Protein AF-0000000066236883 (afdb_homodimer)

InterPro domains:
  IPR012062 D-tagatose-1,6-bisphosphate aldolase subunit GatZ/KbaZ-like [PF08013] (5-420)
  IPR012062 D-tagatose-1,6-bisphosphate aldolase subunit GatZ/KbaZ-like [PIRSF009264] (2-423)
  IPR012062 D-tagatose-1,6-bisphosphate aldolase subunit GatZ/KbaZ-like [TIGR02810] (7-420)
  IPR013785 Aldolase-type TIM barrel [G3DSA:3.20.20.70] (18-286)
  IPR050303 GatZ/KbaZ carbohydrate metabolism [PTHR32502] (1-376)

Nearest PDB structures (foldseek):
  3txv-assembly1_A  TM=9.504E-01  e=1.576E-42  Sinorhizobium meliloti
  2fiq-assembly3_A  TM=9.290E-01  e=1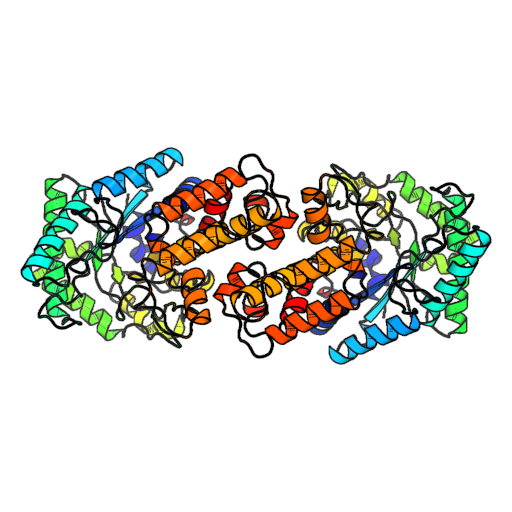.970E-40  Escherichia coli O157:H7
  2fiq-assembly3_C  TM=9.351E-01  e=7.884E-40  Escherichia coli O157:H7
  2fiq-assembly2_D  TM=9.256E-01  e=3.497E-39  Escherichia coli O157:H7
  4del-assembly1_A  TM=5.428E-01  e=3.221E-08  Mycobacterium tuberculosis

Solvent-accessible surface area (backbone atoms only — not comparable to full-atom values): 43016 Å² total; per-residue (Å²): 103,52,62,70,67,74,39,35,24,57,27,46,74,70,72,55,50,40,22,42,58,33,38,42,60,86,48,66,57,58,49,45,24,52,41,40,50,20,34,75,64,71,31,72,38,37,44,23,43,34,42,55,45,32,20,71,85,10,43,80,74,62,27,28,39,52,51,46,49,52,53,53,49,52,51,26,58,76,52,60,33,60,69,62,34,54,34,36,29,38,36,55,41,30,27,61,84,38,26,83,33,48,52,71,60,16,44,52,52,26,37,51,30,42,28,40,35,32,59,49,60,35,38,38,41,26,40,31,43,52,59,32,23,41,95,47,55,72,72,58,57,69,67,63,27,36,51,48,35,40,54,43,46,52,38,32,51,49,30,12,59,75,63,72,44,78,74,58,37,32,32,36,59,57,52,76,70,77,85,75,45,48,70,43,89,62,83,76,56,76,38,50,52,39,68,58,54,53,46,52,54,51,50,36,55,51,46,22,43,75,70,71,31,51,73,60,54,72,34,39,41,28,36,32,42,27,61,18,49,37,31,12,44,70,48,70,33,64,60,42,70,78,78,24,43,64,40,41,53,51,41,76,80,33,66,66,35,36,30,31,34,58,55,49,40,86,54,50,49,68,41,47,26,48,35,18,67,52,41,28,23,39,38,28,36,36,45,49,43,53,42,32,34,51,46,42,50,53,26,49,32,47,50,40,35,67,72,30,90,84,64,42,84,35,54,46,62,53,49,50,52,54,51,46,68,75,55,40,84,72,41,60,90,49,55,70,76,54,73,58,52,37,53,47,43,56,75,45,20,57,47,32,54,50,65,80,44,56,82,37,70,71,41,44,50,36,53,50,52,53,46,59,68,47,57,94,54,77,69,53,56,46,57,42,48,56,43,45,42,60,51,62,60,88,66,38,62,84,49,53,66,68,52,35,35,25,44,41,26,32,56,56,49,49,40,46,48,66,29,18,39,50,79,74,109,104,53,61,68,67,74,39,35,25,56,27,46,74,70,72,55,51,38,22,44,57,34,40,43,63,86,48,67,57,57,50,45,25,53,41,37,50,20,35,74,63,71,31,71,37,36,44,23,42,35,42,54,46,32,22,72,86,11,42,78,73,62,28,26,39,52,51,46,48,52,53,52,48,53,50,25,60,75,54,61,34,60,70,62,34,55,34,38,28,37,34,55,42,31,27,61,83,36,26,82,33,47,52,70,60,17,46,52,51,24,36,51,29,44,27,40,35,33,59,50,58,36,38,38,42,25,41,31,42,51,59,32,22,40,95,47,55,70,72,58,56,69,67,62,25,34,50,49,35,41,55,44,46,52,38,32,53,49,29,12,58,74,64,71,44,79,73,57,36,32,31,36,59,58,52,76,71,80,83,76,47,48,71,42,88,61,84,76,57,74,38,50,53,40,67,58,53,51,48,52,53,52,49,37,54,51,45,22,42,75,71,71,32,50,72,62,54,72,34,38,43,29,36,31,44,28,61,19,48,36,33,11,44,71,48,71,33,64,60,43,68,76,76,24,43,64,40,39,52,48,41,74,80,34,65,66,36,36,30,31,33,58,54,48,40,86,55,51,48,68,40,48,27,46,35,18,66,51,41,29,23,39,37,28,38,36,46,47,43,54,43,32,34,50,44,41,50,54,26,50,32,47,50,39,35,68,70,30,89,83,64,43,83,33,53,47,63,52,49,50,51,52,50,45,68,76,54,38,82,73,40,61,90,50,57,72,76,55,73,59,51,37,53,48,43,58,76,44,20,57,46,32,53,50,65,80,45,56,82,36,68,71,41,45,49,34,52,47,50,53,46,59,69,48,56,95,55,76,70,51,56,46,58,43,48,58,42,45,41,60,49,61,60,88,66,39,63,82,49,53,66,69,51,36,35,25,43,41,26,32,58,56,48,49,39,48,48,66,28,17,40,48,79,74,111

Secondary structure (DSSP, 8-state):
--HHHHTHHHHHHTT----EEEEE---HHHHHHHHHHHHHHT--EEEEEETTTS-TT-TTTT--HHHHHHHHHHHHHHHT--GGGEEEEEEEESSGGGTTSBHHHHHHHHHHHHHHHHHHT--EEEE---B--BTS-SB--HHHHHHHHHHHHHHHHHHHHHHTPPPPEEEE---SSPSS--SS--S--PPPPHHHHHHHHHHHHHHHHHTT-HHHHTTEEEEEE--S-EE-SS-EE---TTTTHHHHGGGGG-TT-EEEEP--TT--HHHHHHHHHTT--EEEESHHHHHHHHHHHHHHHHHHHHH-TTT-S-HHHHHHHHHHHH-GGGTTTT--SSHHHHHHHHHH-TT-GGGGGTTSHHHHHHHHHHHHHHTTPPPPHHHHHHHHTTS-HHHHTT--HHHHHHHHHHHHHHHHHHHHTGGG-/--HHHHTHHHHHHTT----EEEEE---HHHHHHHHHHHHHHT--EEEEEETTTS-TT-TTTT--HHHHHHHHHHHHHHHT--GGGEEEEEEEESSGGGTTSBHHHHHHHHHHHHHHHHHHT--EEEE---B--BTS-SB--HHHHHHHHHHHHHHHHHHHHHHTPPPPEEEE---SSPSS--SS--S--PPPPHHHHHHHHHHHHHHHHHTT-HHHHTTEEEEEE--S-EE-SS-EE---TTTTHHHHGGGGG-TT-EEEEP--TT--HHHHHHHHHTT--EEEESHHHHHHHHHHHHHHHHHHHHH-TTT-S-HHHHHHHHHHHH-GGGTTTT--SSHHHHHHHHHH-TT-GGGGGTTSHHHHHHHHHHHHHHTTPPPPHHHHHHHHTTS-HHHHTT--HHHHHHHHHHHHHHHHHHHHTGGG-

Organism: Agrobacterium fabrum (strain C58 / ATCC 33970) (NCBI:txid176299)

Structure (mmCIF, N/CA/C/O backbone):
data_AF-0000000066236883-model_v1
#
loop_
_entity.id
_entity.type
_entity.pdbx_description
1 polymer 'D-tagatose 6-phosphate 4-epimerase'
#
loop_
_atom_site.group_PDB
_atom_site.id
_atom_site.type_symbol
_atom_site.label_atom_id
_atom_site.label_alt_id
_atom_site.label_comp_id
_atom_site.label_asym_id
_atom_site.label_entity_id
_atom_site.label_seq_id
_atom_site.pdbx_PDB_ins_code
_atom_site.Cartn_x
_atom_site.Cartn_y
_atom_site.Cartn_z
_atom_site.occupancy
_atom_site.B_iso_or_equiv
_atom_site.auth_seq_id
_atom_site.auth_comp_id
_atom_site.auth_asym_id
_atom_site.auth_atom_id
_atom_site.pdbx_PDB_model_num
ATOM 1 N N . MET A 1 1 ? -21.859 28.266 10.82 1 65.25 1 MET A N 1
ATOM 2 C CA . MET A 1 1 ? -20.844 27.609 10.016 1 65.25 1 MET A CA 1
ATOM 3 C C . MET A 1 1 ? -19.797 26.938 10.898 1 65.25 1 MET A C 1
ATOM 5 O O . MET A 1 1 ? -19.016 26.109 10.43 1 65.25 1 MET A O 1
ATOM 9 N N . THR A 1 2 ? -19.938 27.156 12.133 1 76.94 2 THR A N 1
ATOM 10 C CA . THR A 1 2 ? -18.969 26.594 13.062 1 76.94 2 THR A CA 1
ATOM 11 C C . THR A 1 2 ? -19.656 25.672 14.07 1 76.94 2 THR A C 1
ATOM 13 O O . THR A 1 2 ? -19.125 25.422 15.156 1 76.94 2 THR A O 1
ATOM 16 N N . ALA A 1 3 ? -20.766 25.188 13.719 1 85.38 3 ALA A N 1
ATOM 17 C CA . ALA A 1 3 ? -21.562 24.391 14.648 1 85.38 3 ALA A CA 1
ATOM 18 C C . ALA A 1 3 ? -20.766 23.172 15.125 1 85.38 3 ALA A C 1
ATOM 20 O O . ALA A 1 3 ? -20.828 22.812 16.312 1 85.38 3 ALA A O 1
ATOM 21 N N . ILE A 1 4 ? -20.016 22.688 14.281 1 89.19 4 ILE A N 1
ATOM 22 C CA . ILE A 1 4 ? -19.281 21.484 14.633 1 89.19 4 ILE A CA 1
ATOM 23 C C . ILE A 1 4 ? -18.25 21.812 15.703 1 89.19 4 ILE A C 1
ATOM 25 O O . ILE A 1 4 ? -18.047 21.031 16.641 1 89.19 4 ILE A O 1
ATOM 29 N N . LEU A 1 5 ? -17.625 22.953 15.625 1 94.25 5 LEU A N 1
ATOM 30 C CA . LEU A 1 5 ? -16.609 23.344 16.594 1 94.25 5 LEU A CA 1
ATOM 31 C C . LEU A 1 5 ? -17.25 23.656 17.953 1 94.25 5 LEU A C 1
ATOM 33 O O . LEU A 1 5 ? -16.703 23.281 18.984 1 94.25 5 LEU A O 1
ATOM 37 N N . GLU A 1 6 ? -18.375 24.234 17.906 1 93.62 6 GLU A N 1
ATOM 38 C CA . GLU A 1 6 ? -19.062 24.656 19.125 1 93.62 6 GLU A CA 1
ATOM 39 C C . GLU A 1 6 ? -19.641 23.453 19.875 1 93.62 6 GLU A C 1
ATOM 41 O O 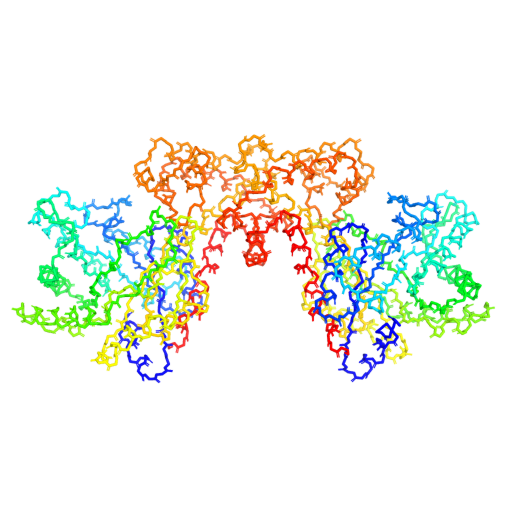. GLU A 1 6 ? -19.906 23.531 21.078 1 93.62 6 GLU A O 1
ATOM 46 N N . ASN A 1 7 ? -19.781 22.359 19.219 1 93.5 7 ASN A N 1
ATOM 47 C CA . ASN A 1 7 ? -20.469 21.219 19.797 1 93.5 7 ASN A CA 1
ATOM 48 C C . ASN A 1 7 ? -19.484 20.141 20.25 1 93.5 7 ASN A C 1
ATOM 50 O O . ASN A 1 7 ? -19.891 19.094 20.75 1 93.5 7 ASN A O 1
ATOM 54 N N . LEU A 1 8 ? -18.219 20.359 20.125 1 95.94 8 LEU A N 1
ATOM 55 C CA . LEU A 1 8 ? -17.219 19.328 20.406 1 95.94 8 LEU A CA 1
ATOM 56 C C . LEU A 1 8 ? -17.281 18.906 21.875 1 95.94 8 LEU A C 1
ATOM 58 O O . LEU A 1 8 ? -17.297 17.719 22.188 1 95.94 8 LEU A O 1
ATOM 62 N N . ALA A 1 9 ? -17.375 19.891 22.766 1 96.5 9 ALA A N 1
ATOM 63 C CA . ALA A 1 9 ? -17.391 19.594 24.203 1 96.5 9 ALA A CA 1
ATOM 64 C C . ALA A 1 9 ? -18.688 18.875 24.594 1 96.5 9 ALA A C 1
ATOM 66 O O . ALA A 1 9 ? -18.672 17.938 25.391 1 96.5 9 ALA A O 1
ATOM 67 N N . ALA A 1 10 ? -19.75 19.344 24.047 1 94.81 10 ALA A N 1
ATOM 68 C CA . ALA A 1 10 ? -21.047 18.734 24.328 1 94.81 10 ALA A CA 1
ATOM 69 C C . ALA A 1 10 ? -21.094 17.281 23.859 1 94.81 10 ALA A C 1
ATOM 71 O O . ALA A 1 10 ? -21.641 16.422 24.531 1 94.81 10 ALA A O 1
ATOM 72 N N . ALA A 1 11 ? -20.531 17.047 22.703 1 94.12 11 ALA A N 1
ATOM 73 C CA . ALA A 1 11 ? -20.484 15.688 22.141 1 94.12 11 ALA A CA 1
ATOM 74 C C . ALA A 1 11 ? -19.688 14.758 23.047 1 94.12 11 ALA A C 1
ATOM 76 O O . ALA A 1 11 ? -20.078 13.609 23.266 1 94.12 11 ALA A O 1
ATOM 77 N N . ARG A 1 12 ? -18.578 15.242 23.516 1 94.12 12 ARG A N 1
ATOM 78 C CA . ARG A 1 12 ? -17.766 14.453 24.422 1 94.12 12 ARG A CA 1
ATOM 79 C C . ARG A 1 12 ? -18.531 14.094 25.688 1 94.12 12 ARG A C 1
ATOM 81 O O . ARG A 1 12 ? -18.531 12.945 26.125 1 94.12 12 ARG A O 1
ATOM 88 N N . ARG A 1 13 ? -19.234 15.016 26.219 1 93.88 13 ARG A N 1
ATOM 89 C CA . ARG A 1 13 ? -19.984 14.82 27.453 1 93.88 13 ARG A CA 1
ATOM 90 C C . ARG A 1 13 ? -21.141 13.852 27.25 1 93.88 13 ARG A C 1
ATOM 92 O O . ARG A 1 13 ? -21.5 13.109 28.172 1 93.88 13 ARG A O 1
ATOM 99 N N . ALA A 1 14 ? -21.656 13.852 26.109 1 93.12 14 ALA A N 1
ATOM 100 C CA . ALA A 1 14 ? -22.797 12.992 25.797 1 93.12 14 ALA A CA 1
ATOM 101 C C . ALA A 1 14 ? -22.344 11.562 25.5 1 93.12 14 ALA A C 1
ATOM 103 O O . ALA A 1 14 ? -23.172 10.68 25.266 1 93.12 14 ALA A O 1
ATOM 104 N N . GLY A 1 15 ? -21.094 11.312 25.422 1 92 15 GLY A N 1
ATOM 105 C CA . GLY A 1 15 ? -20.562 9.977 25.172 1 92 15 GLY A CA 1
ATOM 106 C C . GLY A 1 15 ? -20.516 9.617 23.703 1 92 15 GLY A C 1
ATOM 107 O O . GLY A 1 15 ? -20.422 8.438 23.344 1 92 15 GLY A O 1
ATOM 108 N N . LYS A 1 16 ? -20.672 10.57 22.891 1 92.25 16 LYS A N 1
ATOM 109 C CA . LYS A 1 16 ? -20.562 10.398 21.438 1 92.25 16 LYS A CA 1
ATOM 110 C C . LYS A 1 16 ? -19.516 11.336 20.844 1 92.25 16 LYS A C 1
ATOM 112 O O . LYS A 1 16 ? -19.828 12.164 19.984 1 92.25 16 LYS A O 1
ATOM 117 N N . PRO A 1 17 ? -18.312 11.078 21.281 1 92 17 PRO A N 1
ATOM 118 C CA . PRO A 1 17 ? -17.266 12 20.844 1 92 17 PRO A CA 1
ATOM 119 C C . PRO A 1 17 ? -17.125 12.055 19.328 1 92 17 PRO A C 1
ATOM 121 O O . PRO A 1 17 ? -17.234 11.031 18.641 1 92 17 PRO A O 1
ATOM 124 N N . ALA A 1 18 ? -17 13.266 18.812 1 92.06 18 ALA A N 1
ATOM 125 C CA . ALA A 1 18 ? -16.734 13.562 17.406 1 92.06 18 ALA A CA 1
ATOM 126 C C . ALA A 1 18 ? -15.633 14.617 17.266 1 92.06 18 ALA A C 1
ATOM 128 O O . ALA A 1 18 ? -15.445 15.445 18.156 1 92.06 18 ALA A O 1
ATOM 129 N N . GLY A 1 19 ? -14.922 14.438 16.188 1 96.12 19 GLY A N 1
ATOM 130 C CA . GLY A 1 19 ? -13.812 15.359 16.016 1 96.12 19 GLY A CA 1
ATOM 131 C C . GLY A 1 19 ? -13.82 16.047 14.656 1 96.12 19 GLY A C 1
ATOM 132 O O . GLY A 1 19 ? -14.805 15.961 13.914 1 96.12 19 GLY A O 1
ATOM 133 N N . ILE A 1 20 ? -12.82 16.812 14.438 1 96.75 20 ILE A N 1
ATOM 134 C CA . ILE A 1 20 ? -12.625 17.5 13.164 1 96.75 20 ILE A CA 1
ATOM 135 C C . ILE A 1 20 ? -11.141 17.516 12.805 1 96.75 20 ILE A C 1
ATOM 137 O O . ILE A 1 20 ? -10.289 17.688 13.68 1 96.75 20 ILE A O 1
ATOM 141 N N . THR A 1 21 ? -10.93 17.25 11.523 1 97.25 21 THR A N 1
ATOM 142 C CA . THR A 1 21 ? -9.57 17.375 10.992 1 97.25 21 THR A CA 1
ATOM 143 C C . THR A 1 21 ? -9.234 18.828 10.695 1 97.25 21 THR A C 1
ATOM 145 O O . THR A 1 21 ? -9.969 19.5 9.969 1 97.25 21 THR A O 1
ATOM 148 N N . SER A 1 22 ? -8.203 19.297 11.281 1 97.38 22 SER A N 1
ATOM 149 C CA . SER A 1 22 ? -7.703 20.641 11 1 97.38 22 SER A CA 1
ATOM 150 C C . SER A 1 22 ? -6.535 20.609 10.023 1 97.38 22 SER A C 1
ATOM 152 O O . SER A 1 22 ? -5.395 20.359 10.422 1 97.38 22 SER A O 1
ATOM 154 N N . VAL A 1 23 ? -6.809 20.922 8.781 1 98.44 23 VAL A N 1
ATOM 155 C CA . VAL A 1 23 ? -5.824 20.844 7.707 1 98.44 23 VAL A CA 1
ATOM 156 C C . VAL A 1 23 ? -5.004 22.141 7.672 1 98.44 23 VAL A C 1
ATOM 158 O O . VAL A 1 23 ? -5.512 23.188 7.281 1 98.44 23 VAL A O 1
ATOM 161 N N . CYS A 1 24 ? -3.818 22.016 8.047 1 97.06 24 CYS A N 1
ATOM 162 C CA . CYS A 1 24 ? -2.924 23.172 8.055 1 97.06 24 CYS A CA 1
ATOM 163 C C . CYS A 1 24 ? -1.982 23.125 6.855 1 97.06 24 CYS A C 1
ATOM 165 O O . CYS A 1 24 ? -0.853 22.656 6.961 1 97.06 24 CYS A O 1
ATOM 167 N N . SER A 1 25 ? -2.396 23.672 5.762 1 96.06 25 SER A N 1
ATOM 168 C CA . SER A 1 25 ? -1.609 23.688 4.535 1 96.06 25 SER A CA 1
ATOM 169 C C . SER A 1 25 ? -2.088 24.781 3.584 1 96.06 25 SER A C 1
ATOM 171 O O . SER A 1 25 ? -3.258 25.156 3.611 1 96.06 25 SER A O 1
ATOM 173 N N . ALA A 1 26 ? -1.179 25.312 2.83 1 95.25 26 ALA A N 1
ATOM 174 C CA . ALA A 1 26 ? -1.524 26.25 1.762 1 95.25 26 ALA A CA 1
ATOM 175 C C . ALA A 1 26 ? -1.262 25.641 0.389 1 95.25 26 ALA A C 1
ATOM 177 O O . ALA A 1 26 ? -1.345 26.328 -0.631 1 95.25 26 ALA A O 1
ATOM 178 N N . HIS A 1 27 ? -0.873 24.391 0.379 1 95.81 27 HIS A N 1
ATOM 179 C CA . HIS A 1 27 ? -0.559 23.734 -0.887 1 95.81 27 HIS A CA 1
ATOM 180 C C . HIS A 1 27 ? -1.828 23.406 -1.664 1 95.81 27 HIS A C 1
ATOM 182 O O . HIS A 1 27 ? -2.738 22.766 -1.128 1 95.81 27 HIS A O 1
ATOM 188 N N . PRO A 1 28 ? -1.917 23.719 -2.945 1 96.81 28 PRO A N 1
ATOM 189 C CA . PRO A 1 28 ? -3.162 23.594 -3.703 1 96.81 28 PRO A CA 1
ATOM 190 C C . PRO A 1 28 ? -3.66 22.141 -3.762 1 96.81 28 PRO A C 1
ATOM 192 O O . PRO A 1 28 ? -4.863 21.891 -3.654 1 96.81 28 PRO A O 1
ATOM 195 N N . VAL A 1 29 ? -2.781 21.156 -3.91 1 98 29 VAL A N 1
ATOM 196 C CA . VAL A 1 29 ? -3.18 19.75 -4.031 1 98 29 VAL A CA 1
ATOM 197 C C . VAL A 1 29 ? -3.758 19.266 -2.703 1 98 29 VAL A C 1
ATOM 199 O O . VAL A 1 29 ? -4.75 18.531 -2.684 1 98 29 VAL A O 1
ATOM 202 N N . VAL A 1 30 ? -3.113 19.672 -1.613 1 98.56 30 VAL A N 1
ATOM 203 C CA . VAL A 1 30 ? -3.6 19.297 -0.289 1 98.56 30 VAL A CA 1
ATOM 204 C C . VAL A 1 30 ? -4.977 19.922 -0.052 1 98.56 30 VAL A C 1
ATOM 206 O O . VAL A 1 30 ? -5.902 19.234 0.394 1 98.56 30 VAL A O 1
ATOM 209 N N . LEU A 1 31 ? -5.109 21.203 -0.393 1 98.56 31 LEU A N 1
ATOM 210 C CA . LEU A 1 31 ? -6.379 21.906 -0.215 1 98.56 31 LEU A CA 1
ATOM 211 C C . LEU A 1 31 ? -7.473 21.266 -1.061 1 98.56 31 LEU A C 1
ATOM 213 O O . LEU A 1 31 ? -8.586 21.047 -0.578 1 98.56 31 LEU A O 1
ATOM 217 N N . ARG A 1 32 ? -7.145 20.938 -2.279 1 98.69 32 ARG A N 1
ATOM 218 C CA . ARG A 1 32 ? -8.117 20.312 -3.166 1 98.69 32 ARG A CA 1
ATOM 219 C C . ARG A 1 32 ? -8.57 18.969 -2.623 1 98.69 32 ARG A C 1
ATOM 221 O O . ARG A 1 32 ? -9.758 18.641 -2.646 1 98.69 32 ARG A O 1
ATOM 228 N N . ALA A 1 33 ? -7.621 18.141 -2.158 1 98.81 33 ALA A N 1
ATOM 229 C CA . ALA A 1 33 ? -7.961 16.844 -1.595 1 98.81 33 ALA A CA 1
ATOM 230 C C . ALA A 1 33 ? -8.898 16.984 -0.4 1 98.81 33 ALA A C 1
ATOM 232 O O . ALA A 1 33 ? -9.898 16.266 -0.294 1 98.81 33 ALA A O 1
ATOM 233 N N . ALA A 1 34 ? -8.57 17.922 0.48 1 98.75 34 ALA A N 1
ATOM 234 C CA . ALA A 1 34 ? -9.367 18.141 1.684 1 98.75 34 ALA A CA 1
ATOM 235 C C . ALA A 1 34 ? -10.773 18.609 1.331 1 98.75 34 ALA A C 1
ATOM 237 O O . ALA A 1 34 ? -11.766 18.109 1.872 1 98.75 34 ALA A O 1
ATOM 238 N N . ILE A 1 35 ? -10.867 19.562 0.422 1 98.69 35 ILE A N 1
ATOM 239 C CA . ILE A 1 35 ? -12.133 20.172 0.033 1 98.69 35 ILE A CA 1
ATOM 240 C C . ILE A 1 35 ? -12.977 19.156 -0.737 1 98.69 35 ILE A C 1
ATOM 242 O O . ILE A 1 35 ? -14.18 19.047 -0.509 1 98.69 35 ILE A O 1
ATOM 246 N N . ARG A 1 36 ? -12.344 18.422 -1.624 1 98.25 36 ARG A N 1
ATOM 247 C CA . ARG A 1 36 ? -13.047 17.391 -2.391 1 98.25 36 ARG A CA 1
ATOM 248 C C . ARG A 1 36 ? -13.656 16.344 -1.469 1 98.25 36 ARG A C 1
ATOM 250 O O . ARG A 1 36 ? -14.797 15.922 -1.675 1 98.25 36 ARG A O 1
ATOM 257 N N . ARG A 1 37 ? -12.922 15.891 -0.492 1 97.88 37 ARG A N 1
ATOM 258 C CA . ARG A 1 37 ? -13.445 14.914 0.455 1 97.88 37 ARG A CA 1
ATOM 259 C C . ARG A 1 37 ? -14.641 15.469 1.22 1 97.88 37 ARG A C 1
ATOM 261 O O . ARG A 1 37 ? -15.641 14.781 1.403 1 97.88 37 ARG A O 1
ATOM 268 N N . ALA A 1 38 ? -14.5 16.688 1.64 1 97.25 38 ALA A N 1
ATOM 269 C CA . ALA A 1 38 ? -15.594 17.328 2.361 1 97.25 38 ALA A CA 1
ATOM 270 C C . ALA A 1 38 ? -16.844 17.438 1.489 1 97.25 38 ALA A C 1
ATOM 272 O O . ALA A 1 38 ? -17.953 17.188 1.959 1 97.25 38 ALA A O 1
ATOM 273 N N . ALA A 1 39 ? -16.625 17.797 0.301 1 97.62 39 ALA A N 1
ATOM 274 C CA . ALA A 1 39 ? -17.75 17.906 -0.631 1 97.62 39 ALA A CA 1
ATOM 275 C C . ALA A 1 39 ? -18.422 16.547 -0.829 1 97.62 39 ALA A C 1
ATOM 277 O O . ALA A 1 39 ? -19.656 16.469 -0.808 1 97.62 39 ALA A O 1
ATOM 278 N N . ALA A 1 40 ? -17.625 15.531 -1.015 1 96.38 40 ALA A N 1
ATOM 279 C CA . ALA A 1 40 ? -18.156 14.188 -1.267 1 96.38 40 ALA A CA 1
ATOM 280 C C . ALA A 1 40 ? -18.906 13.656 -0.052 1 96.38 40 ALA A C 1
ATOM 282 O O . ALA A 1 40 ? -19.922 12.977 -0.194 1 96.38 40 ALA A O 1
ATOM 283 N N . SER A 1 41 ? -18.422 13.945 1.119 1 95 41 SER A N 1
ATOM 284 C CA . SER A 1 41 ? -19 13.398 2.342 1 95 41 SER A CA 1
ATOM 285 C C . SER A 1 41 ? -20.016 14.367 2.945 1 95 41 SER A C 1
ATOM 287 O O . SER A 1 41 ? -20.703 14.023 3.91 1 95 41 SER A O 1
ATOM 289 N N . GLN A 1 42 ? -20.078 15.57 2.457 1 94.12 42 GLN A N 1
ATOM 290 C CA . GLN A 1 42 ? -20.953 16.609 2.98 1 94.12 42 GLN A CA 1
ATOM 291 C C . GLN A 1 42 ? -20.672 16.875 4.457 1 94.12 42 GLN A C 1
ATOM 293 O O . GLN A 1 42 ? -21.594 16.891 5.277 1 94.12 42 GLN A O 1
ATOM 298 N N . THR A 1 43 ? -19.406 16.969 4.711 1 94.25 43 THR A N 1
ATOM 299 C CA . THR A 1 43 ? -18.969 17.281 6.062 1 94.25 43 THR A CA 1
ATOM 300 C C . THR A 1 43 ? -18.156 18.578 6.078 1 94.25 43 THR A C 1
ATOM 302 O O . THR A 1 43 ? -17.672 19.031 5.035 1 94.25 43 THR A O 1
ATOM 305 N N . ALA A 1 44 ? -18.078 19.203 7.242 1 95 44 ALA A N 1
ATOM 306 C CA . ALA A 1 44 ? -17.297 20.422 7.391 1 95 44 ALA A CA 1
ATOM 307 C C . ALA A 1 44 ? -15.797 20.156 7.219 1 95 44 ALA A C 1
ATOM 309 O O . ALA A 1 44 ? -15.32 19.062 7.551 1 95 44 ALA A O 1
ATOM 310 N N . VAL A 1 45 ? -15.125 21.094 6.66 1 96.62 45 VAL A N 1
ATOM 311 C CA . VAL A 1 45 ? -13.672 21.031 6.555 1 96.62 45 VAL A CA 1
ATOM 312 C C . VAL A 1 45 ? -13.055 22.297 7.156 1 96.62 45 VAL A C 1
ATOM 314 O O . VAL A 1 45 ? -13.539 23.406 6.914 1 96.62 45 VAL A O 1
ATOM 317 N N . LEU A 1 46 ? -12.133 22.094 8.055 1 98.12 46 LEU A N 1
ATOM 318 C CA . LEU A 1 46 ? -11.391 23.172 8.688 1 98.12 46 LEU A CA 1
ATOM 319 C C . LEU A 1 46 ? -10.031 23.359 8.023 1 98.12 46 LEU A C 1
ATOM 321 O O . LEU A 1 46 ? -9.172 22.469 8.102 1 98.12 46 LEU A O 1
ATOM 325 N N . ILE A 1 47 ? -9.828 24.5 7.336 1 98.56 47 ILE A N 1
ATOM 326 C CA . ILE A 1 47 ? -8.57 24.844 6.684 1 98.56 47 ILE A CA 1
ATOM 327 C C . ILE A 1 47 ? -7.871 25.953 7.484 1 98.56 47 ILE A C 1
ATOM 329 O O . ILE A 1 47 ? -8.445 27 7.734 1 98.56 47 ILE A O 1
ATOM 333 N N . GLU A 1 48 ? -6.633 25.641 7.844 1 97.75 48 GLU A N 1
ATOM 334 C CA . GLU A 1 48 ? -5.926 26.594 8.695 1 97.75 48 GLU A CA 1
ATOM 335 C C . GLU A 1 48 ? -4.645 27.078 8.031 1 97.75 48 GLU A C 1
ATOM 337 O O . GLU A 1 48 ? -4.047 26.359 7.219 1 97.75 48 GLU A O 1
ATOM 342 N N . ALA A 1 49 ? -4.293 28.266 8.367 1 96.94 49 ALA A N 1
ATOM 343 C CA . ALA A 1 49 ? -2.998 28.844 8.008 1 96.94 49 ALA A CA 1
ATOM 344 C C . ALA A 1 49 ? -2.254 29.328 9.25 1 96.94 49 ALA A C 1
ATOM 346 O O . ALA A 1 49 ? -2.863 29.875 10.18 1 96.94 49 ALA A O 1
ATOM 347 N N . THR A 1 50 ? -0.997 29.109 9.297 1 95.44 50 THR A N 1
ATOM 348 C CA . THR A 1 50 ? -0.193 29.609 10.406 1 95.44 50 THR A CA 1
ATOM 349 C C . THR A 1 50 ? 0.265 31.047 10.141 1 95.44 50 THR A C 1
ATOM 351 O O . THR A 1 50 ? 0.207 31.516 9 1 95.44 50 THR A O 1
ATOM 354 N N . CYS A 1 51 ? 0.753 31.656 11.195 1 95.38 51 CYS A N 1
ATOM 355 C CA . CYS A 1 51 ? 1.215 33.031 11.102 1 95.38 51 CYS A CA 1
ATOM 356 C C . CYS A 1 51 ? 2.424 33.156 10.18 1 95.38 51 CYS A C 1
ATOM 358 O O . CYS A 1 51 ? 2.654 34.188 9.578 1 95.38 51 CYS A O 1
ATOM 360 N N . ASN A 1 52 ? 3.166 32.031 10.031 1 91.38 52 ASN A N 1
ATOM 361 C CA . ASN A 1 52 ? 4.32 32.031 9.141 1 91.38 52 ASN A CA 1
ATOM 362 C C . ASN A 1 52 ? 3.906 31.859 7.684 1 91.38 52 ASN A C 1
ATOM 364 O O . ASN A 1 52 ? 4.512 32.469 6.789 1 91.38 52 ASN A O 1
ATOM 368 N N . GLN A 1 53 ? 2.928 31.094 7.426 1 92 53 GLN A N 1
ATOM 369 C CA . GLN A 1 53 ? 2.436 30.812 6.082 1 92 53 GLN A CA 1
ATOM 370 C C . GLN A 1 53 ? 1.745 32.031 5.48 1 92 53 GLN A C 1
ATOM 372 O O . GLN A 1 53 ? 2.006 32.406 4.328 1 92 53 GLN A O 1
ATOM 377 N N . VAL A 1 54 ? 0.859 32.594 6.258 1 96.12 54 VAL A N 1
ATOM 378 C CA . VAL A 1 54 ? -0.034 33.656 5.84 1 96.12 54 VAL A CA 1
ATOM 379 C C . VAL A 1 54 ? -0.064 34.75 6.91 1 96.12 54 VAL A C 1
ATOM 381 O O . VAL A 1 54 ? -0.231 34.469 8.102 1 96.12 54 VAL A O 1
ATOM 384 N N . ASN A 1 55 ? 0.165 35.969 6.52 1 97.5 55 ASN A N 1
ATOM 385 C CA . ASN A 1 55 ? -0.013 37.094 7.406 1 97.5 55 ASN A CA 1
ATOM 386 C C . ASN A 1 55 ? -0.245 38.375 6.621 1 97.5 55 ASN A C 1
ATOM 388 O O . ASN A 1 55 ? -0.298 38.375 5.391 1 97.5 55 ASN A O 1
ATOM 392 N N . HIS A 1 56 ? -0.465 39.5 7.355 1 97.81 56 HIS A N 1
ATOM 393 C CA . HIS A 1 56 ? -0.884 40.75 6.73 1 97.81 56 HIS A CA 1
ATOM 394 C C . HIS A 1 56 ? 0.22 41.312 5.852 1 97.81 56 HIS A C 1
ATOM 396 O O . HIS A 1 56 ? -0.028 42.219 5.043 1 97.81 56 HIS A O 1
ATOM 402 N N . LEU A 1 57 ? 1.383 40.75 5.965 1 97.06 57 LEU A N 1
ATOM 403 C CA . LEU A 1 57 ? 2.51 41.188 5.156 1 97.06 57 LEU A CA 1
ATOM 404 C C . LEU A 1 57 ? 2.84 40.188 4.074 1 97.06 57 LEU A C 1
ATOM 406 O O . LEU A 1 57 ? 3.82 40.344 3.344 1 97.06 57 LEU A O 1
ATOM 410 N N . GLY A 1 58 ? 2.082 39.062 3.994 1 94.94 58 GLY A N 1
ATOM 411 C CA . GLY A 1 58 ? 2.223 38.125 2.906 1 94.94 58 GLY A CA 1
ATOM 412 C C . GLY A 1 58 ? 2.738 36.75 3.361 1 94.94 58 GLY A C 1
ATOM 413 O O . GLY A 1 58 ? 2.562 35.75 2.666 1 94.94 58 GLY A O 1
ATOM 414 N N . GLY A 1 59 ? 3.432 36.688 4.566 1 91.75 59 GLY A N 1
ATOM 415 C CA . GLY A 1 59 ? 4.035 35.438 5.004 1 91.75 59 GLY A CA 1
ATOM 416 C C . GLY A 1 59 ? 4.977 34.844 3.975 1 91.75 59 GLY A C 1
ATOM 417 O O . GLY A 1 59 ? 5.445 35.531 3.074 1 91.75 59 GLY A O 1
ATOM 418 N N . TYR A 1 60 ? 5.305 33.469 4.125 1 86.44 60 TYR A N 1
ATOM 419 C CA . TYR A 1 60 ? 6.242 32.875 3.174 1 86.44 60 TYR A CA 1
ATOM 420 C C . TYR A 1 60 ? 5.523 32.406 1.915 1 86.44 60 TYR A C 1
ATOM 422 O O . TYR A 1 60 ? 6.16 32.094 0.909 1 86.44 60 TYR A O 1
ATOM 430 N N . THR A 1 61 ? 4.18 32.344 1.895 1 91.31 61 THR A N 1
ATOM 431 C CA . THR A 1 61 ? 3.408 31.969 0.714 1 91.31 61 THR A CA 1
ATOM 432 C C . THR A 1 61 ? 3.197 33.188 -0.196 1 91.31 61 THR A C 1
ATOM 434 O O . THR A 1 61 ? 2.807 33.031 -1.355 1 91.31 61 THR A O 1
ATOM 437 N N . GLY A 1 62 ? 3.344 34.406 0.416 1 93 62 GLY A N 1
ATOM 438 C CA . GLY A 1 62 ? 3.049 35.625 -0.313 1 93 62 GLY A CA 1
ATOM 439 C C . GLY A 1 62 ? 1.597 36.062 -0.207 1 93 62 GLY A C 1
ATOM 440 O O . GLY A 1 62 ? 1.202 37.094 -0.757 1 93 62 GLY A O 1
ATOM 441 N N . MET A 1 63 ? 0.804 35.375 0.553 1 96.5 63 MET A N 1
ATOM 442 C CA . MET A 1 63 ? -0.627 35.656 0.639 1 96.5 63 MET A CA 1
ATOM 443 C C . MET A 1 63 ? -0.966 36.344 1.95 1 96.5 63 MET A C 1
ATOM 445 O O . MET A 1 63 ? -0.424 36 3.002 1 96.5 63 MET A O 1
ATOM 449 N N . THR A 1 64 ? -1.784 37.344 1.864 1 98.25 64 THR A N 1
ATOM 450 C CA . THR A 1 64 ? -2.48 37.844 3.039 1 98.25 64 THR A CA 1
ATOM 451 C C . THR A 1 64 ? -3.65 36.938 3.41 1 98.25 64 THR A C 1
ATOM 453 O O . THR A 1 64 ? -4.02 36.031 2.641 1 98.25 64 THR A O 1
ATOM 456 N N . PRO A 1 65 ? -4.238 37.156 4.598 1 98.62 65 PRO A N 1
ATOM 457 C CA . PRO A 1 65 ? -5.406 36.344 4.949 1 98.62 65 PRO A CA 1
ATOM 458 C C . PRO A 1 65 ? -6.531 36.469 3.922 1 98.62 65 PRO A C 1
ATOM 460 O O . PRO A 1 65 ? -7.156 35.469 3.57 1 98.62 65 PRO A O 1
ATOM 463 N N . ARG A 1 66 ? -6.785 37.625 3.422 1 98.44 66 ARG A N 1
ATOM 464 C CA . ARG A 1 66 ? -7.805 37.812 2.396 1 98.44 66 ARG A CA 1
ATOM 465 C C . ARG A 1 66 ? -7.469 37.031 1.134 1 98.44 66 ARG A C 1
ATOM 467 O O . ARG A 1 66 ? -8.344 36.406 0.529 1 98.44 66 ARG A O 1
ATOM 474 N N . ASP A 1 67 ? -6.203 37.062 0.688 1 98.38 67 ASP A N 1
ATOM 475 C CA . ASP A 1 67 ? -5.75 36.312 -0.479 1 98.38 67 ASP A CA 1
ATOM 476 C C . ASP A 1 67 ? -5.941 34.812 -0.274 1 98.38 67 ASP A C 1
ATOM 478 O O . ASP A 1 67 ? -6.363 34.125 -1.19 1 98.38 67 ASP A O 1
ATOM 482 N N . PHE A 1 68 ? -5.594 34.375 0.88 1 98.31 68 PHE A N 1
ATOM 483 C CA . PHE A 1 68 ? -5.695 32.969 1.21 1 98.31 68 PHE A CA 1
ATOM 484 C C . PHE A 1 68 ? -7.145 32.5 1.152 1 98.31 68 PHE A C 1
ATOM 486 O O . PHE A 1 68 ? -7.445 31.438 0.581 1 98.31 68 PHE A O 1
ATOM 493 N N . VAL A 1 69 ? -8.07 33.25 1.73 1 98.44 69 VAL A N 1
ATOM 494 C CA . VAL A 1 69 ? -9.492 32.938 1.725 1 98.44 69 VAL A CA 1
ATOM 495 C C . VAL A 1 69 ? -10.008 32.875 0.287 1 98.44 69 VAL A C 1
ATOM 497 O O . VAL A 1 69 ? -10.742 31.953 -0.082 1 98.44 69 VAL A O 1
ATOM 500 N N . ALA A 1 70 ? -9.57 33.844 -0.517 1 98.44 70 ALA A N 1
ATOM 501 C CA . ALA A 1 70 ? -9.977 33.844 -1.92 1 98.44 70 ALA A CA 1
ATOM 502 C C . ALA A 1 70 ? -9.461 32.625 -2.652 1 98.44 70 ALA A C 1
ATOM 504 O O . ALA A 1 70 ? -10.188 32 -3.451 1 98.44 70 ALA A O 1
ATOM 505 N N . PHE A 1 71 ? -8.25 32.281 -2.357 1 97.88 71 PHE A N 1
ATOM 506 C CA . PHE A 1 71 ? -7.594 31.141 -2.971 1 97.88 71 PHE A CA 1
ATOM 507 C C . PHE A 1 71 ? -8.328 29.859 -2.621 1 97.88 71 PHE A C 1
ATOM 509 O O . PHE A 1 71 ? -8.695 29.078 -3.51 1 97.88 71 PHE A O 1
ATOM 516 N N . VAL A 1 72 ? -8.625 29.609 -1.364 1 98.56 72 VAL A N 1
ATOM 517 C CA . VAL A 1 72 ? -9.297 28.406 -0.893 1 98.56 72 VAL A CA 1
ATOM 518 C C . VAL A 1 72 ? -10.719 28.359 -1.438 1 98.56 72 VAL A C 1
ATOM 520 O O . VAL A 1 72 ? -11.195 27.312 -1.874 1 98.56 72 VAL A O 1
ATOM 523 N N . ASN A 1 73 ? -11.398 29.531 -1.43 1 98.5 73 ASN A N 1
ATOM 524 C CA . ASN A 1 73 ? -12.766 29.594 -1.937 1 98.5 73 ASN A CA 1
ATOM 525 C C . ASN A 1 73 ? -12.828 29.25 -3.422 1 98.5 73 ASN A C 1
ATOM 527 O O . ASN A 1 73 ? -13.812 28.672 -3.887 1 98.5 73 ASN A O 1
ATOM 531 N N . SER A 1 74 ? -11.805 29.625 -4.16 1 98.56 74 SER A N 1
ATOM 532 C CA . SER A 1 74 ? -11.781 29.25 -5.57 1 98.56 74 SER A CA 1
ATOM 533 C C . SER A 1 74 ? -11.727 27.734 -5.754 1 98.56 74 SER A C 1
ATOM 535 O O . SER A 1 74 ? -12.414 27.188 -6.617 1 98.56 74 SER A O 1
ATOM 537 N N . ILE A 1 75 ? -10.938 27.062 -4.984 1 98.44 75 ILE A N 1
ATOM 538 C CA . ILE A 1 75 ? -10.844 25.609 -5.035 1 98.44 75 ILE A CA 1
ATOM 539 C C . ILE A 1 75 ? -12.172 25 -4.59 1 98.44 75 ILE A C 1
ATOM 541 O O . ILE A 1 75 ? -12.648 24.031 -5.195 1 98.44 75 ILE A O 1
ATOM 545 N N . ALA A 1 76 ? -12.766 25.578 -3.545 1 98.56 76 ALA A N 1
ATOM 546 C CA . ALA A 1 76 ? -14.047 25.078 -3.039 1 98.56 76 ALA A CA 1
ATOM 547 C C . ALA A 1 76 ? -15.133 25.172 -4.109 1 98.56 76 ALA A C 1
ATOM 549 O O . ALA A 1 76 ? -15.938 24.25 -4.258 1 98.56 76 ALA A O 1
ATOM 550 N N . ALA A 1 77 ? -15.125 26.266 -4.797 1 98.25 77 ALA A N 1
ATOM 551 C CA . ALA A 1 77 ? -16.094 26.453 -5.871 1 98.25 77 ALA A CA 1
ATOM 552 C C . ALA A 1 77 ? -15.906 25.406 -6.973 1 98.25 77 ALA A C 1
ATOM 554 O O . ALA A 1 77 ? -16.875 24.859 -7.477 1 98.25 77 ALA A O 1
ATOM 555 N N . GLU A 1 78 ? -14.703 25.141 -7.316 1 98.12 78 GLU A N 1
ATOM 556 C CA . GLU A 1 78 ? -14.391 24.172 -8.352 1 98.12 78 GLU A CA 1
ATOM 557 C C . GLU A 1 78 ? -14.805 22.766 -7.934 1 98.12 78 GLU A C 1
ATOM 559 O O . GLU A 1 78 ? -15.258 21.969 -8.766 1 98.12 78 GLU A O 1
ATOM 564 N N . GLU A 1 79 ? -14.672 22.469 -6.652 1 98.19 79 GLU A N 1
ATOM 565 C CA . GLU A 1 79 ? -14.938 21.125 -6.152 1 98.19 79 GLU A CA 1
ATOM 566 C C . GLU A 1 79 ? -16.391 20.969 -5.699 1 98.19 79 GLU A C 1
ATOM 568 O O . GLU A 1 79 ? -16.828 19.875 -5.328 1 98.19 79 GLU A O 1
ATOM 573 N N . GLY A 1 80 ? -17.125 22.031 -5.621 1 98 80 GLY A N 1
ATOM 574 C CA . GLY A 1 80 ? -18.547 22 -5.305 1 98 80 GLY A CA 1
ATOM 575 C C . GLY A 1 80 ? -18.812 21.922 -3.816 1 98 80 GLY A C 1
ATOM 576 O O . GLY A 1 80 ? -19.781 21.281 -3.395 1 98 80 GLY A O 1
ATOM 577 N N . LEU A 1 81 ? -17.953 22.5 -3.016 1 97.69 81 LEU A N 1
ATOM 578 C CA . LEU A 1 81 ? -18.188 22.516 -1.576 1 97.69 81 LEU A CA 1
ATOM 579 C C . LEU A 1 81 ? -19.031 23.719 -1.173 1 97.69 81 LEU A C 1
ATOM 581 O O . LEU A 1 81 ? -18.641 24.875 -1.417 1 97.69 81 LEU A O 1
ATOM 585 N N . PRO A 1 82 ? -20.188 23.484 -0.563 1 95.81 82 PRO A N 1
ATOM 586 C CA . PRO A 1 82 ? -20.953 24.625 -0.039 1 95.81 82 PRO A CA 1
ATOM 587 C C . PRO A 1 82 ? -20.141 25.469 0.937 1 95.81 82 PRO A C 1
ATOM 589 O O . PRO A 1 82 ? -19.406 24.938 1.77 1 95.81 82 PRO A O 1
ATOM 592 N N . ALA A 1 83 ? -20.312 26.75 0.891 1 94.31 83 ALA A N 1
ATOM 593 C CA . ALA A 1 83 ? -19.531 27.688 1.679 1 94.31 83 ALA A CA 1
ATOM 594 C C . ALA A 1 83 ? -19.75 27.469 3.174 1 94.31 83 ALA A C 1
ATOM 596 O O . ALA A 1 83 ? -18.828 27.672 3.971 1 94.31 83 ALA A O 1
ATOM 597 N N . GLU A 1 84 ? -20.891 26.984 3.521 1 93.62 84 GLU A N 1
ATOM 598 C CA . GLU A 1 84 ? -21.234 26.828 4.934 1 93.62 84 GLU A CA 1
ATOM 599 C C . GLU A 1 84 ? -20.453 25.688 5.562 1 93.62 84 GLU A C 1
ATOM 601 O O . GLU A 1 84 ? -20.391 25.562 6.789 1 93.62 84 GLU A O 1
ATOM 606 N N . LEU A 1 85 ? -19.812 24.828 4.695 1 95.31 85 LEU A N 1
ATOM 607 C CA . LEU A 1 85 ? -19.078 23.688 5.203 1 95.31 85 LEU A CA 1
ATOM 608 C C . LEU A 1 85 ? -17.594 24 5.309 1 95.31 85 LEU A C 1
ATOM 610 O O . LEU A 1 85 ? -16.812 23.188 5.828 1 95.31 85 LEU A O 1
ATOM 614 N N . LEU A 1 86 ? -17.219 25.156 4.859 1 97.38 86 LEU A N 1
ATOM 615 C CA . LEU A 1 86 ? -15.812 25.562 4.891 1 97.38 86 LEU A CA 1
ATOM 616 C C . LEU A 1 86 ? -15.539 26.484 6.07 1 97.38 86 LEU A C 1
ATOM 618 O O . LEU A 1 86 ? -16.141 27.547 6.18 1 97.38 86 LEU A O 1
ATOM 622 N N . ILE A 1 87 ? -14.703 26.031 6.969 1 97.81 87 ILE A N 1
ATOM 623 C CA . ILE A 1 87 ? -14.305 26.812 8.133 1 97.81 87 ILE A CA 1
ATOM 624 C C . ILE A 1 87 ? -12.844 27.234 8.008 1 97.81 87 ILE A C 1
ATOM 626 O O . ILE A 1 87 ? -11.984 26.422 7.684 1 97.81 87 ILE A O 1
ATOM 630 N N . PHE A 1 88 ? -12.578 28.5 8.195 1 98.25 88 PHE A N 1
ATOM 631 C CA . PHE A 1 88 ? -11.211 29 8.164 1 98.25 88 PHE A CA 1
ATOM 632 C C . PHE A 1 88 ? -10.672 29.188 9.578 1 98.25 88 PHE A C 1
ATOM 634 O O . PHE A 1 88 ? -11.375 29.688 10.453 1 98.25 88 PHE A O 1
ATOM 641 N N . GLY A 1 89 ? -9.477 28.719 9.773 1 98.31 89 GLY A N 1
ATOM 642 C CA . GLY A 1 89 ? -8.805 28.875 11.055 1 98.31 89 GLY A CA 1
ATOM 643 C C . GLY A 1 89 ? -7.43 29.5 10.93 1 98.31 89 GLY A C 1
ATOM 644 O O . GLY A 1 89 ? -6.734 29.297 9.938 1 98.31 89 GLY A O 1
ATOM 645 N N . GLY A 1 90 ? -7.086 30.328 11.891 1 97.88 90 GLY A N 1
ATOM 646 C CA . GLY A 1 90 ? -5.727 30.812 12.062 1 97.88 90 GLY A CA 1
ATOM 647 C C . GLY A 1 90 ? -4.973 30.094 13.164 1 97.88 90 GLY A C 1
ATOM 648 O O . GLY A 1 90 ? -5.488 29.922 14.273 1 97.88 90 GLY A O 1
ATOM 649 N N . ASP A 1 91 ? -3.787 29.656 12.828 1 96.19 91 ASP A N 1
ATOM 650 C CA . ASP A 1 91 ? -2.998 28.828 13.742 1 96.19 91 ASP A CA 1
ATOM 651 C C . ASP A 1 91 ? -1.749 29.578 14.211 1 96.19 91 ASP A C 1
ATOM 653 O O . ASP A 1 91 ? -1.041 30.172 13.398 1 96.19 91 ASP A O 1
ATOM 657 N N . HIS A 1 92 ? -1.491 29.547 15.531 1 95.25 92 HIS A N 1
ATOM 658 C CA . HIS A 1 92 ? -0.315 30.141 16.156 1 95.25 92 HIS A CA 1
ATOM 659 C C . HIS A 1 92 ? -0.215 31.625 15.836 1 95.25 92 HIS A C 1
ATOM 661 O O . HIS A 1 92 ? 0.842 32.094 15.422 1 95.25 92 HIS A O 1
ATOM 667 N N . LEU A 1 93 ? -1.3 32.281 15.922 1 97.56 93 LEU A N 1
ATOM 668 C CA . LEU A 1 93 ? -1.248 33.719 15.68 1 97.56 93 LEU A CA 1
ATOM 669 C C . LEU A 1 93 ? -0.609 34.469 16.859 1 97.56 93 LEU A C 1
ATOM 671 O O . LEU A 1 93 ? -1.165 34.469 17.953 1 97.56 93 LEU A O 1
ATOM 675 N N . GLY A 1 94 ? 0.514 34.969 16.672 1 96.12 94 GLY A N 1
ATOM 676 C CA . GLY A 1 94 ? 1.321 35.656 17.672 1 96.12 94 GLY A CA 1
ATOM 677 C C . GLY A 1 94 ? 2.564 36.312 17.078 1 96.12 94 GLY A C 1
ATOM 678 O O . GLY A 1 94 ? 2.621 36.594 15.883 1 96.12 94 GLY A O 1
ATOM 679 N N . PRO A 1 95 ? 3.492 36.625 17.891 1 95.31 95 PRO A N 1
ATOM 680 C CA . PRO A 1 95 ? 4.629 37.406 17.438 1 95.31 95 PRO A CA 1
ATOM 681 C C . PRO A 1 95 ? 5.719 36.594 16.766 1 95.31 95 PRO A C 1
ATOM 683 O O . PRO A 1 95 ? 6.75 37.125 16.359 1 95.31 95 PRO A O 1
ATOM 686 N N . ASN A 1 96 ? 5.492 35.281 16.547 1 92.88 96 ASN A N 1
ATOM 687 C CA . ASN A 1 96 ? 6.523 34.344 16.125 1 92.88 96 ASN A CA 1
ATOM 688 C C . ASN A 1 96 ? 7.219 34.812 14.844 1 92.88 96 ASN A C 1
ATOM 690 O O . ASN A 1 96 ? 8.445 34.781 14.758 1 92.88 96 ASN A O 1
ATOM 694 N N . PRO A 1 97 ? 6.535 35.25 13.766 1 94.06 97 PRO A N 1
ATOM 695 C CA . PRO A 1 97 ? 7.23 35.688 12.555 1 94.06 97 PRO A CA 1
ATOM 696 C C . PRO A 1 97 ? 8.188 36.875 12.805 1 94.06 97 PRO A C 1
ATOM 698 O O . PRO A 1 97 ? 9.125 37.062 12.031 1 94.06 97 PRO A O 1
ATOM 701 N N . TRP A 1 98 ? 8.016 37.562 13.883 1 96.06 98 TRP A N 1
ATOM 702 C CA . TRP A 1 98 ? 8.781 38.781 14.141 1 96.06 98 TRP A CA 1
ATOM 703 C C . TRP A 1 98 ? 9.508 38.688 15.484 1 96.06 98 TRP A C 1
ATOM 705 O O . TRP A 1 98 ? 9.789 39.719 16.109 1 96.06 98 TRP A O 1
ATOM 715 N N . ARG A 1 99 ? 9.781 37.438 15.883 1 92.56 99 ARG A N 1
ATOM 716 C CA . ARG A 1 99 ? 10.344 37.219 17.203 1 92.56 99 ARG A CA 1
ATOM 717 C C . ARG A 1 99 ? 11.727 37.844 17.328 1 92.56 99 ARG A C 1
ATOM 719 O O . ARG A 1 99 ? 12.234 38.031 18.438 1 92.56 99 ARG A O 1
ATOM 726 N N . ARG A 1 100 ? 12.359 38.25 16.266 1 92 100 ARG A N 1
ATOM 727 C CA . ARG A 1 100 ? 13.68 38.875 16.281 1 92 100 ARG A CA 1
ATOM 728 C C . ARG A 1 100 ? 13.578 40.344 16.594 1 92 100 ARG A C 1
ATOM 730 O O . ARG A 1 100 ? 14.594 41 16.875 1 92 100 ARG A O 1
ATOM 737 N N . GLU A 1 101 ? 12.312 40.844 16.625 1 97.31 101 GLU A N 1
ATOM 738 C CA . GLU A 1 101 ? 12.055 42.25 16.969 1 97.31 101 GLU A CA 1
ATOM 739 C C . GLU A 1 101 ? 11.719 42.375 18.453 1 97.31 101 GLU A C 1
ATOM 741 O O . GLU A 1 101 ? 11.555 41.375 19.156 1 97.31 101 GLU A O 1
ATOM 746 N N . LYS A 1 102 ? 11.734 43.75 18.875 1 97.19 102 LYS A N 1
ATOM 747 C CA . LYS A 1 102 ? 11.305 44 20.25 1 97.19 102 LYS A CA 1
ATOM 748 C C . LYS A 1 102 ? 9.852 43.594 20.453 1 97.19 102 LYS A C 1
ATOM 750 O O . LYS A 1 102 ? 9.039 43.688 19.531 1 97.19 102 LYS A O 1
ATOM 755 N N . ALA A 1 103 ? 9.547 43.188 21.688 1 96.5 103 ALA A N 1
ATOM 756 C CA . ALA A 1 103 ? 8.227 42.656 22.016 1 96.5 103 ALA A CA 1
ATOM 757 C C . ALA A 1 103 ? 7.125 43.625 21.578 1 96.5 103 ALA A C 1
ATOM 759 O O . ALA A 1 103 ? 6.117 43.219 21 1 96.5 103 ALA A O 1
ATOM 760 N N . GLU A 1 104 ? 7.301 44.875 21.875 1 96.69 104 GLU A N 1
ATOM 761 C CA . GLU A 1 104 ? 6.285 45.875 21.547 1 96.69 104 GLU A CA 1
ATOM 762 C C . GLU A 1 104 ? 6.008 45.906 20.047 1 96.69 104 GLU A C 1
ATOM 764 O O . GLU A 1 104 ? 4.848 45.938 19.625 1 96.69 104 GLU A O 1
ATOM 769 N N . ASP A 1 105 ? 7.027 45.875 19.234 1 97.88 105 ASP A N 1
ATOM 770 C CA . ASP A 1 105 ? 6.895 45.906 17.781 1 97.88 105 ASP A CA 1
ATOM 771 C C . ASP A 1 105 ? 6.285 44.594 17.266 1 97.88 105 ASP A C 1
ATOM 773 O O . ASP A 1 105 ? 5.406 44.625 16.406 1 97.88 105 ASP A O 1
ATOM 777 N N . ALA A 1 106 ? 6.801 43.531 17.75 1 97.69 106 ALA A N 1
ATOM 778 C CA . ALA A 1 106 ? 6.32 42.219 17.328 1 97.69 106 ALA A CA 1
ATOM 779 C C . ALA A 1 106 ? 4.836 42.031 17.641 1 97.69 106 ALA A C 1
ATOM 781 O O . ALA A 1 106 ? 4.082 41.5 16.812 1 97.69 106 ALA A O 1
ATOM 782 N N . LEU A 1 107 ? 4.41 42.5 18.797 1 97.81 107 LEU A N 1
ATOM 783 C CA . LEU A 1 107 ? 3.018 42.375 19.203 1 97.81 107 LEU A CA 1
ATOM 784 C C . LEU A 1 107 ? 2.119 43.312 18.422 1 97.81 107 LEU A C 1
ATOM 786 O O . LEU A 1 107 ? 0.948 43 18.188 1 97.81 107 LEU A O 1
ATOM 790 N N . THR A 1 108 ? 2.664 44.469 18.062 1 98.38 108 THR A N 1
ATOM 791 C CA . THR A 1 108 ? 1.918 45.344 17.188 1 98.38 108 THR A CA 1
ATOM 792 C C . THR A 1 108 ? 1.63 44.688 15.852 1 98.38 108 THR A C 1
ATOM 794 O O . THR A 1 108 ? 0.509 44.781 15.336 1 98.38 108 THR A O 1
ATOM 797 N N . LYS A 1 109 ? 2.617 44.031 15.297 1 98.44 109 LYS A N 1
ATOM 798 C CA . LYS A 1 109 ? 2.438 43.312 14.039 1 98.44 109 LYS A CA 1
ATOM 799 C C . LYS A 1 109 ? 1.504 42.125 14.219 1 98.44 109 LYS A C 1
ATOM 801 O O . LYS A 1 109 ? 0.689 41.812 13.344 1 98.44 109 LYS A O 1
ATOM 806 N N . ALA A 1 110 ? 1.653 41.5 15.336 1 98.38 110 ALA A N 1
ATOM 807 C CA . ALA A 1 110 ? 0.751 40.375 15.633 1 98.38 110 ALA A CA 1
ATOM 808 C C . ALA A 1 110 ? -0.699 40.844 15.695 1 98.38 110 ALA A C 1
ATOM 810 O O . ALA A 1 110 ? -1.6 40.156 15.195 1 98.38 110 ALA A O 1
ATOM 811 N N . ALA A 1 111 ? -0.913 41.969 16.328 1 98.69 111 ALA A N 1
ATOM 812 C CA . ALA A 1 111 ? -2.254 42.531 16.406 1 98.69 111 ALA A CA 1
ATOM 813 C C . ALA A 1 111 ? -2.805 42.844 15.008 1 98.69 111 ALA A C 1
ATOM 815 O O . ALA A 1 111 ? -3.971 42.562 14.727 1 98.69 111 ALA A O 1
ATOM 816 N N . ALA A 1 112 ? -1.976 43.406 14.18 1 98.75 112 ALA A N 1
ATOM 817 C CA . ALA A 1 112 ? -2.385 43.688 12.812 1 98.75 112 ALA A CA 1
ATOM 818 C C . ALA A 1 112 ? -2.732 42.406 12.062 1 98.75 112 ALA A C 1
ATOM 820 O O . ALA A 1 112 ? -3.682 42.375 11.273 1 98.75 112 ALA A O 1
ATOM 821 N N . MET A 1 113 ? -1.933 41.406 12.234 1 98.75 113 MET A N 1
ATOM 822 C CA . MET A 1 113 ? -2.186 40.094 11.609 1 98.75 113 MET A CA 1
ATOM 823 C C . MET A 1 113 ? -3.518 39.531 12.078 1 98.75 113 MET A C 1
ATOM 825 O O . MET A 1 113 ? -4.32 39.062 11.258 1 98.75 113 MET A O 1
ATOM 829 N N . VAL A 1 114 ? -3.771 39.562 13.391 1 98.81 114 VAL A N 1
ATOM 830 C CA . VAL A 1 114 ? -5.008 39 13.953 1 98.81 114 VAL A CA 1
ATOM 831 C C . VAL A 1 114 ? -6.203 39.781 13.375 1 98.81 114 VAL A C 1
ATOM 833 O O . VAL A 1 114 ? -7.203 39.156 12.984 1 98.81 114 VAL A O 1
ATOM 836 N N . ASP A 1 115 ? -6.102 41.062 13.336 1 98.81 115 ASP A N 1
ATOM 837 C CA . ASP A 1 115 ? -7.141 41.875 12.719 1 98.81 115 ASP A CA 1
ATOM 838 C C . ASP A 1 115 ? -7.414 41.438 11.289 1 98.81 115 ASP A C 1
ATOM 840 O O . ASP A 1 115 ? -8.57 41.25 10.891 1 98.81 115 ASP A O 1
ATOM 844 N N . ALA A 1 116 ? -6.371 41.219 10.508 1 98.81 116 ALA A N 1
ATOM 845 C CA . ALA A 1 116 ? -6.488 40.844 9.109 1 98.81 116 ALA A CA 1
ATOM 846 C C . ALA A 1 116 ? -7.152 39.469 8.977 1 98.81 116 ALA A C 1
ATOM 848 O O . ALA A 1 116 ? -7.965 39.25 8.078 1 98.81 116 ALA A O 1
ATOM 849 N N . TYR A 1 117 ? -6.754 38.5 9.852 1 98.81 117 TYR A N 1
ATOM 850 C CA . TYR A 1 117 ? -7.355 37.156 9.836 1 98.81 117 TYR A CA 1
ATOM 851 C C . TYR A 1 117 ? -8.859 37.25 10.086 1 98.81 117 TYR A C 1
ATOM 853 O O . TYR A 1 117 ? -9.648 36.719 9.312 1 98.81 117 TYR A O 1
ATOM 861 N N . VAL A 1 118 ? -9.289 38 11.109 1 98.69 118 VAL A N 1
ATOM 862 C CA . VAL A 1 118 ? -10.688 38.062 11.523 1 98.69 118 VAL A CA 1
ATOM 863 C C . VAL A 1 118 ? -11.5 38.781 10.461 1 98.69 118 VAL A C 1
ATOM 865 O O . VAL A 1 118 ? -12.586 38.344 10.078 1 98.69 118 VAL A O 1
ATOM 868 N N . THR A 1 119 ? -10.945 39.812 9.945 1 98.5 119 THR A N 1
ATOM 869 C CA . THR A 1 119 ? -11.641 40.625 8.938 1 98.5 119 THR A CA 1
ATOM 870 C C . THR A 1 119 ? -11.82 39.812 7.648 1 98.5 119 THR A C 1
ATOM 872 O O . THR A 1 119 ? -12.805 40 6.934 1 98.5 119 THR A O 1
ATOM 875 N N . ALA A 1 120 ? -10.891 38.906 7.371 1 98.38 120 ALA A N 1
ATOM 876 C CA . ALA A 1 120 ? -10.945 38.062 6.164 1 98.38 120 ALA A CA 1
ATOM 877 C C . ALA A 1 120 ? -11.961 36.938 6.316 1 98.38 120 ALA A C 1
ATOM 879 O O . ALA A 1 120 ? -12.297 36.281 5.34 1 98.38 120 ALA A O 1
ATOM 880 N N . GLY A 1 121 ? -12.438 36.719 7.539 1 97.19 121 GLY A N 1
ATOM 881 C CA . GLY A 1 121 ? -13.492 35.719 7.715 1 97.19 121 GLY A CA 1
ATOM 882 C C . GLY A 1 121 ? -13.039 34.5 8.477 1 97.19 121 GLY A C 1
ATOM 883 O O . GLY A 1 121 ? -13.789 33.531 8.602 1 97.19 121 GLY A O 1
ATOM 884 N N . PHE A 1 122 ? -11.852 34.469 9.016 1 98.25 122 PHE A N 1
ATOM 885 C CA . PHE A 1 122 ? -11.406 33.375 9.859 1 98.25 122 PHE A CA 1
ATOM 886 C C . PHE A 1 122 ? -12.211 33.312 11.156 1 98.25 122 PHE A C 1
ATOM 888 O O . PHE A 1 122 ? -12.406 34.344 11.812 1 98.25 122 PHE A O 1
ATOM 895 N N . ARG A 1 123 ? -12.633 32.062 11.516 1 96.81 123 ARG A N 1
ATOM 896 C CA . ARG A 1 123 ? -13.547 31.953 12.641 1 96.81 123 ARG A CA 1
ATOM 897 C C . ARG A 1 123 ? -12.906 31.203 13.797 1 96.81 123 ARG A C 1
ATOM 899 O O . ARG A 1 123 ? -13.328 31.328 14.945 1 96.81 123 ARG A O 1
ATOM 906 N N . LYS A 1 124 ? -12.016 30.312 13.555 1 98.25 124 LYS A N 1
ATOM 907 C CA . LYS A 1 124 ? -11.227 29.656 14.578 1 98.25 124 LYS A CA 1
ATOM 908 C C . LYS A 1 124 ? -9.859 30.312 14.734 1 98.25 124 LYS A C 1
ATOM 910 O O . LYS A 1 124 ? -9.039 30.281 13.812 1 98.25 124 LYS A O 1
ATOM 915 N N . ILE A 1 125 ? -9.617 30.938 15.883 1 98.5 125 ILE A N 1
ATOM 916 C CA . ILE A 1 125 ? -8.406 31.734 16.062 1 98.5 125 ILE A CA 1
ATOM 917 C C . ILE A 1 125 ? -7.582 31.172 17.203 1 98.5 125 ILE A C 1
ATOM 919 O O . ILE A 1 125 ? -7.973 31.281 18.375 1 98.5 125 ILE A O 1
ATOM 923 N N . HIS A 1 126 ? -6.469 30.578 16.906 1 98.19 126 HIS A N 1
ATOM 924 C CA . HIS A 1 126 ? -5.504 30.141 17.906 1 98.19 126 HIS A CA 1
ATOM 925 C C . HIS A 1 126 ? -4.496 31.234 18.219 1 98.19 126 HIS A C 1
ATOM 927 O O . HIS A 1 126 ? -3.697 31.625 17.359 1 98.19 126 HIS A O 1
ATOM 933 N N . LEU A 1 127 ? -4.57 31.766 19.391 1 97.5 127 LEU A N 1
ATOM 934 C CA . LEU A 1 127 ? -3.648 32.812 19.812 1 97.5 127 LEU A CA 1
ATOM 935 C C . LEU A 1 127 ? -2.48 32.219 20.594 1 97.5 127 LEU A C 1
ATOM 937 O O . LEU A 1 127 ? -2.67 31.656 21.672 1 97.5 127 LEU A O 1
ATOM 941 N N . ASP A 1 128 ? -1.28 32.344 20 1 94 128 ASP A N 1
ATOM 942 C CA . ASP A 1 128 ? -0.043 31.828 20.578 1 94 128 ASP A CA 1
ATOM 943 C C . ASP A 1 128 ? 0.974 32.938 20.781 1 94 128 ASP A C 1
ATOM 945 O O . ASP A 1 128 ? 1.747 33.25 19.875 1 94 128 ASP A O 1
ATOM 949 N N . ALA A 1 129 ? 0.983 33.469 21.969 1 91.75 129 ALA A N 1
ATOM 950 C CA . ALA A 1 129 ? 1.903 34.562 22.297 1 91.75 129 ALA A CA 1
ATOM 951 C C . ALA A 1 129 ? 3.01 34.062 23.219 1 91.75 129 ALA A C 1
ATOM 953 O O . ALA A 1 129 ? 3.467 34.812 24.094 1 91.75 129 ALA A O 1
ATOM 954 N N . SER A 1 130 ? 3.377 32.812 23.016 1 90.81 130 SER A N 1
ATOM 955 C CA . SER A 1 130 ? 4.328 32.188 23.938 1 90.81 130 SER A CA 1
ATOM 956 C C . SER A 1 130 ? 5.766 32.438 23.5 1 90.81 130 SER A C 1
ATOM 958 O O . SER A 1 130 ? 6.699 32.25 24.281 1 90.81 130 SER A O 1
ATOM 960 N N . MET A 1 131 ? 5.938 32.906 22.281 1 88.5 131 MET A N 1
ATOM 961 C CA . MET A 1 131 ? 7.289 33.062 21.766 1 88.5 131 MET A CA 1
ATOM 962 C C . MET A 1 131 ? 7.949 34.312 22.328 1 88.5 131 MET A C 1
ATOM 964 O O . MET A 1 131 ? 7.383 35.406 22.266 1 88.5 131 MET A O 1
ATOM 968 N N . GLY A 1 132 ? 9.141 34.062 22.812 1 91.62 132 GLY A N 1
ATOM 969 C CA . GLY A 1 132 ? 9.898 35.219 23.266 1 91.62 132 GLY A CA 1
ATOM 970 C C . GLY A 1 132 ? 10.445 36.062 22.109 1 91.62 132 GLY A C 1
ATOM 971 O O . GLY A 1 132 ? 10.852 35.5 21.094 1 91.62 132 GLY A O 1
ATOM 972 N N . CYS A 1 133 ? 10.344 37.375 22.328 1 95.12 133 CYS A N 1
ATOM 973 C CA . CYS A 1 133 ? 10.875 38.344 21.359 1 95.12 133 CYS A CA 1
ATOM 974 C C . CYS A 1 133 ? 12.281 38.781 21.75 1 95.12 133 CYS A C 1
ATOM 976 O O . CYS A 1 133 ? 12.867 38.25 22.688 1 95.12 133 CYS A O 1
ATOM 978 N N . ALA A 1 134 ? 12.82 39.625 20.891 1 95.44 134 ALA A N 1
ATOM 979 C CA . ALA A 1 134 ? 14.156 40.156 21.172 1 95.44 134 ALA A CA 1
ATOM 980 C C . ALA A 1 134 ? 14.227 40.719 22.578 1 95.44 134 ALA A C 1
ATOM 982 O O . ALA A 1 134 ? 13.406 41.562 22.953 1 95.44 134 ALA A O 1
ATOM 983 N N . GLY A 1 135 ? 15.203 40.25 23.328 1 94.38 135 GLY A N 1
ATOM 984 C CA . GLY A 1 135 ? 15.398 40.75 24.672 1 94.38 135 GLY A CA 1
ATOM 985 C C . GLY A 1 135 ? 14.633 39.969 25.719 1 94.38 135 GLY A C 1
ATOM 986 O O . GLY A 1 135 ? 14.797 40.188 26.922 1 94.38 135 GLY A O 1
ATOM 987 N N . GLU A 1 136 ? 13.805 39.094 25.266 1 94.38 136 GLU A N 1
ATOM 988 C CA . GLU A 1 136 ? 13.023 38.25 26.172 1 94.38 136 GLU A CA 1
ATOM 989 C C . GLU A 1 136 ? 13.555 36.812 26.203 1 94.38 136 GLU A C 1
ATOM 991 O O . GLU A 1 136 ? 14.266 36.406 25.297 1 94.38 136 GLU A O 1
ATOM 996 N N . PRO A 1 137 ? 13.297 36.156 27.344 1 89.75 137 PRO A N 1
ATOM 997 C CA . PRO A 1 137 ? 13.656 34.75 27.344 1 89.75 137 PRO A CA 1
ATOM 998 C C . PRO A 1 137 ? 12.914 33.969 26.266 1 89.75 137 PRO A C 1
ATOM 1000 O O . PRO A 1 137 ? 11.828 34.344 25.828 1 89.75 137 PRO A O 1
ATOM 1003 N N . ALA A 1 138 ? 13.516 32.812 25.891 1 81.06 138 ALA A N 1
ATOM 1004 C CA . ALA A 1 138 ? 12.922 31.969 24.859 1 81.06 138 ALA A CA 1
ATOM 1005 C C . ALA A 1 138 ? 11.555 31.438 25.297 1 81.06 138 ALA A C 1
ATOM 1007 O O . ALA A 1 138 ? 10.633 31.328 24.484 1 81.06 138 ALA A O 1
ATOM 1008 N N . ALA A 1 139 ? 11.539 31.078 26.562 1 79.06 139 ALA A N 1
ATOM 1009 C CA . ALA A 1 139 ? 10.273 30.641 27.141 1 79.06 139 ALA A CA 1
ATOM 1010 C C . ALA A 1 139 ? 9.727 31.688 28.109 1 79.06 139 ALA A C 1
ATOM 1012 O O . ALA A 1 139 ? 10.359 31.984 29.125 1 79.06 139 ALA A O 1
ATOM 1013 N N . LEU A 1 140 ? 8.586 32.25 27.781 1 89.81 140 LEU A N 1
ATOM 1014 C CA . LEU A 1 140 ? 7.965 33.281 28.594 1 89.81 140 LEU A CA 1
ATOM 1015 C C . LEU A 1 140 ? 7.16 32.656 29.734 1 89.81 140 LEU A C 1
ATOM 1017 O O . LEU A 1 140 ? 6.785 31.484 29.672 1 89.81 140 LEU A O 1
ATOM 1021 N N . ASP A 1 141 ? 6.988 33.438 30.781 1 89.44 141 ASP A N 1
ATOM 1022 C CA . ASP A 1 141 ? 6.145 32.969 31.891 1 89.44 141 ASP A CA 1
ATOM 1023 C C . ASP A 1 141 ? 4.672 33 31.484 1 89.44 141 ASP A C 1
ATOM 1025 O O . ASP A 1 141 ? 4.246 33.812 30.672 1 89.44 141 ASP A O 1
ATOM 1029 N N . ASP A 1 142 ? 3.865 32.219 32.188 1 91.38 142 ASP A N 1
ATOM 1030 C CA . ASP A 1 142 ? 2.465 31.984 31.844 1 91.38 142 ASP A CA 1
ATOM 1031 C C . ASP A 1 142 ? 1.646 33.281 31.953 1 91.38 142 ASP A C 1
ATOM 1033 O O . ASP A 1 142 ? 0.699 33.469 31.203 1 91.38 142 ASP A O 1
ATOM 1037 N N . VAL A 1 143 ? 1.958 34.062 32.875 1 95 143 VAL A N 1
ATOM 1038 C CA . VAL A 1 143 ? 1.215 35.281 33.125 1 95 143 VAL A CA 1
ATOM 1039 C C . VAL A 1 143 ? 1.38 36.25 31.922 1 95 143 VAL A C 1
ATOM 1041 O O . VAL A 1 143 ? 0.4 36.812 31.438 1 95 143 VAL A O 1
ATOM 1044 N N . THR A 1 144 ? 2.621 36.375 31.516 1 95.12 144 THR A N 1
ATOM 1045 C CA . THR A 1 144 ? 2.908 37.25 30.359 1 95.12 144 THR A CA 1
ATOM 1046 C C . THR A 1 144 ? 2.188 36.719 29.125 1 95.12 144 THR A C 1
ATOM 1048 O O . THR A 1 144 ? 1.591 37.5 28.375 1 95.12 144 THR A O 1
ATOM 1051 N N . ILE A 1 145 ? 2.225 35.438 28.906 1 95.12 145 ILE A N 1
ATOM 1052 C CA . ILE A 1 145 ? 1.588 34.812 27.766 1 95.12 145 ILE A CA 1
ATOM 1053 C C . ILE A 1 145 ? 0.086 35.094 27.781 1 95.12 145 ILE A C 1
ATOM 1055 O O . ILE A 1 145 ? -0.503 35.438 26.766 1 95.12 145 ILE A O 1
ATOM 1059 N N . ALA A 1 146 ? -0.548 34.938 28.938 1 96.44 146 ALA A N 1
ATOM 1060 C CA . ALA A 1 146 ? -1.989 35.125 29.078 1 96.44 146 ALA A CA 1
ATOM 1061 C C . ALA A 1 146 ? -2.385 36.594 28.828 1 96.44 146 ALA A C 1
ATOM 1063 O O . ALA A 1 146 ? -3.418 36.844 28.219 1 96.44 146 ALA A O 1
ATOM 1064 N N . HIS A 1 147 ? -1.594 37.531 29.297 1 97.38 147 HIS A N 1
ATOM 1065 C CA . HIS A 1 147 ? -1.862 38.938 29.047 1 97.38 147 HIS A CA 1
ATOM 1066 C C . HIS A 1 147 ? -1.777 39.25 27.562 1 97.38 147 HIS A C 1
ATOM 1068 O O . HIS A 1 147 ? -2.623 40 27.031 1 97.38 147 HIS A O 1
ATOM 1074 N N . ARG A 1 148 ? -0.742 38.781 26.938 1 97.25 148 ARG A N 1
ATOM 1075 C CA . ARG A 1 148 ? -0.581 39 25.516 1 97.25 148 ARG A CA 1
ATOM 1076 C C . ARG A 1 148 ? -1.748 38.406 24.719 1 97.25 148 ARG A C 1
ATOM 1078 O O . ARG A 1 148 ? -2.25 39.031 23.781 1 97.25 148 ARG A O 1
ATOM 1085 N N . ALA A 1 149 ? -2.137 37.219 25.125 1 97.5 149 ALA A N 1
ATOM 1086 C CA . ALA A 1 149 ? -3.275 36.562 24.484 1 97.5 149 ALA A CA 1
ATOM 1087 C C . ALA A 1 149 ? -4.543 37.406 24.656 1 97.5 149 ALA A C 1
ATOM 1089 O O . ALA A 1 149 ? -5.34 37.531 23.719 1 97.5 149 ALA A O 1
ATOM 1090 N N . ALA A 1 150 ? -4.766 37.906 25.828 1 98.19 150 ALA A N 1
ATOM 1091 C CA . ALA A 1 150 ? -5.93 38.75 26.094 1 98.19 150 ALA A CA 1
ATOM 1092 C C . ALA A 1 150 ? -5.922 40 25.203 1 98.19 150 ALA A C 1
ATOM 1094 O O . ALA A 1 150 ? -6.953 40.375 24.656 1 98.19 150 ALA A O 1
ATOM 1095 N N . LYS A 1 151 ? -4.77 40.594 25.078 1 98.31 151 LYS A N 1
ATOM 1096 C CA . LYS A 1 151 ? -4.648 41.781 24.25 1 98.31 151 LYS A CA 1
ATOM 1097 C C . LYS A 1 151 ? -4.969 41.469 22.797 1 98.31 151 LYS A C 1
ATOM 1099 O O . LYS A 1 151 ? -5.656 42.25 22.125 1 98.31 151 LYS A O 1
ATOM 1104 N N . LEU A 1 152 ? -4.434 40.375 22.297 1 98.56 152 LEU A N 1
ATOM 1105 C CA . LEU A 1 152 ? -4.703 40 20.922 1 98.56 152 LEU A CA 1
ATOM 1106 C C . LEU A 1 152 ? -6.172 39.625 20.734 1 98.56 152 LEU A C 1
ATOM 1108 O O . LEU A 1 152 ? -6.746 39.844 19.672 1 98.56 152 LEU A O 1
ATOM 1112 N N . THR A 1 153 ? -6.789 39.031 21.781 1 98.69 153 THR A N 1
ATOM 1113 C CA . THR A 1 153 ? -8.211 38.719 21.75 1 98.69 153 THR A CA 1
ATOM 1114 C C . THR A 1 153 ? -9.039 40 21.609 1 98.69 153 THR A C 1
ATOM 1116 O O . THR A 1 153 ? -10.008 40.031 20.844 1 98.69 153 THR A O 1
ATOM 1119 N N . ALA A 1 154 ? -8.656 40.969 22.328 1 98.75 154 ALA A N 1
ATOM 1120 C CA . ALA A 1 154 ? -9.359 42.25 22.234 1 98.75 154 ALA A CA 1
ATOM 1121 C C . ALA A 1 154 ? -9.336 42.781 20.797 1 98.75 154 ALA A C 1
ATOM 1123 O O . ALA A 1 154 ? -10.328 43.344 20.328 1 98.75 154 ALA A O 1
ATOM 1124 N N . VAL A 1 155 ? -8.219 42.656 20.156 1 98.75 155 VAL A N 1
ATOM 1125 C CA . VAL A 1 155 ? -8.078 43.062 18.766 1 98.75 155 VAL A CA 1
ATOM 1126 C C . VAL A 1 155 ? -9.031 42.25 17.891 1 98.75 155 VAL A C 1
ATOM 1128 O O . VAL A 1 155 ? -9.695 42.812 17.016 1 98.75 155 VAL A O 1
ATOM 1131 N N . ALA A 1 156 ? -9.078 40.969 18.094 1 98.81 156 ALA A N 1
ATOM 1132 C CA . ALA A 1 156 ? -9.945 40.094 17.312 1 98.8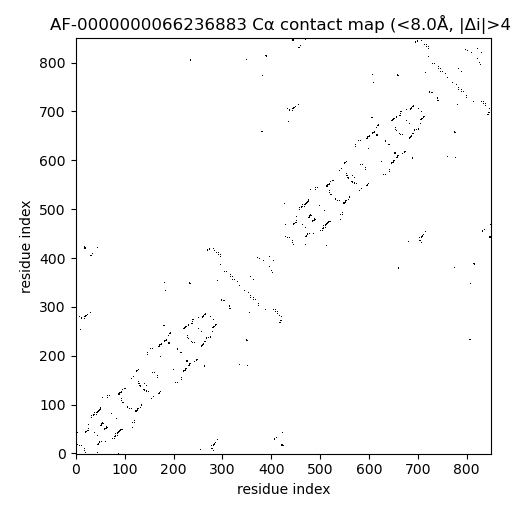1 156 ALA A CA 1
ATOM 1133 C C . ALA A 1 156 ? -11.414 40.469 17.484 1 98.81 156 ALA A C 1
ATOM 1135 O O . ALA A 1 156 ? -12.172 40.531 16.516 1 98.81 156 ALA A O 1
ATOM 1136 N N . GLU A 1 157 ? -11.844 40.719 18.766 1 98.69 157 GLU A N 1
ATOM 1137 C CA . GLU A 1 157 ? -13.211 41.094 19.062 1 98.69 157 GLU A CA 1
ATOM 1138 C C . GLU A 1 157 ? -13.586 42.406 18.344 1 98.69 157 GLU A C 1
ATOM 1140 O O . GLU A 1 157 ? -14.664 42.5 17.766 1 98.69 157 GLU A O 1
ATOM 1145 N N . LYS A 1 158 ? -12.695 43.312 18.438 1 98.56 158 LYS A N 1
ATOM 1146 C CA . LYS A 1 158 ? -12.93 44.594 17.797 1 98.56 158 LYS A CA 1
ATOM 1147 C C . LYS A 1 158 ? -13.047 44.469 16.281 1 98.56 158 LYS A C 1
ATOM 1149 O O . LYS A 1 158 ? -13.938 45.031 15.672 1 98.56 158 LYS A O 1
ATOM 1154 N N . ALA A 1 159 ? -12.141 43.75 15.695 1 98.69 159 ALA A N 1
ATOM 1155 C CA . ALA A 1 159 ? -12.141 43.531 14.25 1 98.69 159 ALA A CA 1
ATOM 1156 C C . ALA A 1 159 ? -13.453 42.906 13.797 1 98.69 159 ALA A C 1
ATOM 1158 O O . ALA A 1 159 ? -14.023 43.312 12.773 1 98.69 159 ALA A O 1
ATOM 1159 N N . ALA A 1 160 ? -13.906 41.906 14.516 1 98.44 160 ALA A N 1
ATOM 1160 C CA . ALA A 1 160 ? -15.156 41.25 14.172 1 98.44 160 ALA A CA 1
ATOM 1161 C C . ALA A 1 160 ? -16.328 42.219 14.242 1 98.44 160 ALA A C 1
ATOM 1163 O O . ALA A 1 160 ? -17.172 42.25 13.344 1 98.44 160 ALA A O 1
ATOM 1164 N N . THR A 1 161 ? -16.391 42.969 15.273 1 98.19 161 THR A N 1
ATOM 1165 C CA . THR A 1 161 ? -17.453 43.938 15.469 1 98.19 161 THR A CA 1
ATOM 1166 C C . THR A 1 161 ? -17.453 44.969 14.344 1 98.19 161 THR A C 1
ATOM 1168 O O . THR A 1 161 ? -18.5 45.25 13.758 1 98.19 161 THR A O 1
ATOM 1171 N N . GLU A 1 162 ? -16.359 45.438 14.055 1 98.25 162 GLU A N 1
ATOM 1172 C CA . GLU A 1 162 ? -16.25 46.5 13.047 1 98.25 162 GLU A CA 1
ATOM 1173 C C . GLU A 1 162 ? -16.578 45.969 11.656 1 98.25 162 GLU A C 1
ATOM 1175 O O . GLU A 1 162 ? -17.109 46.688 10.82 1 98.25 162 GLU A O 1
ATOM 1180 N N . ALA A 1 163 ? -16.25 44.75 11.438 1 97.31 163 ALA A N 1
ATOM 1181 C CA . ALA A 1 163 ? -16.484 44.156 10.133 1 97.31 163 ALA A CA 1
ATOM 1182 C C . ALA A 1 163 ? -17.906 43.594 10.039 1 97.31 163 ALA A C 1
ATOM 1184 O O . ALA A 1 163 ? -18.344 43.156 8.969 1 97.31 163 ALA A O 1
ATOM 1185 N N . GLY A 1 164 ? -18.656 43.594 11.086 1 97.38 164 GLY A N 1
ATOM 1186 C CA . GLY A 1 164 ? -20 43.031 11.117 1 97.38 164 GLY A CA 1
ATOM 1187 C C . GLY A 1 164 ? -20.016 41.531 10.969 1 97.38 164 GLY A C 1
ATOM 1188 O O . GLY A 1 164 ? -20.906 40.969 10.312 1 97.38 164 GLY A O 1
ATOM 1189 N N . LEU A 1 165 ? -19.016 40.906 11.406 1 96.62 165 LEU A N 1
ATOM 1190 C CA . LEU A 1 165 ? -18.875 39.469 11.328 1 96.62 165 LEU A CA 1
ATOM 1191 C C . LEU A 1 165 ? -19.156 38.812 12.68 1 96.62 165 LEU A C 1
ATOM 1193 O O . LEU A 1 165 ? -19.094 39.469 13.719 1 96.62 165 LEU A O 1
ATOM 1197 N N . PRO A 1 166 ? -19.547 37.531 12.609 1 95.31 166 PRO A N 1
ATOM 1198 C CA . PRO A 1 166 ? -19.688 36.812 13.891 1 95.31 166 PRO A CA 1
ATOM 1199 C C . PRO A 1 166 ? -18.375 36.781 14.688 1 95.31 166 PRO A C 1
ATOM 1201 O O . PRO A 1 166 ? -17.297 36.688 14.102 1 95.31 166 PRO A O 1
ATOM 1204 N N . LYS A 1 167 ? -18.484 36.781 16.031 1 96.69 167 LYS A N 1
ATOM 1205 C CA . LYS A 1 167 ? -17.312 36.75 16.891 1 96.69 167 LYS A CA 1
ATOM 1206 C C . LYS A 1 167 ? -16.562 35.406 16.719 1 96.69 167 LYS A C 1
ATOM 1208 O O . LYS A 1 167 ? -17.188 34.375 16.547 1 96.69 167 LYS A O 1
ATOM 1213 N N . PRO A 1 168 ? -15.273 35.438 16.797 1 97.56 168 PRO A N 1
ATOM 1214 C CA . PRO A 1 168 ? -14.477 34.219 16.594 1 97.56 168 PRO A CA 1
ATOM 1215 C C . PRO A 1 168 ? -14.547 33.281 17.781 1 97.56 168 PRO A C 1
ATOM 1217 O O . PRO A 1 168 ? -14.938 33.656 18.875 1 97.56 168 PRO A O 1
ATOM 1220 N N . LEU A 1 169 ? -14.312 32 17.469 1 98.38 169 LEU A N 1
ATOM 1221 C CA . LEU A 1 169 ? -13.969 31.016 18.484 1 98.38 169 LEU A CA 1
ATOM 1222 C C . LEU A 1 169 ? -12.469 31 18.734 1 98.38 169 LEU A C 1
ATOM 1224 O O . LEU A 1 169 ? -11.672 31.219 17.812 1 98.38 169 LEU A O 1
ATOM 1228 N N . TYR A 1 170 ? -12.086 30.781 20.016 1 98.44 170 TYR A N 1
ATOM 1229 C CA . TYR A 1 170 ? -10.672 30.922 20.344 1 98.44 170 TYR A CA 1
ATOM 1230 C C . TYR A 1 170 ? -10.086 29.594 20.812 1 98.44 170 TYR A C 1
ATOM 1232 O O . TYR A 1 170 ? -10.766 28.781 21.453 1 98.44 170 TYR A O 1
ATOM 1240 N N . ILE A 1 171 ? -8.859 29.344 20.422 1 98.25 171 ILE A N 1
ATOM 1241 C CA . ILE A 1 171 ? -7.977 28.312 20.953 1 98.25 171 ILE A CA 1
ATOM 1242 C C . ILE A 1 171 ? -6.809 28.953 21.688 1 98.25 171 ILE A C 1
ATOM 1244 O O . ILE A 1 171 ? -6.168 29.875 21.156 1 98.25 171 ILE A O 1
ATOM 1248 N N . LEU A 1 172 ? -6.586 28.531 22.875 1 97 172 LEU A N 1
ATOM 1249 C CA . LEU A 1 172 ? -5.473 29.047 23.672 1 97 172 LEU A CA 1
ATOM 1250 C C . LEU A 1 172 ? -4.531 27.922 24.094 1 97 172 LEU A C 1
ATOM 1252 O O . LEU A 1 172 ? -4.84 26.75 23.891 1 97 172 LEU A O 1
ATOM 1256 N N . GLY A 1 173 ? -3.416 28.328 24.562 1 88.44 173 GLY A N 1
ATOM 1257 C CA . GLY A 1 173 ? -2.438 27.344 25.016 1 88.44 173 GLY A CA 1
ATOM 1258 C C . GLY A 1 173 ? -1.414 27 23.953 1 88.44 173 GLY A C 1
ATOM 1259 O O . GLY A 1 173 ? -1.573 27.359 22.781 1 88.44 173 GLY A O 1
ATOM 1260 N N . THR A 1 174 ? -0.321 26.547 24.359 1 72.94 174 THR A N 1
ATOM 1261 C CA . THR A 1 174 ? 0.748 26.141 23.453 1 72.94 174 THR A CA 1
ATOM 1262 C C . THR A 1 174 ? 1.22 24.719 23.781 1 72.94 174 THR A C 1
ATOM 1264 O O . THR A 1 174 ? 0.903 24.188 24.844 1 72.94 174 THR A O 1
ATOM 1267 N N . GLU A 1 175 ? 1.654 24.172 22.609 1 62.06 175 GLU A N 1
ATOM 1268 C CA . GLU A 1 175 ? 2.287 22.875 22.828 1 62.06 175 GLU A CA 1
ATOM 1269 C C . GLU A 1 175 ? 3.693 23.031 23.391 1 62.06 175 GLU A C 1
ATOM 1271 O O . GLU A 1 175 ? 4.406 23.984 23.047 1 62.06 175 GLU A O 1
ATOM 1276 N N . VAL A 1 176 ? 4.023 22.797 24.625 1 54 176 VAL A N 1
ATOM 1277 C CA . VAL A 1 176 ? 5.422 22.719 25.031 1 54 176 VAL A CA 1
ATOM 1278 C C . VAL A 1 176 ? 5.934 21.297 24.828 1 54 176 VAL A C 1
ATOM 1280 O O . VAL A 1 176 ? 5.34 20.344 25.344 1 54 176 VAL A O 1
ATOM 1283 N N . PRO A 1 177 ? 7.074 20.953 23.844 1 51.94 177 PRO A N 1
ATOM 1284 C CA . PRO A 1 177 ? 8.086 21.703 23.094 1 51.94 177 PRO A CA 1
ATOM 1285 C C . PRO A 1 177 ? 7.535 22.328 21.812 1 51.94 177 PRO A C 1
ATOM 1287 O O . PRO A 1 177 ? 6.406 22.031 21.406 1 51.94 177 PRO A O 1
ATOM 1290 N N . VAL A 1 178 ? 8.414 23.234 21.234 1 48.72 178 VAL A N 1
ATOM 1291 C CA . VAL A 1 178 ? 8.195 24.047 20.047 1 48.72 178 VAL A CA 1
ATOM 1292 C C . VAL A 1 178 ? 7.633 23.188 18.922 1 48.72 178 VAL A C 1
ATOM 1294 O O . VAL A 1 178 ? 8.133 22.094 18.656 1 48.72 178 VAL A O 1
ATOM 1297 N N . PRO A 1 179 ? 6.512 23.641 18.375 1 47.81 179 PRO A N 1
ATOM 1298 C CA . PRO A 1 179 ? 5.773 22.969 17.297 1 47.81 179 PRO A CA 1
ATOM 1299 C C . PRO A 1 179 ? 6.641 22.703 16.062 1 47.81 179 PRO A C 1
ATOM 1301 O O . PRO A 1 179 ? 7.574 23.469 15.789 1 47.81 179 PRO A O 1
ATOM 1304 N N . GLY A 1 180 ? 6.594 21.672 15.172 1 46.41 180 GLY A N 1
ATOM 1305 C CA . GLY A 1 180 ? 7.184 21.453 13.859 1 46.41 180 GLY A CA 1
ATOM 1306 C C . GLY A 1 180 ? 8.047 20.203 13.805 1 46.41 180 GLY A C 1
ATOM 1307 O O . GLY A 1 180 ? 8.906 20.078 12.93 1 46.41 180 GLY A O 1
ATOM 1308 N N . GLY A 1 181 ? 7.824 19.234 14.68 1 52.09 181 GLY A N 1
ATOM 1309 C CA . GLY A 1 181 ? 8.594 18 14.688 1 52.09 181 GLY A CA 1
ATOM 1310 C C . GLY A 1 181 ? 9.945 18.141 15.359 1 52.09 181 GLY A C 1
ATOM 1311 O O . GLY A 1 181 ? 10.609 19.172 15.227 1 52.09 181 GLY A O 1
ATOM 1312 N N . ALA A 1 182 ? 10.273 17.297 16.281 1 51.81 182 ALA A N 1
ATOM 1313 C CA . ALA A 1 182 ? 11.547 17.25 17 1 51.81 182 ALA A CA 1
ATOM 1314 C C . ALA A 1 182 ? 12.703 16.938 16.047 1 51.81 182 ALA A C 1
ATOM 1316 O O . ALA A 1 182 ? 12.555 16.141 15.117 1 51.81 182 ALA A O 1
ATOM 1317 N N . ASP A 1 183 ? 13.688 17.719 16.078 1 53.34 183 ASP A N 1
ATOM 1318 C CA . ASP A 1 183 ? 14.891 17.594 15.258 1 53.34 183 ASP A CA 1
ATOM 1319 C C . ASP A 1 183 ? 15.633 16.297 15.578 1 53.34 183 ASP A C 1
ATOM 1321 O O . ASP A 1 183 ? 16.609 15.961 14.906 1 53.34 183 ASP A O 1
ATOM 1325 N N . HIS A 1 184 ? 15.078 15.539 16.547 1 58.88 184 HIS A N 1
ATOM 1326 C CA . HIS A 1 184 ? 15.805 14.328 16.922 1 58.88 184 HIS A CA 1
ATOM 1327 C C . HIS A 1 184 ? 14.844 13.164 17.141 1 58.88 184 HIS A C 1
ATOM 1329 O O . HIS A 1 184 ? 13.633 13.359 17.219 1 58.88 184 HIS A O 1
ATOM 1335 N N . VAL A 1 185 ? 15.602 11.977 17.156 1 56.69 185 VAL A N 1
ATOM 1336 C CA . VAL A 1 185 ? 14.852 10.766 17.469 1 56.69 185 VAL A CA 1
ATOM 1337 C C . VAL A 1 185 ? 14.211 10.906 18.859 1 56.69 185 VAL A C 1
ATOM 1339 O O . VAL A 1 185 ? 14.898 11.188 19.844 1 56.69 185 VAL A O 1
ATOM 1342 N N . LEU A 1 186 ? 12.891 10.82 18.812 1 66.69 186 LEU A N 1
ATOM 1343 C CA . LEU A 1 186 ? 12.141 11.008 20.047 1 66.69 186 LEU A CA 1
ATOM 1344 C C . LEU A 1 186 ? 11.68 9.672 20.609 1 66.69 186 LEU A C 1
ATOM 1346 O O . LEU A 1 186 ? 11.039 8.883 19.906 1 66.69 186 LEU A O 1
ATOM 1350 N N . GLU A 1 187 ? 12.219 9.305 21.656 1 67.75 187 GLU A N 1
ATOM 1351 C CA . GLU A 1 187 ? 11.742 8.047 22.234 1 67.75 187 GLU A CA 1
ATOM 1352 C C . GLU A 1 187 ? 10.359 8.219 22.859 1 67.75 187 GLU A C 1
ATOM 1354 O O . GLU A 1 187 ? 9.469 7.395 22.625 1 67.75 187 GLU A O 1
ATOM 1359 N N . THR A 1 188 ? 10.219 9.266 23.688 1 75.44 188 THR A N 1
ATOM 1360 C CA . THR A 1 188 ? 8.922 9.523 24.312 1 75.44 188 THR A CA 1
ATOM 1361 C C . THR A 1 188 ? 8.703 11.023 24.484 1 75.44 188 THR A C 1
ATOM 1363 O O . THR A 1 188 ? 9.656 11.805 24.484 1 75.44 188 THR A O 1
ATOM 1366 N N . VAL A 1 189 ? 7.438 11.367 24.328 1 85.62 189 VAL A N 1
ATOM 1367 C CA . VAL A 1 189 ? 7.004 12.719 24.656 1 85.62 189 VAL A CA 1
ATOM 1368 C C . VAL A 1 189 ? 5.984 12.672 25.781 1 85.62 189 VAL A C 1
ATOM 1370 O O . VAL A 1 189 ? 4.957 12 25.688 1 85.62 189 VAL A O 1
ATOM 1373 N N . ALA A 1 190 ? 6.328 13.297 26.859 1 88.56 190 ALA A N 1
ATOM 1374 C CA . ALA A 1 190 ? 5.445 13.273 28.016 1 88.56 190 ALA A CA 1
ATOM 1375 C C . ALA A 1 190 ? 4.238 14.188 27.812 1 88.56 190 ALA A C 1
ATOM 1377 O O . ALA A 1 190 ? 4.383 15.32 27.344 1 88.56 190 ALA A O 1
ATOM 1378 N N . PRO A 1 191 ? 3.082 13.648 28.172 1 93.88 191 PRO A N 1
ATOM 1379 C CA . PRO A 1 191 ? 1.915 14.531 28.125 1 93.88 191 PRO A CA 1
ATOM 1380 C C . PRO A 1 191 ? 2.025 15.703 29.094 1 93.88 191 PRO A C 1
ATOM 1382 O O . PRO A 1 191 ? 2.705 15.602 30.125 1 93.88 191 PRO A O 1
ATOM 1385 N N . THR A 1 192 ? 1.399 16.859 28.75 1 94.25 192 THR A N 1
ATOM 1386 C CA . THR A 1 192 ? 1.289 17.984 29.656 1 94.25 192 THR A CA 1
ATOM 1387 C C . THR A 1 192 ? 0.767 17.547 31.016 1 94.25 192 THR A C 1
ATOM 1389 O O . THR A 1 192 ? -0.165 16.734 31.094 1 94.25 192 THR A O 1
ATOM 1392 N N . GLU A 1 193 ? 1.38 18 32.094 1 94.81 193 GLU A N 1
ATOM 1393 C CA . GLU A 1 193 ? 0.902 17.703 33.438 1 94.81 193 GLU A CA 1
ATOM 1394 C C . GLU A 1 193 ? -0.494 18.266 33.656 1 94.81 193 GLU A C 1
ATOM 1396 O O . GLU A 1 193 ? -0.765 19.422 33.312 1 94.81 193 GLU A O 1
ATOM 1401 N N . PRO A 1 194 ? -1.31 17.422 34.281 1 96.31 194 PRO A N 1
ATOM 1402 C CA . PRO A 1 194 ? -2.686 17.875 34.531 1 96.31 194 PRO A CA 1
ATOM 1403 C C . PRO A 1 194 ? -2.754 19.203 35.281 1 96.31 194 PRO A C 1
ATOM 1405 O O . PRO A 1 194 ? -3.545 20.078 34.906 1 96.31 194 PRO A O 1
ATOM 1408 N N . GLN A 1 195 ? -1.94 19.312 36.25 1 96.19 195 GLN A N 1
ATOM 1409 C CA . GLN A 1 195 ? -1.966 20.547 37.062 1 96.19 195 GLN A CA 1
ATOM 1410 C C . GLN A 1 195 ? -1.538 21.75 36.219 1 96.19 195 GLN A C 1
ATOM 1412 O O . GLN A 1 195 ? -2.062 22.844 36.406 1 96.19 195 GLN A O 1
ATOM 1417 N N . ALA A 1 196 ? -0.581 21.594 35.375 1 94.31 196 ALA A N 1
ATOM 1418 C CA . ALA A 1 196 ? -0.146 22.656 34.469 1 94.31 196 ALA A CA 1
ATOM 1419 C C . ALA A 1 196 ? -1.276 23.094 33.562 1 94.31 196 ALA A C 1
ATOM 1421 O O . ALA A 1 196 ? -1.459 24.297 33.312 1 94.31 196 ALA A O 1
ATOM 1422 N N . ALA A 1 197 ? -2.004 22.172 33.062 1 95.69 197 ALA A N 1
ATOM 1423 C CA . ALA A 1 197 ? -3.143 22.469 32.188 1 95.69 197 ALA A CA 1
ATOM 1424 C C . ALA A 1 197 ? -4.215 23.25 32.938 1 95.69 197 ALA A C 1
ATOM 1426 O O . ALA A 1 197 ? -4.734 24.25 32.438 1 95.69 197 ALA A O 1
ATOM 1427 N N . ARG A 1 198 ? -4.535 22.781 34.156 1 96.62 198 ARG A N 1
ATOM 1428 C CA . ARG A 1 198 ? -5.527 23.469 34.969 1 96.62 198 ARG A CA 1
ATOM 1429 C C . ARG A 1 198 ? -5.094 24.906 35.281 1 96.62 198 ARG A C 1
ATOM 1431 O O . ARG A 1 198 ? -5.902 25.828 35.188 1 96.62 198 ARG A O 1
ATOM 1438 N N . ASN A 1 199 ? -3.84 24.984 35.594 1 95.38 199 ASN A N 1
ATOM 1439 C CA . ASN A 1 199 ? -3.309 26.297 35.906 1 95.38 199 ASN A CA 1
ATOM 1440 C C . ASN A 1 199 ? -3.396 27.234 34.688 1 95.38 199 ASN A C 1
ATOM 1442 O O . ASN A 1 199 ? -3.725 28.422 34.844 1 95.38 199 ASN A O 1
ATOM 1446 N N . THR A 1 200 ? -3.035 26.75 33.562 1 95.12 200 THR A N 1
ATOM 1447 C CA . THR A 1 200 ? -3.084 27.562 32.375 1 95.12 200 THR A CA 1
ATOM 1448 C C . THR A 1 200 ? -4.512 28.016 32.062 1 95.12 200 THR A C 1
ATOM 1450 O O . THR A 1 200 ? -4.738 29.188 31.75 1 95.12 200 THR A O 1
ATOM 1453 N N . ILE A 1 201 ? -5.496 27.141 32.188 1 97.19 201 ILE A N 1
ATOM 1454 C CA . ILE A 1 201 ? -6.898 27.469 31.953 1 97.19 201 ILE A CA 1
ATOM 1455 C C . ILE A 1 201 ? -7.359 28.531 32.938 1 97.19 201 ILE A C 1
ATOM 1457 O O . ILE A 1 201 ? -7.922 29.547 32.531 1 97.19 201 ILE A O 1
ATOM 1461 N N . ASP A 1 202 ? -7.035 28.328 34.219 1 96.94 202 ASP A N 1
ATOM 1462 C CA . ASP A 1 202 ? -7.473 29.234 35.281 1 96.94 202 ASP A CA 1
ATOM 1463 C C . ASP A 1 202 ? -6.832 30.609 35.125 1 96.94 202 ASP A C 1
ATOM 1465 O O . ASP A 1 202 ? -7.5 31.641 35.281 1 96.94 202 ASP A O 1
ATOM 1469 N N . LEU A 1 203 ? -5.641 30.547 34.844 1 96.69 203 LEU A N 1
ATOM 1470 C CA . LEU A 1 203 ? -4.906 31.797 34.688 1 96.69 203 LEU A CA 1
ATOM 1471 C C . LEU A 1 203 ? -5.465 32.625 33.531 1 96.69 203 LEU A C 1
ATOM 1473 O O . LEU A 1 203 ? -5.648 33.844 33.625 1 96.69 203 LEU A O 1
ATOM 1477 N N . HIS A 1 204 ? -5.68 32.031 32.375 1 97.44 204 HIS A N 1
ATOM 1478 C CA . HIS A 1 204 ? -6.254 32.719 31.234 1 97.44 204 HIS A CA 1
ATOM 1479 C C . HIS A 1 204 ? -7.648 33.25 31.562 1 97.44 204 HIS A C 1
ATOM 1481 O O . HIS A 1 204 ? -7.984 34.375 31.203 1 97.44 204 HIS A O 1
ATOM 1487 N N . ARG A 1 205 ? -8.445 32.438 32.219 1 97.56 205 ARG A N 1
ATOM 1488 C CA . ARG A 1 205 ? -9.781 32.844 32.625 1 97.56 205 ARG A CA 1
ATOM 1489 C C . ARG A 1 205 ? -9.734 34.125 33.469 1 97.56 205 ARG A C 1
ATOM 1491 O O . ARG A 1 205 ? -10.477 35.062 33.219 1 97.56 205 ARG A O 1
ATOM 1498 N N . GLU A 1 206 ? -8.836 34.125 34.406 1 98.19 206 GLU A N 1
ATOM 1499 C CA . GLU A 1 206 ? -8.688 35.25 35.312 1 98.19 206 GLU A CA 1
ATOM 1500 C C . GLU A 1 206 ? -8.203 36.5 34.562 1 98.19 206 GLU A C 1
ATOM 1502 O O . GLU A 1 206 ? -8.758 37.594 34.75 1 98.19 206 GLU A O 1
ATOM 1507 N N . ILE A 1 207 ? -7.258 36.344 33.781 1 98.19 207 ILE A N 1
ATOM 1508 C CA . ILE A 1 207 ? -6.637 37.469 33.094 1 98.19 207 ILE A CA 1
ATOM 1509 C C . ILE A 1 207 ? -7.586 38.031 32.031 1 98.19 207 ILE A C 1
ATOM 1511 O O . ILE A 1 207 ? -7.664 39.219 31.828 1 98.19 207 ILE A O 1
ATOM 1515 N N . PHE A 1 208 ? -8.281 37.156 31.359 1 98.44 208 PHE A N 1
ATOM 1516 C CA . PHE A 1 208 ? -9.289 37.625 30.422 1 98.44 208 PHE A CA 1
ATOM 1517 C C . PHE A 1 208 ? -10.336 38.469 31.125 1 98.44 208 PHE A C 1
ATOM 1519 O O . PHE A 1 208 ? -10.75 39.531 30.609 1 98.44 208 PHE A O 1
ATOM 1526 N N . ALA A 1 209 ? -10.703 38.062 32.281 1 98.31 209 ALA A N 1
ATOM 1527 C CA . ALA A 1 209 ? -11.656 38.844 33.062 1 98.31 209 ALA A CA 1
ATOM 1528 C C . ALA A 1 209 ? -11.086 40.188 33.438 1 98.31 209 ALA A C 1
ATOM 1530 O O . ALA A 1 209 ? -11.789 41.219 33.406 1 98.31 209 ALA A O 1
ATOM 1531 N N . GLN A 1 210 ? -9.867 40.25 33.812 1 98.31 210 GLN A N 1
ATOM 1532 C CA . GLN A 1 210 ? -9.188 41.5 34.156 1 98.31 210 GLN A CA 1
ATOM 1533 C C . GLN A 1 210 ? -9.188 42.469 32.969 1 98.31 210 GLN A C 1
ATOM 1535 O O . GLN A 1 210 ? -9.203 43.688 33.156 1 98.31 210 GLN A O 1
ATOM 1540 N N . HIS A 1 211 ? -9.203 41.938 31.781 1 98.12 211 HIS A N 1
ATOM 1541 C CA . HIS A 1 211 ? -9.164 42.75 30.578 1 98.12 211 HIS A CA 1
ATOM 1542 C C . HIS A 1 211 ? -10.57 43.031 30.078 1 98.12 211 HIS A C 1
ATOM 1544 O O . HIS A 1 211 ? -10.742 43.594 28.984 1 98.12 211 HIS A O 1
ATOM 1550 N N . GLY A 1 212 ? -11.578 42.594 30.828 1 98 212 GLY A N 1
ATOM 1551 C CA . GLY A 1 212 ? -12.961 42.812 30.422 1 98 212 GLY A CA 1
ATOM 1552 C C . GLY A 1 212 ? -13.383 41.906 29.281 1 98 212 GLY A C 1
ATOM 1553 O O . GLY A 1 212 ? -14.258 42.281 28.484 1 98 212 GLY A O 1
ATOM 1554 N N . LEU A 1 213 ? -12.742 40.781 29.156 1 98.5 213 LEU A N 1
ATOM 1555 C CA . LEU A 1 213 ? -12.977 39.906 28.031 1 98.5 213 LEU A CA 1
ATOM 1556 C C . LEU A 1 213 ? -13.609 38.594 28.5 1 98.5 213 LEU A C 1
ATOM 1558 O O . LEU A 1 213 ? -13.359 37.531 27.906 1 98.5 213 LEU A O 1
ATOM 1562 N N . SER A 1 214 ? -14.422 38.594 29.562 1 97.94 214 SER A N 1
ATOM 1563 C CA . SER A 1 214 ? -15.078 37.406 30.078 1 97.94 214 SER A CA 1
ATOM 1564 C C . SER A 1 214 ? -15.992 36.781 29.031 1 97.94 214 SER A C 1
ATOM 1566 O O . SER A 1 214 ? -16.062 35.562 28.906 1 97.94 214 SER A O 1
ATOM 1568 N N . ASP A 1 215 ? -16.656 37.625 28.328 1 97.62 215 ASP A N 1
ATOM 1569 C CA . ASP A 1 215 ? -17.547 37.125 27.266 1 97.62 215 ASP A CA 1
ATOM 1570 C C . ASP A 1 215 ? -16.766 36.406 26.172 1 97.62 215 ASP A C 1
ATOM 1572 O O . ASP A 1 215 ? -17.203 35.375 25.656 1 97.62 215 ASP A O 1
ATOM 1576 N N . ALA A 1 216 ? -15.625 37 25.766 1 98.12 216 ALA A N 1
ATOM 1577 C CA . ALA A 1 216 ? -14.773 36.375 24.766 1 98.12 216 ALA A CA 1
ATOM 1578 C C . ALA A 1 216 ? -14.266 35.031 25.266 1 98.12 216 ALA A C 1
ATOM 1580 O O . ALA A 1 216 ? -14.141 34.062 24.484 1 98.12 216 ALA A O 1
ATOM 1581 N N . PHE A 1 217 ? -13.938 34.906 26.547 1 98 217 PHE A N 1
ATOM 1582 C CA . PHE A 1 217 ? -13.414 33.688 27.094 1 98 217 PHE A CA 1
ATOM 1583 C C . PHE A 1 217 ? -14.461 32.562 27.031 1 98 217 PHE A C 1
ATOM 1585 O O . PHE A 1 217 ? -14.117 31.391 26.938 1 98 217 PHE A O 1
ATOM 1592 N N . GLU A 1 218 ? -15.758 32.938 27.062 1 97.12 218 GLU A N 1
ATOM 1593 C CA . GLU A 1 218 ? -16.828 31.953 26.922 1 97.12 218 GLU A CA 1
ATOM 1594 C C . GLU A 1 218 ? -16.781 31.281 25.547 1 97.12 218 GLU A C 1
ATOM 1596 O O . GLU A 1 218 ? -17.375 30.234 25.328 1 97.12 218 GLU A O 1
ATOM 1601 N N . ARG A 1 219 ? -16.031 31.891 24.609 1 98 219 ARG A N 1
ATOM 1602 C CA . ARG A 1 219 ? -15.922 31.344 23.25 1 98 219 ARG A CA 1
ATOM 1603 C C . ARG A 1 219 ? -14.562 30.688 23.047 1 98 219 ARG A C 1
ATOM 1605 O O . ARG A 1 219 ? -14.188 30.375 21.906 1 98 219 ARG A O 1
ATOM 1612 N N . VAL A 1 220 ? -13.805 30.562 24.125 1 98.19 220 VAL A N 1
ATOM 1613 C CA . VAL A 1 220 ? -12.664 29.656 24.078 1 98.19 220 VAL A CA 1
ATOM 1614 C C . VAL A 1 220 ? -13.156 28.219 24.109 1 98.19 220 VAL A C 1
ATOM 1616 O O . VAL A 1 220 ? -13.734 27.766 25.094 1 98.19 220 VAL A O 1
ATOM 1619 N N . ILE A 1 221 ? -12.852 27.484 23.062 1 97.94 221 ILE A N 1
ATOM 1620 C CA . ILE A 1 221 ? -13.469 26.172 22.953 1 97.94 221 ILE A CA 1
ATOM 1621 C C . ILE A 1 221 ? -12.422 25.094 23.219 1 97.94 221 ILE A C 1
ATOM 1623 O O . ILE A 1 221 ? -12.766 23.922 23.469 1 97.94 221 ILE A O 1
ATOM 1627 N N . ALA A 1 222 ? -11.148 25.453 23.125 1 98.25 222 ALA A N 1
ATOM 1628 C CA . ALA A 1 222 ? -10.133 24.422 23.312 1 98.25 222 ALA A CA 1
ATOM 1629 C C . ALA A 1 222 ? -8.812 25.031 23.781 1 98.25 222 ALA A C 1
ATOM 1631 O O . ALA A 1 222 ? -8.57 26.234 23.578 1 98.25 222 ALA A O 1
ATOM 1632 N N . PHE A 1 223 ? -8.055 24.25 24.453 1 97.62 223 PHE A N 1
ATOM 1633 C CA . PHE A 1 223 ? -6.668 24.547 24.781 1 97.62 223 PHE A CA 1
ATOM 1634 C C . PHE A 1 223 ? -5.73 23.562 24.078 1 97.62 223 PHE A C 1
ATOM 1636 O O . PHE A 1 223 ? -6.027 22.375 24 1 97.62 223 PHE A O 1
ATOM 1643 N N . VAL A 1 224 ? -4.617 24.078 23.594 1 96.75 224 VAL A N 1
ATOM 1644 C CA . VAL A 1 224 ? -3.572 23.219 23.047 1 96.75 224 VAL A CA 1
ATOM 1645 C C . VAL A 1 224 ? -2.727 22.641 24.172 1 96.75 224 VAL A C 1
ATOM 1647 O O . VAL A 1 224 ? -2.268 23.391 25.047 1 96.75 224 VAL A O 1
ATOM 1650 N N . VAL A 1 225 ? -2.602 21.391 24.203 1 95.06 225 VAL A N 1
ATOM 1651 C CA . VAL A 1 225 ? -1.758 20.672 25.156 1 95.06 225 VAL A CA 1
ATOM 1652 C C . VAL A 1 225 ? -0.895 19.656 24.422 1 95.06 225 VAL A C 1
ATOM 1654 O O . VAL A 1 225 ? -1.071 19.438 23.219 1 95.06 225 VAL A O 1
ATOM 1657 N N . GLN A 1 226 ? 0.114 19.109 25.141 1 93.88 226 GLN A N 1
ATOM 1658 C CA . GLN A 1 226 ? 0.888 17.984 24.641 1 93.88 226 GLN A CA 1
ATOM 1659 C C . GLN A 1 226 ? 0.289 16.656 25.109 1 93.88 226 GLN A C 1
ATOM 1661 O O . GLN A 1 226 ? 0.462 16.266 26.266 1 93.88 226 GLN A O 1
ATOM 1666 N N . PRO A 1 227 ? -0.37 15.938 24.219 1 95 227 PRO A N 1
ATOM 1667 C CA . PRO A 1 227 ? -1.024 14.703 24.656 1 95 227 PRO A CA 1
ATOM 1668 C C . PRO A 1 227 ? -0.087 13.5 24.625 1 95 227 PRO A C 1
ATOM 1670 O O . PRO A 1 227 ? -0.492 12.383 24.969 1 95 227 PRO A O 1
ATOM 1673 N N . GLY A 1 228 ? 1.122 13.703 24.203 1 93.56 228 GLY A N 1
ATOM 1674 C CA . GLY A 1 228 ? 2.084 12.625 24.078 1 93.56 228 GLY A CA 1
ATOM 1675 C C . GLY A 1 228 ? 2.229 12.117 22.656 1 93.56 228 GLY A C 1
ATOM 1676 O O . GLY A 1 228 ? 2.42 10.922 22.438 1 93.56 228 GLY A O 1
ATOM 1677 N N . VAL A 1 229 ? 2.014 13 21.703 1 93.69 229 VAL A N 1
ATOM 1678 C CA . VAL A 1 229 ? 2.158 12.672 20.297 1 93.69 229 VAL A CA 1
ATOM 1679 C C . VAL A 1 229 ? 3.156 13.625 19.641 1 93.69 229 VAL A C 1
ATOM 1681 O O . VAL A 1 229 ? 3.16 14.82 19.922 1 93.69 229 VAL A O 1
ATOM 1684 N N . GLU A 1 230 ? 4.016 13.062 18.859 1 92.12 230 GLU A N 1
ATOM 1685 C CA . GLU A 1 230 ? 5.008 13.844 18.125 1 92.12 230 GLU A CA 1
ATOM 1686 C C . GLU A 1 230 ? 5.633 13.016 17 1 92.12 230 GLU A C 1
ATOM 1688 O O . GLU A 1 230 ? 5.355 11.82 16.875 1 92.12 230 GLU A O 1
ATOM 1693 N N . PHE A 1 231 ? 6.324 13.648 16.125 1 92.62 231 PHE A N 1
ATOM 1694 C CA . PHE A 1 231 ? 7.129 12.938 15.141 1 92.62 231 PHE A CA 1
ATOM 1695 C C . PHE A 1 231 ? 8.461 13.641 14.922 1 92.62 231 PHE A C 1
ATOM 1697 O O . PHE A 1 231 ? 8.562 14.859 15.07 1 92.62 231 PHE A O 1
ATOM 1704 N N . GLY A 1 232 ? 9.461 12.898 14.734 1 88.56 232 GLY A N 1
ATOM 1705 C CA . GLY A 1 232 ? 10.773 13.383 14.352 1 88.56 232 GLY A CA 1
ATOM 1706 C C . GLY A 1 232 ? 11.078 13.195 12.883 1 88.56 232 GLY A C 1
ATOM 1707 O O . GLY A 1 232 ? 10.172 13.148 12.055 1 88.56 232 GLY A O 1
ATOM 1708 N N . SER A 1 233 ? 12.344 13.141 12.57 1 88.5 233 SER A N 1
ATOM 1709 C CA . SER A 1 233 ? 12.758 12.953 11.18 1 88.5 233 SER A CA 1
ATOM 1710 C C . SER A 1 233 ? 12.508 11.523 10.719 1 88.5 233 SER A C 1
ATOM 1712 O O . SER A 1 233 ? 12.219 11.289 9.547 1 88.5 233 SER A O 1
ATOM 1714 N N . ASP A 1 234 ? 12.648 10.578 11.703 1 87.62 234 ASP A N 1
ATOM 1715 C CA . ASP A 1 234 ? 12.609 9.203 11.227 1 87.62 234 ASP A CA 1
ATOM 1716 C C . ASP A 1 234 ? 11.703 8.344 12.109 1 87.62 234 ASP A C 1
ATOM 1718 O O . ASP A 1 234 ? 11.734 7.113 12.023 1 87.62 234 ASP A O 1
ATOM 1722 N N . ASN A 1 235 ? 10.945 9.047 12.969 1 89.25 235 ASN A N 1
ATOM 1723 C CA . ASN A 1 235 ? 10.078 8.234 13.82 1 89.25 235 ASN A CA 1
ATOM 1724 C C . ASN A 1 235 ? 8.844 9.016 14.266 1 89.25 235 ASN A C 1
ATOM 1726 O O . ASN A 1 235 ? 8.82 10.242 14.18 1 89.25 235 ASN A O 1
ATOM 1730 N N . VAL A 1 236 ? 7.883 8.258 14.742 1 92.94 236 VAL A N 1
ATOM 1731 C CA . VAL A 1 236 ? 6.609 8.789 15.219 1 92.94 236 VAL A CA 1
ATOM 1732 C C . VAL A 1 236 ? 6.348 8.305 16.641 1 92.94 236 VAL A C 1
ATOM 1734 O O . VAL A 1 236 ? 6.562 7.129 16.953 1 92.94 236 VAL A O 1
ATOM 1737 N N . VAL A 1 237 ? 6.086 9.18 17.5 1 94.19 237 VAL A N 1
ATOM 1738 C CA . VAL A 1 237 ? 5.629 8.812 18.844 1 94.19 237 VAL A CA 1
ATOM 1739 C C . VAL A 1 237 ? 4.113 8.648 18.844 1 94.19 237 VAL A C 1
ATOM 1741 O O . VAL A 1 237 ? 3.373 9.633 18.766 1 94.19 237 VAL A O 1
ATOM 1744 N N . ALA A 1 238 ? 3.725 7.434 18.984 1 94.62 238 ALA A N 1
ATOM 1745 C CA . ALA A 1 238 ? 2.305 7.094 18.906 1 94.62 238 ALA A CA 1
ATOM 1746 C C . ALA A 1 238 ? 1.57 7.523 20.172 1 94.62 238 ALA A C 1
ATOM 1748 O O . ALA A 1 238 ? 2.117 7.441 21.281 1 94.62 238 ALA A O 1
ATOM 1749 N N . TYR A 1 239 ? 0.326 7.891 20.016 1 96.94 239 TYR A N 1
ATOM 1750 C CA . TYR A 1 239 ? -0.524 8.258 21.141 1 96.94 239 TYR A CA 1
ATOM 1751 C C . TYR A 1 239 ? -0.742 7.07 22.078 1 96.94 239 TYR A C 1
ATOM 1753 O O . TYR A 1 239 ? -1.031 5.961 21.609 1 96.94 239 TYR A O 1
ATOM 1761 N N . ASP A 1 240 ? -0.542 7.309 23.312 1 96.81 240 ASP A N 1
ATOM 1762 C CA . ASP A 1 240 ? -0.791 6.332 24.375 1 96.81 240 ASP A CA 1
ATOM 1763 C C . ASP A 1 240 ? -1.892 6.816 25.312 1 96.81 240 ASP A C 1
ATOM 1765 O O . ASP A 1 240 ? -1.638 7.617 26.219 1 96.81 240 ASP A O 1
ATOM 1769 N N . PRO A 1 241 ? -3.094 6.246 25.188 1 97.56 241 PRO A N 1
ATOM 1770 C CA . PRO A 1 241 ? -4.223 6.695 26 1 97.56 241 PRO A CA 1
ATOM 1771 C C . PRO A 1 241 ? -3.943 6.59 27.5 1 97.56 241 PRO A C 1
ATOM 1773 O O . PRO A 1 241 ? -4.375 7.445 28.281 1 97.56 241 PRO A O 1
ATOM 1776 N N . GLN A 1 242 ? -3.248 5.574 27.906 1 97.31 242 GLN A N 1
ATOM 1777 C CA . GLN A 1 242 ? -2.975 5.375 29.328 1 97.31 242 GLN A CA 1
ATOM 1778 C C . GLN A 1 242 ? -2.072 6.473 29.875 1 97.31 242 GLN A C 1
ATOM 1780 O O . GLN A 1 242 ? -2.314 7 30.969 1 97.31 242 GLN A O 1
ATOM 1785 N N . ALA A 1 243 ? -1.106 6.84 29.141 1 96.38 243 ALA A N 1
ATOM 1786 C CA . ALA A 1 243 ? -0.17 7.879 29.562 1 96.38 243 ALA A CA 1
ATOM 1787 C C . ALA A 1 243 ? -0.861 9.234 29.656 1 96.38 243 ALA A C 1
ATOM 1789 O O . ALA A 1 243 ? -0.478 10.078 30.469 1 96.38 243 ALA A O 1
ATOM 1790 N N . ALA A 1 244 ? -1.929 9.477 28.859 1 97.12 244 ALA A N 1
ATOM 1791 C CA . ALA A 1 244 ? -2.58 10.781 28.781 1 97.12 244 ALA A CA 1
ATOM 1792 C C . ALA A 1 244 ? -3.836 10.828 29.656 1 97.12 244 ALA A C 1
ATOM 1794 O O . ALA A 1 244 ? -4.555 11.828 29.672 1 97.12 244 ALA A O 1
ATOM 1795 N N . GLN A 1 245 ? -4.094 9.789 30.391 1 97.75 245 GLN A N 1
ATOM 1796 C CA . GLN A 1 245 ? -5.355 9.625 31.109 1 97.75 245 GLN A CA 1
ATOM 1797 C C . GLN A 1 245 ? -5.582 10.773 32.094 1 97.75 245 GLN A C 1
ATOM 1799 O O . GLN A 1 245 ? -6.676 11.336 32.156 1 97.75 245 GLN A O 1
ATOM 1804 N N . SER A 1 246 ? -4.59 11.078 32.844 1 97.88 246 SER A N 1
ATOM 1805 C CA . SER A 1 246 ? -4.727 12.117 33.875 1 97.88 246 SER A CA 1
ATOM 1806 C C . SER A 1 246 ? -4.93 13.484 33.219 1 97.88 246 SER A C 1
ATOM 1808 O O . SER A 1 246 ? -5.664 14.328 33.75 1 97.88 246 SER A O 1
ATOM 1810 N N . LEU A 1 247 ? -4.219 13.727 32.125 1 97.5 247 LEU A N 1
ATOM 1811 C CA . LEU A 1 247 ? -4.414 14.977 31.391 1 97.5 247 LEU A CA 1
ATOM 1812 C C . LEU A 1 247 ? -5.84 15.07 30.844 1 97.5 247 LEU A C 1
ATOM 1814 O O . LEU A 1 247 ? -6.484 16.109 30.984 1 97.5 247 LEU A O 1
ATOM 1818 N N . SER A 1 248 ? -6.352 14 30.297 1 97.81 248 SER A N 1
ATOM 1819 C CA . SER A 1 248 ? -7.707 13.953 29.75 1 97.81 248 SER A CA 1
ATOM 1820 C C . SER A 1 248 ? -8.742 14.227 30.828 1 97.81 248 SER A C 1
ATOM 1822 O O . SER A 1 248 ? -9.773 14.859 30.562 1 97.81 248 SER A O 1
ATOM 1824 N N . ALA A 1 249 ? -8.461 13.82 31.969 1 97.69 249 ALA A N 1
ATOM 1825 C CA . ALA A 1 249 ? -9.391 13.938 33.094 1 97.69 249 ALA A CA 1
ATOM 1826 C C . ALA A 1 249 ? -9.578 15.398 33.5 1 97.69 249 ALA A C 1
ATOM 1828 O O . ALA A 1 249 ? -10.539 15.742 34.188 1 97.69 249 ALA A O 1
ATOM 1829 N N . VAL A 1 250 ? -8.641 16.266 33.125 1 97.81 250 VAL A N 1
ATOM 1830 C CA . VAL A 1 250 ? -8.758 17.688 33.406 1 97.81 250 VAL A CA 1
ATOM 1831 C C . VAL A 1 250 ? -10.078 18.219 32.844 1 97.81 250 VAL A C 1
ATOM 1833 O O . VAL A 1 250 ? -10.695 19.109 33.406 1 97.81 250 VAL A O 1
ATOM 1836 N N . LEU A 1 251 ? -10.547 17.656 31.75 1 98 251 LEU A N 1
ATOM 1837 C CA . LEU A 1 251 ? -11.727 18.141 31.031 1 98 251 LEU A CA 1
ATOM 1838 C C . LEU A 1 251 ? -12.992 17.859 31.828 1 98 251 LEU A C 1
ATOM 1840 O O . LEU A 1 251 ? -14.039 18.453 31.562 1 98 251 LEU A O 1
ATOM 1844 N N . ASP A 1 252 ? -12.938 16.953 32.781 1 96.75 252 ASP A N 1
ATOM 1845 C CA . ASP A 1 252 ? -14.094 16.688 33.625 1 96.75 252 ASP A CA 1
ATOM 1846 C C . ASP A 1 252 ? -14.484 17.922 34.406 1 96.75 252 ASP A C 1
ATOM 1848 O O . ASP A 1 252 ? -15.656 18.125 34.719 1 96.75 252 ASP A O 1
ATOM 1852 N N . GLY A 1 253 ? -13.492 18.688 34.688 1 96.88 253 GLY A N 1
ATOM 1853 C CA . GLY A 1 253 ? -13.742 19.922 35.406 1 96.88 253 GLY A CA 1
ATOM 1854 C C . GLY A 1 253 ? -14 21.109 34.5 1 96.88 253 GLY A C 1
ATOM 1855 O O . GLY A 1 253 ? -14.289 22.203 35 1 96.88 253 GLY A O 1
ATOM 1856 N N . GLU A 1 254 ? -13.852 20.953 33.25 1 97.19 254 GLU A N 1
ATOM 1857 C CA . GLU A 1 254 ? -14.016 22 32.25 1 97.19 254 GLU A CA 1
ATOM 1858 C C . GLU A 1 254 ? -14.992 21.562 31.156 1 97.19 254 GLU A C 1
ATOM 1860 O O . GLU A 1 254 ? -14.578 21.297 30.031 1 97.19 254 GLU A O 1
ATOM 1865 N N . PRO A 1 255 ? -16.266 21.578 31.406 1 95.06 255 PRO A N 1
ATOM 1866 C CA . PRO A 1 255 ? -17.25 20.953 30.531 1 95.06 255 PRO A CA 1
ATOM 1867 C C . PRO A 1 255 ? -17.422 21.688 29.203 1 95.06 255 PRO A C 1
ATOM 1869 O O . PRO A 1 255 ? -18 21.141 28.25 1 95.06 255 PRO A O 1
ATOM 1872 N N . ARG A 1 256 ? -16.953 22.859 29.078 1 95.88 256 ARG A N 1
ATOM 1873 C CA . ARG A 1 256 ? -17.141 23.609 27.844 1 95.88 256 ARG A CA 1
ATOM 1874 C C . ARG A 1 256 ? -15.891 23.547 26.969 1 95.88 256 ARG A C 1
ATOM 1876 O O . ARG A 1 256 ? -15.875 24.078 25.859 1 95.88 256 ARG A O 1
ATOM 1883 N N . LEU A 1 257 ? -14.875 22.875 27.453 1 97.75 257 LEU A N 1
ATOM 1884 C CA . LEU A 1 257 ? -13.586 22.875 26.766 1 97.75 257 LEU A CA 1
ATOM 1885 C C . LEU A 1 257 ? -13.266 21.484 26.234 1 97.75 257 LEU A C 1
ATOM 1887 O O . LEU A 1 257 ? -13.75 20.484 26.766 1 97.75 257 LEU A O 1
ATOM 1891 N N . VAL A 1 258 ? -12.578 21.422 25.156 1 98.19 258 VAL A N 1
ATOM 1892 C CA . VAL A 1 258 ? -11.828 20.266 24.688 1 98.19 258 VAL A CA 1
ATOM 1893 C C . VAL A 1 258 ? -10.352 20.625 24.516 1 98.19 258 VAL A C 1
ATOM 1895 O O . VAL A 1 258 ? -9.945 21.75 24.828 1 98.19 258 VAL A O 1
ATOM 1898 N N . PHE A 1 259 ? -9.547 19.625 24.141 1 98.06 259 PHE A N 1
ATOM 1899 C CA . PHE A 1 259 ? -8.156 19.906 23.797 1 98.06 259 PHE A CA 1
ATOM 1900 C C . PHE A 1 259 ? -7.941 19.844 22.297 1 98.06 259 PHE A C 1
ATOM 1902 O O . PHE A 1 259 ? -8.719 19.203 21.578 1 98.06 259 PHE A O 1
ATOM 1909 N N . GLU A 1 260 ? -7.027 20.609 21.828 1 97.38 260 GLU A N 1
ATOM 1910 C CA . GLU A 1 260 ? -6.523 20.531 20.453 1 97.38 260 GLU A CA 1
ATOM 1911 C C . GLU A 1 260 ? -5.156 19.844 20.406 1 97.38 260 GLU A C 1
ATOM 1913 O O . GLU A 1 260 ? -4.262 20.188 21.188 1 97.38 260 GLU A O 1
ATOM 1918 N N . ALA A 1 261 ? -5.082 18.844 19.547 1 96.19 261 ALA A N 1
ATOM 1919 C CA . ALA A 1 261 ? -3.826 18.109 19.422 1 96.19 261 ALA A CA 1
ATOM 1920 C C . ALA A 1 261 ? -3.066 18.547 18.172 1 96.19 261 ALA A C 1
ATOM 1922 O O . ALA A 1 261 ? -3.582 18.453 17.047 1 96.19 261 ALA A O 1
ATOM 1923 N N . HIS A 1 262 ? -1.867 19.031 18.406 1 93.88 262 HIS A N 1
ATOM 1924 C CA . HIS A 1 262 ? -0.965 19.391 17.312 1 93.88 262 HIS A CA 1
ATOM 1925 C C . HIS A 1 262 ? -0.072 18.203 16.938 1 93.88 262 HIS A C 1
ATOM 1927 O O . HIS A 1 262 ? 0.041 17.25 17.688 1 93.88 262 HIS A O 1
ATOM 1933 N N . SER A 1 263 ? 0.504 18.203 15.812 1 92.25 263 SER A N 1
ATOM 1934 C CA . SER A 1 263 ? 1.495 17.25 15.336 1 92.25 263 SER A CA 1
ATOM 1935 C C . SER A 1 263 ? 0.925 15.828 15.312 1 92.25 263 SER A C 1
ATOM 1937 O O . SER A 1 263 ? 1.576 14.883 15.758 1 92.25 263 SER A O 1
ATOM 1939 N N . THR A 1 264 ? -0.331 15.719 14.938 1 96.69 264 THR A N 1
ATOM 1940 C CA . THR A 1 264 ? -0.941 14.398 14.906 1 96.69 264 THR A CA 1
ATOM 1941 C C . THR A 1 264 ? -0.576 13.672 13.609 1 96.69 264 THR A C 1
ATOM 1943 O O . THR A 1 264 ? -1.058 12.562 13.359 1 96.69 264 THR A O 1
ATOM 1946 N N . ASP A 1 265 ? 0.33 14.242 12.82 1 97.19 265 ASP A N 1
ATOM 1947 C CA . ASP A 1 265 ? 0.75 13.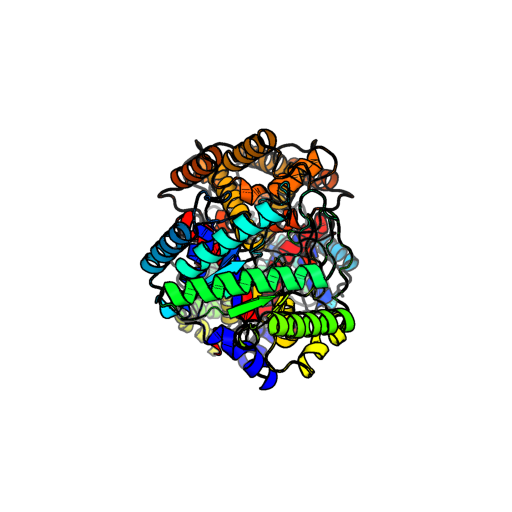641 11.562 1 97.19 265 ASP A CA 1
ATOM 1948 C C . ASP A 1 265 ? 1.269 12.219 11.781 1 97.19 265 ASP A C 1
ATOM 1950 O O . ASP A 1 265 ? 1.926 11.938 12.781 1 97.19 265 ASP A O 1
ATOM 1954 N N . TYR A 1 266 ? 1 11.273 10.82 1 96.62 266 TYR A N 1
ATOM 1955 C CA . TYR A 1 266 ? 1.551 9.93 10.688 1 96.62 266 TYR A CA 1
ATOM 1956 C C . TYR A 1 266 ? 0.975 9 11.75 1 96.62 266 TYR A C 1
ATOM 1958 O O . TYR A 1 266 ? 1.344 7.824 11.82 1 96.62 266 TYR A O 1
ATOM 1966 N N . GLN A 1 267 ? 0.091 9.531 12.68 1 97.31 267 GLN A N 1
ATOM 1967 C CA . GLN A 1 267 ? -0.594 8.656 13.625 1 97.31 267 GLN A CA 1
ATOM 1968 C C . GLN A 1 267 ? -1.483 7.652 12.898 1 97.31 267 GLN A C 1
ATOM 1970 O O . GLN A 1 267 ? -2.027 7.949 11.836 1 97.31 267 GLN A O 1
ATOM 1975 N N . THR A 1 268 ? -1.658 6.477 13.531 1 96.25 268 THR A N 1
ATOM 1976 C CA . THR A 1 268 ? -2.566 5.473 12.984 1 96.25 268 THR A CA 1
ATOM 1977 C C . THR A 1 268 ? -4.02 5.875 13.227 1 96.25 268 THR A C 1
ATOM 1979 O O . THR A 1 268 ? -4.305 6.711 14.086 1 96.25 268 THR A O 1
ATOM 1982 N N . GLU A 1 269 ? -4.902 5.289 12.438 1 97.12 269 GLU A N 1
ATOM 1983 C CA . GLU A 1 269 ? -6.328 5.57 12.586 1 97.12 269 GLU A CA 1
ATOM 1984 C C . GLU A 1 269 ? -6.809 5.262 14 1 97.12 269 GLU A C 1
ATOM 1986 O O . GLU A 1 269 ? -7.512 6.07 14.609 1 97.12 269 GLU A O 1
ATOM 1991 N N . PRO A 1 270 ? -6.387 4.148 14.641 1 97.5 270 PRO A N 1
ATOM 1992 C CA . PRO A 1 270 ? -6.82 3.885 16.016 1 97.5 270 PRO A CA 1
ATOM 1993 C C . PRO A 1 270 ? -6.293 4.918 17.016 1 97.5 270 PRO A C 1
ATOM 1995 O O . PRO A 1 270 ? -7.004 5.301 17.938 1 97.5 270 PRO A O 1
ATOM 1998 N N . ALA A 1 271 ? -5.09 5.32 16.75 1 98 271 ALA A N 1
ATOM 1999 C CA . ALA A 1 271 ? -4.516 6.332 17.641 1 98 271 ALA A CA 1
ATOM 2000 C C . ALA A 1 271 ? -5.273 7.652 17.531 1 98 271 ALA A C 1
ATOM 2002 O O . ALA A 1 271 ? -5.562 8.297 18.531 1 98 271 ALA A O 1
ATOM 2003 N N . LEU A 1 272 ? -5.578 8.047 16.312 1 98.56 272 LEU A N 1
ATOM 2004 C CA . LEU A 1 272 ? -6.34 9.266 16.094 1 98.56 272 LEU A CA 1
ATOM 2005 C C . LEU A 1 272 ? -7.727 9.164 16.719 1 98.56 272 LEU A C 1
ATOM 2007 O O . LEU A 1 272 ? -8.203 10.117 17.344 1 98.56 272 LEU A O 1
ATOM 2011 N N . ALA A 1 273 ? -8.367 8.031 16.547 1 97.88 273 ALA A N 1
ATOM 2012 C CA . ALA A 1 273 ? -9.695 7.809 17.109 1 97.88 273 ALA A CA 1
ATOM 2013 C C . ALA A 1 273 ? -9.648 7.867 18.641 1 97.88 273 ALA A C 1
ATOM 2015 O O . ALA A 1 273 ? -10.57 8.383 19.281 1 97.88 273 ALA A O 1
ATOM 2016 N N . ALA A 1 274 ? -8.602 7.32 19.172 1 98.12 274 ALA A N 1
ATOM 2017 C CA . ALA A 1 274 ? -8.422 7.367 20.625 1 98.12 274 ALA A CA 1
ATOM 2018 C C . ALA A 1 274 ? -8.258 8.805 21.109 1 98.12 274 ALA A C 1
ATOM 2020 O O . ALA A 1 274 ? -8.773 9.172 22.172 1 98.12 274 ALA A O 1
ATOM 2021 N N . LEU A 1 275 ? -7.512 9.602 20.359 1 98.5 275 LEU A N 1
ATOM 2022 C CA . LEU A 1 275 ? -7.379 11.016 20.703 1 98.5 275 LEU A CA 1
ATOM 2023 C C . LEU A 1 275 ? -8.742 11.688 20.766 1 98.5 275 LEU A C 1
ATOM 2025 O O . LEU A 1 275 ? -9.055 12.375 21.75 1 98.5 275 LEU A O 1
ATOM 2029 N N . VAL A 1 276 ? -9.562 11.43 19.781 1 98.06 276 VAL A N 1
ATOM 2030 C CA . VAL A 1 276 ? -10.891 12.023 19.719 1 98.06 276 VAL A CA 1
ATOM 2031 C C . VAL A 1 276 ? -11.711 11.586 20.938 1 98.06 276 VAL A C 1
ATOM 2033 O O . VAL A 1 276 ? -12.312 12.414 21.625 1 98.06 276 VAL A O 1
ATOM 2036 N N . ARG A 1 277 ? -11.656 10.352 21.234 1 97.19 277 ARG A N 1
ATOM 2037 C CA . ARG A 1 277 ? -12.398 9.781 22.359 1 97.19 277 ARG A CA 1
ATOM 2038 C C . ARG A 1 277 ? -11.938 10.383 23.672 1 97.19 277 ARG A C 1
ATOM 2040 O O . ARG A 1 277 ? -12.758 10.609 24.578 1 97.19 277 ARG A O 1
ATOM 2047 N N . ASP A 1 278 ? -10.648 10.648 23.766 1 97.88 278 ASP A N 1
ATOM 2048 C CA . ASP A 1 278 ? -10.047 11.016 25.047 1 97.88 278 ASP A CA 1
ATOM 2049 C C . ASP A 1 278 ? -10.094 12.523 25.266 1 97.88 278 ASP A C 1
ATOM 2051 O O . ASP A 1 278 ? -9.562 13.031 26.25 1 97.88 278 ASP A O 1
ATOM 2055 N N . GLY A 1 279 ? -10.68 13.289 24.359 1 97.94 279 GLY A N 1
ATOM 2056 C CA . GLY A 1 279 ? -10.914 14.703 24.594 1 97.94 279 GLY A CA 1
ATOM 2057 C C . GLY A 1 279 ? -10.07 15.609 23.734 1 97.94 279 GLY A C 1
ATOM 2058 O O . GLY A 1 279 ? -9.992 16.812 23.969 1 97.94 279 GLY A O 1
ATOM 2059 N N . TYR A 1 280 ? -9.375 15.039 22.703 1 98 280 TYR A N 1
ATOM 2060 C CA . TYR A 1 280 ? -8.602 15.805 21.734 1 98 280 TYR A CA 1
ATOM 2061 C C . TYR A 1 280 ? -9.242 15.742 20.359 1 98 280 TYR A C 1
ATOM 2063 O O . TYR A 1 280 ? -8.625 15.266 19.391 1 98 280 TYR A O 1
ATOM 2071 N N . PRO A 1 281 ? -10.414 16.328 20.203 1 97.88 281 PRO A N 1
ATOM 2072 C CA . PRO A 1 281 ? -11.195 16.125 18.984 1 97.88 281 PRO A CA 1
ATOM 2073 C C . PRO A 1 281 ? -10.727 17 17.828 1 97.88 281 PRO A C 1
ATOM 2075 O O . PRO A 1 281 ? -11.148 16.797 16.688 1 97.88 281 PRO A O 1
ATOM 2078 N N . ILE A 1 282 ? -9.953 18.031 18.047 1 97.69 282 ILE A N 1
ATOM 2079 C CA . ILE A 1 282 ? -9.367 18.844 16.969 1 97.69 282 ILE A CA 1
ATOM 2080 C C . ILE A 1 282 ? -7.977 18.297 16.625 1 97.69 282 ILE A C 1
ATOM 2082 O O . ILE A 1 282 ? -7.023 18.5 17.375 1 97.69 282 ILE A O 1
ATOM 2086 N N . LEU A 1 283 ? -7.918 17.609 15.508 1 98 283 LEU A N 1
ATOM 2087 C CA . LEU A 1 283 ? -6.688 16.938 15.086 1 98 283 LEU A CA 1
ATOM 2088 C C . LEU A 1 283 ? -5.98 17.75 14 1 98 283 LEU A C 1
ATOM 2090 O O . LEU A 1 283 ? -6.449 17.812 12.867 1 98 283 LEU A O 1
ATOM 2094 N N . LYS A 1 284 ? -4.883 18.359 14.359 1 97.12 284 LYS A N 1
ATOM 2095 C CA . LYS A 1 284 ? -4.141 19.156 13.391 1 97.12 284 LYS A CA 1
ATOM 2096 C C . LYS A 1 284 ? -3.195 18.297 12.562 1 97.12 284 LYS A C 1
ATOM 2098 O O . LYS A 1 284 ? -2.471 17.469 13.109 1 97.12 284 LYS A O 1
ATOM 2103 N N . VAL A 1 285 ? -3.242 18.453 11.281 1 97.62 285 VAL A N 1
ATOM 2104 C CA . VAL A 1 285 ? -2.375 17.719 10.359 1 97.62 285 VAL A CA 1
ATOM 2105 C C . VAL A 1 285 ? -1.855 18.672 9.281 1 97.62 285 VAL A C 1
ATOM 2107 O O . VAL A 1 285 ? -2.58 19.547 8.82 1 97.62 285 VAL A O 1
ATOM 2110 N N . GLY A 1 286 ? -0.593 18.578 8.945 1 96.5 286 GLY A N 1
ATOM 2111 C CA . GLY A 1 286 ? 0.042 19.391 7.91 1 96.5 286 GLY A CA 1
ATOM 2112 C C . GLY A 1 286 ? 1.141 18.641 7.172 1 96.5 286 GLY A C 1
ATOM 2113 O O . GLY A 1 286 ? 0.907 18.094 6.098 1 96.5 286 GLY A O 1
ATOM 2114 N N . PRO A 1 287 ? 2.311 18.422 7.766 1 96.38 287 PRO A N 1
ATOM 2115 C CA . PRO A 1 287 ? 3.439 17.766 7.113 1 96.38 287 PRO A CA 1
ATOM 2116 C C . PRO A 1 287 ? 3.074 16.391 6.562 1 96.38 287 PRO A C 1
ATOM 2118 O O . PRO A 1 287 ? 3.574 15.984 5.508 1 96.38 287 PRO A O 1
ATOM 2121 N N . GLY A 1 288 ? 2.211 15.688 7.246 1 97.81 288 GLY A N 1
ATOM 2122 C CA . GLY A 1 288 ? 1.811 14.367 6.781 1 97.81 288 GLY A CA 1
ATOM 2123 C C . GLY A 1 288 ? 1.127 14.398 5.426 1 97.81 288 GLY A C 1
ATOM 2124 O O . GLY A 1 288 ? 1.226 13.438 4.656 1 97.81 288 GLY A O 1
ATOM 2125 N N . LEU A 1 289 ? 0.484 15.484 5.109 1 98.62 289 LEU A N 1
ATOM 2126 C CA . LEU A 1 289 ? -0.242 15.617 3.854 1 98.62 289 LEU A CA 1
ATOM 2127 C C . LEU A 1 289 ? 0.711 15.93 2.705 1 98.62 289 LEU A C 1
ATOM 2129 O O . LEU A 1 289 ? 0.634 15.305 1.642 1 98.62 289 LEU A O 1
ATOM 2133 N N . THR A 1 290 ? 1.659 16.844 2.92 1 98.06 290 THR A N 1
ATOM 2134 C CA . THR A 1 290 ? 2.625 17.141 1.868 1 98.06 290 THR A CA 1
ATOM 2135 C C . THR A 1 290 ? 3.635 16.016 1.724 1 98.06 290 THR A C 1
ATOM 2137 O O . THR A 1 290 ? 4.184 15.797 0.641 1 98.06 290 THR A O 1
ATOM 2140 N N . PHE A 1 291 ? 3.832 15.273 2.838 1 98.25 291 PHE A N 1
ATOM 2141 C CA . PHE A 1 291 ? 4.648 14.07 2.754 1 98.25 291 PHE A CA 1
ATOM 2142 C C . PHE A 1 291 ? 4.066 13.094 1.743 1 98.25 291 PHE A C 1
ATOM 2144 O O . PHE A 1 291 ? 4.785 12.57 0.888 1 98.25 291 PHE A O 1
ATOM 2151 N N . ALA A 1 292 ? 2.775 12.875 1.825 1 98.62 292 ALA A N 1
ATOM 2152 C CA . ALA A 1 292 ? 2.088 12 0.877 1 98.62 292 ALA A CA 1
ATOM 2153 C C . ALA A 1 292 ? 2.182 12.547 -0.543 1 98.62 292 ALA A C 1
ATOM 2155 O O . ALA A 1 292 ? 2.33 11.789 -1.502 1 98.62 292 ALA A O 1
ATOM 2156 N N . TYR A 1 293 ? 2.086 13.867 -0.684 1 98.62 293 TYR A N 1
ATOM 2157 C CA . TYR A 1 293 ? 2.262 14.531 -1.97 1 98.62 293 TYR A CA 1
ATOM 2158 C C . TYR A 1 293 ? 3.635 14.227 -2.557 1 98.62 293 TYR A C 1
ATOM 2160 O O . TYR A 1 293 ? 3.744 13.805 -3.711 1 98.62 293 TYR A O 1
ATOM 2168 N N . ARG A 1 294 ? 4.676 14.398 -1.777 1 98.81 294 ARG A N 1
ATOM 2169 C CA . ARG A 1 294 ? 6.043 14.141 -2.217 1 98.81 294 ARG A CA 1
ATOM 2170 C C . ARG A 1 294 ? 6.234 12.672 -2.584 1 98.81 294 ARG A C 1
ATOM 2172 O O . ARG A 1 294 ? 6.852 12.352 -3.604 1 98.81 294 ARG A O 1
ATOM 2179 N N . GLU A 1 295 ? 5.688 11.781 -1.773 1 98.62 295 GLU A N 1
ATOM 2180 C CA . GLU A 1 295 ? 5.785 10.352 -2.062 1 98.62 295 GLU A CA 1
ATOM 2181 C C . GLU A 1 295 ? 5.203 10.023 -3.434 1 98.62 295 GLU A C 1
ATOM 2183 O O . GLU A 1 295 ? 5.805 9.281 -4.211 1 98.62 295 GLU A O 1
ATOM 2188 N N . ALA A 1 296 ? 4.047 10.57 -3.709 1 98.75 296 ALA A N 1
ATOM 2189 C CA . ALA A 1 296 ? 3.381 10.32 -4.984 1 98.75 296 ALA A CA 1
ATOM 2190 C C . ALA A 1 296 ? 4.156 10.945 -6.141 1 98.75 296 ALA A C 1
ATOM 2192 O O . ALA A 1 296 ? 4.262 10.352 -7.215 1 98.75 296 ALA A O 1
ATOM 2193 N N . LEU A 1 297 ? 4.695 12.148 -5.926 1 98.81 297 LEU A N 1
ATOM 2194 C CA . LEU A 1 297 ? 5.5 12.797 -6.949 1 98.81 297 LEU A CA 1
ATOM 2195 C C . LEU A 1 297 ? 6.719 11.961 -7.305 1 98.81 297 LEU A C 1
ATOM 2197 O O . LEU A 1 297 ? 7.043 11.789 -8.484 1 98.81 297 LEU A O 1
ATOM 2201 N N . TYR A 1 298 ? 7.355 11.445 -6.293 1 98.81 298 TYR A N 1
ATOM 2202 C CA . TYR A 1 298 ? 8.547 10.641 -6.527 1 98.81 298 TYR A CA 1
ATOM 2203 C C . TYR A 1 298 ? 8.195 9.328 -7.219 1 98.81 298 TYR A C 1
ATOM 2205 O O . TYR A 1 298 ? 8.961 8.828 -8.039 1 98.81 298 TYR A O 1
ATOM 2213 N N . ALA A 1 299 ? 7.039 8.797 -6.887 1 98.69 299 ALA A N 1
ATOM 2214 C CA . ALA A 1 299 ? 6.559 7.605 -7.59 1 98.69 299 ALA A CA 1
ATOM 2215 C C . ALA A 1 299 ? 6.309 7.898 -9.062 1 98.69 299 ALA A C 1
ATOM 2217 O O . ALA A 1 299 ? 6.742 7.145 -9.938 1 98.69 299 ALA A O 1
ATOM 2218 N N . LEU A 1 300 ? 5.637 9 -9.32 1 98.75 300 LEU A N 1
ATOM 2219 C CA . LEU A 1 300 ? 5.363 9.391 -10.703 1 98.75 300 LEU A CA 1
ATOM 2220 C C . LEU A 1 300 ? 6.656 9.711 -11.445 1 98.75 300 LEU A C 1
ATOM 2222 O O . LEU A 1 300 ? 6.77 9.461 -12.648 1 98.75 300 LEU A O 1
ATOM 2226 N N . ASP A 1 301 ? 7.582 10.312 -10.711 1 98.81 301 ASP A N 1
ATOM 2227 C CA . ASP A 1 301 ? 8.906 10.578 -11.273 1 98.81 301 ASP A CA 1
ATOM 2228 C C . ASP A 1 301 ? 9.578 9.289 -11.742 1 98.81 301 ASP A C 1
ATOM 2230 O O . ASP A 1 301 ? 10.141 9.242 -12.836 1 98.81 301 ASP A O 1
ATOM 2234 N N . MET A 1 302 ? 9.492 8.25 -10.977 1 98.31 302 MET A N 1
ATOM 2235 C CA . MET A 1 302 ? 10.031 6.941 -11.344 1 98.31 302 MET A CA 1
ATOM 2236 C C . MET A 1 302 ? 9.273 6.352 -12.531 1 98.31 302 MET A C 1
ATOM 2238 O O . MET A 1 302 ? 9.883 5.812 -13.453 1 98.31 302 MET A O 1
ATOM 2242 N N . ILE A 1 303 ? 7.98 6.441 -12.477 1 98.5 303 ILE A N 1
ATOM 2243 C CA . ILE A 1 303 ? 7.133 5.91 -13.539 1 98.5 303 ILE A CA 1
ATOM 2244 C C . ILE A 1 303 ? 7.488 6.582 -14.867 1 98.5 303 ILE A C 1
ATOM 2246 O O . ILE A 1 303 ? 7.707 5.906 -15.875 1 98.5 303 ILE A O 1
ATOM 2250 N N . ALA A 1 304 ? 7.59 7.914 -14.812 1 98.69 304 ALA A N 1
ATOM 2251 C CA . ALA A 1 304 ? 7.965 8.641 -16.031 1 98.69 304 ALA A CA 1
ATOM 2252 C C . ALA A 1 304 ? 9.352 8.234 -16.5 1 98.69 304 ALA A C 1
ATOM 2254 O O . ALA A 1 304 ? 9.586 8.086 -17.703 1 98.69 304 ALA A O 1
ATOM 2255 N N . SER A 1 305 ? 10.273 8.047 -15.562 1 98.12 305 SER A N 1
ATOM 2256 C CA . SER A 1 305 ? 11.625 7.625 -15.898 1 98.12 305 SER A CA 1
ATOM 2257 C C . SER A 1 305 ? 11.617 6.27 -16.609 1 98.12 305 SER A C 1
ATOM 2259 O O . SER A 1 305 ? 12.445 6.02 -17.484 1 98.12 305 SER A O 1
ATOM 2261 N N . GLU A 1 306 ? 10.695 5.422 -16.234 1 97.38 306 GLU A N 1
ATOM 2262 C CA . GLU A 1 306 ? 10.602 4.082 -16.812 1 97.38 306 GLU A CA 1
ATOM 2263 C C . GLU A 1 306 ? 9.906 4.113 -18.172 1 97.38 306 GLU A C 1
ATOM 2265 O O . GLU A 1 306 ? 10.297 3.389 -19.094 1 97.38 306 GLU A O 1
ATOM 2270 N N . MET A 1 307 ? 8.898 4.957 -18.359 1 96.88 307 MET A N 1
ATOM 2271 C CA . MET A 1 307 ? 8.016 4.688 -19.484 1 96.88 307 MET A CA 1
ATOM 2272 C C . MET A 1 307 ? 8.141 5.773 -20.547 1 96.88 307 MET A C 1
ATOM 2274 O O . MET A 1 307 ? 7.645 5.617 -21.656 1 96.88 307 MET A O 1
ATOM 2278 N N . VAL A 1 308 ? 8.828 6.875 -20.156 1 97.31 308 VAL A N 1
ATOM 2279 C CA . VAL A 1 308 ? 9.016 7.957 -21.109 1 97.31 308 VAL A CA 1
ATOM 2280 C C . VAL A 1 308 ? 10.5 8.109 -21.438 1 97.31 308 VAL A C 1
ATOM 2282 O O . VAL A 1 308 ? 11.258 8.672 -20.641 1 97.31 308 VAL A O 1
ATOM 2285 N N . GLY A 1 309 ? 10.922 7.711 -22.625 1 95.12 309 GLY A N 1
ATOM 2286 C CA . GLY A 1 309 ? 12.32 7.629 -23.016 1 95.12 309 GLY A CA 1
ATOM 2287 C C . GLY A 1 309 ? 13.031 8.969 -22.969 1 95.12 309 GLY A C 1
ATOM 2288 O O . GLY A 1 309 ? 14.234 9.023 -22.672 1 95.12 309 GLY A O 1
ATOM 2289 N N . THR A 1 310 ? 12.367 10.016 -23.094 1 95.56 310 THR A N 1
ATOM 2290 C CA . THR A 1 310 ? 13 11.328 -23.203 1 95.56 310 THR A CA 1
ATOM 2291 C C . THR A 1 310 ? 12.969 12.047 -21.859 1 95.56 310 THR A C 1
ATOM 2293 O O . THR A 1 310 ? 13.516 13.148 -21.719 1 95.56 310 THR A O 1
ATOM 2296 N N . TYR A 1 311 ? 12.336 11.5 -20.859 1 97.5 311 TYR A N 1
ATOM 2297 C CA . TYR A 1 311 ? 12.133 12.172 -19.594 1 97.5 311 TYR A CA 1
ATOM 2298 C C . TYR A 1 311 ? 13.43 12.211 -18.781 1 97.5 311 TYR A C 1
ATOM 2300 O O . TYR A 1 311 ? 13.773 13.25 -18.203 1 97.5 311 TYR A O 1
ATOM 2308 N N . GLY A 1 312 ? 14.195 11.172 -18.797 1 96.5 312 GLY A N 1
ATOM 2309 C CA . GLY A 1 312 ? 15.422 11.094 -18.016 1 96.5 312 GLY A CA 1
ATOM 2310 C C . GLY A 1 312 ? 15.258 10.305 -16.734 1 96.5 312 GLY A C 1
ATOM 2311 O O . GLY A 1 312 ? 14.227 9.664 -16.516 1 96.5 312 GLY A O 1
ATOM 2312 N N . ASP A 1 313 ? 16.359 10.32 -15.938 1 96.88 313 ASP A N 1
ATOM 2313 C CA . ASP A 1 313 ? 16.406 9.531 -14.711 1 96.88 313 ASP A CA 1
ATOM 2314 C C . ASP A 1 313 ? 16.047 10.391 -13.492 1 96.88 313 ASP A C 1
ATOM 2316 O O . ASP A 1 313 ? 16.922 10.984 -12.867 1 96.88 313 ASP A O 1
ATOM 2320 N N . ARG A 1 314 ? 14.781 10.422 -13.156 1 98.06 314 ARG A N 1
ATOM 2321 C CA . ARG A 1 314 ? 14.195 11.055 -11.984 1 98.06 314 ARG A CA 1
ATOM 2322 C C . ARG A 1 314 ? 14.609 12.516 -11.891 1 98.06 314 ARG A C 1
ATOM 2324 O O . ARG A 1 314 ? 15.125 12.961 -10.859 1 98.06 314 ARG A O 1
ATOM 2331 N N . PRO A 1 315 ? 14.336 13.281 -12.961 1 98.5 315 PRO A N 1
ATOM 2332 C CA . PRO A 1 315 ? 14.781 14.68 -12.961 1 98.5 315 PRO A CA 1
ATOM 2333 C C . PRO A 1 315 ? 14.117 15.508 -11.859 1 98.5 315 PRO A C 1
ATOM 2335 O O . PRO A 1 315 ? 14.719 16.469 -11.352 1 98.5 315 PRO A O 1
ATOM 2338 N N . LEU A 1 316 ? 12.898 15.18 -11.492 1 98.81 316 LEU A N 1
ATOM 2339 C CA . LEU A 1 316 ? 12.242 15.938 -10.43 1 98.81 316 LEU A CA 1
ATOM 2340 C C . LEU A 1 316 ? 13.008 15.805 -9.117 1 98.81 316 LEU A C 1
ATOM 2342 O O . LEU A 1 316 ? 13.328 16.812 -8.477 1 98.81 316 LEU A O 1
ATOM 2346 N N . ALA A 1 317 ? 13.328 14.586 -8.734 1 98.62 317 ALA A N 1
ATOM 2347 C CA . ALA A 1 317 ? 14.07 14.359 -7.496 1 98.62 317 ALA A CA 1
ATOM 2348 C C . ALA A 1 317 ? 15.422 15.062 -7.535 1 98.62 317 ALA A C 1
ATOM 2350 O O . ALA A 1 317 ? 15.859 15.633 -6.531 1 98.62 317 ALA A O 1
ATOM 2351 N N . ARG A 1 318 ? 16.094 15.016 -8.664 1 98.31 318 ARG A N 1
ATOM 2352 C CA . ARG A 1 318 ? 17.406 15.648 -8.805 1 98.31 318 ARG A CA 1
ATOM 2353 C C . ARG A 1 318 ? 17.297 17.172 -8.688 1 98.31 318 ARG A C 1
ATOM 2355 O O . ARG A 1 318 ? 18.141 17.812 -8.078 1 98.31 318 ARG A O 1
ATOM 2362 N N . THR A 1 319 ? 16.266 17.703 -9.297 1 98.81 319 THR A N 1
ATOM 2363 C CA . THR A 1 319 ? 16.031 19.141 -9.219 1 98.81 319 THR A CA 1
ATOM 2364 C C . THR A 1 319 ? 15.781 19.578 -7.773 1 98.81 319 THR A C 1
ATOM 2366 O O . THR A 1 319 ? 16.312 20.594 -7.32 1 98.81 319 THR A O 1
ATOM 2369 N N . MET A 1 320 ? 15 18.812 -7.062 1 98.75 320 MET A N 1
ATOM 2370 C CA . MET A 1 320 ? 14.688 19.156 -5.676 1 98.75 320 MET A CA 1
ATOM 2371 C C . MET A 1 320 ? 15.945 19.094 -4.809 1 98.75 320 MET A C 1
ATOM 2373 O O . MET A 1 320 ? 16.125 19.922 -3.914 1 98.75 320 MET A O 1
ATOM 2377 N N . GLU A 1 321 ? 16.812 18.078 -5.066 1 98.69 321 GLU A N 1
ATOM 2378 C CA . GLU A 1 321 ? 18.078 18.016 -4.34 1 98.69 321 GLU A CA 1
ATOM 2379 C C . GLU A 1 321 ? 18.938 19.25 -4.586 1 98.69 321 GLU A C 1
ATOM 2381 O O . GLU A 1 321 ? 19.453 19.859 -3.641 1 98.69 321 GLU A O 1
ATOM 2386 N N . LYS A 1 322 ? 19.047 19.594 -5.828 1 98.62 322 LYS A N 1
ATOM 2387 C CA . LYS A 1 322 ? 19.828 20.781 -6.184 1 98.62 322 LYS A CA 1
ATOM 2388 C C . LYS A 1 322 ? 19.25 22.031 -5.527 1 98.62 322 LYS A C 1
ATOM 2390 O O . LYS A 1 322 ? 19.984 22.859 -5 1 98.62 322 LYS A O 1
ATOM 2395 N N . LEU A 1 323 ? 17.938 22.125 -5.586 1 98.44 323 LEU A N 1
ATOM 2396 C CA . LEU A 1 323 ? 17.25 23.281 -5.035 1 98.44 323 LEU A CA 1
ATOM 2397 C C . LEU A 1 323 ? 17.453 23.375 -3.525 1 98.44 323 LEU A C 1
ATOM 2399 O O . LEU A 1 323 ? 17.766 24.453 -3.004 1 98.44 323 LEU A O 1
ATOM 2403 N N . MET A 1 324 ? 17.344 22.297 -2.775 1 98.31 324 MET A N 1
ATOM 2404 C CA . MET A 1 324 ? 17.469 22.297 -1.32 1 98.31 324 MET A CA 1
ATOM 2405 C C . MET A 1 324 ? 18.906 22.562 -0.9 1 98.31 324 MET A C 1
ATOM 2407 O O . MET A 1 324 ? 19.156 23.188 0.133 1 98.31 324 MET A O 1
ATOM 2411 N N . LEU A 1 325 ? 19.875 22.094 -1.729 1 98.25 325 LEU A N 1
ATOM 2412 C CA . LEU A 1 325 ? 21.281 22.359 -1.439 1 98.25 325 LEU A CA 1
ATOM 2413 C C . LEU A 1 325 ? 21.625 23.828 -1.686 1 98.25 325 LEU A C 1
ATOM 2415 O O . LEU A 1 325 ? 22.438 24.406 -0.967 1 98.25 325 LEU A O 1
ATOM 2419 N N . SER A 1 326 ? 21.016 24.422 -2.676 1 98.12 326 SER A N 1
ATOM 2420 C CA . SER A 1 326 ? 21.297 25.812 -3.027 1 98.12 326 SER A CA 1
ATOM 2421 C C . SER A 1 326 ? 20.641 26.781 -2.051 1 98.12 326 SER A C 1
ATOM 2423 O O . SER A 1 326 ? 21.094 27.922 -1.907 1 98.12 326 SER A O 1
ATOM 2425 N N . ALA A 1 327 ? 19.578 26.391 -1.403 1 96.88 327 ALA A N 1
ATOM 2426 C CA . ALA A 1 327 ? 18.859 27.203 -0.42 1 96.88 327 ALA A CA 1
ATOM 2427 C C . ALA A 1 327 ? 18.641 26.422 0.875 1 96.88 327 ALA A C 1
ATOM 2429 O O . ALA A 1 327 ? 17.5 26.109 1.235 1 96.88 327 ALA A O 1
ATOM 2430 N N . PRO A 1 328 ? 19.688 26.234 1.644 1 97.19 328 PRO A N 1
ATOM 2431 C CA . PRO A 1 328 ? 19.656 25.297 2.764 1 97.19 328 PRO A CA 1
ATOM 2432 C C . PRO A 1 328 ? 18.922 25.844 3.98 1 97.19 328 PRO A C 1
ATOM 2434 O O . PRO A 1 328 ? 18.734 25.141 4.973 1 97.19 328 PRO A O 1
ATOM 2437 N N . GLY A 1 329 ? 18.406 27.062 4.035 1 93.56 329 GLY A N 1
ATOM 2438 C CA . GLY A 1 329 ? 17.875 27.781 5.188 1 93.56 329 GLY A CA 1
ATOM 2439 C C . GLY A 1 329 ? 16.75 27.031 5.875 1 93.56 329 GLY A C 1
ATOM 2440 O O . GLY A 1 329 ? 16.609 27.109 7.098 1 93.56 329 GLY A O 1
ATOM 2441 N N . ASP A 1 330 ? 16 26.281 5.152 1 92.12 330 ASP A N 1
ATOM 2442 C CA . ASP A 1 330 ? 14.797 25.672 5.703 1 92.12 330 ASP A CA 1
ATOM 2443 C C . ASP A 1 330 ? 15.078 24.281 6.266 1 92.12 330 ASP A C 1
ATOM 2445 O O . ASP A 1 330 ? 14.219 23.688 6.918 1 92.12 330 ASP A O 1
ATOM 2449 N N . TRP A 1 331 ? 16.359 23.734 6.031 1 94.31 331 TRP A N 1
ATOM 2450 C CA . TRP A 1 331 ? 16.547 22.391 6.539 1 94.31 331 TRP A CA 1
ATOM 2451 C C . TRP A 1 331 ? 17.875 22.281 7.305 1 94.31 331 TRP A C 1
ATOM 2453 O O . TRP A 1 331 ? 18.031 21.391 8.148 1 94.31 331 TRP A O 1
ATOM 2463 N N . GLN A 1 332 ? 18.859 23.125 7.102 1 94.5 332 GLN A N 1
ATOM 2464 C CA . GLN A 1 332 ? 20.203 22.969 7.617 1 94.5 332 GLN A CA 1
ATOM 2465 C C . GLN A 1 332 ? 20.219 22.984 9.141 1 94.5 332 GLN A C 1
ATOM 2467 O O . GLN A 1 332 ? 21.031 22.297 9.766 1 94.5 332 GLN A O 1
ATOM 2472 N N . GLY A 1 333 ? 19.375 23.75 9.797 1 90.69 333 GLY A N 1
ATOM 2473 C CA . GLY A 1 333 ? 19.328 23.812 11.25 1 90.69 333 GLY A CA 1
ATOM 2474 C C . GLY A 1 333 ? 18.547 22.672 11.867 1 90.69 333 GLY A C 1
ATOM 2475 O O . GLY A 1 333 ? 18.578 22.484 13.086 1 90.69 333 GLY A O 1
ATOM 2476 N N . HIS A 1 334 ? 17.969 21.781 11.055 1 91.56 334 HIS A N 1
ATOM 2477 C CA . HIS A 1 334 ? 17.047 20.766 11.539 1 91.56 334 HIS A CA 1
ATOM 2478 C C . HIS A 1 334 ? 17.578 19.359 11.289 1 91.56 334 HIS A C 1
ATOM 2480 O O . HIS A 1 334 ? 17.25 18.422 12.023 1 91.56 334 HIS A O 1
ATOM 2486 N N . TYR A 1 335 ? 18.297 19.219 10.203 1 93.88 335 TYR A N 1
ATOM 2487 C CA . TYR A 1 335 ? 18.812 17.906 9.82 1 93.88 335 TYR A CA 1
ATOM 2488 C C . TYR A 1 335 ? 20.281 17.781 10.172 1 93.88 335 TYR A C 1
ATOM 2490 O O . TYR A 1 335 ? 21.031 18.75 10.102 1 93.88 335 TYR A O 1
ATOM 2498 N N . HIS A 1 336 ? 20.656 16.562 10.602 1 93.88 336 HIS A N 1
ATOM 2499 C CA . HIS A 1 336 ? 22.016 16.297 11.031 1 93.88 336 HIS A CA 1
ATOM 2500 C C . HIS A 1 336 ? 22.5 14.938 10.547 1 93.88 336 HIS A C 1
ATOM 2502 O O . HIS A 1 336 ? 21.688 14.07 10.203 1 93.88 336 HIS A O 1
ATOM 2508 N N . GLY A 1 337 ? 23.891 14.727 10.547 1 94.19 337 GLY A N 1
ATOM 2509 C CA . GLY A 1 337 ? 24.484 13.461 10.141 1 94.19 337 GLY A CA 1
ATOM 2510 C C . GLY A 1 337 ? 25.469 13.609 8.992 1 94.19 337 GLY A C 1
ATOM 2511 O O . GLY A 1 337 ? 25.891 14.719 8.672 1 94.19 337 GLY A O 1
ATOM 2512 N N . ASP A 1 338 ? 25.859 12.461 8.445 1 95.31 338 ASP A N 1
ATOM 2513 C CA . ASP A 1 338 ? 26.766 12.469 7.305 1 95.31 338 ASP A CA 1
ATOM 2514 C C . ASP A 1 338 ? 26.047 12.828 6.016 1 95.31 338 ASP A C 1
ATOM 2516 O O . ASP A 1 338 ? 24.828 13.078 6.023 1 95.31 338 ASP A O 1
ATOM 2520 N N . ASP A 1 339 ? 26.75 12.875 4.898 1 95.81 339 ASP A N 1
ATOM 2521 C CA . ASP A 1 339 ? 26.219 13.367 3.625 1 95.81 339 ASP A CA 1
ATOM 2522 C C . ASP A 1 339 ? 25.016 12.547 3.172 1 95.81 339 ASP A C 1
ATOM 2524 O O . ASP A 1 339 ? 24 13.102 2.746 1 95.81 339 ASP A O 1
ATOM 2528 N N . ILE A 1 340 ? 25.125 11.258 3.273 1 95.56 340 ILE A N 1
ATOM 2529 C CA . ILE A 1 340 ? 24.031 10.383 2.838 1 95.56 340 ILE A CA 1
ATOM 2530 C C . ILE A 1 340 ? 22.828 10.57 3.75 1 95.56 340 ILE A C 1
ATOM 2532 O O . ILE A 1 340 ? 21.703 10.68 3.275 1 95.56 340 ILE A O 1
ATOM 2536 N N . THR A 1 341 ? 23.047 10.625 5.047 1 95.12 341 THR A N 1
ATOM 2537 C CA . THR A 1 341 ? 21.984 10.82 6.012 1 95.12 341 THR A CA 1
ATOM 2538 C C . THR A 1 341 ? 21.266 12.141 5.77 1 95.12 341 THR A C 1
ATOM 2540 O O . THR A 1 341 ? 20.031 12.211 5.816 1 95.12 341 THR A O 1
ATOM 2543 N N . LEU A 1 342 ? 22.016 13.148 5.531 1 96.94 342 LEU A N 1
ATOM 2544 C CA . LEU A 1 342 ? 21.438 14.461 5.262 1 96.94 342 LEU A CA 1
ATOM 2545 C C . LEU A 1 342 ? 20.594 14.438 3.992 1 96.94 342 LEU A C 1
ATOM 2547 O O . LEU A 1 342 ? 19.5 15.008 3.959 1 96.94 342 LEU A O 1
ATOM 2551 N N . ARG A 1 343 ? 21.141 13.789 2.959 1 97.69 343 ARG A N 1
ATOM 2552 C CA . ARG A 1 343 ? 20.391 13.68 1.717 1 97.69 343 ARG A CA 1
ATOM 2553 C C . ARG A 1 343 ? 19.062 12.945 1.941 1 97.69 343 ARG A C 1
ATOM 2555 O O . ARG A 1 343 ? 18.031 13.375 1.446 1 97.69 343 ARG A O 1
ATOM 2562 N N . LEU A 1 344 ? 19.141 11.852 2.697 1 97.31 344 LEU A N 1
ATOM 2563 C CA . LEU A 1 344 ? 17.922 11.102 2.994 1 97.31 344 LEU A CA 1
ATOM 2564 C C . LEU A 1 344 ? 16.922 11.969 3.75 1 97.31 344 LEU A C 1
ATOM 2566 O O . LEU A 1 344 ? 15.727 11.93 3.473 1 97.31 344 LEU A O 1
ATOM 2570 N N . GLN A 1 345 ? 17.391 12.75 4.676 1 97.19 345 GLN A N 1
ATOM 2571 C CA . GLN A 1 345 ? 16.5 13.609 5.449 1 97.19 345 GLN A CA 1
ATOM 2572 C C . GLN A 1 345 ? 15.891 14.695 4.574 1 97.19 345 GLN A C 1
ATOM 2574 O O . GLN A 1 345 ? 14.703 15.008 4.699 1 97.19 345 GLN A O 1
ATOM 2579 N N . ARG A 1 346 ? 16.625 15.258 3.658 1 98.19 346 ARG A N 1
ATOM 2580 C CA . ARG A 1 346 ? 16.094 16.297 2.773 1 98.19 346 ARG A CA 1
ATOM 2581 C C . ARG A 1 346 ? 14.922 15.773 1.951 1 98.19 346 ARG A C 1
ATOM 2583 O O . ARG A 1 346 ? 13.938 16.484 1.741 1 98.19 346 ARG A O 1
ATOM 2590 N N . HIS A 1 347 ? 14.992 14.477 1.619 1 98.31 347 HIS A N 1
ATOM 2591 C CA . HIS A 1 347 ? 14.008 13.953 0.686 1 98.31 347 HIS A CA 1
ATOM 2592 C C . HIS A 1 347 ? 12.914 13.18 1.417 1 98.31 347 HIS A C 1
ATOM 2594 O O . HIS A 1 347 ? 11.766 13.148 0.971 1 98.31 347 HIS A O 1
ATOM 2600 N N . TYR A 1 348 ? 13.281 12.531 2.58 1 97.75 348 TYR A N 1
ATOM 2601 C CA . TYR A 1 348 ? 12.352 11.508 3.043 1 97.75 348 TYR A CA 1
ATOM 2602 C C . TYR A 1 348 ? 11.977 11.727 4.504 1 97.75 348 TYR A C 1
ATOM 2604 O O . TYR A 1 348 ? 11.164 10.984 5.062 1 97.75 348 TYR A O 1
ATOM 2612 N N . SER A 1 349 ? 12.461 12.766 5.156 1 96.81 349 SER A N 1
ATOM 2613 C CA . SER A 1 349 ? 12.219 12.977 6.578 1 96.81 349 SER A CA 1
ATOM 2614 C C . SER A 1 349 ? 10.734 13.211 6.852 1 96.81 349 SER A C 1
ATOM 2616 O O . SER A 1 349 ? 10.062 13.906 6.094 1 96.81 349 SER A O 1
ATOM 2618 N N . TYR A 1 350 ? 10.258 12.766 8.039 1 96.19 350 TYR A N 1
ATOM 2619 C CA . TYR A 1 350 ? 8.891 13 8.477 1 96.19 350 TYR A CA 1
ATOM 2620 C C . TYR A 1 350 ? 8.648 14.477 8.758 1 96.19 350 TYR A C 1
ATOM 2622 O O . TYR A 1 350 ? 7.512 14.945 8.711 1 96.19 350 TYR A O 1
ATOM 2630 N N . SER A 1 351 ? 9.688 15.234 8.992 1 94.94 351 SER A N 1
ATOM 2631 C CA . SER A 1 351 ? 9.539 16.672 9.18 1 94.94 351 SER A CA 1
ATOM 2632 C C . SER A 1 351 ? 9.125 17.359 7.891 1 94.94 351 SER A C 1
ATOM 2634 O O . SER A 1 351 ? 8.602 18.484 7.914 1 94.94 351 SER A O 1
ATOM 2636 N N . ASP A 1 352 ? 9.445 16.703 6.766 1 96.25 352 ASP A N 1
ATOM 2637 C CA . ASP A 1 352 ? 9.039 17.125 5.43 1 96.25 352 ASP A CA 1
ATOM 2638 C C . ASP A 1 352 ? 9.422 18.578 5.168 1 96.25 352 ASP A C 1
ATOM 2640 O O . ASP A 1 352 ? 8.609 19.359 4.684 1 96.25 352 ASP A O 1
ATOM 2644 N N . ARG A 1 353 ? 10.633 18.906 5.508 1 95.94 353 ARG A N 1
ATOM 2645 C CA . ARG A 1 353 ? 11.094 20.281 5.285 1 95.94 353 ARG A CA 1
ATOM 2646 C C . ARG A 1 353 ? 11.117 20.609 3.799 1 95.94 353 ARG A C 1
ATOM 2648 O O . ARG A 1 353 ? 11.133 21.781 3.42 1 95.94 353 ARG A O 1
ATOM 2655 N N . ILE A 1 354 ? 11.078 19.562 2.969 1 97.5 354 ILE A N 1
ATOM 2656 C CA . ILE A 1 354 ? 11.047 19.766 1.522 1 97.5 354 ILE A CA 1
ATOM 2657 C C . ILE A 1 354 ? 9.766 20.484 1.125 1 97.5 354 ILE A C 1
ATOM 2659 O O . ILE A 1 354 ? 9.695 21.109 0.056 1 97.5 354 ILE A O 1
ATOM 2663 N N . ARG A 1 355 ? 8.797 20.562 2.002 1 95.44 355 ARG A N 1
ATOM 2664 C CA . ARG A 1 355 ? 7.504 21.172 1.714 1 95.44 355 ARG A CA 1
ATOM 2665 C C . ARG A 1 355 ? 7.66 22.688 1.497 1 95.44 355 ARG A C 1
ATOM 2667 O O . ARG A 1 355 ? 6.836 23.297 0.826 1 95.44 355 ARG A O 1
ATOM 2674 N N . TYR A 1 356 ? 8.727 23.281 1.979 1 93.19 356 TYR A N 1
ATOM 2675 C CA . TYR A 1 356 ? 8.953 24.719 1.871 1 93.19 356 TYR A CA 1
ATOM 2676 C C . TYR A 1 356 ? 9.445 25.094 0.477 1 93.19 356 TYR A C 1
ATOM 2678 O O . TYR A 1 356 ? 9.547 26.281 0.142 1 93.19 356 TYR A O 1
ATOM 2686 N N . TYR A 1 357 ? 9.68 24.078 -0.36 1 96.06 357 TYR A N 1
ATOM 2687 C CA . TYR A 1 357 ? 10.352 24.359 -1.625 1 96.06 357 TYR A CA 1
ATOM 2688 C C . TYR A 1 357 ? 9.414 24.125 -2.803 1 96.06 357 TYR A C 1
ATOM 2690 O O . TYR A 1 357 ? 9.703 24.562 -3.924 1 96.06 357 TYR A O 1
ATOM 2698 N N . TRP A 1 358 ? 8.273 23.547 -2.611 1 95.38 358 TRP A N 1
ATOM 2699 C CA . TRP A 1 358 ? 7.418 23.109 -3.711 1 95.38 358 TRP A CA 1
ATOM 2700 C C . TRP A 1 358 ? 6.852 24.297 -4.477 1 95.38 358 TRP A C 1
ATOM 2702 O O . TRP A 1 358 ? 6.375 24.141 -5.602 1 95.38 358 TRP A O 1
ATOM 2712 N N . THR A 1 359 ? 6.879 25.469 -3.889 1 89.19 359 THR A N 1
ATOM 2713 C CA . THR A 1 359 ? 6.289 26.641 -4.543 1 89.19 359 THR A CA 1
ATOM 2714 C C . THR A 1 359 ? 7.367 27.469 -5.223 1 89.19 359 THR A C 1
ATOM 2716 O O . THR A 1 359 ? 7.074 28.516 -5.801 1 89.19 359 THR A O 1
ATOM 2719 N N . ARG A 1 360 ? 8.609 27.031 -5.082 1 93.62 360 ARG A N 1
ATOM 2720 C CA . ARG A 1 360 ? 9.688 27.719 -5.793 1 93.62 360 ARG A CA 1
ATOM 2721 C C . ARG A 1 360 ? 9.586 27.469 -7.297 1 93.62 360 ARG A C 1
ATOM 2723 O O . ARG A 1 360 ? 9.125 26.422 -7.734 1 93.62 360 ARG A O 1
ATOM 2730 N N . PRO A 1 361 ? 10.023 28.438 -8.07 1 96.25 361 PRO A N 1
ATOM 2731 C CA . PRO A 1 361 ? 9.891 28.328 -9.523 1 96.25 361 PRO A CA 1
ATOM 2732 C C . PRO A 1 361 ? 10.531 27.047 -10.078 1 96.25 361 PRO A C 1
ATOM 2734 O O . PRO A 1 361 ? 9.969 26.406 -10.969 1 96.25 361 PRO A O 1
ATOM 2737 N N . GLU A 1 362 ? 11.711 26.672 -9.562 1 98 362 GLU A N 1
ATOM 2738 C CA . GLU A 1 362 ? 12.414 25.484 -10.047 1 98 362 GLU A CA 1
ATOM 2739 C C . GLU A 1 362 ? 11.602 24.219 -9.789 1 98 362 GLU A C 1
ATOM 2741 O O . GLU A 1 362 ? 11.508 23.359 -10.664 1 98 362 GLU A O 1
ATOM 2746 N N . ALA A 1 363 ? 11.008 24.156 -8.617 1 98 363 ALA A N 1
ATOM 2747 C CA . ALA A 1 363 ? 10.188 23 -8.25 1 98 363 ALA A CA 1
ATOM 2748 C C . ALA A 1 363 ? 8.914 22.938 -9.086 1 98 363 ALA A C 1
ATOM 2750 O O . ALA A 1 363 ? 8.539 21.875 -9.586 1 98 363 ALA A O 1
ATOM 2751 N N . LEU A 1 364 ? 8.258 24.094 -9.219 1 97.38 364 LEU A N 1
ATOM 2752 C CA . LEU A 1 364 ? 7.043 24.172 -10.023 1 97.38 364 LEU A CA 1
ATOM 2753 C C . LEU A 1 364 ? 7.312 23.75 -11.461 1 97.38 364 LEU A C 1
ATOM 2755 O O . LEU A 1 364 ? 6.512 23.016 -12.062 1 97.38 364 LEU A O 1
ATOM 2759 N N . ALA A 1 365 ? 8.414 24.156 -11.984 1 98.56 365 ALA A N 1
ATOM 2760 C CA . ALA A 1 365 ? 8.789 23.797 -13.352 1 98.56 365 ALA A CA 1
ATOM 2761 C C . ALA A 1 365 ? 9.047 22.297 -13.469 1 98.56 365 ALA A C 1
ATOM 2763 O O . ALA A 1 365 ? 8.664 21.672 -14.461 1 98.56 365 ALA A O 1
ATOM 2764 N N . ALA A 1 366 ? 9.742 21.734 -12.492 1 98.75 366 ALA A N 1
ATOM 2765 C CA . ALA A 1 366 ? 10.031 20.312 -12.508 1 98.75 366 ALA A CA 1
ATOM 2766 C C . ALA A 1 366 ? 8.75 19.484 -12.445 1 98.75 366 ALA A C 1
ATOM 2768 O O . ALA A 1 366 ? 8.609 18.484 -13.148 1 98.75 366 ALA A O 1
ATOM 2769 N N . VAL A 1 367 ? 7.789 19.891 -11.594 1 98.69 367 VAL A N 1
ATOM 2770 C CA . VAL A 1 367 ? 6.504 19.203 -11.477 1 98.69 367 VAL A CA 1
ATOM 2771 C C . VAL A 1 367 ? 5.738 19.328 -12.797 1 98.69 367 VAL A C 1
ATOM 2773 O O . VAL A 1 367 ? 5.133 18.359 -13.266 1 98.69 367 VAL A O 1
ATOM 2776 N N . SER A 1 368 ? 5.785 20.516 -13.383 1 98.38 368 SER A N 1
ATOM 2777 C CA . SER A 1 368 ? 5.133 20.719 -14.664 1 98.38 368 SER A CA 1
ATOM 2778 C C . SER A 1 368 ? 5.719 19.812 -15.742 1 98.38 368 SER A C 1
ATOM 2780 O O . SER A 1 368 ? 4.984 19.266 -16.562 1 98.38 368 SER A O 1
ATOM 2782 N N . THR A 1 369 ? 7.031 19.703 -15.758 1 98.62 369 THR A N 1
ATOM 2783 C CA . THR A 1 369 ? 7.711 18.828 -16.719 1 98.62 369 THR A CA 1
ATOM 2784 C C . THR A 1 369 ? 7.266 17.391 -16.531 1 98.62 369 THR A C 1
ATOM 2786 O O . THR A 1 369 ? 7.031 16.672 -17.516 1 98.62 369 THR A O 1
ATOM 2789 N N . LEU A 1 370 ? 7.148 16.969 -15.32 1 98.75 370 LEU A N 1
ATOM 2790 C CA . LEU A 1 370 ? 6.676 15.625 -15.023 1 98.75 370 LEU A CA 1
ATOM 2791 C C . LEU A 1 370 ? 5.258 15.414 -15.547 1 98.75 370 LEU A C 1
ATOM 2793 O O . LEU A 1 370 ? 4.973 14.414 -16.203 1 98.75 370 LEU A O 1
ATOM 2797 N N . HIS A 1 371 ? 4.387 16.406 -15.281 1 98.31 371 HIS A N 1
ATOM 2798 C CA . HIS A 1 371 ? 3.006 16.312 -15.75 1 98.31 371 HIS A CA 1
ATOM 2799 C C . HIS A 1 371 ? 2.941 16.234 -17.266 1 98.31 371 HIS A C 1
ATOM 2801 O O . HIS A 1 371 ? 2.193 15.422 -17.812 1 98.31 371 HIS A O 1
ATOM 2807 N N . LYS A 1 372 ? 3.721 17.016 -17.875 1 98 372 LYS A N 1
ATOM 2808 C CA . LYS A 1 372 ? 3.742 17.031 -19.344 1 98 372 LYS A CA 1
ATOM 2809 C C . LYS A 1 372 ? 4.246 15.695 -19.891 1 98 372 LYS A C 1
ATOM 2811 O O . LYS A 1 372 ? 3.74 15.211 -20.906 1 98 372 LYS A O 1
ATOM 2816 N N . ALA A 1 373 ? 5.25 15.148 -19.234 1 98.38 373 ALA A N 1
ATOM 2817 C CA . ALA A 1 373 ? 5.828 13.875 -19.672 1 98.38 373 ALA A CA 1
ATOM 2818 C C . ALA A 1 373 ? 4.785 12.766 -19.656 1 98.38 373 ALA A C 1
ATOM 2820 O O . ALA A 1 373 ? 4.828 11.844 -20.469 1 98.38 373 ALA A O 1
ATOM 2821 N N . LEU A 1 374 ? 3.824 12.828 -18.75 1 97.94 374 LEU A N 1
ATOM 2822 C CA . LEU A 1 374 ? 2.857 11.758 -18.562 1 97.94 374 LEU A CA 1
ATOM 2823 C C . LEU A 1 374 ? 1.516 12.109 -19.188 1 97.94 374 LEU A C 1
ATOM 2825 O O . LEU A 1 374 ? 0.59 11.297 -19.188 1 97.94 374 LEU A O 1
ATOM 2829 N N . ASP A 1 375 ? 1.41 13.297 -19.688 1 94.56 375 ASP A N 1
ATOM 2830 C CA . ASP A 1 375 ? 0.163 13.781 -20.281 1 94.56 375 ASP A CA 1
ATOM 2831 C C . ASP A 1 375 ? -0.281 12.891 -21.438 1 94.56 375 ASP A C 1
ATOM 2833 O O . ASP A 1 375 ? 0.5 12.609 -22.344 1 94.56 375 ASP A O 1
ATOM 2837 N N . GLY A 1 376 ? -1.545 12.43 -21.344 1 91.69 376 GLY A N 1
ATOM 2838 C CA . GLY A 1 376 ? -2.123 11.625 -22.406 1 91.69 376 GLY A CA 1
ATOM 2839 C C . GLY A 1 376 ? -1.638 10.188 -22.406 1 91.69 376 GLY A C 1
ATOM 2840 O O . GLY A 1 376 ? -2.033 9.391 -23.266 1 91.69 376 GLY A O 1
ATOM 2841 N N . LYS A 1 377 ? -0.788 9.859 -21.562 1 94 377 LYS A N 1
ATOM 2842 C CA . LYS A 1 377 ? -0.278 8.492 -21.516 1 94 377 LYS A CA 1
ATOM 2843 C C . LYS A 1 377 ? -1.023 7.676 -20.469 1 94 377 LYS A C 1
ATOM 2845 O O . LYS A 1 377 ? -1.392 8.195 -19.406 1 94 377 LYS A O 1
ATOM 2850 N N . THR A 1 378 ? -1.257 6.469 -20.844 1 93 378 THR A N 1
ATOM 2851 C CA . THR A 1 378 ? -1.823 5.531 -19.875 1 93 378 THR A CA 1
ATOM 2852 C C . THR A 1 378 ? -0.718 4.789 -19.141 1 93 378 THR A C 1
ATOM 2854 O O . THR A 1 378 ? 0.08 4.078 -19.75 1 93 378 THR A O 1
ATOM 2857 N N . ILE A 1 379 ? -0.661 5.008 -17.875 1 95.69 379 ILE A N 1
ATOM 2858 C CA . ILE A 1 379 ? 0.318 4.293 -17.047 1 95.69 379 ILE A CA 1
ATOM 2859 C C . ILE A 1 379 ? -0.127 2.846 -16.859 1 95.69 379 ILE A C 1
ATOM 2861 O O . ILE A 1 379 ? -1.241 2.588 -16.406 1 95.69 379 ILE A O 1
ATOM 2865 N N . PRO A 1 380 ? 0.729 1.866 -17.266 1 95.12 380 PRO A N 1
ATOM 2866 C CA . PRO A 1 380 ? 0.36 0.468 -17.031 1 95.12 380 PRO A CA 1
ATOM 2867 C C . PRO A 1 380 ? 0.094 0.168 -15.555 1 95.12 380 PRO A C 1
ATOM 2869 O O . PRO A 1 380 ? 0.796 0.681 -14.68 1 95.12 380 PRO A O 1
ATOM 2872 N N . GLU A 1 381 ? -0.895 -0.664 -15.312 1 94.69 381 GLU A N 1
ATOM 2873 C CA . GLU A 1 381 ? -1.262 -1.055 -13.953 1 94.69 381 GLU A CA 1
ATOM 2874 C C . GLU A 1 381 ? -0.067 -1.641 -13.203 1 94.69 381 GLU A C 1
ATOM 2876 O O . GLU A 1 381 ? 0.088 -1.42 -12 1 94.69 381 GLU A O 1
ATOM 2881 N N . THR A 1 382 ? 0.727 -2.338 -13.898 1 96.44 382 THR A N 1
ATOM 2882 C CA . THR A 1 382 ? 1.855 -3.027 -13.281 1 96.44 382 THR A CA 1
ATOM 2883 C C . THR A 1 382 ? 2.896 -2.025 -12.789 1 96.44 382 THR A C 1
ATOM 2885 O O . THR A 1 382 ? 3.568 -2.264 -11.781 1 96.44 382 THR A O 1
ATOM 2888 N N . LEU A 1 383 ? 3.043 -0.861 -13.484 1 96.5 383 LEU A N 1
ATOM 2889 C CA . LEU A 1 383 ? 3.92 0.207 -13.023 1 96.5 383 LEU A CA 1
ATOM 2890 C C . LEU A 1 383 ? 3.318 0.921 -11.812 1 96.5 383 LEU A C 1
ATOM 2892 O O . LEU A 1 383 ? 4.039 1.298 -10.883 1 96.5 383 LEU A O 1
ATOM 2896 N N . LEU A 1 384 ? 1.988 1.144 -11.906 1 96.94 384 LEU A N 1
ATOM 2897 C CA . LEU A 1 384 ? 1.305 1.727 -10.758 1 96.94 384 LEU A CA 1
ATOM 2898 C C . LEU A 1 384 ? 1.504 0.867 -9.508 1 96.94 384 LEU A C 1
ATOM 2900 O O . LEU A 1 384 ? 1.791 1.388 -8.43 1 96.94 384 LEU A O 1
ATOM 2904 N N . ARG A 1 385 ? 1.449 -0.419 -9.664 1 96.25 385 ARG A N 1
ATOM 2905 C CA . ARG A 1 385 ? 1.613 -1.347 -8.555 1 96.25 385 ARG A CA 1
ATOM 2906 C C . ARG A 1 385 ? 3.025 -1.271 -7.98 1 96.25 385 ARG A C 1
ATOM 2908 O O . ARG A 1 385 ? 3.207 -1.29 -6.762 1 96.25 385 ARG A O 1
ATOM 2915 N N . GLN A 1 386 ? 4.012 -1.146 -8.812 1 97.81 386 GLN A N 1
ATOM 2916 C CA . GLN A 1 386 ? 5.41 -1.125 -8.391 1 97.81 386 GLN A CA 1
ATOM 2917 C C . GLN A 1 386 ? 5.715 0.124 -7.566 1 97.81 386 GLN A C 1
ATOM 2919 O O . GLN A 1 386 ? 6.441 0.056 -6.57 1 97.81 386 GLN A O 1
ATOM 2924 N N . TYR A 1 387 ? 5.121 1.286 -8.016 1 98.25 387 TYR A N 1
ATOM 2925 C CA . TYR A 1 387 ? 5.637 2.527 -7.449 1 98.25 387 TYR A CA 1
ATOM 2926 C C . TYR A 1 387 ? 4.57 3.238 -6.625 1 98.25 387 TYR A C 1
ATOM 2928 O O . TYR A 1 387 ? 4.887 4.102 -5.805 1 98.25 387 TYR A O 1
ATOM 2936 N N . LEU A 1 388 ? 3.285 2.922 -6.82 1 97.88 388 LEU A N 1
ATOM 2937 C CA . LEU A 1 388 ? 2.172 3.535 -6.105 1 97.88 388 LEU A CA 1
ATOM 2938 C C . LEU A 1 388 ? 1.299 2.475 -5.445 1 97.88 388 LEU A C 1
ATOM 2940 O O . LEU A 1 388 ? 0.092 2.668 -5.285 1 97.88 388 LEU A O 1
ATOM 2944 N N . GLY A 1 389 ? 1.938 1.363 -5.074 1 95.31 389 GLY A N 1
ATOM 2945 C CA . GLY A 1 389 ? 1.201 0.201 -4.605 1 95.31 389 GLY A CA 1
ATOM 2946 C C . GLY A 1 389 ? 0.445 0.455 -3.314 1 95.31 389 GLY A C 1
ATOM 2947 O O . GLY A 1 389 ? -0.473 -0.292 -2.969 1 95.31 389 GLY A O 1
ATOM 2948 N N . GLU A 1 390 ? 0.792 1.475 -2.602 1 95.12 390 GLU A N 1
ATOM 2949 C CA . GLU A 1 390 ? 0.09 1.796 -1.362 1 95.12 390 GLU A CA 1
ATOM 2950 C C . GLU A 1 390 ? -1.297 2.365 -1.645 1 95.12 390 GLU A C 1
ATOM 2952 O O . GLU A 1 390 ? -2.168 2.352 -0.772 1 95.12 390 GLU A O 1
ATOM 2957 N N . LEU A 1 391 ? -1.512 2.891 -2.863 1 97 391 LEU A N 1
ATOM 2958 C CA . LEU A 1 391 ? -2.805 3.451 -3.24 1 97 391 LEU A CA 1
ATOM 2959 C C . LEU A 1 391 ? -3.672 2.402 -3.928 1 97 391 LEU A C 1
ATOM 2961 O O . LEU A 1 391 ? -3.166 1.575 -4.691 1 97 391 LEU A O 1
ATOM 2965 N N . PRO A 1 392 ? -5.031 2.408 -3.668 1 94.5 392 PRO A N 1
ATOM 2966 C CA . PRO A 1 392 ? -5.906 1.516 -4.43 1 94.5 392 PRO A CA 1
ATOM 2967 C C . PRO A 1 392 ? -5.832 1.76 -5.938 1 94.5 392 PRO A C 1
ATOM 2969 O O . PRO A 1 392 ? -5.875 2.91 -6.383 1 94.5 392 PRO A O 1
ATOM 2972 N N . LEU A 1 393 ? -5.73 0.687 -6.637 1 93.25 393 LEU A N 1
ATOM 2973 C CA . LEU A 1 393 ? -5.625 0.787 -8.086 1 93.25 393 LEU A CA 1
ATOM 2974 C C . LEU A 1 393 ? -6.793 1.579 -8.664 1 93.25 393 LEU A C 1
ATOM 2976 O O . LEU A 1 393 ? -6.613 2.357 -9.602 1 93.25 393 LEU A O 1
ATOM 2980 N N . ALA A 1 394 ? -7.969 1.371 -8.117 1 91.31 394 ALA A N 1
ATOM 2981 C CA . ALA A 1 394 ? -9.18 2.025 -8.602 1 91.31 394 ALA A CA 1
ATOM 2982 C C . ALA A 1 394 ? -9.07 3.543 -8.477 1 91.31 394 ALA A C 1
ATOM 2984 O O . ALA A 1 394 ? -9.719 4.281 -9.227 1 91.31 394 ALA A O 1
ATOM 2985 N N . ALA A 1 395 ? -8.234 4.027 -7.598 1 94.25 395 ALA A N 1
ATOM 2986 C CA . ALA A 1 395 ? -8.117 5.461 -7.34 1 94.25 395 ALA A CA 1
ATOM 2987 C C . ALA A 1 395 ? -7.117 6.109 -8.289 1 94.25 395 ALA A C 1
ATOM 2989 O O . ALA A 1 395 ? -7.137 7.328 -8.484 1 94.25 395 ALA A O 1
ATOM 2990 N N . VAL A 1 396 ? -6.262 5.309 -8.922 1 96.38 396 VAL A N 1
ATOM 2991 C CA . VAL A 1 396 ? -5.16 5.961 -9.625 1 96.38 396 VAL A CA 1
ATOM 2992 C C . VAL A 1 396 ? -5.098 5.461 -11.07 1 96.38 396 VAL A C 1
ATOM 2994 O O . VAL A 1 396 ? -4.535 6.125 -11.938 1 96.38 396 VAL A O 1
ATOM 2997 N N . ALA A 1 397 ? -5.637 4.289 -11.391 1 94.75 397 ALA A N 1
ATOM 2998 C CA . ALA A 1 397 ? -5.598 3.746 -12.75 1 94.75 397 ALA A CA 1
ATOM 2999 C C . ALA A 1 397 ? -6.34 4.656 -13.727 1 94.75 397 ALA A C 1
ATOM 3001 O O . ALA A 1 397 ? -7.477 5.055 -13.469 1 94.75 397 ALA A O 1
ATOM 3002 N N . GLY A 1 398 ? -5.68 4.984 -14.812 1 94.69 398 GLY A N 1
ATOM 3003 C CA . GLY A 1 398 ? -6.293 5.785 -15.859 1 94.69 398 GLY A CA 1
ATOM 3004 C C . GLY A 1 398 ? -6.426 7.25 -15.492 1 94.69 398 GLY A C 1
ATOM 3005 O O . GLY A 1 398 ? -7.004 8.039 -16.25 1 94.69 398 GLY A O 1
ATOM 3006 N N . LYS A 1 399 ? -5.879 7.641 -14.367 1 95.88 399 LYS A N 1
ATOM 3007 C CA . LYS A 1 399 ? -6.027 9.016 -13.906 1 95.88 399 LYS A CA 1
ATOM 3008 C C . LYS A 1 399 ? -4.844 9.875 -14.344 1 95.88 399 LYS A C 1
ATOM 3010 O O . LYS A 1 399 ? -3.738 9.359 -14.539 1 95.88 399 LYS A O 1
ATOM 3015 N N . GLU A 1 400 ? -5.098 11.133 -14.469 1 96.25 400 GLU A N 1
ATOM 3016 C CA . GLU A 1 400 ? -4.027 12.094 -14.711 1 96.25 400 GLU A CA 1
ATOM 3017 C C . GLU A 1 400 ? -3.146 12.266 -13.477 1 96.25 400 GLU A C 1
ATOM 3019 O O . GLU A 1 400 ? -3.602 12.047 -12.352 1 96.25 400 GLU A O 1
ATOM 3024 N N . PRO A 1 401 ? -1.893 12.672 -13.742 1 97.12 401 PRO A N 1
ATOM 3025 C CA . PRO A 1 401 ? -0.945 12.797 -12.633 1 97.12 401 PRO A CA 1
ATOM 3026 C C . PRO A 1 401 ? -1.49 13.641 -11.484 1 97.12 401 PRO A C 1
ATOM 3028 O O . PRO A 1 401 ? -1.318 13.281 -10.312 1 97.12 401 PRO A O 1
ATOM 3031 N N . GLU A 1 402 ? -2.182 14.734 -11.797 1 96.75 402 GLU A N 1
ATOM 3032 C CA . GLU A 1 402 ? -2.713 15.594 -10.75 1 96.75 402 GLU A CA 1
ATOM 3033 C C . GLU A 1 402 ? -3.727 14.852 -9.883 1 96.75 402 GLU A C 1
ATOM 3035 O O . GLU A 1 402 ? -3.766 15.039 -8.664 1 96.75 402 GLU A O 1
ATOM 3040 N N . GLU A 1 403 ? -4.555 14.023 -10.523 1 97.44 403 GLU A N 1
ATOM 3041 C CA . GLU A 1 403 ? -5.559 13.25 -9.805 1 97.44 403 GLU A CA 1
ATOM 3042 C C . GLU A 1 403 ? -4.902 12.18 -8.922 1 97.44 403 GLU A C 1
ATOM 3044 O O . GLU A 1 403 ? -5.406 11.859 -7.848 1 97.44 403 GLU A O 1
ATOM 3049 N N . VAL A 1 404 ? -3.75 11.641 -9.406 1 98.31 404 VAL A N 1
ATOM 3050 C CA . VAL A 1 404 ? -2.988 10.68 -8.617 1 98.31 404 VAL A CA 1
ATOM 3051 C C . VAL A 1 404 ? -2.463 11.352 -7.348 1 98.31 404 VAL A C 1
ATOM 3053 O O . VAL A 1 404 ? -2.521 10.773 -6.262 1 98.31 404 VAL A O 1
ATOM 3056 N N . LEU A 1 405 ? -1.974 12.602 -7.496 1 98.62 405 LEU A N 1
ATOM 3057 C CA . LEU A 1 405 ? -1.459 13.344 -6.352 1 98.62 405 LEU A CA 1
ATOM 3058 C C . LEU A 1 405 ? -2.57 13.641 -5.352 1 98.62 405 LEU A C 1
ATOM 3060 O O . LEU A 1 405 ? -2.377 13.492 -4.141 1 98.62 405 LEU A O 1
ATOM 3064 N N . VAL A 1 406 ? -3.756 14.023 -5.824 1 98.69 406 VAL A N 1
ATOM 3065 C CA . VAL A 1 406 ? -4.898 14.289 -4.957 1 98.69 406 VAL A CA 1
ATOM 3066 C C . VAL A 1 406 ? -5.309 13.016 -4.234 1 98.69 406 VAL A C 1
ATOM 3068 O O . VAL A 1 406 ? -5.609 13.039 -3.039 1 98.69 406 VAL A O 1
ATOM 3071 N N . ALA A 1 407 ? -5.254 11.875 -4.965 1 98.62 407 ALA A N 1
ATOM 3072 C CA . ALA A 1 407 ? -5.617 10.586 -4.371 1 98.62 407 ALA A CA 1
ATOM 3073 C C . ALA A 1 407 ? -4.66 10.219 -3.244 1 98.62 407 ALA A C 1
ATOM 3075 O O . ALA A 1 407 ? -5.074 9.648 -2.23 1 98.62 407 ALA A O 1
ATOM 3076 N N . ALA A 1 408 ? -3.381 10.492 -3.438 1 98.69 408 ALA A N 1
ATOM 3077 C CA . ALA A 1 408 ? -2.377 10.18 -2.424 1 98.69 408 ALA A CA 1
ATOM 3078 C C . ALA A 1 408 ? -2.633 10.961 -1.138 1 98.69 408 ALA A C 1
ATOM 3080 O O . ALA A 1 408 ? -2.586 10.398 -0.042 1 98.69 408 ALA A O 1
ATOM 3081 N N . VAL A 1 409 ? -2.898 12.203 -1.26 1 98.81 409 VAL A N 1
ATOM 3082 C CA . VAL A 1 409 ? -3.191 13.047 -0.102 1 98.81 409 VAL A CA 1
ATOM 3083 C C . VAL A 1 409 ? -4.512 12.617 0.528 1 98.81 409 VAL A C 1
ATOM 3085 O O . VAL A 1 409 ? -4.629 12.547 1.754 1 98.81 409 VAL A O 1
ATOM 3088 N N . ASP A 1 410 ? -5.496 12.312 -0.277 1 98.62 410 ASP A N 1
ATOM 3089 C CA . ASP A 1 410 ? -6.82 11.914 0.195 1 98.62 410 ASP A CA 1
ATOM 3090 C C . ASP A 1 410 ? -6.738 10.641 1.036 1 98.62 410 ASP A C 1
ATOM 3092 O O . ASP A 1 410 ? -7.516 10.461 1.977 1 98.62 410 ASP A O 1
ATOM 3096 N N . GLN A 1 411 ? -5.828 9.781 0.64 1 98.12 411 GLN A N 1
ATOM 3097 C CA . GLN A 1 411 ? -5.68 8.562 1.426 1 98.12 411 GLN A CA 1
ATOM 3098 C C . GLN A 1 411 ? -5.355 8.875 2.881 1 98.12 411 GLN A C 1
ATOM 3100 O O . GLN A 1 411 ? -5.84 8.203 3.793 1 98.12 411 GLN A O 1
ATOM 3105 N N . VAL A 1 412 ? -4.512 9.859 3.141 1 98.38 412 VAL A N 1
ATOM 3106 C CA . VAL A 1 412 ? -4.18 10.289 4.496 1 98.38 412 VAL A CA 1
ATOM 3107 C C . VAL A 1 412 ? -5.402 10.93 5.148 1 98.38 412 VAL A C 1
ATOM 3109 O O . VAL A 1 412 ? -5.734 10.617 6.297 1 98.38 412 VAL A O 1
ATOM 3112 N N . LEU A 1 413 ? -6.105 11.734 4.414 1 98.5 413 LEU A N 1
ATOM 3113 C CA . LEU A 1 413 ? -7.266 12.438 4.945 1 98.5 413 LEU A CA 1
ATOM 3114 C C . LEU A 1 413 ? -8.391 11.461 5.277 1 98.5 413 LEU A C 1
ATOM 3116 O O . LEU A 1 413 ? -9.156 11.688 6.215 1 98.5 413 LEU A O 1
ATOM 3120 N N . ALA A 1 414 ? -8.469 10.375 4.539 1 97.81 414 ALA A N 1
ATOM 3121 C CA . ALA A 1 414 ? -9.469 9.344 4.812 1 97.81 414 ALA A CA 1
ATOM 3122 C C . ALA A 1 414 ? -9.281 8.758 6.211 1 97.81 414 ALA A C 1
ATOM 3124 O O . ALA A 1 414 ? -10.258 8.43 6.887 1 97.81 414 ALA A O 1
ATOM 3125 N N . THR A 1 415 ? -8.047 8.633 6.602 1 97.69 415 THR A N 1
ATOM 3126 C CA . THR A 1 415 ? -7.738 8.141 7.938 1 97.69 415 THR A CA 1
ATOM 3127 C C . THR A 1 415 ? -8.273 9.094 9 1 97.69 415 THR A C 1
ATOM 3129 O O . THR A 1 415 ? -8.867 8.656 9.992 1 97.69 415 THR A O 1
ATOM 3132 N N . TYR A 1 416 ? -8.062 10.344 8.773 1 98.12 416 TYR A N 1
ATOM 3133 C CA . TYR A 1 416 ? -8.57 11.352 9.703 1 98.12 416 TYR A CA 1
ATOM 3134 C C . TYR A 1 416 ? -10.094 11.367 9.703 1 98.12 416 TYR A C 1
ATOM 3136 O O . TYR A 1 416 ? -10.711 11.477 10.766 1 98.12 416 TYR A O 1
ATOM 3144 N N . HIS A 1 417 ? -10.664 11.281 8.539 1 96.94 417 HIS A N 1
ATOM 3145 C CA . HIS A 1 417 ? -12.117 11.266 8.414 1 96.94 417 HIS A CA 1
ATOM 3146 C C . HIS A 1 417 ? -12.727 10.117 9.203 1 96.94 417 HIS A C 1
ATOM 3148 O O . HIS A 1 417 ? -13.719 10.297 9.914 1 96.94 417 HIS A O 1
ATOM 3154 N N . ALA A 1 418 ? -12.156 8.953 9.117 1 96.44 418 ALA A N 1
ATOM 3155 C CA . ALA A 1 418 ? -12.633 7.777 9.844 1 96.44 418 ALA A CA 1
ATOM 3156 C C . ALA A 1 418 ? -12.492 7.969 11.352 1 96.44 418 ALA A C 1
ATOM 3158 O O . ALA A 1 418 ? -13.375 7.574 12.117 1 96.44 418 ALA A O 1
ATOM 3159 N N . ALA A 1 419 ? -11.438 8.562 11.742 1 97.31 419 ALA A N 1
ATOM 3160 C CA . ALA A 1 419 ? -11.125 8.711 13.164 1 97.31 419 ALA A CA 1
ATOM 3161 C C . ALA A 1 419 ? -12.031 9.75 13.82 1 97.31 419 ALA A C 1
ATOM 3163 O O . ALA A 1 419 ? -12.406 9.602 14.984 1 97.31 419 ALA A O 1
ATOM 3164 N N . THR A 1 420 ? -12.352 10.828 13.109 1 96.19 420 THR A N 1
ATOM 3165 C CA . THR A 1 420 ? -13.062 11.953 13.703 1 96.19 420 THR A CA 1
ATOM 3166 C C . THR A 1 420 ? -14.57 11.711 13.688 1 96.19 420 THR A C 1
ATOM 3168 O O . THR A 1 420 ? -15.312 12.359 14.43 1 96.19 420 THR A O 1
ATOM 3171 N N . GLY A 1 421 ? -15.016 10.734 12.883 1 86.44 421 GLY A N 1
ATOM 3172 C CA . GLY A 1 421 ? -16.438 10.484 12.789 1 86.44 421 GLY A CA 1
ATOM 3173 C C . GLY A 1 421 ? -17.234 11.672 12.273 1 86.44 421 GLY A C 1
ATOM 3174 O O . GLY A 1 421 ? -18.344 11.93 12.719 1 86.44 421 GLY A O 1
ATOM 3175 N N . GLU A 1 422 ? -16.766 12.539 11.555 1 69.75 422 GLU A N 1
ATOM 3176 C CA . GLU A 1 422 ? -17.312 13.797 11.055 1 69.75 422 GLU A CA 1
ATOM 3177 C C . GLU A 1 422 ? -18.672 13.578 10.414 1 69.75 422 GLU A C 1
ATOM 3179 O O . GLU A 1 422 ? -19.531 14.469 10.445 1 69.75 422 GLU A O 1
ATOM 3184 N N . GLY A 1 423 ? -18.938 12.453 9.891 1 62.22 423 GLY A N 1
ATOM 3185 C CA . GLY A 1 423 ? -20.25 12.195 9.305 1 62.22 423 GLY A CA 1
ATOM 3186 C C . GLY A 1 423 ? -21.297 11.844 10.336 1 62.22 423 GLY A C 1
ATOM 3187 O O . GLY A 1 423 ? -22.484 11.711 10 1 62.22 423 GLY A O 1
ATOM 3188 N N . ARG A 1 424 ? -20.844 11.812 11.555 1 58.31 424 ARG A N 1
ATOM 3189 C CA . ARG A 1 424 ? -21.75 11.359 12.594 1 58.31 424 ARG A CA 1
ATOM 3190 C C . ARG A 1 424 ? -22.438 12.531 13.281 1 58.31 424 ARG A C 1
ATOM 3192 O O . ARG A 1 424 ? -23.25 12.344 14.188 1 58.31 424 ARG A O 1
ATOM 3199 N N . HIS A 1 425 ? -22.078 13.766 12.742 1 50.41 425 HIS A N 1
ATOM 3200 C CA . HIS A 1 425 ? -22.688 14.938 13.367 1 50.41 425 HIS A CA 1
ATOM 3201 C C . HIS A 1 425 ? -24.078 15.211 12.797 1 50.41 425 HIS A C 1
ATOM 3203 O O . HIS A 1 425 ? -24.344 14.906 11.633 1 50.41 425 HIS A O 1
ATOM 3209 N N . MET B 1 1 ? -2.734 -37.344 4.875 1 65 1 MET B N 1
ATOM 3210 C CA . MET B 1 1 ? -2.033 -36.094 4.582 1 65 1 MET B CA 1
ATOM 3211 C C . MET B 1 1 ? -2.762 -35.312 3.502 1 65 1 MET B C 1
ATOM 3213 O O . MET B 1 1 ? -2.535 -34.125 3.35 1 65 1 MET B O 1
ATOM 3217 N N . THR B 1 2 ? -3.729 -35.938 2.963 1 77 2 THR B N 1
ATOM 3218 C CA . THR B 1 2 ? -4.453 -35.281 1.878 1 77 2 THR B CA 1
ATOM 3219 C C . THR B 1 2 ? -5.93 -35.125 2.232 1 77 2 THR B C 1
ATOM 3221 O O . THR B 1 2 ? -6.777 -35 1.346 1 77 2 THR B O 1
ATOM 3224 N N . ALA B 1 3 ? -6.211 -35.125 3.457 1 85.12 3 ALA B N 1
ATOM 3225 C CA . ALA B 1 3 ? -7.605 -35.094 3.898 1 85.12 3 ALA B CA 1
ATOM 3226 C C . ALA B 1 3 ? -8.312 -33.844 3.367 1 85.12 3 ALA B C 1
ATOM 3228 O O . ALA B 1 3 ? -9.477 -33.906 2.961 1 85.12 3 ALA B O 1
ATOM 3229 N N . ILE B 1 4 ? -7.602 -32.844 3.301 1 89.19 4 ILE B N 1
ATOM 3230 C CA . ILE B 1 4 ? -8.211 -31.594 2.863 1 89.19 4 ILE B CA 1
ATOM 3231 C C . ILE B 1 4 ? -8.633 -31.703 1.399 1 89.19 4 ILE B C 1
ATOM 3233 O O . ILE B 1 4 ? -9.703 -31.234 1.014 1 89.19 4 ILE B O 1
ATOM 3237 N N . LEU B 1 5 ? -7.848 -32.344 0.596 1 94.25 5 LEU B N 1
ATOM 3238 C CA . LEU B 1 5 ? -8.148 -32.5 -0.822 1 94.25 5 LEU B CA 1
ATOM 3239 C C . LEU B 1 5 ? -9.336 -33.438 -1.024 1 94.25 5 LEU B C 1
ATOM 3241 O O . LEU B 1 5 ? -10.203 -33.188 -1.862 1 94.25 5 LEU B O 1
ATOM 3245 N N . GLU B 1 6 ? -9.391 -34.438 -0.239 1 93.56 6 GLU B N 1
ATOM 3246 C CA . GLU B 1 6 ? -10.422 -35.469 -0.365 1 93.56 6 GLU B CA 1
ATOM 3247 C C . GLU B 1 6 ? -11.773 -34.938 0.108 1 93.56 6 GLU B C 1
ATOM 3249 O O . GLU B 1 6 ? -12.82 -35.469 -0.265 1 93.56 6 GLU B O 1
ATOM 3254 N N . ASN B 1 7 ? -11.773 -33.906 0.844 1 93.38 7 ASN B N 1
ATOM 3255 C CA . ASN B 1 7 ? -13.008 -33.406 1.469 1 93.38 7 ASN B CA 1
ATOM 3256 C C . ASN B 1 7 ? -13.562 -32.188 0.75 1 93.38 7 ASN B C 1
ATOM 3258 O O . ASN B 1 7 ? -14.578 -31.625 1.162 1 93.38 7 ASN B O 1
ATOM 3262 N N . LEU B 1 8 ? -12.961 -31.75 -0.301 1 95.88 8 LEU B N 1
ATOM 3263 C CA . LEU B 1 8 ? -13.359 -30.516 -0.968 1 95.88 8 LEU B CA 1
ATOM 3264 C C . LEU B 1 8 ? -14.789 -30.625 -1.491 1 95.88 8 LEU B C 1
ATOM 3266 O O . LEU B 1 8 ? -15.602 -29.719 -1.275 1 95.88 8 LEU B O 1
ATOM 3270 N N . ALA B 1 9 ? -15.109 -31.734 -2.131 1 96.44 9 ALA B N 1
ATOM 3271 C CA . ALA B 1 9 ? -16.438 -31.922 -2.701 1 96.44 9 ALA B CA 1
ATOM 3272 C C . ALA B 1 9 ? -17.5 -32 -1.605 1 96.44 9 ALA B C 1
ATOM 3274 O O . ALA B 1 9 ? -18.578 -31.438 -1.727 1 96.44 9 ALA B O 1
ATOM 3275 N N . ALA B 1 10 ? -17.172 -32.75 -0.594 1 94.81 10 ALA B N 1
ATOM 3276 C CA . ALA B 1 10 ? -18.094 -32.906 0.528 1 94.81 10 ALA B CA 1
ATOM 3277 C C . ALA B 1 10 ? -18.375 -31.562 1.204 1 94.81 10 ALA B C 1
ATOM 3279 O O . ALA B 1 10 ? -19.5 -31.281 1.595 1 94.81 10 ALA B O 1
ATOM 3280 N N . ALA B 1 11 ? -17.344 -30.781 1.359 1 94.12 11 ALA B N 1
ATOM 3281 C CA . ALA B 1 11 ? -17.5 -29.469 1.977 1 94.12 11 ALA B CA 1
ATOM 3282 C C . ALA B 1 11 ? -18.422 -28.578 1.151 1 94.12 11 ALA B C 1
ATOM 3284 O O . ALA B 1 11 ? -19.25 -27.859 1.704 1 94.12 11 ALA B O 1
ATOM 3285 N N . ARG B 1 12 ? -18.234 -28.609 -0.132 1 94.06 12 ARG B N 1
ATOM 3286 C CA . ARG B 1 12 ? -19.094 -27.828 -1.021 1 94.06 12 ARG B CA 1
ATOM 3287 C C . ARG B 1 12 ? -20.562 -28.25 -0.873 1 94.06 12 ARG B C 1
ATOM 3289 O O . ARG B 1 12 ? -21.438 -27.406 -0.747 1 94.06 12 ARG B O 1
ATOM 3296 N N . ARG B 1 13 ? -20.781 -29.484 -0.808 1 93.81 13 ARG B N 1
ATOM 3297 C CA . ARG B 1 13 ? -22.141 -30.016 -0.722 1 93.81 13 ARG B CA 1
ATOM 3298 C C . ARG B 1 13 ? -22.781 -29.672 0.616 1 93.81 13 ARG B C 1
ATOM 3300 O O . ARG B 1 13 ? -24 -29.484 0.695 1 93.81 13 ARG B O 1
ATOM 3307 N N . ALA B 1 14 ? -22 -29.594 1.585 1 93.06 14 ALA B N 1
ATOM 3308 C CA . ALA B 1 14 ? -22.484 -29.297 2.93 1 93.06 14 ALA B CA 1
ATOM 3309 C C . ALA B 1 14 ? -22.75 -27.812 3.109 1 93.06 14 ALA B C 1
ATOM 3311 O O . ALA B 1 14 ? -23.219 -27.375 4.168 1 93.06 14 ALA B O 1
ATOM 3312 N N . GLY B 1 15 ? -22.406 -26.984 2.188 1 91.94 15 GLY B N 1
ATOM 3313 C CA . GLY B 1 15 ? -22.656 -25.562 2.26 1 91.94 15 GLY B CA 1
ATOM 3314 C C . GLY B 1 15 ? -21.578 -24.797 3.023 1 91.94 15 GLY B C 1
ATOM 3315 O O . GLY B 1 15 ? -21.812 -23.672 3.461 1 91.94 15 GLY B O 1
ATOM 3316 N N . LYS B 1 16 ? -20.531 -25.438 3.268 1 92 16 LYS B N 1
ATOM 3317 C CA . LYS B 1 16 ? -19.375 -24.828 3.924 1 92 16 LYS B CA 1
ATOM 3318 C C . LYS B 1 16 ? -18.125 -24.969 3.066 1 92 16 LYS B C 1
ATOM 3320 O O . LYS B 1 16 ? -17.125 -25.562 3.496 1 92 16 LYS B O 1
ATOM 3325 N N . PRO B 1 17 ? -18.203 -24.328 1.931 1 91.62 17 PRO B N 1
ATOM 3326 C CA . PRO B 1 17 ? -17.094 -24.484 0.995 1 91.62 17 PRO B CA 1
ATOM 3327 C C . PRO B 1 17 ? -15.758 -24.031 1.58 1 91.62 17 PRO B C 1
ATOM 3329 O O . PRO B 1 17 ? -15.703 -23.031 2.301 1 91.62 17 PRO B O 1
ATOM 3332 N N . ALA B 1 18 ? -14.742 -24.844 1.365 1 92 18 ALA B N 1
ATOM 3333 C CA . ALA B 1 18 ? -13.359 -24.578 1.724 1 92 18 ALA B CA 1
ATOM 3334 C C . ALA B 1 18 ? -12.414 -24.922 0.573 1 92 18 ALA B C 1
ATOM 3336 O O . ALA B 1 18 ? -12.719 -25.781 -0.251 1 92 18 ALA B O 1
ATOM 3337 N N . GLY B 1 19 ? -11.375 -24.125 0.541 1 96.12 19 GLY B N 1
ATOM 3338 C CA . GLY B 1 19 ? -10.453 -24.344 -0.562 1 96.12 19 GLY B CA 1
ATOM 3339 C C . GLY B 1 19 ? -9.016 -24.531 -0.111 1 96.12 19 GLY B C 1
ATOM 3340 O O . GLY B 1 19 ? -8.75 -24.688 1.083 1 96.12 19 GLY B O 1
ATOM 3341 N N . ILE B 1 20 ? -8.172 -24.656 -1.059 1 96.75 20 ILE B N 1
ATOM 3342 C CA . ILE B 1 20 ? -6.738 -24.781 -0.813 1 96.75 20 ILE B CA 1
ATOM 3343 C C . ILE B 1 20 ? -5.961 -24.016 -1.885 1 96.75 20 ILE B C 1
ATOM 3345 O O . ILE B 1 20 ? -6.34 -24.031 -3.059 1 96.75 20 ILE B O 1
ATOM 3349 N N . THR B 1 21 ? -4.945 -23.312 -1.372 1 97.25 21 THR B N 1
ATOM 3350 C CA . THR B 1 21 ? -4.023 -22.641 -2.281 1 97.25 21 THR B CA 1
ATOM 3351 C C . THR B 1 21 ? -3 -23.625 -2.842 1 97.25 21 THR B C 1
ATOM 3353 O O . THR B 1 21 ? -2.312 -24.312 -2.084 1 97.25 21 THR B O 1
ATOM 3356 N N . SER B 1 22 ? -2.943 -23.719 -4.113 1 97.44 22 SER B N 1
ATOM 3357 C CA . SER B 1 22 ? -1.937 -24.531 -4.785 1 97.44 22 SER B CA 1
ATOM 3358 C C . SER B 1 22 ? -0.775 -23.672 -5.281 1 97.44 22 SER B C 1
ATOM 3360 O O . SER B 1 22 ? -0.863 -23.062 -6.344 1 97.44 22 SER B O 1
ATOM 3362 N N . VAL B 1 23 ? 0.315 -23.703 -4.551 1 98.44 23 VAL B N 1
ATOM 3363 C CA . VAL B 1 23 ? 1.483 -22.891 -4.84 1 98.44 23 VAL B CA 1
ATOM 3364 C C . VAL B 1 23 ? 2.363 -23.578 -5.879 1 98.44 23 VAL B C 1
ATOM 3366 O O . VAL B 1 23 ? 3.014 -24.578 -5.578 1 98.44 23 VAL B O 1
ATOM 3369 N N . CYS B 1 24 ? 2.371 -23.031 -7.008 1 97.06 24 CYS B N 1
ATOM 3370 C CA . CYS B 1 24 ? 3.17 -23.594 -8.094 1 97.06 24 CYS B CA 1
ATOM 3371 C C . CYS B 1 24 ? 4.449 -22.797 -8.297 1 97.06 24 CYS B C 1
ATOM 3373 O O . CYS B 1 24 ? 4.496 -21.906 -9.148 1 97.06 24 CYS B O 1
ATOM 3375 N N . SER B 1 25 ? 5.477 -23.125 -7.59 1 96.06 25 SER B N 1
ATOM 3376 C CA . SER B 1 25 ? 6.754 -22.422 -7.664 1 96.06 25 SER B CA 1
ATOM 3377 C C . SER B 1 25 ? 7.891 -23.281 -7.137 1 96.06 25 SER B C 1
ATOM 3379 O O . SER B 1 25 ? 7.676 -24.156 -6.289 1 96.06 25 SER B O 1
ATOM 3381 N N . ALA B 1 26 ? 9.055 -23.094 -7.691 1 95.31 26 ALA B N 1
ATOM 3382 C CA . ALA B 1 26 ? 10.258 -23.734 -7.168 1 95.31 26 ALA B CA 1
ATOM 3383 C C . ALA B 1 26 ? 11.203 -22.703 -6.559 1 95.31 26 ALA B C 1
ATOM 3385 O O . ALA B 1 26 ? 12.344 -23.016 -6.211 1 95.31 26 ALA B O 1
ATOM 3386 N N . HIS B 1 27 ? 10.758 -21.469 -6.512 1 95.81 27 HIS B N 1
ATOM 3387 C CA . HIS B 1 27 ? 11.609 -20.406 -5.98 1 95.81 27 HIS B CA 1
ATOM 3388 C C . HIS B 1 27 ? 11.703 -20.484 -4.461 1 95.81 27 HIS B C 1
ATOM 3390 O O . HIS B 1 27 ? 10.68 -20.516 -3.773 1 95.81 27 HIS B O 1
ATOM 3396 N N . PRO B 1 28 ? 12.883 -20.422 -3.877 1 96.81 28 PRO B N 1
ATOM 3397 C CA . PRO B 1 28 ? 13.062 -20.656 -2.441 1 96.81 28 PRO B CA 1
ATOM 3398 C C . PRO B 1 28 ? 12.289 -19.656 -1.58 1 96.81 28 PRO B C 1
ATOM 3400 O O . PRO B 1 28 ? 11.711 -20.031 -0.56 1 96.81 28 PRO B O 1
ATOM 3403 N N . VAL B 1 29 ? 12.234 -18.375 -1.952 1 98 29 VAL B N 1
ATOM 3404 C CA . VAL B 1 29 ? 11.57 -17.359 -1.158 1 98 29 VAL B CA 1
ATOM 3405 C C . VAL B 1 29 ? 10.062 -17.594 -1.167 1 98 29 VAL B C 1
ATOM 3407 O O . VAL B 1 29 ? 9.398 -17.438 -0.14 1 98 29 VAL B O 1
ATOM 3410 N N . VAL B 1 30 ? 9.547 -17.953 -2.342 1 98.56 30 VAL B N 1
ATOM 3411 C CA . VAL B 1 30 ? 8.125 -18.25 -2.459 1 98.56 30 VAL B CA 1
ATOM 3412 C C . VAL B 1 30 ? 7.777 -19.469 -1.604 1 98.56 30 VAL B C 1
ATOM 3414 O O . VAL B 1 30 ? 6.801 -19.438 -0.847 1 98.56 30 VAL B O 1
ATOM 3417 N N . LEU B 1 31 ? 8.609 -20.5 -1.702 1 98.56 31 LEU B N 1
ATOM 3418 C CA . LEU B 1 31 ? 8.383 -21.719 -0.933 1 98.56 31 LEU B CA 1
ATOM 3419 C C . LEU B 1 31 ? 8.445 -21.438 0.564 1 98.56 31 LEU B C 1
ATOM 3421 O O . LEU B 1 31 ? 7.586 -21.906 1.324 1 98.56 31 LEU B O 1
ATOM 3425 N N . ARG B 1 32 ? 9.414 -20.672 0.961 1 98.69 32 ARG B N 1
ATOM 3426 C CA . ARG B 1 32 ? 9.562 -20.344 2.375 1 98.69 32 ARG B CA 1
ATOM 3427 C C . ARG B 1 32 ? 8.344 -19.578 2.883 1 98.69 32 ARG B C 1
ATOM 3429 O O . ARG B 1 32 ? 7.844 -19.844 3.975 1 98.69 32 ARG B O 1
ATOM 3436 N N . ALA B 1 33 ? 7.887 -18.594 2.113 1 98.81 33 ALA B N 1
ATOM 3437 C CA . ALA B 1 33 ? 6.711 -17.812 2.504 1 98.81 33 ALA B CA 1
ATOM 3438 C C . ALA B 1 33 ? 5.488 -18.703 2.674 1 98.81 33 ALA B C 1
ATOM 3440 O O . ALA B 1 33 ? 4.758 -18.594 3.66 1 98.81 33 ALA B O 1
ATOM 3441 N N . ALA B 1 34 ? 5.289 -19.594 1.716 1 98.75 34 ALA B N 1
ATOM 3442 C CA . ALA B 1 34 ? 4.133 -20.484 1.748 1 98.75 34 ALA B CA 1
ATOM 3443 C C . ALA B 1 34 ? 4.203 -21.438 2.945 1 98.75 34 ALA B C 1
ATOM 3445 O O . ALA B 1 34 ? 3.211 -21.609 3.654 1 98.75 34 ALA B O 1
ATOM 3446 N N . ILE B 1 35 ? 5.363 -22 3.172 1 98.69 35 ILE B N 1
ATOM 3447 C CA . ILE B 1 35 ? 5.566 -22.984 4.234 1 98.69 35 ILE B CA 1
ATOM 3448 C C . ILE B 1 35 ? 5.477 -22.297 5.594 1 98.69 35 ILE B C 1
ATOM 3450 O O . ILE B 1 35 ? 4.855 -22.828 6.52 1 98.69 35 ILE B O 1
ATOM 3454 N N . ARG B 1 36 ? 6.078 -21.141 5.703 1 98.25 36 ARG B N 1
ATOM 3455 C CA . ARG B 1 36 ? 6.027 -20.375 6.945 1 98.25 36 ARG B CA 1
ATOM 3456 C C . ARG B 1 36 ? 4.586 -20.047 7.324 1 98.25 36 ARG B C 1
ATOM 3458 O O . ARG B 1 36 ? 4.203 -20.156 8.492 1 98.25 36 ARG B O 1
ATOM 3465 N N . ARG B 1 37 ? 3.799 -19.594 6.383 1 97.88 37 ARG B N 1
ATOM 3466 C CA . ARG B 1 37 ? 2.398 -19.281 6.652 1 97.88 37 ARG B CA 1
ATOM 3467 C C . ARG B 1 37 ? 1.645 -20.531 7.117 1 97.88 37 ARG B C 1
ATOM 3469 O O . ARG B 1 37 ? 0.862 -20.469 8.07 1 97.88 37 ARG B O 1
ATOM 3476 N N . ALA B 1 38 ? 1.89 -21.609 6.453 1 97.31 38 ALA B N 1
ATOM 3477 C CA . ALA B 1 38 ? 1.24 -22.859 6.832 1 97.31 38 ALA B CA 1
ATOM 3478 C C . ALA B 1 38 ? 1.618 -23.266 8.258 1 97.31 38 ALA B C 1
ATOM 3480 O O . ALA B 1 38 ? 0.765 -23.703 9.031 1 97.31 38 ALA B O 1
ATOM 3481 N N . ALA B 1 39 ? 2.84 -23.125 8.531 1 97.56 39 ALA B N 1
ATOM 3482 C CA . ALA B 1 39 ? 3.314 -23.469 9.867 1 97.56 39 ALA B CA 1
ATOM 3483 C C . ALA B 1 39 ? 2.646 -22.578 10.922 1 97.56 39 ALA B C 1
ATOM 3485 O O . ALA B 1 39 ? 2.195 -23.078 11.961 1 97.56 39 ALA B O 1
ATOM 3486 N N . ALA B 1 40 ? 2.578 -21.312 10.641 1 96.38 40 ALA B N 1
ATOM 3487 C CA . ALA B 1 40 ? 2.01 -20.344 11.586 1 96.38 40 ALA B CA 1
ATOM 3488 C C . ALA B 1 40 ? 0.518 -20.594 11.789 1 96.38 40 ALA B C 1
ATOM 3490 O O . ALA B 1 40 ? 0.005 -20.453 12.898 1 96.38 40 ALA B O 1
ATOM 3491 N N . SER B 1 41 ? -0.168 -20.953 10.742 1 94.94 41 SER B N 1
ATOM 3492 C CA . SER B 1 41 ? -1.617 -21.109 10.805 1 94.94 41 SER B CA 1
ATOM 3493 C C . SER B 1 41 ? -2 -22.562 11.094 1 94.94 41 SER B C 1
ATOM 3495 O O . SER B 1 41 ? -3.176 -22.875 11.312 1 94.94 41 SER B O 1
ATOM 3497 N N . GLN B 1 42 ? -1.059 -23.469 11.031 1 94.06 42 GLN B N 1
ATOM 3498 C CA . GLN B 1 42 ? -1.293 -24.891 11.211 1 94.06 42 GLN B CA 1
ATOM 3499 C C . GLN B 1 42 ? -2.307 -25.422 10.195 1 94.06 42 GLN B C 1
ATOM 3501 O O . GLN B 1 42 ? -3.273 -26.094 10.562 1 94.06 42 GLN B O 1
ATOM 3506 N N . THR B 1 43 ? -2.074 -25 8.992 1 94.25 43 THR B N 1
ATOM 3507 C CA . THR B 1 43 ? -2.912 -25.453 7.887 1 94.25 43 THR B CA 1
ATOM 3508 C C . THR B 1 43 ? -2.074 -26.156 6.832 1 94.25 43 THR B C 1
ATOM 3510 O O . THR B 1 43 ? -0.851 -26.016 6.793 1 94.25 43 THR B O 1
ATOM 3513 N N . ALA B 1 44 ? -2.73 -26.984 6.035 1 95 44 ALA B N 1
ATOM 3514 C CA . ALA B 1 44 ? -2.045 -27.703 4.961 1 95 44 ALA B CA 1
ATOM 3515 C C . ALA B 1 44 ? -1.562 -26.734 3.883 1 95 44 ALA B C 1
ATOM 3517 O O . ALA B 1 44 ? -2.188 -25.688 3.645 1 95 44 ALA B O 1
ATOM 3518 N N . VAL B 1 45 ? -0.452 -27.047 3.309 1 96.69 45 VAL B N 1
ATOM 3519 C CA . VAL B 1 45 ? 0.064 -26.297 2.166 1 96.69 45 VAL B CA 1
ATOM 3520 C C . VAL B 1 45 ? 0.334 -27.25 1.005 1 96.69 45 VAL B C 1
ATOM 3522 O O . VAL B 1 45 ? 0.893 -28.344 1.2 1 96.69 45 VAL B O 1
ATOM 3525 N N . LEU B 1 46 ? -0.218 -26.922 -0.128 1 98.12 46 LEU B N 1
ATOM 3526 C CA . LEU B 1 46 ? -0.016 -27.672 -1.361 1 98.12 46 LEU B CA 1
ATOM 3527 C C . LEU B 1 46 ? 1.047 -27.016 -2.232 1 98.12 46 LEU B C 1
ATOM 3529 O O . LEU B 1 46 ? 0.848 -25.891 -2.727 1 98.12 46 LEU B O 1
ATOM 3533 N N . ILE B 1 47 ? 2.209 -27.688 -2.396 1 98.56 47 ILE B N 1
ATOM 3534 C CA . ILE B 1 47 ? 3.309 -27.219 -3.232 1 98.56 47 ILE B CA 1
ATOM 3535 C C . ILE B 1 47 ? 3.369 -28.047 -4.516 1 98.56 47 ILE B C 1
ATOM 3537 O O . ILE B 1 47 ? 3.469 -29.266 -4.465 1 98.56 47 ILE B O 1
ATOM 3541 N N . GLU B 1 48 ? 3.312 -27.312 -5.625 1 97.75 48 GLU B N 1
ATOM 3542 C CA . GLU B 1 48 ? 3.262 -28.047 -6.895 1 97.75 48 GLU B CA 1
ATOM 3543 C C . GLU B 1 48 ? 4.445 -27.672 -7.785 1 97.75 48 GLU B C 1
ATOM 3545 O O . GLU B 1 48 ? 4.973 -26.562 -7.695 1 97.75 48 GLU B O 1
ATOM 3550 N N . ALA B 1 49 ? 4.82 -28.609 -8.586 1 97 49 ALA B N 1
ATOM 3551 C CA . ALA B 1 49 ? 5.785 -28.406 -9.664 1 97 49 ALA B CA 1
ATOM 3552 C C . ALA B 1 49 ? 5.211 -28.828 -11.008 1 97 49 ALA B C 1
ATOM 3554 O O . ALA B 1 49 ? 4.504 -29.844 -11.094 1 97 49 ALA B O 1
ATOM 3555 N N . THR B 1 50 ? 5.453 -28.078 -12.016 1 95.5 50 THR B N 1
ATOM 3556 C CA . THR B 1 50 ? 5.016 -28.469 -13.352 1 95.5 50 THR B CA 1
ATOM 3557 C C . THR B 1 50 ? 6.043 -29.375 -14.023 1 95.5 50 THR B C 1
ATOM 3559 O O . THR B 1 50 ? 7.188 -29.469 -13.57 1 95.5 50 THR B O 1
ATOM 3562 N N . CYS B 1 51 ? 5.602 -29.969 -15.102 1 95.38 51 CYS B N 1
ATOM 3563 C CA . CYS B 1 51 ? 6.457 -30.891 -15.844 1 95.38 51 CYS B CA 1
ATOM 3564 C C . C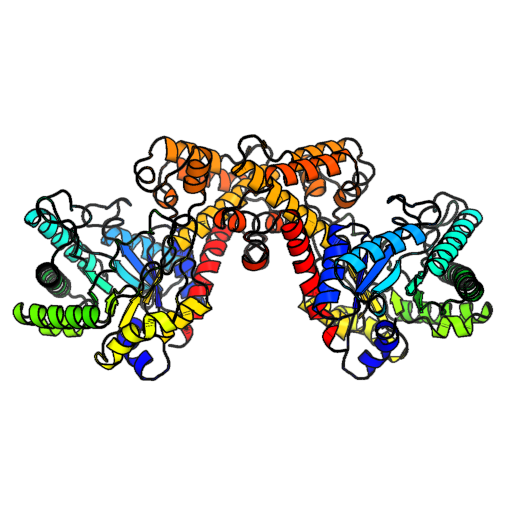YS B 1 51 ? 7.652 -30.156 -16.453 1 95.38 51 CYS B C 1
ATOM 3566 O O . CYS B 1 51 ? 8.711 -30.75 -16.656 1 95.38 51 CYS B O 1
ATOM 3568 N N . ASN B 1 52 ? 7.504 -28.844 -16.672 1 91.31 52 ASN B N 1
ATOM 3569 C CA . ASN B 1 52 ? 8.602 -28.062 -17.219 1 91.31 52 ASN B CA 1
ATOM 3570 C C . ASN B 1 52 ? 9.609 -27.672 -16.125 1 91.31 52 ASN B C 1
ATOM 3572 O O . ASN B 1 52 ? 10.812 -27.641 -16.375 1 91.31 52 ASN B O 1
ATOM 3576 N N . GLN B 1 53 ? 9.164 -27.406 -14.969 1 92.06 53 GLN B N 1
ATOM 3577 C CA . GLN B 1 53 ? 10 -27 -13.844 1 92.06 53 GLN B CA 1
ATOM 3578 C C . GLN B 1 53 ? 10.844 -28.156 -13.328 1 92.06 53 GLN B C 1
ATOM 3580 O O . GLN B 1 53 ? 12.047 -28.016 -13.109 1 92.06 53 GLN B O 1
ATOM 3585 N N . VAL B 1 54 ? 10.18 -29.25 -13.117 1 96.12 54 VAL B N 1
ATOM 3586 C CA . VAL B 1 54 ? 10.734 -30.438 -12.492 1 96.12 54 VAL B CA 1
ATOM 3587 C C . VAL B 1 54 ? 10.336 -31.688 -13.289 1 96.12 54 VAL B C 1
ATOM 3589 O O . VAL B 1 54 ? 9.156 -31.859 -13.625 1 96.12 54 VAL B O 1
ATOM 3592 N N . ASN B 1 55 ? 11.273 -32.469 -13.641 1 97.5 55 ASN B N 1
ATOM 3593 C CA . ASN B 1 55 ? 11.008 -33.781 -14.242 1 97.5 55 ASN B CA 1
ATOM 3594 C C . ASN B 1 55 ? 12.18 -34.75 -14.047 1 97.5 55 ASN B C 1
ATOM 3596 O O . ASN B 1 55 ? 13.18 -34.406 -13.422 1 97.5 55 ASN B O 1
ATOM 3600 N N . HIS B 1 56 ? 12.016 -36 -14.547 1 97.81 56 HIS B N 1
ATOM 3601 C CA . HIS B 1 56 ? 12.977 -37.062 -14.266 1 97.81 56 HIS B CA 1
ATOM 3602 C C . HIS B 1 56 ? 14.32 -36.781 -14.93 1 97.81 56 HIS B C 1
ATOM 3604 O O . HIS B 1 56 ? 15.32 -37.406 -14.602 1 97.81 56 HIS B O 1
ATOM 3610 N N . LEU B 1 57 ? 14.328 -35.812 -15.789 1 97.06 57 LEU B N 1
ATOM 3611 C CA . LEU B 1 57 ? 15.555 -35.438 -16.469 1 97.06 57 LEU B CA 1
ATOM 3612 C C . LEU B 1 57 ? 16.094 -34.094 -15.93 1 97.06 57 LEU B C 1
ATOM 3614 O O . LEU B 1 57 ? 17.078 -33.562 -16.453 1 97.06 57 LEU B O 1
ATOM 3618 N N . GLY B 1 58 ? 15.422 -33.5 -14.938 1 95 58 GLY B N 1
ATOM 3619 C CA . GLY B 1 58 ? 15.93 -32.312 -14.266 1 95 58 GLY B CA 1
ATOM 3620 C C . GLY B 1 58 ? 15.094 -31.078 -14.516 1 95 58 GLY B C 1
ATOM 3621 O O . GLY B 1 58 ? 15.156 -30.109 -13.75 1 95 58 GLY B O 1
ATOM 3622 N N . GLY B 1 59 ? 14.273 -31.047 -15.648 1 91.75 59 GLY B N 1
ATOM 3623 C CA . GLY B 1 59 ? 13.531 -29.859 -15.992 1 91.75 59 GLY B CA 1
ATOM 3624 C C . GLY B 1 59 ? 14.398 -28.625 -16.109 1 91.75 59 GLY B C 1
ATOM 3625 O O . GLY B 1 59 ? 15.617 -28.734 -16.266 1 91.75 59 GLY B O 1
ATOM 3626 N N . TYR B 1 60 ? 13.75 -27.359 -16.062 1 86.31 60 TYR B N 1
ATOM 3627 C CA . TYR B 1 60 ? 14.562 -26.156 -16.219 1 86.31 60 TYR B CA 1
ATOM 3628 C C . TYR B 1 60 ? 15.172 -25.734 -14.891 1 86.31 60 TYR B C 1
ATOM 3630 O O . TYR B 1 60 ? 16.062 -24.875 -14.859 1 86.31 60 TYR B O 1
ATOM 3638 N N . THR B 1 61 ? 14.734 -26.266 -13.742 1 91.38 61 THR B N 1
ATOM 3639 C CA . THR B 1 61 ? 15.305 -25.969 -12.438 1 91.38 61 THR B CA 1
ATOM 3640 C C . THR B 1 61 ? 16.547 -26.812 -12.18 1 91.38 61 THR B C 1
ATOM 3642 O O . THR B 1 61 ? 17.312 -26.516 -11.266 1 91.38 61 THR B O 1
ATOM 3645 N N . GLY B 1 62 ? 16.641 -27.953 -12.938 1 93.06 62 GLY B N 1
ATOM 3646 C CA . GLY B 1 62 ? 17.719 -28.906 -12.703 1 93.06 62 GLY B CA 1
ATOM 3647 C C . GLY B 1 62 ? 17.359 -29.953 -11.672 1 93.06 62 GLY B C 1
ATOM 3648 O O . GLY B 1 62 ? 18.172 -30.844 -11.375 1 93.06 62 GLY B O 1
ATOM 3649 N N . MET B 1 63 ? 16.172 -29.969 -11.172 1 96.5 63 MET B N 1
ATOM 3650 C CA . MET B 1 63 ? 15.781 -30.891 -10.102 1 96.5 63 MET B CA 1
ATOM 3651 C C . MET B 1 63 ? 14.914 -32 -10.641 1 96.5 63 MET B C 1
ATOM 3653 O O . MET B 1 63 ? 14.047 -31.781 -11.492 1 96.5 63 MET B O 1
ATOM 3657 N N . THR B 1 64 ? 15.172 -33.188 -10.211 1 98.25 64 THR B N 1
ATOM 3658 C CA . THR B 1 64 ? 14.211 -34.281 -10.328 1 98.25 64 THR B CA 1
ATOM 3659 C C . THR B 1 64 ? 13.117 -34.156 -9.273 1 98.25 64 THR B C 1
ATOM 3661 O O . THR B 1 64 ? 13.234 -33.344 -8.344 1 98.25 64 THR B O 1
ATOM 3664 N N . PRO B 1 65 ? 12.047 -34.969 -9.422 1 98.62 65 PRO B N 1
ATOM 3665 C CA . PRO B 1 65 ? 11.023 -34.906 -8.375 1 98.62 65 PRO B CA 1
ATOM 3666 C C . PRO B 1 65 ? 11.57 -35.219 -6.988 1 98.62 65 PRO B C 1
ATOM 3668 O O . PRO B 1 65 ? 11.211 -34.562 -6.016 1 98.62 65 PRO B O 1
ATOM 3671 N N . ARG B 1 66 ? 12.445 -36.188 -6.879 1 98.44 66 ARG B N 1
ATOM 3672 C CA . ARG B 1 66 ? 13.062 -36.531 -5.598 1 98.44 66 ARG B CA 1
ATOM 3673 C C . ARG B 1 66 ? 13.859 -35.344 -5.055 1 98.44 66 ARG B C 1
ATOM 3675 O O . ARG B 1 66 ? 13.797 -35.031 -3.859 1 98.44 66 ARG B O 1
ATOM 3682 N N . ASP B 1 67 ? 14.641 -34.656 -5.898 1 98.38 67 ASP B N 1
ATOM 3683 C CA . ASP B 1 67 ? 15.414 -33.469 -5.508 1 98.38 67 ASP B CA 1
ATOM 3684 C C . ASP B 1 67 ? 14.492 -32.344 -5.016 1 98.38 67 ASP B C 1
ATOM 3686 O O . ASP B 1 67 ? 14.797 -31.688 -4.023 1 98.38 67 ASP B O 1
ATOM 3690 N N . PHE B 1 68 ? 13.438 -32.156 -5.723 1 98.31 68 PHE B N 1
ATOM 3691 C CA . PHE B 1 68 ? 12.477 -31.109 -5.387 1 98.31 68 PHE B CA 1
ATOM 3692 C C . PHE B 1 68 ? 11.859 -31.359 -4.02 1 98.31 68 PHE B C 1
ATOM 3694 O O . PHE B 1 68 ? 11.758 -30.453 -3.195 1 98.31 68 PHE B O 1
ATOM 3701 N N . VAL B 1 69 ? 11.438 -32.594 -3.74 1 98.5 69 VAL B N 1
ATOM 3702 C CA . VAL B 1 69 ? 10.852 -32.969 -2.461 1 98.5 69 VAL B CA 1
ATOM 3703 C C . VAL B 1 69 ? 11.859 -32.75 -1.338 1 98.5 69 VAL B C 1
ATOM 3705 O O . VAL B 1 69 ? 11.516 -32.219 -0.286 1 98.5 69 VAL B O 1
ATOM 3708 N N . ALA B 1 70 ? 13.102 -33.125 -1.602 1 98.44 70 ALA B N 1
ATOM 3709 C CA . ALA B 1 70 ? 14.148 -32.906 -0.604 1 98.44 70 ALA B CA 1
ATOM 3710 C C . ALA B 1 70 ? 14.352 -31.422 -0.329 1 98.44 70 ALA B C 1
ATOM 3712 O O . ALA B 1 70 ? 14.516 -31.016 0.824 1 98.44 70 ALA B O 1
ATOM 3713 N N . PHE B 1 71 ? 14.352 -30.688 -1.38 1 97.88 71 PHE B N 1
ATOM 3714 C CA . PHE B 1 71 ? 14.539 -29.234 -1.301 1 97.88 71 PHE B CA 1
ATOM 3715 C C . PHE B 1 71 ? 13.43 -28.594 -0.483 1 97.88 71 PHE B C 1
ATOM 3717 O O . PHE B 1 71 ? 13.695 -27.859 0.468 1 97.88 71 PHE B O 1
ATOM 3724 N N . VAL B 1 72 ? 12.18 -28.891 -0.766 1 98.56 72 VAL B N 1
ATOM 3725 C CA . VAL B 1 72 ? 11.023 -28.328 -0.081 1 98.56 72 VAL B CA 1
ATOM 3726 C C . VAL B 1 72 ? 11.008 -28.781 1.376 1 98.56 72 VAL B C 1
ATOM 3728 O O . VAL B 1 72 ? 10.742 -27.984 2.281 1 98.56 72 VAL B O 1
ATOM 3731 N N . ASN B 1 73 ? 11.32 -30.078 1.6 1 98.5 73 ASN B N 1
ATOM 3732 C CA . ASN B 1 73 ? 11.344 -30.609 2.957 1 98.5 73 ASN B CA 1
ATOM 3733 C C . ASN B 1 73 ? 12.398 -29.922 3.814 1 98.5 73 ASN B C 1
ATOM 3735 O O . ASN B 1 73 ? 12.211 -29.75 5.02 1 98.5 73 ASN B O 1
ATOM 3739 N N . SER B 1 74 ? 13.5 -29.547 3.205 1 98.56 74 SER B N 1
ATOM 3740 C CA . SER B 1 74 ? 14.516 -28.812 3.957 1 98.56 74 SER B CA 1
ATOM 3741 C C . SER B 1 74 ? 13.992 -27.469 4.438 1 98.56 74 SER B C 1
ATOM 3743 O O . SER B 1 74 ? 14.25 -27.078 5.578 1 98.56 74 SER B O 1
ATOM 3745 N N . ILE B 1 75 ? 13.289 -26.766 3.613 1 98.44 75 ILE B N 1
ATOM 3746 C CA . ILE B 1 75 ? 12.695 -25.484 3.984 1 98.44 75 ILE B CA 1
ATOM 3747 C C . ILE B 1 75 ? 11.625 -25.703 5.051 1 98.44 75 ILE B C 1
ATOM 3749 O O . ILE B 1 75 ? 11.539 -24.953 6.02 1 98.44 75 ILE B O 1
ATOM 3753 N N . ALA B 1 76 ? 10.828 -26.766 4.883 1 98.56 76 ALA B N 1
ATOM 3754 C CA . ALA B 1 76 ? 9.781 -27.078 5.848 1 98.56 76 ALA B CA 1
ATOM 3755 C C . ALA B 1 76 ? 10.367 -27.344 7.234 1 98.56 76 ALA B C 1
ATOM 3757 O O . ALA B 1 76 ? 9.82 -26.891 8.242 1 98.56 76 ALA B O 1
ATOM 3758 N N . ALA B 1 77 ? 11.445 -28.062 7.238 1 98.25 77 ALA B N 1
ATOM 3759 C CA . ALA B 1 77 ? 12.117 -28.359 8.5 1 98.25 77 ALA B CA 1
ATOM 3760 C C . ALA B 1 77 ? 12.609 -27.078 9.164 1 98.25 77 ALA B C 1
ATOM 3762 O O . ALA B 1 77 ? 12.469 -26.906 10.375 1 98.25 77 ALA B O 1
ATOM 3763 N N . GLU B 1 78 ? 13.156 -26.203 8.414 1 98.12 78 GLU B N 1
ATOM 3764 C CA . GLU B 1 78 ? 13.672 -24.938 8.93 1 98.12 78 GLU B CA 1
ATOM 3765 C C . GLU B 1 78 ? 12.539 -24.062 9.484 1 98.12 78 GLU B C 1
ATOM 3767 O O . GLU B 1 78 ? 12.727 -23.375 10.484 1 98.12 78 GLU B O 1
ATOM 3772 N N . GLU B 1 79 ? 11.375 -24.125 8.852 1 98.19 79 GLU B N 1
ATOM 3773 C CA . GLU B 1 79 ? 10.258 -23.266 9.219 1 98.19 79 GLU B CA 1
ATOM 3774 C C . GLU B 1 79 ? 9.359 -23.938 10.258 1 98.19 79 GLU B C 1
ATOM 3776 O O . GLU B 1 79 ? 8.414 -23.328 10.75 1 98.19 79 GLU B O 1
ATOM 3781 N N . GLY B 1 80 ? 9.547 -25.188 10.516 1 98 80 GLY B N 1
ATOM 3782 C CA . GLY B 1 80 ? 8.828 -25.906 11.555 1 98 80 GLY B CA 1
ATOM 3783 C C . GLY B 1 80 ? 7.465 -26.391 11.109 1 98 80 GLY B C 1
ATOM 3784 O O . GLY B 1 80 ? 6.52 -26.438 11.898 1 98 80 GLY B O 1
ATOM 3785 N N . LEU B 1 81 ? 7.344 -26.734 9.844 1 97.75 81 LEU B N 1
ATOM 3786 C CA . LEU B 1 81 ? 6.078 -27.266 9.352 1 97.75 81 LEU B CA 1
ATOM 3787 C C . LEU B 1 81 ? 6.035 -28.781 9.516 1 97.75 81 LEU B C 1
ATOM 3789 O O . LEU B 1 81 ? 6.887 -29.5 8.977 1 97.75 81 LEU B O 1
ATOM 3793 N N . PRO B 1 82 ? 5.051 -29.281 10.258 1 95.81 82 PRO B N 1
ATOM 3794 C CA . PRO B 1 82 ? 4.898 -30.75 10.305 1 95.81 82 PRO B CA 1
ATOM 3795 C C . PRO B 1 82 ? 4.734 -31.375 8.93 1 95.81 82 PRO B C 1
ATOM 3797 O O . PRO B 1 82 ? 4.031 -30.828 8.078 1 95.81 82 PRO B O 1
ATOM 3800 N N . ALA B 1 83 ? 5.305 -32.5 8.719 1 94.25 83 ALA B N 1
ATOM 3801 C CA . ALA B 1 83 ? 5.332 -33.188 7.422 1 94.25 83 ALA B CA 1
ATOM 3802 C C . ALA B 1 83 ? 3.92 -33.531 6.953 1 94.25 83 ALA B C 1
ATOM 3804 O O . ALA B 1 83 ? 3.637 -33.5 5.75 1 94.25 83 ALA B O 1
ATOM 3805 N N . GLU B 1 84 ? 3.043 -33.75 7.879 1 93.69 84 GLU B N 1
ATOM 3806 C CA . GLU B 1 84 ? 1.692 -34.188 7.535 1 93.69 84 GLU B CA 1
ATOM 3807 C C . GLU B 1 84 ? 0.888 -33.031 6.918 1 93.69 84 GLU B C 1
ATOM 3809 O O . GLU B 1 84 ? -0.17 -33.25 6.324 1 93.69 84 GLU B O 1
ATOM 3814 N N . LEU B 1 85 ? 1.417 -31.781 7.051 1 95.31 85 LEU B N 1
ATOM 3815 C CA . LEU B 1 85 ? 0.701 -30.625 6.531 1 95.31 85 LEU B CA 1
ATOM 3816 C C . LEU B 1 85 ? 1.227 -30.234 5.152 1 95.31 85 LEU B C 1
ATOM 3818 O O . LEU B 1 85 ? 0.671 -29.344 4.5 1 95.31 85 LEU B O 1
ATOM 3822 N N . LEU B 1 86 ? 2.252 -30.906 4.723 1 97.38 86 LEU B N 1
ATOM 3823 C CA . LEU B 1 86 ? 2.854 -30.609 3.428 1 97.38 86 LEU B CA 1
ATOM 3824 C C . LEU B 1 86 ? 2.383 -31.609 2.369 1 97.38 86 LEU B C 1
ATOM 3826 O O . LEU B 1 86 ? 2.594 -32.812 2.506 1 97.38 86 LEU B O 1
ATOM 3830 N N . ILE B 1 87 ? 1.688 -31.094 1.378 1 97.81 87 ILE B N 1
ATOM 3831 C CA . ILE B 1 87 ? 1.198 -31.906 0.27 1 97.81 87 ILE B CA 1
ATOM 3832 C C . ILE B 1 87 ? 1.962 -31.562 -1.005 1 97.81 87 ILE B C 1
ATOM 3834 O O . ILE B 1 87 ? 2.127 -30.375 -1.333 1 97.81 87 ILE B O 1
ATOM 3838 N N . PHE B 1 88 ? 2.471 -32.562 -1.687 1 98.25 88 PHE B N 1
ATOM 3839 C CA . PHE B 1 88 ? 3.158 -32.344 -2.955 1 98.25 88 PHE B CA 1
ATOM 3840 C C . PHE B 1 88 ? 2.24 -32.656 -4.129 1 98.25 88 PHE B C 1
ATOM 3842 O O . PHE B 1 88 ? 1.522 -33.656 -4.109 1 98.25 88 PHE B O 1
ATOM 3849 N N . GLY B 1 89 ? 2.225 -31.766 -5.07 1 98.31 89 GLY B N 1
ATOM 3850 C CA . GLY B 1 89 ? 1.45 -31.969 -6.281 1 98.31 89 GLY B CA 1
ATOM 3851 C C . GLY B 1 89 ? 2.273 -31.828 -7.547 1 98.31 89 GLY B C 1
ATOM 3852 O O . GLY B 1 89 ? 3.215 -31.031 -7.598 1 98.31 89 GLY B O 1
ATOM 3853 N N . GLY B 1 90 ? 1.97 -32.656 -8.523 1 97.94 90 GLY B N 1
ATOM 3854 C CA . GLY B 1 90 ? 2.473 -32.5 -9.883 1 97.94 90 GLY B CA 1
ATOM 3855 C C . GLY B 1 90 ? 1.463 -31.859 -10.82 1 97.94 90 GLY B C 1
ATOM 3856 O O . GLY B 1 90 ? 0.308 -32.281 -10.875 1 97.94 90 GLY B O 1
ATOM 3857 N N . ASP B 1 91 ? 1.914 -30.844 -11.516 1 96.25 91 ASP B N 1
ATOM 3858 C CA . ASP B 1 91 ? 1.023 -30.062 -12.367 1 96.25 91 ASP B CA 1
ATOM 3859 C C . ASP B 1 91 ? 1.372 -30.25 -13.844 1 96.25 91 ASP B C 1
ATOM 3861 O O . ASP B 1 91 ? 2.545 -30.188 -14.227 1 96.25 91 ASP B O 1
ATOM 3865 N N . HIS B 1 92 ? 0.333 -30.484 -14.68 1 95.38 92 HIS B N 1
ATOM 3866 C CA . HIS B 1 92 ? 0.458 -30.625 -16.125 1 95.38 92 HIS B CA 1
ATOM 3867 C C . HIS B 1 92 ? 1.436 -31.734 -16.484 1 95.38 92 HIS B C 1
ATOM 3869 O O . HIS B 1 92 ? 2.332 -31.531 -17.312 1 95.38 92 HIS B O 1
ATOM 3875 N N . LEU B 1 93 ? 1.331 -32.812 -15.82 1 97.62 93 LEU B N 1
ATOM 3876 C CA . LEU B 1 93 ? 2.205 -33.938 -16.156 1 97.62 93 LEU B CA 1
ATOM 3877 C C . LEU B 1 93 ? 1.759 -34.594 -17.469 1 97.62 93 LEU B C 1
ATOM 3879 O O . LEU B 1 93 ? 0.679 -35.188 -17.531 1 97.62 93 LEU B O 1
ATOM 3883 N N . GLY B 1 94 ? 2.496 -34.438 -18.453 1 96.19 94 GLY B N 1
ATOM 3884 C CA . GLY B 1 94 ? 2.238 -34.938 -19.797 1 96.19 94 GLY B CA 1
ATOM 3885 C C . GLY B 1 94 ? 3.41 -34.75 -20.75 1 96.19 94 GLY B C 1
ATOM 3886 O O . GLY B 1 94 ? 4.551 -34.625 -20.312 1 96.19 94 GLY B O 1
ATOM 3887 N N . PRO B 1 95 ? 3.172 -34.844 -22 1 95.25 95 PRO B N 1
ATOM 3888 C CA . PRO B 1 95 ? 4.27 -34.844 -22.969 1 95.25 95 PRO B CA 1
ATOM 3889 C C . PRO B 1 95 ? 4.785 -33.469 -23.312 1 95.25 95 PRO B C 1
ATOM 3891 O O . PRO B 1 95 ? 5.695 -33.312 -24.125 1 95.25 95 PRO B O 1
ATOM 3894 N N . ASN B 1 96 ? 4.305 -32.406 -22.641 1 92.81 96 ASN B N 1
ATOM 3895 C CA . ASN B 1 96 ? 4.547 -31.016 -23.016 1 92.81 96 ASN B CA 1
ATOM 3896 C C . ASN B 1 96 ? 6.039 -30.719 -23.125 1 92.81 96 ASN B C 1
ATOM 3898 O O . ASN B 1 96 ? 6.488 -30.109 -24.109 1 92.81 96 ASN B O 1
ATOM 3902 N N . PRO B 1 97 ? 6.945 -31.109 -22.172 1 94.06 97 PRO B N 1
ATOM 3903 C CA . PRO B 1 97 ? 8.375 -30.797 -22.312 1 94.06 97 PRO B CA 1
ATOM 3904 C C . PRO B 1 97 ? 9 -31.406 -23.562 1 94.06 97 PRO B C 1
ATOM 3906 O O . PRO B 1 97 ? 10.031 -30.922 -24.031 1 94.06 97 PRO B O 1
ATOM 3909 N N . TRP B 1 98 ? 8.367 -32.375 -24.125 1 96.06 98 TRP B N 1
ATOM 3910 C CA . TRP B 1 98 ? 8.953 -33.125 -25.234 1 96.06 98 TRP B CA 1
ATOM 3911 C C . TRP B 1 98 ? 8.023 -33.125 -26.453 1 96.06 98 TRP B C 1
ATOM 3913 O O . TRP B 1 98 ? 8.062 -34.031 -27.281 1 96.06 98 TRP B O 1
ATOM 3923 N N . ARG B 1 99 ? 7.203 -32.062 -26.516 1 92.5 99 ARG B N 1
ATOM 3924 C CA . ARG B 1 99 ? 6.172 -32.031 -27.547 1 92.5 99 ARG B CA 1
ATOM 3925 C C . ARG B 1 99 ? 6.793 -31.953 -28.938 1 92.5 99 ARG B C 1
ATOM 3927 O O . ARG B 1 99 ? 6.117 -32.188 -29.938 1 92.5 99 ARG B O 1
ATOM 3934 N N . ARG B 1 100 ? 8.055 -31.672 -29.062 1 92 100 ARG B N 1
ATOM 3935 C CA . ARG B 1 100 ? 8.734 -31.594 -30.344 1 92 100 ARG B CA 1
ATOM 3936 C C . ARG B 1 100 ? 9.133 -32.969 -30.844 1 92 100 ARG B C 1
ATOM 3938 O O . ARG B 1 100 ? 9.523 -33.125 -32 1 92 100 ARG B O 1
ATOM 3945 N N . GLU B 1 101 ? 8.945 -33.969 -29.953 1 97.31 101 GLU B N 1
ATOM 3946 C CA . GLU B 1 101 ? 9.211 -35.344 -30.312 1 97.31 101 GLU B CA 1
ATOM 3947 C C . GLU B 1 101 ? 7.941 -36.062 -30.781 1 97.31 101 GLU B C 1
ATOM 3949 O O . GLU B 1 101 ? 6.844 -35.5 -30.688 1 97.31 101 GLU B O 1
ATOM 3954 N N . LYS B 1 102 ? 8.227 -37.344 -31.391 1 97.19 102 LYS B N 1
ATOM 3955 C CA . LYS B 1 102 ? 7.059 -38.125 -31.75 1 97.19 102 LYS B CA 1
ATOM 3956 C C . LYS B 1 102 ? 6.25 -38.531 -30.516 1 97.19 102 LYS B C 1
ATOM 3958 O O . LYS B 1 102 ? 6.805 -38.688 -29.438 1 97.19 102 LYS B O 1
ATOM 3963 N N . ALA B 1 103 ? 4.941 -38.688 -30.75 1 96.44 103 ALA B N 1
ATOM 3964 C CA . ALA B 1 103 ? 4.02 -38.938 -29.641 1 96.44 103 ALA B CA 1
ATOM 3965 C C . ALA B 1 103 ? 4.484 -40.125 -28.797 1 96.44 103 ALA B C 1
ATOM 3967 O O . ALA B 1 103 ? 4.457 -40.062 -27.562 1 96.44 103 ALA B O 1
ATOM 3968 N N . GLU B 1 104 ? 4.859 -41.188 -29.438 1 96.62 104 GLU B N 1
ATOM 3969 C CA . GLU B 1 104 ? 5.273 -42.375 -28.734 1 96.62 104 GLU B CA 1
ATOM 3970 C C . GLU B 1 104 ? 6.445 -42.094 -27.797 1 96.62 104 GLU B C 1
ATOM 3972 O O . GLU B 1 104 ? 6.445 -42.531 -26.641 1 96.62 104 GLU B O 1
ATOM 3977 N N . ASP B 1 105 ? 7.43 -41.406 -28.266 1 97.81 105 ASP B N 1
ATOM 3978 C CA . ASP B 1 105 ? 8.609 -41.062 -27.469 1 97.81 105 ASP B CA 1
ATOM 3979 C C . ASP B 1 105 ? 8.25 -40.094 -26.344 1 97.81 105 ASP B C 1
ATOM 3981 O O . ASP B 1 105 ? 8.703 -40.25 -25.203 1 97.81 105 ASP B O 1
ATOM 3985 N N . ALA B 1 106 ? 7.508 -39.062 -26.688 1 97.69 106 ALA B N 1
ATOM 3986 C CA . ALA B 1 106 ? 7.109 -38.062 -25.719 1 97.69 106 ALA B CA 1
ATOM 3987 C C . ALA B 1 106 ? 6.312 -38.688 -24.578 1 97.69 106 ALA B C 1
ATOM 3989 O O . ALA B 1 106 ? 6.52 -38.375 -23.406 1 97.69 106 ALA B O 1
ATOM 3990 N N . LEU B 1 107 ? 5.422 -39.625 -24.906 1 97.81 107 LEU B N 1
ATOM 3991 C CA . LEU B 1 107 ? 4.578 -40.25 -23.891 1 97.81 107 LEU B CA 1
ATOM 3992 C C . LEU B 1 107 ? 5.383 -41.25 -23.047 1 97.81 107 LEU B C 1
ATOM 3994 O O . LEU B 1 107 ? 5.078 -41.469 -21.875 1 97.81 107 LEU B O 1
ATOM 3998 N N . THR B 1 108 ? 6.375 -41.844 -23.672 1 98.38 108 THR B N 1
ATOM 3999 C CA . THR B 1 108 ? 7.281 -42.688 -22.891 1 98.38 108 THR B CA 1
ATOM 4000 C C . THR B 1 108 ? 8 -41.875 -21.828 1 98.38 108 THR B C 1
ATOM 4002 O O . THR B 1 108 ? 8.109 -42.312 -20.672 1 98.38 108 THR B O 1
ATOM 4005 N N . LYS B 1 109 ? 8.477 -40.719 -22.188 1 98.44 109 LYS B N 1
ATOM 4006 C CA . LYS B 1 109 ? 9.133 -39.812 -21.234 1 98.44 109 LYS B CA 1
ATOM 4007 C C . LYS B 1 109 ? 8.141 -39.312 -20.203 1 98.44 109 LYS B C 1
ATOM 4009 O O . LYS B 1 109 ? 8.477 -39.156 -19.016 1 98.44 109 LYS B O 1
ATOM 4014 N N . ALA B 1 110 ? 6.965 -39.031 -20.672 1 98.38 110 ALA B N 1
ATOM 4015 C CA . ALA B 1 110 ? 5.926 -38.594 -19.734 1 98.38 110 ALA B CA 1
ATOM 4016 C C . ALA B 1 110 ? 5.641 -39.656 -18.688 1 98.38 110 ALA B C 1
ATOM 4018 O O . ALA B 1 110 ? 5.457 -39.375 -17.516 1 98.38 110 ALA B O 1
ATOM 4019 N N . ALA B 1 111 ? 5.559 -40.875 -19.141 1 98.69 111 ALA B N 1
ATOM 4020 C CA . ALA B 1 111 ? 5.336 -42 -18.219 1 98.69 111 ALA B CA 1
ATOM 4021 C C . ALA B 1 111 ? 6.457 -42.094 -17.203 1 98.69 111 ALA B C 1
ATOM 4023 O O . ALA B 1 111 ? 6.199 -42.312 -16.016 1 98.69 111 ALA B O 1
ATOM 4024 N N . ALA B 1 112 ? 7.664 -41.969 -17.656 1 98.75 112 ALA B N 1
ATOM 4025 C CA . ALA B 1 112 ? 8.805 -42 -16.75 1 98.75 112 ALA B CA 1
ATOM 4026 C C . ALA B 1 112 ? 8.734 -40.844 -15.734 1 98.75 112 ALA B C 1
ATOM 4028 O O . ALA B 1 112 ? 9.078 -41.031 -14.562 1 98.75 112 ALA B O 1
ATOM 4029 N N . MET B 1 113 ? 8.375 -39.688 -16.188 1 98.75 113 MET B N 1
ATOM 4030 C CA . MET B 1 113 ? 8.219 -38.531 -15.305 1 98.75 113 MET B CA 1
ATOM 4031 C C . MET B 1 113 ? 7.148 -38.781 -14.25 1 98.75 113 MET B C 1
ATOM 4033 O O . MET B 1 113 ? 7.363 -38.531 -13.062 1 98.75 113 MET B O 1
ATOM 4037 N N . VAL B 1 114 ? 5.984 -39.312 -14.664 1 98.81 114 VAL B N 1
ATOM 4038 C CA . VAL B 1 114 ? 4.887 -39.594 -13.742 1 98.81 114 VAL B CA 1
ATOM 4039 C C . VAL B 1 114 ? 5.34 -40.594 -12.695 1 98.81 114 VAL B C 1
ATOM 4041 O O . VAL B 1 114 ? 5.066 -40.438 -11.508 1 98.81 114 VAL B O 1
ATOM 4044 N N . ASP B 1 115 ? 5.996 -41.625 -13.141 1 98.81 115 ASP B N 1
ATOM 4045 C CA . ASP B 1 115 ? 6.555 -42.625 -12.227 1 98.81 115 ASP B CA 1
ATOM 4046 C C . ASP B 1 115 ? 7.461 -41.969 -11.188 1 98.81 115 ASP B C 1
ATOM 4048 O O . ASP B 1 115 ? 7.344 -42.219 -9.992 1 98.81 115 ASP B O 1
ATOM 4052 N N . ALA B 1 116 ? 8.344 -41.094 -11.625 1 98.81 116 ALA B N 1
ATOM 4053 C CA . ALA B 1 116 ? 9.289 -40.406 -10.75 1 98.81 116 ALA B CA 1
ATOM 4054 C C . ALA B 1 116 ? 8.562 -39.5 -9.742 1 98.81 116 ALA B C 1
ATOM 4056 O O . ALA B 1 116 ? 8.953 -39.438 -8.578 1 98.81 116 ALA B O 1
ATOM 4057 N N . TYR B 1 117 ? 7.508 -38.781 -10.195 1 98.81 117 TYR B N 1
ATOM 4058 C CA . TYR B 1 117 ? 6.723 -37.906 -9.305 1 98.81 117 TYR B CA 1
ATOM 4059 C C . TYR B 1 117 ? 6.078 -38.75 -8.195 1 98.81 117 TYR B C 1
ATOM 4061 O O . TYR B 1 117 ? 6.23 -38.438 -7.016 1 98.81 117 TYR B O 1
ATOM 4069 N N . VAL B 1 118 ? 5.43 -39.875 -8.547 1 98.69 118 VAL B N 1
ATOM 4070 C CA . VAL B 1 118 ? 4.684 -40.688 -7.598 1 98.69 118 VAL B CA 1
ATOM 4071 C C . VAL B 1 118 ? 5.648 -41.375 -6.629 1 98.69 118 VAL B C 1
ATOM 4073 O O . VAL B 1 118 ? 5.418 -41.375 -5.418 1 98.69 118 VAL B O 1
ATOM 4076 N N . THR B 1 119 ? 6.723 -41.812 -7.148 1 98.5 119 THR B N 1
ATOM 4077 C CA . THR B 1 119 ? 7.703 -42.531 -6.32 1 98.5 119 THR B CA 1
ATOM 4078 C C . THR B 1 119 ? 8.352 -41.562 -5.328 1 98.5 119 THR B C 1
ATOM 4080 O O . THR B 1 119 ? 8.719 -41.969 -4.223 1 98.5 119 THR B O 1
ATOM 4083 N N . ALA B 1 120 ? 8.453 -40.281 -5.711 1 98.38 120 ALA B N 1
ATOM 4084 C CA . ALA B 1 120 ? 9.062 -39.25 -4.852 1 98.38 120 ALA B CA 1
ATOM 4085 C C . ALA B 1 120 ? 8.102 -38.812 -3.756 1 98.38 120 ALA B C 1
ATOM 4087 O O . ALA B 1 120 ? 8.492 -38.125 -2.814 1 98.38 120 ALA B O 1
ATOM 4088 N N . GLY B 1 121 ? 6.828 -39.219 -3.865 1 97.19 121 GLY B N 1
ATOM 4089 C CA . GLY B 1 121 ? 5.898 -38.906 -2.785 1 97.19 121 GLY B CA 1
ATOM 4090 C C . GLY B 1 121 ? 4.84 -37.906 -3.168 1 97.19 121 GLY B C 1
ATOM 4091 O O . GLY B 1 121 ? 4.055 -37.469 -2.322 1 97.19 121 GLY B O 1
ATOM 4092 N N . PHE B 1 122 ? 4.758 -37.5 -4.402 1 98.25 122 PHE B N 1
ATOM 4093 C CA . PHE B 1 122 ? 3.691 -36.594 -4.855 1 98.25 122 PHE B CA 1
ATOM 4094 C C . PHE B 1 122 ? 2.34 -37.312 -4.785 1 98.25 122 PHE B C 1
ATOM 4096 O O . PHE B 1 122 ? 2.201 -38.438 -5.227 1 98.25 122 PHE B O 1
ATOM 4103 N N . ARG B 1 123 ? 1.335 -36.562 -4.242 1 96.81 123 ARG B N 1
ATOM 4104 C CA . ARG B 1 123 ? 0.053 -37.188 -3.98 1 96.81 123 ARG B CA 1
ATOM 4105 C C . ARG B 1 123 ? -1.049 -36.594 -4.852 1 96.81 123 ARG B C 1
ATOM 4107 O O . ARG B 1 123 ? -2.074 -37.25 -5.09 1 96.81 123 ARG B O 1
ATOM 4114 N N . LYS B 1 124 ? -0.97 -35.375 -5.207 1 98.25 124 LYS B N 1
ATOM 4115 C CA . LYS B 1 124 ? -1.879 -34.75 -6.164 1 98.25 124 LYS B CA 1
ATOM 4116 C C . LYS B 1 124 ? -1.271 -34.719 -7.566 1 98.25 124 LYS B C 1
ATOM 4118 O O . LYS B 1 124 ? -0.264 -34.062 -7.797 1 98.25 124 LYS B O 1
ATOM 4123 N N . ILE B 1 125 ? -1.868 -35.469 -8.492 1 98.5 125 ILE B N 1
ATOM 4124 C CA . ILE B 1 125 ? -1.27 -35.656 -9.812 1 98.5 125 ILE B CA 1
ATOM 4125 C C . ILE B 1 125 ? -2.227 -35.125 -10.883 1 98.5 125 ILE B C 1
ATOM 4127 O O . ILE B 1 125 ? -3.271 -35.719 -11.141 1 98.5 125 ILE B O 1
ATOM 4131 N N . HIS B 1 126 ? -1.893 -34.031 -11.484 1 98.25 126 HIS B N 1
ATOM 4132 C CA . HIS B 1 126 ? -2.625 -33.5 -12.641 1 98.25 126 HIS B CA 1
ATOM 4133 C C . HIS B 1 126 ? -2.064 -34.062 -13.945 1 98.25 126 HIS B C 1
ATOM 4135 O O . HIS B 1 126 ? -0.92 -33.781 -14.305 1 98.25 126 HIS B O 1
ATOM 4141 N N . LEU B 1 127 ? -2.811 -34.875 -14.602 1 97.5 127 LEU B N 1
ATOM 4142 C CA . LEU B 1 127 ? -2.4 -35.469 -15.867 1 97.5 127 LEU B CA 1
ATOM 4143 C C . LEU B 1 127 ? -2.953 -34.656 -17.047 1 97.5 127 LEU B C 1
ATOM 4145 O O . LEU B 1 127 ? -4.168 -34.594 -17.234 1 97.5 127 LEU B O 1
ATOM 4149 N N . ASP B 1 128 ? -2.035 -34.031 -17.781 1 94.12 128 ASP B N 1
ATOM 4150 C CA . ASP B 1 128 ? -2.363 -33.188 -18.938 1 94.12 128 ASP B CA 1
ATOM 4151 C C . ASP B 1 128 ? -1.705 -33.75 -20.203 1 94.12 128 ASP B C 1
ATOM 4153 O O . ASP B 1 128 ? -0.563 -33.406 -20.516 1 94.12 128 ASP B O 1
ATOM 4157 N N . ALA B 1 129 ? -2.439 -34.5 -20.922 1 91.75 129 ALA B N 1
ATOM 4158 C CA . ALA B 1 129 ? -1.927 -35.094 -22.156 1 91.75 129 ALA B CA 1
ATOM 4159 C C . ALA B 1 129 ? -2.576 -34.469 -23.375 1 91.75 129 ALA B C 1
ATOM 4161 O O . ALA B 1 129 ? -2.811 -35.125 -24.391 1 91.75 129 ALA B O 1
ATOM 4162 N N . SER B 1 130 ? -2.877 -33.188 -23.234 1 90.81 130 SER B N 1
ATOM 4163 C CA . SER B 1 130 ? -3.627 -32.5 -24.281 1 90.81 130 SER B CA 1
ATOM 4164 C C . SER B 1 130 ? -2.697 -31.906 -25.344 1 90.81 130 SER B C 1
ATOM 4166 O O . SER B 1 130 ? -3.143 -31.531 -26.422 1 90.81 130 SER B O 1
ATOM 4168 N N . MET B 1 131 ? -1.415 -31.875 -25.047 1 88.5 131 MET B N 1
ATOM 4169 C CA . MET B 1 131 ? -0.478 -31.234 -25.969 1 88.5 131 MET B CA 1
ATOM 4170 C C . MET B 1 131 ? -0.17 -32.156 -27.141 1 88.5 131 MET B C 1
ATOM 4172 O O . MET B 1 131 ? 0.21 -33.312 -26.953 1 88.5 131 MET B O 1
ATOM 4176 N N . GLY B 1 132 ? -0.325 -31.531 -28.297 1 91.69 132 GLY B N 1
ATOM 4177 C CA . GLY B 1 132 ? 0.075 -32.281 -29.484 1 91.69 132 GLY B CA 1
ATOM 4178 C C . GLY B 1 132 ? 1.58 -32.406 -29.625 1 91.69 132 GLY B C 1
ATOM 4179 O O . GLY B 1 132 ? 2.314 -31.469 -29.328 1 91.69 132 GLY B O 1
ATOM 4180 N N . CYS B 1 133 ? 2.004 -33.656 -30.016 1 95.19 133 CYS B N 1
ATOM 4181 C CA . CYS B 1 133 ? 3.416 -33.906 -30.281 1 95.19 133 CYS B CA 1
ATOM 4182 C C . CYS B 1 133 ? 3.738 -33.781 -31.766 1 95.19 133 CYS B C 1
ATOM 4184 O O . CYS B 1 133 ? 2.904 -33.312 -32.531 1 95.19 133 CYS B O 1
ATOM 4186 N N . ALA B 1 134 ? 5.008 -33.969 -32.031 1 95.44 134 ALA B N 1
ATOM 4187 C CA . ALA B 1 134 ? 5.422 -33.875 -33.438 1 95.44 134 ALA B CA 1
ATOM 4188 C C . ALA B 1 134 ? 4.543 -34.75 -34.344 1 95.44 134 ALA B C 1
ATOM 4190 O O . ALA B 1 134 ? 4.363 -35.938 -34.062 1 95.44 134 ALA B O 1
ATOM 4191 N N . GLY B 1 135 ? 4.02 -34.094 -35.344 1 94.31 135 GLY B N 1
ATOM 4192 C CA . GLY B 1 135 ? 3.191 -34.812 -36.312 1 94.31 135 GLY B CA 1
ATOM 4193 C C . GLY B 1 135 ? 1.719 -34.812 -35.938 1 94.31 135 GLY B C 1
ATOM 4194 O O . GLY B 1 135 ? 0.88 -35.281 -36.719 1 94.31 135 GLY B O 1
ATOM 4195 N N . GLU B 1 136 ? 1.419 -34.344 -34.781 1 94.31 136 GLU B N 1
ATOM 4196 C CA . GLU B 1 136 ? 0.037 -34.25 -34.312 1 94.31 136 GLU B CA 1
ATOM 4197 C C . GLU B 1 136 ? -0.479 -32.812 -34.375 1 94.31 136 GLU B C 1
ATOM 4199 O O . GLU B 1 136 ? 0.308 -31.875 -34.406 1 94.31 136 GLU B O 1
ATOM 4204 N N . PRO B 1 137 ? -1.809 -32.719 -34.5 1 89.69 137 PRO B N 1
ATOM 4205 C CA . PRO B 1 137 ? -2.348 -31.375 -34.406 1 89.69 137 PRO B CA 1
ATOM 4206 C C . PRO B 1 137 ? -2.055 -30.734 -33.031 1 89.69 137 PRO B C 1
ATOM 4208 O O . PRO B 1 137 ? -1.848 -31.438 -32.062 1 89.69 137 PRO B O 1
ATOM 4211 N N . ALA B 1 138 ? -2.072 -29.391 -33.031 1 81.19 138 ALA B N 1
ATOM 4212 C CA . ALA B 1 138 ? -1.781 -28.641 -31.812 1 81.19 138 ALA B CA 1
ATOM 4213 C C . ALA B 1 138 ? -2.814 -28.953 -30.734 1 81.19 138 ALA B C 1
ATOM 4215 O O . ALA B 1 138 ? -2.475 -29.047 -29.547 1 81.19 138 ALA B O 1
ATOM 4216 N N . ALA B 1 139 ? -4.031 -29.016 -31.203 1 79 139 ALA B N 1
ATOM 4217 C CA . ALA B 1 139 ? -5.109 -29.406 -30.297 1 79 139 ALA B CA 1
ATOM 4218 C C . ALA B 1 139 ? -5.613 -30.812 -30.594 1 79 139 ALA B C 1
ATOM 4220 O O . ALA B 1 139 ? -6.117 -31.062 -31.703 1 79 139 ALA B O 1
ATOM 4221 N N . LEU B 1 140 ? -5.438 -31.703 -29.656 1 89.88 140 LEU B N 1
ATOM 4222 C CA . LEU B 1 140 ? -5.844 -33.094 -29.812 1 89.88 140 LEU B CA 1
ATOM 4223 C C . LEU B 1 140 ? -7.328 -33.281 -29.516 1 89.88 140 LEU B C 1
ATOM 4225 O O . LEU B 1 140 ? -7.93 -32.438 -28.844 1 89.88 140 LEU B O 1
ATOM 4229 N N . ASP B 1 141 ? -7.891 -34.312 -30.094 1 89.44 141 ASP B N 1
ATOM 4230 C CA . ASP B 1 141 ? -9.281 -34.625 -29.781 1 89.44 141 ASP B CA 1
ATOM 4231 C C . ASP B 1 141 ? -9.414 -35.219 -28.375 1 89.44 141 ASP B C 1
ATOM 4233 O O . ASP B 1 141 ? -8.492 -35.844 -27.875 1 89.44 141 ASP B O 1
ATOM 4237 N N . ASP B 1 142 ? -10.594 -35.125 -27.812 1 91.38 142 ASP B N 1
ATOM 4238 C CA . ASP B 1 142 ? -10.859 -35.469 -26.422 1 91.38 142 ASP B CA 1
ATOM 4239 C C . ASP B 1 142 ? -10.633 -36.969 -26.156 1 91.38 142 ASP B C 1
ATOM 4241 O O . ASP B 1 142 ? -10.195 -37.344 -25.078 1 91.38 142 ASP B O 1
ATOM 4245 N N . VAL B 1 143 ? -10.93 -37.75 -27.094 1 95 143 VAL B N 1
ATOM 4246 C CA . VAL B 1 143 ? -10.797 -39.188 -26.938 1 95 143 VAL B CA 1
ATOM 4247 C C . VAL B 1 143 ? -9.328 -39.562 -26.781 1 95 143 VAL B C 1
ATOM 4249 O O . VAL B 1 143 ? -8.961 -40.344 -25.891 1 95 143 VAL B O 1
ATOM 4252 N N . THR B 1 144 ? -8.523 -39 -27.672 1 95.12 144 THR B N 1
ATOM 4253 C CA . THR B 1 144 ? -7.086 -39.25 -27.609 1 95.12 144 THR B CA 1
ATOM 4254 C C . THR B 1 144 ? -6.516 -38.781 -26.266 1 95.12 144 THR B C 1
ATOM 4256 O O . THR B 1 144 ? -5.727 -39.5 -25.641 1 95.12 144 THR B O 1
ATOM 4259 N N . ILE B 1 145 ? -6.922 -37.625 -25.828 1 95.12 145 ILE B N 1
ATOM 4260 C CA . ILE B 1 145 ? -6.453 -37.062 -24.578 1 95.12 145 ILE B CA 1
ATOM 4261 C C . ILE B 1 145 ? -6.82 -38 -23.422 1 95.12 145 ILE B C 1
ATOM 4263 O O . ILE B 1 145 ? -5.988 -38.281 -22.547 1 95.12 145 ILE B O 1
ATOM 4267 N N . ALA B 1 146 ? -8.031 -38.5 -23.391 1 96.44 146 ALA B N 1
ATOM 4268 C CA . ALA B 1 146 ? -8.523 -39.344 -22.312 1 96.44 146 ALA B CA 1
ATOM 4269 C C . ALA B 1 146 ? -7.773 -40.688 -22.281 1 96.44 146 ALA B C 1
ATOM 4271 O O . ALA B 1 146 ? -7.461 -41.188 -21.219 1 96.44 146 ALA B O 1
ATOM 4272 N N . HIS B 1 147 ? -7.484 -41.25 -23.438 1 97.38 147 HIS B N 1
ATOM 4273 C CA . HIS B 1 147 ? -6.715 -42.469 -23.516 1 97.38 147 HIS B CA 1
ATOM 4274 C C . HIS B 1 147 ? -5.301 -42.281 -22.969 1 97.38 147 HIS B C 1
ATOM 4276 O O . HIS B 1 147 ? -4.793 -43.125 -22.219 1 97.38 147 HIS B O 1
ATOM 4282 N N . ARG B 1 148 ? -4.68 -41.219 -23.391 1 97.25 148 ARG B N 1
ATOM 4283 C CA . ARG B 1 148 ? -3.336 -40.906 -22.906 1 97.25 148 ARG B CA 1
ATOM 4284 C C . ARG B 1 148 ? -3.322 -40.719 -21.391 1 97.25 148 ARG B C 1
ATOM 4286 O O . ARG B 1 148 ? -2.416 -41.219 -20.719 1 97.25 148 ARG B O 1
ATOM 4293 N N . ALA B 1 149 ? -4.32 -40.031 -20.922 1 97.5 149 ALA B N 1
ATOM 4294 C CA . ALA B 1 149 ? -4.438 -39.812 -19.484 1 97.5 149 ALA B CA 1
ATOM 4295 C C . ALA B 1 149 ? -4.594 -41.156 -18.75 1 97.5 149 ALA B C 1
ATOM 4297 O O . ALA B 1 149 ? -4.008 -41.344 -17.672 1 97.5 149 ALA B O 1
ATOM 4298 N N . ALA B 1 150 ? -5.41 -42 -19.281 1 98.19 150 ALA B N 1
ATOM 4299 C CA . ALA B 1 150 ? -5.609 -43.312 -18.672 1 98.19 150 ALA B CA 1
ATOM 4300 C C . ALA B 1 150 ? -4.301 -44.125 -18.625 1 98.19 150 ALA B C 1
ATOM 4302 O O . ALA B 1 150 ? -3.988 -44.75 -17.609 1 98.19 150 ALA B O 1
ATOM 4303 N N . LYS B 1 151 ? -3.562 -44.031 -19.688 1 98.31 151 LYS B N 1
ATOM 4304 C CA . LYS B 1 151 ? -2.283 -44.75 -19.734 1 98.31 151 LYS B CA 1
ATOM 4305 C C . LYS B 1 151 ? -1.318 -44.188 -18.688 1 98.31 151 LYS B C 1
ATOM 4307 O O . LYS B 1 151 ? -0.623 -44.969 -18.016 1 98.31 151 LYS B O 1
ATOM 4312 N N . LEU B 1 152 ? -1.228 -42.906 -18.578 1 98.56 152 LEU B N 1
ATOM 4313 C CA . LEU B 1 152 ? -0.356 -42.281 -17.594 1 98.56 152 LEU B CA 1
ATOM 4314 C C . LEU B 1 152 ? -0.835 -42.594 -16.172 1 98.56 152 LEU B C 1
ATOM 4316 O O . LEU B 1 152 ? -0.024 -42.75 -15.258 1 98.56 152 LEU B O 1
ATOM 4320 N N . THR B 1 153 ? -2.176 -42.688 -15.992 1 98.69 153 THR B N 1
ATOM 4321 C CA . THR B 1 153 ? -2.732 -43.062 -14.695 1 98.69 153 THR B CA 1
ATOM 4322 C C . THR B 1 153 ? -2.289 -44.469 -14.312 1 98.69 153 THR B C 1
ATOM 4324 O O . THR B 1 153 ? -1.95 -44.719 -13.156 1 98.69 153 THR B O 1
ATOM 4327 N N . ALA B 1 154 ? -2.326 -45.344 -15.25 1 98.75 154 ALA B N 1
ATOM 4328 C CA . ALA B 1 154 ? -1.883 -46.719 -14.992 1 98.75 154 ALA B CA 1
ATOM 4329 C C . ALA B 1 154 ? -0.443 -46.719 -14.484 1 98.75 154 ALA B C 1
ATOM 4331 O O . ALA B 1 154 ? -0.104 -47.5 -13.594 1 98.75 154 ALA B O 1
ATOM 4332 N N . VAL B 1 155 ? 0.381 -45.906 -15.07 1 98.75 155 VAL B N 1
ATOM 4333 C CA . VAL B 1 155 ? 1.773 -45.812 -14.648 1 98.75 155 VAL B CA 1
ATOM 4334 C C . VAL B 1 155 ? 1.838 -45.312 -13.211 1 98.75 155 VAL B C 1
ATOM 4336 O O . VAL B 1 155 ? 2.613 -45.812 -12.398 1 98.75 155 VAL B O 1
ATOM 4339 N N . ALA B 1 156 ? 1.074 -44.312 -12.898 1 98.81 156 ALA B N 1
ATOM 4340 C CA . ALA B 1 156 ? 1.046 -43.75 -11.555 1 98.81 156 ALA B CA 1
ATOM 4341 C C . ALA B 1 156 ? 0.612 -44.781 -10.531 1 98.81 156 ALA B C 1
ATOM 4343 O O . ALA B 1 156 ? 1.21 -44.906 -9.453 1 98.81 156 ALA B O 1
ATOM 4344 N N . GLU B 1 157 ? -0.48 -45.531 -10.844 1 98.69 157 GLU B N 1
ATOM 4345 C CA . GLU B 1 157 ? -0.981 -46.594 -9.961 1 98.69 157 GLU B CA 1
ATOM 4346 C C . GLU B 1 157 ? 0.093 -47.625 -9.688 1 98.69 157 GLU B C 1
ATOM 4348 O O . GLU B 1 157 ? 0.284 -48.062 -8.547 1 98.69 157 GLU B O 1
ATOM 4353 N N . LYS B 1 158 ? 0.72 -48.031 -10.727 1 98.62 158 LYS B N 1
ATOM 4354 C CA . LYS B 1 158 ? 1.772 -49.031 -10.609 1 98.62 158 LYS B CA 1
ATOM 4355 C C . LYS B 1 158 ? 2.924 -48.531 -9.75 1 98.62 158 LYS B C 1
ATOM 4357 O O . LYS B 1 158 ? 3.426 -49.25 -8.883 1 98.62 158 LYS B O 1
ATOM 4362 N N . ALA B 1 159 ? 3.373 -47.344 -10.023 1 98.69 159 ALA B N 1
ATOM 4363 C CA . ALA B 1 159 ? 4.473 -46.75 -9.273 1 98.69 159 ALA B CA 1
ATOM 4364 C C . ALA B 1 159 ? 4.156 -46.688 -7.785 1 98.69 159 ALA B C 1
ATOM 4366 O O . ALA B 1 159 ? 5.008 -47 -6.949 1 98.69 159 ALA B O 1
ATOM 4367 N N . ALA B 1 160 ? 2.953 -46.25 -7.457 1 98.44 160 ALA B N 1
ATOM 4368 C CA . ALA B 1 160 ? 2.541 -46.188 -6.059 1 98.44 160 ALA B CA 1
ATOM 4369 C C . ALA B 1 160 ? 2.566 -47.562 -5.398 1 98.44 160 ALA B C 1
ATOM 4371 O O . ALA B 1 160 ? 3.059 -47.688 -4.277 1 98.44 160 ALA B O 1
ATOM 4372 N N . THR B 1 161 ? 2.029 -48.5 -6.059 1 98.19 161 THR B N 1
ATOM 4373 C CA . THR B 1 161 ? 1.981 -49.875 -5.547 1 98.19 161 THR B CA 1
ATOM 4374 C C . THR B 1 161 ? 3.389 -50.406 -5.309 1 98.19 161 THR B C 1
ATOM 4376 O O . THR B 1 161 ? 3.678 -50.969 -4.246 1 98.19 161 THR B O 1
ATOM 4379 N N . GLU B 1 162 ? 4.188 -50.219 -6.223 1 98.25 162 GLU B N 1
ATOM 4380 C CA . GLU B 1 162 ? 5.547 -50.75 -6.148 1 98.25 162 GLU B CA 1
ATOM 4381 C C . GLU B 1 162 ? 6.352 -50.062 -5.059 1 98.25 162 GLU B C 1
ATOM 4383 O O . GLU B 1 162 ? 7.207 -50.688 -4.418 1 98.25 162 GLU B O 1
ATOM 4388 N N . ALA B 1 163 ? 6.098 -48.844 -4.883 1 97.38 163 ALA B N 1
ATOM 4389 C CA . ALA B 1 163 ? 6.824 -48.062 -3.887 1 97.38 163 ALA B CA 1
ATOM 4390 C C . ALA B 1 163 ? 6.199 -48.219 -2.504 1 97.38 163 ALA B C 1
ATOM 4392 O O . ALA B 1 163 ? 6.75 -47.75 -1.509 1 97.38 163 ALA B O 1
ATOM 4393 N N . GLY B 1 164 ? 5.09 -48.875 -2.371 1 97.38 164 GLY B N 1
ATOM 4394 C CA . GLY B 1 164 ? 4.387 -49 -1.107 1 97.38 164 GLY B CA 1
ATOM 4395 C C . GLY B 1 164 ? 3.811 -47.719 -0.584 1 97.38 164 GLY B C 1
ATOM 4396 O O . GLY B 1 164 ? 3.812 -47.469 0.624 1 97.38 164 GLY B O 1
ATOM 4397 N N . LEU B 1 165 ? 3.475 -46.875 -1.431 1 96.62 165 LEU B N 1
ATOM 4398 C CA . LEU B 1 165 ? 2.922 -45.562 -1.091 1 96.62 165 LEU B CA 1
ATOM 4399 C C . LEU B 1 165 ? 1.414 -45.531 -1.313 1 96.62 165 LEU B C 1
ATOM 4401 O O . LEU B 1 165 ? 0.878 -46.344 -2.061 1 96.62 165 LEU B O 1
ATOM 4405 N N . PRO B 1 166 ? 0.755 -44.594 -0.592 1 95.25 166 PRO B N 1
ATOM 4406 C CA . PRO B 1 166 ? -0.672 -44.438 -0.883 1 95.25 166 PRO B CA 1
ATOM 4407 C C . PRO B 1 166 ? -0.938 -44.062 -2.336 1 95.25 166 PRO B C 1
ATOM 4409 O O . PRO B 1 166 ? -0.159 -43.312 -2.93 1 95.25 166 PRO B O 1
ATOM 4412 N N . LYS B 1 167 ? -2.086 -44.5 -2.891 1 96.69 167 LYS B N 1
ATOM 4413 C CA . LYS B 1 167 ? -2.465 -44.156 -4.258 1 96.69 167 LYS B CA 1
ATOM 4414 C C . LYS B 1 167 ? -2.697 -42.656 -4.414 1 96.69 167 LYS B C 1
ATOM 4416 O O . LYS B 1 167 ? -3.236 -42.031 -3.514 1 96.69 167 LYS B O 1
ATOM 4421 N N . PRO B 1 168 ? -2.334 -42.125 -5.523 1 97.62 168 PRO B N 1
ATOM 4422 C CA . PRO B 1 168 ? -2.471 -40.656 -5.746 1 97.62 168 PRO B CA 1
ATOM 4423 C C . PRO B 1 168 ? -3.92 -40.25 -5.973 1 97.62 168 PRO B C 1
ATOM 4425 O O . PRO B 1 168 ? -4.773 -41.094 -6.273 1 97.62 168 PRO B O 1
ATOM 4428 N N . LEU B 1 169 ? -4.18 -39 -5.652 1 98.38 169 LEU B N 1
ATOM 4429 C CA . LEU B 1 169 ? -5.371 -38.281 -6.133 1 98.38 169 LEU B CA 1
ATOM 4430 C C . LEU B 1 169 ? -5.113 -37.656 -7.5 1 98.38 169 LEU B C 1
ATOM 4432 O O . LEU B 1 169 ? -4 -37.219 -7.785 1 98.38 169 LEU B O 1
ATOM 4436 N N . TYR B 1 170 ? -6.156 -37.688 -8.359 1 98.5 170 TYR B N 1
ATOM 4437 C CA . TYR B 1 170 ? -5.922 -37.25 -9.727 1 98.5 170 TYR B CA 1
ATOM 4438 C C . TYR B 1 170 ? -6.727 -36 -10.055 1 98.5 170 TYR B C 1
ATOM 4440 O O . TYR B 1 170 ? -7.844 -35.812 -9.562 1 98.5 170 TYR B O 1
ATOM 4448 N N . ILE B 1 171 ? -6.141 -35.094 -10.812 1 98.25 171 ILE B N 1
ATOM 4449 C CA . ILE B 1 171 ? -6.777 -34 -11.5 1 98.25 171 ILE B CA 1
ATOM 4450 C C . ILE B 1 171 ? -6.723 -34.219 -13.008 1 98.25 171 ILE B C 1
ATOM 4452 O O . ILE B 1 171 ? -5.668 -34.531 -13.555 1 98.25 171 ILE B O 1
ATOM 4456 N N . LEU B 1 172 ? -7.844 -34.094 -13.641 1 97.06 172 LEU B N 1
ATOM 4457 C CA . LEU B 1 172 ? -7.91 -34.25 -15.086 1 97.06 172 LEU B CA 1
ATOM 4458 C C . LEU B 1 172 ? -8.484 -33 -15.742 1 97.06 172 LEU B C 1
ATOM 4460 O O . LEU B 1 172 ? -8.953 -32.094 -15.047 1 97.06 172 LEU B O 1
ATOM 4464 N N . GLY B 1 173 ? -8.352 -32.969 -17.016 1 88.56 173 GLY B N 1
ATOM 4465 C CA . GLY B 1 173 ? -8.867 -31.828 -17.75 1 88.56 173 GLY B CA 1
ATOM 4466 C C . GLY B 1 173 ? -7.824 -30.75 -17.984 1 88.56 173 GLY B C 1
ATOM 4467 O O . GLY B 1 173 ? -6.738 -30.781 -17.406 1 88.56 173 GLY B O 1
ATOM 4468 N N . THR B 1 174 ? -8.031 -29.984 -18.969 1 72.75 174 THR B N 1
ATOM 4469 C CA . THR B 1 174 ? -7.129 -28.875 -19.297 1 72.75 174 THR B CA 1
ATOM 4470 C C . THR B 1 174 ? -7.902 -27.578 -19.438 1 72.75 174 THR B C 1
ATOM 4472 O O . THR B 1 174 ? -9.133 -27.578 -19.547 1 72.75 174 THR B O 1
ATOM 4475 N N . GLU B 1 175 ? -7.055 -26.578 -19.078 1 62.25 175 GLU B N 1
ATOM 4476 C CA . GLU B 1 175 ? -7.637 -25.25 -19.328 1 62.25 175 GLU B CA 1
ATOM 4477 C C . GLU B 1 175 ? -7.578 -24.906 -20.828 1 62.25 175 GLU B C 1
ATOM 4479 O O . GLU B 1 175 ? -6.641 -25.297 -21.516 1 62.25 175 GLU B O 1
ATOM 4484 N N . VAL B 1 176 ? -8.617 -24.891 -21.609 1 54.12 176 VAL B N 1
ATOM 4485 C CA . VAL B 1 176 ? -8.539 -24.297 -22.938 1 54.12 176 VAL B CA 1
ATOM 4486 C C . VAL B 1 176 ? -8.875 -22.812 -22.875 1 54.12 176 VAL B C 1
ATOM 4488 O O . VAL B 1 176 ? -9.914 -22.422 -22.344 1 54.12 176 VAL B O 1
ATOM 4491 N N . PRO B 1 177 ? -7.844 -21.719 -23.281 1 52.16 177 PRO B N 1
ATOM 4492 C CA . PRO B 1 177 ? -6.562 -21.719 -24 1 52.16 177 PRO B CA 1
ATOM 4493 C C . PRO B 1 177 ? -5.387 -22.094 -23.109 1 52.16 177 PRO B C 1
ATOM 4495 O O . PRO B 1 177 ? -5.543 -22.234 -21.891 1 52.16 177 PRO B O 1
ATOM 4498 N N . VAL B 1 178 ? -4.215 -22.297 -23.812 1 48.5 178 VAL B N 1
ATOM 4499 C CA . VAL B 1 178 ? -2.924 -22.75 -23.297 1 48.5 178 VAL B CA 1
ATOM 4500 C C . VAL B 1 178 ? -2.557 -21.938 -22.047 1 48.5 178 VAL B C 1
ATOM 4502 O O . VAL B 1 178 ? -2.668 -20.719 -22.047 1 48.5 178 VAL B O 1
ATOM 4505 N N . PRO B 1 179 ? -2.268 -22.656 -20.969 1 47.59 179 PRO B N 1
ATOM 4506 C CA . PRO B 1 179 ? -1.916 -22.109 -19.656 1 47.59 179 PRO B CA 1
ATOM 4507 C C . PRO B 1 179 ? -0.729 -21.141 -19.719 1 47.59 179 PRO B C 1
ATOM 4509 O O . PRO B 1 179 ? 0.146 -21.297 -20.578 1 47.59 179 PRO B O 1
ATOM 4512 N N . GLY B 1 180 ? -0.493 -20.047 -18.969 1 46.34 180 GLY B N 1
ATOM 4513 C CA . GLY B 1 180 ? 0.688 -19.219 -18.766 1 46.34 180 GLY B CA 1
ATOM 4514 C C . GLY B 1 180 ? 0.459 -17.766 -19.094 1 46.34 180 GLY B C 1
ATOM 4515 O O . GLY B 1 180 ? 1.412 -17.016 -19.344 1 46.34 180 GLY B O 1
ATOM 4516 N N . GLY B 1 181 ? -0.767 -17.297 -19.078 1 51.38 181 GLY B N 1
ATOM 4517 C CA . GLY B 1 181 ? -1.066 -15.898 -19.359 1 51.38 181 GLY B CA 1
ATOM 4518 C C . GLY B 1 181 ? -1.144 -15.594 -20.844 1 51.38 181 GLY B C 1
ATOM 4519 O O . GLY B 1 181 ? -0.364 -16.125 -21.641 1 51.38 181 GLY B O 1
ATOM 4520 N N . ALA B 1 182 ? -2.201 -14.992 -21.297 1 51.5 182 ALA B N 1
ATOM 4521 C CA . ALA B 1 182 ? -2.428 -14.586 -22.672 1 51.5 182 ALA B CA 1
ATOM 4522 C C . ALA B 1 182 ? -1.41 -13.531 -23.109 1 51.5 182 ALA B C 1
ATOM 4524 O O . ALA B 1 182 ? -1.032 -12.664 -22.328 1 51.5 182 ALA B O 1
ATOM 4525 N N . ASP B 1 183 ? -0.777 -13.758 -24.172 1 53.34 183 ASP B N 1
ATOM 4526 C CA . ASP B 1 183 ? 0.219 -12.867 -24.75 1 53.34 183 ASP B CA 1
ATOM 4527 C C . ASP B 1 183 ? -0.405 -11.531 -25.156 1 53.34 183 ASP B C 1
ATOM 4529 O O . ASP B 1 183 ? 0.302 -10.602 -25.547 1 53.34 183 ASP B O 1
ATOM 4533 N N . HIS B 1 184 ? -1.728 -11.414 -24.938 1 58.09 184 HIS B N 1
ATOM 4534 C CA . HIS B 1 184 ? -2.371 -10.18 -25.375 1 58.09 184 HIS B CA 1
ATOM 4535 C C . HIS B 1 184 ? -3.391 -9.703 -24.344 1 58.09 184 HIS B C 1
ATOM 4537 O O . HIS B 1 184 ? -3.742 -10.445 -23.422 1 58.09 184 HIS B O 1
ATOM 4543 N N . VAL B 1 185 ? -3.707 -8.352 -24.641 1 57.34 185 VAL B N 1
ATOM 4544 C CA . VAL B 1 185 ? -4.758 -7.777 -23.797 1 57.34 185 VAL B CA 1
ATOM 4545 C C . VAL B 1 185 ? -6.043 -8.594 -23.953 1 57.34 185 VAL B C 1
ATOM 4547 O O . VAL B 1 185 ? -6.523 -8.797 -25.078 1 57.34 185 VAL B O 1
ATOM 4550 N N . LEU B 1 186 ? -6.453 -9.117 -22.797 1 66.62 186 LEU B N 1
ATOM 4551 C CA . LEU B 1 186 ? -7.625 -9.984 -22.812 1 66.62 186 LEU B CA 1
ATOM 4552 C C . LEU B 1 186 ? -8.859 -9.234 -22.312 1 66.62 186 LEU B C 1
ATOM 4554 O O . LEU B 1 186 ? -8.836 -8.656 -21.219 1 66.62 186 LEU B O 1
ATOM 4558 N N . GLU B 1 187 ? -9.727 -8.984 -23.141 1 68.06 187 GLU B N 1
ATOM 4559 C CA . GLU B 1 187 ? -10.93 -8.312 -22.656 1 68.06 187 GLU B CA 1
ATOM 4560 C C . GLU B 1 187 ? -11.805 -9.258 -21.844 1 68.06 187 GLU B C 1
ATOM 4562 O O . GLU B 1 187 ? -12.273 -8.906 -20.766 1 68.06 187 GLU B O 1
ATOM 4567 N N . THR B 1 188 ? -12.062 -10.453 -22.422 1 75.5 188 THR B N 1
ATOM 4568 C CA . THR B 1 188 ? -12.867 -11.445 -21.719 1 75.5 188 THR B CA 1
ATOM 4569 C C . THR B 1 188 ? -12.398 -12.859 -22.062 1 75.5 188 THR B C 1
ATOM 4571 O O . THR B 1 188 ? -11.742 -13.078 -23.078 1 75.5 188 THR B O 1
ATOM 4574 N N . VAL B 1 189 ? -12.508 -13.672 -21.016 1 85.56 189 VAL B N 1
ATOM 4575 C CA . VAL B 1 189 ? -12.297 -15.102 -21.203 1 85.56 189 VAL B CA 1
ATOM 4576 C C . VAL B 1 189 ? -13.586 -15.859 -20.891 1 85.56 189 VAL B C 1
ATOM 4578 O O . VAL B 1 189 ? -14.125 -15.727 -19.781 1 85.56 189 VAL B O 1
ATOM 4581 N N . ALA B 1 190 ? -14.086 -16.531 -21.859 1 88.56 190 ALA B N 1
ATOM 4582 C CA . ALA B 1 190 ? -15.336 -17.266 -21.672 1 88.56 190 ALA B CA 1
ATOM 4583 C C . ALA B 1 190 ? -15.117 -18.516 -20.828 1 88.56 190 ALA B C 1
ATOM 4585 O O . ALA B 1 190 ? -14.172 -19.266 -21.062 1 88.56 190 ALA B O 1
ATOM 4586 N N . PRO B 1 191 ? -16.016 -18.703 -19.891 1 93.94 191 PRO B N 1
ATOM 4587 C CA . PRO B 1 191 ? -15.945 -19.969 -19.156 1 93.94 191 PRO B CA 1
ATOM 4588 C C . PRO B 1 191 ? -16.188 -21.188 -20.047 1 93.94 191 PRO B C 1
ATOM 4590 O O . PRO B 1 191 ? -16.875 -21.078 -21.062 1 93.94 191 PRO B O 1
ATOM 4593 N N . THR B 1 192 ? -15.57 -22.328 -19.688 1 94.31 192 THR B N 1
ATOM 4594 C CA . THR B 1 192 ? -15.836 -23.594 -20.359 1 94.31 192 THR B CA 1
ATOM 4595 C C . THR B 1 192 ? -17.328 -23.859 -20.438 1 94.31 192 THR B C 1
ATOM 4597 O O . THR B 1 192 ? -18.062 -23.625 -19.469 1 94.31 192 THR B O 1
ATOM 4600 N N . GLU B 1 193 ? -17.828 -24.297 -21.594 1 94.81 193 GLU B N 1
ATOM 4601 C CA . GLU B 1 193 ? -19.234 -24.641 -21.75 1 94.81 193 GLU B CA 1
ATOM 4602 C C . GLU B 1 193 ? -19.609 -25.828 -20.859 1 94.81 193 GLU B C 1
ATOM 4604 O O . GLU B 1 193 ? -18.875 -26.828 -20.797 1 94.81 193 GLU B O 1
ATOM 4609 N N . PRO B 1 194 ? -20.781 -25.672 -20.234 1 96.31 194 PRO B N 1
ATOM 4610 C CA . PRO B 1 194 ? -21.188 -26.75 -19.328 1 96.31 194 PRO B CA 1
ATOM 4611 C C . PRO B 1 194 ? -21.219 -28.109 -20.016 1 96.31 194 PRO B C 1
ATOM 4613 O O . PRO B 1 194 ? -20.781 -29.109 -19.438 1 96.31 194 PRO B O 1
ATOM 4616 N N . GLN B 1 195 ? -21.734 -28.125 -21.188 1 96.12 195 GLN B N 1
ATOM 4617 C CA . GLN B 1 195 ? -21.844 -29.391 -21.891 1 96.12 195 GLN B CA 1
ATOM 4618 C C . GLN B 1 195 ? -20.453 -29.969 -22.203 1 96.12 195 GLN B C 1
ATOM 4620 O O . GLN B 1 195 ? -20.266 -31.188 -22.172 1 96.12 195 GLN B O 1
ATOM 4625 N N . ALA B 1 196 ? -19.516 -29.141 -22.547 1 94.31 196 ALA B N 1
ATOM 4626 C CA . ALA B 1 196 ? -18.156 -29.594 -22.797 1 94.31 196 ALA B CA 1
ATOM 4627 C C . ALA B 1 196 ? -17.531 -30.203 -21.547 1 94.31 196 ALA B C 1
ATOM 4629 O O . ALA B 1 196 ? -16.844 -31.219 -21.625 1 94.31 196 ALA B O 1
ATOM 4630 N N . ALA B 1 197 ? -17.766 -29.609 -20.438 1 95.69 197 ALA B N 1
ATOM 4631 C CA . ALA B 1 197 ? -17.266 -30.141 -19.172 1 95.69 197 ALA B CA 1
ATOM 4632 C C . ALA B 1 197 ? -17.875 -31.5 -18.859 1 95.69 197 ALA B C 1
ATOM 4634 O O . ALA B 1 197 ? -17.156 -32.438 -18.484 1 95.69 197 ALA B O 1
ATOM 4635 N N . ARG B 1 198 ? -19.203 -31.609 -19.031 1 96.62 198 ARG B N 1
ATOM 4636 C CA . ARG B 1 198 ? -19.875 -32.875 -18.797 1 96.62 198 ARG B CA 1
ATOM 4637 C C . ARG B 1 198 ? -19.344 -33.969 -19.719 1 96.62 198 ARG B C 1
ATOM 4639 O O . ARG B 1 198 ? -19.094 -35.094 -19.266 1 96.62 198 ARG B O 1
ATOM 4646 N N . ASN B 1 199 ? -19.172 -33.562 -20.922 1 95.38 199 ASN B N 1
ATOM 4647 C CA . ASN B 1 199 ? -18.656 -34.531 -21.891 1 95.38 199 ASN B CA 1
ATOM 4648 C C . ASN B 1 199 ? -17.266 -35 -21.531 1 95.38 199 ASN B C 1
ATOM 4650 O O . ASN B 1 199 ? -16.938 -36.188 -21.672 1 95.38 199 ASN B O 1
ATOM 4654 N N . THR B 1 200 ? -16.422 -34.094 -21.156 1 95.19 200 THR B N 1
ATOM 4655 C CA . THR B 1 200 ? -15.062 -34.438 -20.766 1 95.19 200 THR B CA 1
ATOM 4656 C C . THR B 1 200 ? -15.062 -35.406 -19.578 1 95.19 200 THR B C 1
ATOM 4658 O O . THR B 1 200 ? -14.336 -36.375 -19.578 1 95.19 200 THR B O 1
ATOM 4661 N N . ILE B 1 201 ? -15.875 -35.156 -18.562 1 97.19 201 ILE B N 1
ATOM 4662 C CA . ILE B 1 201 ? -15.969 -36 -17.375 1 97.19 201 ILE B CA 1
ATOM 4663 C C . ILE B 1 201 ? -16.453 -37.375 -17.781 1 97.19 201 ILE B C 1
ATOM 4665 O O . ILE B 1 201 ? -15.82 -38.375 -17.422 1 97.19 201 ILE B O 1
ATOM 4669 N N . ASP B 1 202 ? -17.5 -37.438 -18.594 1 96.94 202 ASP B N 1
ATOM 4670 C CA . ASP B 1 202 ? -18.094 -38.688 -18.984 1 96.94 202 ASP B CA 1
ATOM 4671 C C . ASP B 1 202 ? -17.125 -39.5 -19.844 1 96.94 202 ASP B C 1
ATOM 4673 O O . ASP B 1 202 ? -17 -40.719 -19.656 1 96.94 202 ASP B O 1
ATOM 4677 N N . LEU B 1 203 ? -16.547 -38.844 -20.688 1 96.69 203 LEU B N 1
ATOM 4678 C CA . LEU B 1 203 ? -15.617 -39.5 -21.578 1 96.69 203 LEU B CA 1
ATOM 4679 C C . LEU B 1 203 ? -14.453 -40.094 -20.812 1 96.69 203 LEU B C 1
ATOM 4681 O O . LEU B 1 203 ? -14.055 -41.25 -21.062 1 96.69 203 LEU B O 1
ATOM 4685 N N . HIS B 1 204 ? -13.844 -39.375 -19.906 1 97.5 204 HIS B N 1
ATOM 4686 C CA . HIS B 1 204 ? -12.758 -39.906 -19.094 1 97.5 204 HIS B CA 1
ATOM 4687 C C . HIS B 1 204 ? -13.219 -41.094 -18.25 1 97.5 204 HIS B C 1
ATOM 4689 O O . HIS B 1 204 ? -12.516 -42.094 -18.125 1 97.5 204 HIS B O 1
ATOM 4695 N N . ARG B 1 205 ? -14.406 -40.938 -17.656 1 97.56 205 ARG B N 1
ATOM 4696 C CA . ARG B 1 205 ? -14.969 -42.031 -16.859 1 97.56 205 ARG B CA 1
ATOM 4697 C C . ARG B 1 205 ? -15.07 -43.312 -17.672 1 97.56 205 ARG B C 1
ATOM 4699 O O . ARG B 1 205 ? -14.656 -44.375 -17.203 1 97.56 205 ARG B O 1
ATOM 4706 N N . GLU B 1 206 ? -15.562 -43.188 -18.859 1 98.19 206 GLU B N 1
ATOM 4707 C CA . GLU B 1 206 ? -15.75 -44.312 -19.734 1 98.19 206 GLU B CA 1
ATOM 4708 C C . GLU B 1 206 ? -14.406 -44.938 -20.141 1 98.19 206 GLU B C 1
ATOM 4710 O O . GLU B 1 206 ? -14.227 -46.156 -20.078 1 98.19 206 GLU B O 1
ATOM 4715 N N . ILE B 1 207 ? -13.539 -44.125 -20.516 1 98.19 207 ILE B N 1
ATOM 4716 C CA . ILE B 1 207 ? -12.258 -44.594 -21.031 1 98.19 207 ILE B CA 1
ATOM 4717 C C . ILE B 1 207 ? -11.422 -45.188 -19.906 1 98.19 207 ILE B C 1
ATOM 4719 O O . ILE B 1 207 ? -10.719 -46.188 -20.094 1 98.19 207 ILE B O 1
ATOM 4723 N N . PHE B 1 208 ? -11.469 -44.594 -18.75 1 98.44 208 PHE B N 1
ATOM 4724 C CA . PHE B 1 208 ? -10.789 -45.156 -17.594 1 98.44 208 PHE B CA 1
ATOM 4725 C C . PHE B 1 208 ? -11.312 -46.562 -17.312 1 98.44 208 PHE B C 1
ATOM 4727 O O . PHE B 1 208 ? -10.531 -47.469 -17.031 1 98.44 208 PHE B O 1
ATOM 4734 N N . ALA B 1 209 ? -12.578 -46.719 -17.438 1 98.31 209 ALA B N 1
ATOM 4735 C CA . ALA B 1 209 ? -13.18 -48.031 -17.234 1 98.31 209 ALA B CA 1
ATOM 4736 C C . ALA B 1 209 ? -12.672 -49.031 -18.281 1 98.31 209 ALA B C 1
ATOM 4738 O O . ALA B 1 209 ? -12.391 -50.188 -17.969 1 98.31 209 ALA B O 1
ATOM 4739 N N . GLN B 1 210 ? -12.562 -48.625 -19.484 1 98.31 210 GLN B N 1
ATOM 4740 C CA . GLN B 1 210 ? -12.07 -49.469 -20.562 1 98.31 210 GLN B CA 1
ATOM 4741 C C . GLN B 1 210 ? -10.648 -49.938 -20.297 1 98.31 210 GLN B C 1
ATOM 4743 O O . GLN B 1 210 ? -10.258 -51.031 -20.719 1 98.31 210 GLN B O 1
ATOM 4748 N N . HIS B 1 211 ? -9.914 -49.125 -19.562 1 98.12 211 HIS B N 1
ATOM 4749 C CA . HIS B 1 211 ? -8.523 -49.469 -19.25 1 98.12 211 HIS B CA 1
ATOM 4750 C C . HIS B 1 211 ? -8.414 -50.188 -17.938 1 98.12 211 HIS B C 1
ATOM 4752 O O . HIS B 1 211 ? -7.309 -50.406 -17.422 1 98.12 211 HIS B O 1
ATOM 4758 N N . GLY B 1 212 ? -9.562 -50.531 -17.328 1 98 212 GLY B N 1
ATOM 4759 C CA . GLY B 1 212 ? -9.555 -51.219 -16.047 1 98 212 GLY B CA 1
ATOM 4760 C C . GLY B 1 212 ? -9.156 -50.312 -14.891 1 98 212 GLY B C 1
ATOM 4761 O O . GLY B 1 212 ? -8.594 -50.781 -13.898 1 98 212 GLY B O 1
ATOM 4762 N N . LEU B 1 213 ? -9.367 -49.062 -15.047 1 98.44 213 LEU B N 1
ATOM 4763 C CA . LEU B 1 213 ? -8.914 -48.062 -14.062 1 98.44 213 LEU B CA 1
ATOM 4764 C C . LEU B 1 213 ? -10.102 -47.406 -13.375 1 98.44 213 LEU B C 1
ATOM 4766 O O . LEU B 1 213 ? -10.023 -46.219 -13 1 98.44 213 LEU B O 1
ATOM 4770 N N . SER B 1 214 ? -11.234 -48.094 -13.211 1 97.94 214 SER B N 1
ATOM 4771 C CA . SER B 1 214 ? -12.414 -47.531 -12.57 1 97.94 214 SER B CA 1
ATOM 4772 C C . SER B 1 214 ? -12.117 -47.125 -11.125 1 97.94 214 SER B C 1
ATOM 4774 O O . SER B 1 214 ? -12.594 -46.094 -10.648 1 97.94 214 SER B O 1
ATOM 4776 N N . ASP B 1 215 ? -11.359 -47.938 -10.477 1 97.56 215 ASP B N 1
ATOM 4777 C CA . ASP B 1 215 ? -10.992 -47.625 -9.102 1 97.56 215 ASP B CA 1
ATOM 4778 C C . ASP B 1 215 ? -10.164 -46.344 -9.031 1 97.56 215 ASP B C 1
ATOM 4780 O O . ASP B 1 215 ? -10.344 -45.531 -8.117 1 97.56 215 ASP B O 1
ATOM 4784 N N . ALA B 1 216 ? -9.195 -46.219 -9.953 1 98.06 216 ALA B N 1
ATOM 4785 C CA . ALA B 1 216 ? -8.391 -45 -10 1 98.06 216 ALA B CA 1
ATOM 4786 C C . ALA B 1 216 ? -9.258 -43.75 -10.266 1 98.06 216 ALA B C 1
ATOM 4788 O O . ALA B 1 216 ? -9 -42.688 -9.727 1 98.06 216 ALA B O 1
ATOM 4789 N N . PHE B 1 217 ? -10.273 -43.906 -11.109 1 98 217 PHE B N 1
ATOM 4790 C CA . PHE B 1 217 ? -11.133 -42.781 -11.445 1 98 217 PHE B CA 1
ATOM 4791 C C . PHE B 1 217 ? -11.914 -42.312 -10.227 1 98 217 PHE B C 1
ATOM 4793 O O . PHE B 1 217 ? -12.273 -41.125 -10.133 1 98 217 PHE B O 1
ATOM 4800 N N . GLU B 1 218 ? -12.188 -43.219 -9.266 1 97.12 218 GLU B N 1
ATOM 4801 C CA . GLU B 1 218 ? -12.852 -42.844 -8.023 1 97.12 218 GLU B CA 1
ATOM 4802 C C . GLU B 1 218 ? -11.992 -41.844 -7.219 1 97.12 218 GLU B C 1
ATOM 4804 O O . GLU B 1 218 ? -12.492 -41.188 -6.312 1 97.12 218 GLU B O 1
ATOM 4809 N N . ARG B 1 219 ? -10.711 -41.75 -7.578 1 98 219 ARG B N 1
ATOM 4810 C CA . ARG B 1 219 ? -9.805 -40.844 -6.875 1 98 219 ARG B CA 1
ATOM 4811 C C . ARG B 1 219 ? -9.5 -39.625 -7.715 1 98 219 ARG B C 1
ATOM 4813 O O . ARG B 1 219 ? -8.578 -38.875 -7.402 1 98 219 ARG B O 1
ATOM 4820 N N . VAL B 1 220 ? -10.211 -39.469 -8.82 1 98.19 220 VAL B N 1
ATOM 4821 C CA . VAL B 1 220 ? -10.234 -38.188 -9.484 1 98.19 220 VAL B CA 1
ATOM 4822 C C . VAL B 1 220 ? -11.062 -37.188 -8.672 1 98.19 220 VAL B C 1
ATOM 4824 O O . VAL B 1 220 ? -12.281 -37.375 -8.523 1 98.19 220 VAL B O 1
ATOM 4827 N N . ILE B 1 221 ? -10.438 -36.156 -8.219 1 97.94 221 ILE B N 1
ATOM 4828 C CA . ILE B 1 221 ? -11.148 -35.281 -7.273 1 97.94 221 ILE B CA 1
ATOM 4829 C C . ILE B 1 221 ? -11.539 -34 -7.957 1 97.94 221 ILE B C 1
ATOM 4831 O O . ILE B 1 221 ?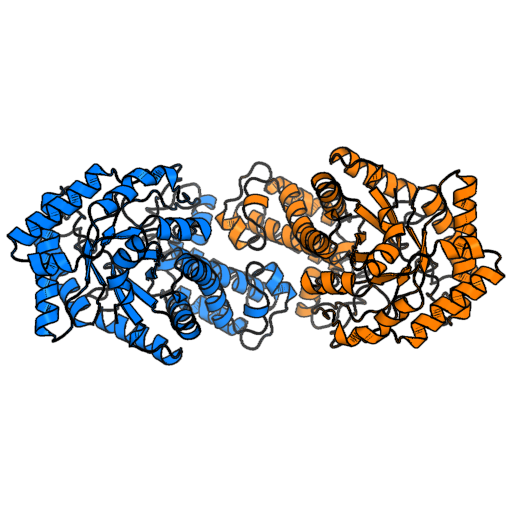 -12.383 -33.25 -7.445 1 97.94 221 ILE B O 1
ATOM 4835 N N . ALA B 1 222 ? -10.891 -33.688 -9.078 1 98.31 222 ALA B N 1
ATOM 4836 C CA . ALA B 1 222 ? -11.195 -32.406 -9.711 1 98.31 222 ALA B CA 1
ATOM 4837 C C . ALA B 1 222 ? -10.891 -32.438 -11.211 1 98.31 222 ALA B C 1
ATOM 4839 O O . ALA B 1 222 ? -10.102 -33.281 -11.664 1 98.31 222 ALA B O 1
ATOM 4840 N N . PHE B 1 223 ? -11.578 -31.641 -11.922 1 97.69 223 PHE B N 1
ATOM 4841 C CA . PHE B 1 223 ? -11.266 -31.344 -13.32 1 97.69 223 PHE B CA 1
ATOM 4842 C C . PHE B 1 223 ? -10.852 -29.891 -13.484 1 97.69 223 PHE B C 1
ATOM 4844 O O . PHE B 1 223 ? -11.422 -29 -12.852 1 97.69 223 PHE B O 1
ATOM 4851 N N . VAL B 1 224 ? -9.852 -29.672 -14.328 1 96.81 224 VAL B N 1
ATOM 4852 C CA . VAL B 1 224 ? -9.461 -28.312 -14.688 1 96.81 224 VAL B CA 1
ATOM 4853 C C . VAL B 1 224 ? -10.406 -27.781 -15.766 1 96.81 224 VAL B C 1
ATOM 4855 O O . VAL B 1 224 ? -10.648 -28.438 -16.766 1 96.81 224 VAL B O 1
ATOM 4858 N N . VAL B 1 225 ? -10.969 -26.656 -15.516 1 95.12 225 VAL B N 1
ATOM 4859 C CA . VAL B 1 225 ? -11.82 -25.953 -16.469 1 95.12 225 VAL B CA 1
ATOM 4860 C C . VAL B 1 225 ? -11.398 -24.484 -16.531 1 95.12 225 VAL B C 1
ATOM 4862 O O . VAL B 1 225 ? -10.555 -24.031 -15.758 1 95.12 225 VAL B O 1
ATOM 4865 N N . GLN B 1 226 ? -11.93 -23.781 -17.562 1 93.88 226 GLN B N 1
ATOM 4866 C CA . GLN B 1 226 ? -11.789 -22.328 -17.641 1 93.88 226 GLN B CA 1
ATOM 4867 C C . GLN B 1 226 ? -12.969 -21.625 -16.984 1 93.88 226 GLN B C 1
ATOM 4869 O O . GLN B 1 226 ? -14.062 -21.562 -17.562 1 93.88 226 GLN B O 1
ATOM 4874 N N . PRO B 1 227 ? -12.766 -21.062 -15.805 1 95.12 227 PRO B N 1
ATOM 4875 C CA . PRO B 1 227 ? -13.898 -20.453 -15.109 1 95.12 227 PRO B CA 1
ATOM 4876 C C . PRO B 1 227 ? -14.141 -19.016 -15.523 1 95.12 227 PRO B C 1
ATOM 4878 O O . PRO B 1 227 ? -15.078 -18.375 -15.039 1 95.12 227 PRO B O 1
ATOM 4881 N N . GLY B 1 228 ? -13.32 -18.5 -16.391 1 93.62 228 GLY B N 1
ATOM 4882 C CA . GLY B 1 228 ? -13.414 -17.125 -16.812 1 93.62 228 GLY B CA 1
ATOM 4883 C C . GLY B 1 228 ? -12.414 -16.219 -16.125 1 93.62 228 GLY B C 1
ATOM 4884 O O . GLY B 1 228 ? -12.719 -15.055 -15.828 1 93.62 228 GLY B O 1
ATOM 4885 N N . VAL B 1 229 ? -11.289 -16.781 -15.75 1 93.75 229 VAL B N 1
ATOM 4886 C CA . VAL B 1 229 ? -10.219 -16.016 -15.102 1 93.75 229 VAL B CA 1
ATOM 4887 C C . VAL B 1 229 ? -8.922 -16.172 -15.898 1 93.75 229 VAL B C 1
ATOM 4889 O O . VAL B 1 229 ? -8.609 -17.25 -16.391 1 93.75 229 VAL B O 1
ATOM 4892 N N . GLU B 1 230 ? -8.258 -15.078 -16.078 1 92.12 230 GLU B N 1
ATOM 4893 C CA . GLU B 1 230 ? -6.973 -15.062 -16.766 1 92.12 230 GLU B CA 1
ATOM 4894 C C . GLU B 1 230 ? -6.227 -13.758 -16.516 1 92.12 230 GLU B C 1
ATOM 4896 O O . GLU B 1 230 ? -6.754 -12.844 -15.883 1 92.12 230 GLU B O 1
ATOM 4901 N N . PHE B 1 231 ? -5 -13.711 -16.875 1 92.56 231 PHE B N 1
ATOM 4902 C CA . PHE B 1 231 ? -4.25 -12.461 -16.859 1 92.56 231 PHE B CA 1
ATOM 4903 C C . PHE B 1 231 ? -3.326 -12.383 -18.062 1 92.56 231 PHE B C 1
ATOM 4905 O O . PHE B 1 231 ? -2.859 -13.406 -18.578 1 92.56 231 PHE B O 1
ATOM 4912 N N . GLY B 1 232 ? -3.188 -11.25 -18.594 1 88.56 232 GLY B N 1
ATOM 4913 C CA . GLY B 1 232 ? -2.234 -10.953 -19.656 1 88.56 232 GLY B CA 1
ATOM 4914 C C . GLY B 1 232 ? -1.002 -10.219 -19.141 1 88.56 232 GLY B C 1
ATOM 4915 O O . GLY B 1 232 ? -0.611 -10.375 -17.984 1 88.56 232 GLY B O 1
ATOM 4916 N N . SER B 1 233 ? -0.377 -9.508 -20.031 1 88.5 233 SER B N 1
ATOM 4917 C CA . SER B 1 233 ? 0.818 -8.75 -19.656 1 88.5 233 SER B CA 1
ATOM 4918 C C . SER B 1 233 ? 0.466 -7.531 -18.812 1 88.5 233 SER B C 1
ATOM 4920 O O . SER B 1 233 ? 1.236 -7.133 -17.938 1 88.5 233 SER B O 1
ATOM 4922 N N . ASP B 1 234 ? -0.737 -6.965 -19.125 1 87.56 234 ASP B N 1
ATOM 4923 C CA . ASP B 1 234 ? -0.989 -5.684 -18.484 1 87.56 234 ASP B CA 1
ATOM 4924 C C . ASP B 1 234 ? -2.398 -5.633 -17.891 1 87.56 234 ASP B C 1
ATOM 4926 O O . ASP B 1 234 ? -2.887 -4.559 -17.531 1 87.56 234 ASP B O 1
ATOM 4930 N N . ASN B 1 235 ? -3.027 -6.816 -17.875 1 89.31 235 ASN B N 1
ATOM 4931 C CA . ASN B 1 235 ? -4.375 -6.777 -17.328 1 89.31 235 ASN B CA 1
ATOM 4932 C C . ASN B 1 235 ? -4.777 -8.133 -16.734 1 89.31 235 ASN B C 1
ATOM 4934 O O . ASN B 1 235 ? -4.152 -9.148 -17.031 1 89.31 235 ASN B O 1
ATOM 4938 N N . VAL B 1 236 ? -5.82 -8.078 -15.945 1 92.94 236 VAL B N 1
ATOM 4939 C CA . VAL B 1 236 ? -6.375 -9.242 -15.266 1 92.94 236 VAL B CA 1
ATOM 4940 C C . VAL B 1 236 ? -7.863 -9.367 -15.586 1 92.94 236 VAL B C 1
ATOM 4942 O O . VAL B 1 236 ? -8.594 -8.375 -15.578 1 92.94 236 VAL B O 1
ATOM 4945 N N . VAL B 1 237 ? -8.25 -10.477 -16.031 1 94.25 237 VAL B N 1
ATOM 4946 C CA . VAL B 1 237 ? -9.68 -10.773 -16.188 1 94.25 237 VAL B CA 1
ATOM 4947 C C . VAL B 1 237 ? -10.234 -11.32 -14.875 1 94.25 237 VAL B C 1
ATOM 4949 O O . VAL B 1 237 ? -9.953 -12.469 -14.508 1 94.25 237 VAL B O 1
ATOM 4952 N N . ALA B 1 238 ? -11.047 -10.531 -14.281 1 94.69 238 ALA B N 1
ATOM 4953 C CA . ALA B 1 238 ? -11.578 -10.875 -12.961 1 94.69 238 ALA B CA 1
ATOM 4954 C C . ALA B 1 238 ? -12.664 -11.938 -13.078 1 94.69 238 ALA B C 1
ATOM 4956 O O . ALA B 1 238 ? -13.445 -11.938 -14.031 1 94.69 238 ALA B O 1
ATOM 4957 N N . TYR B 1 239 ? -12.75 -12.766 -12.062 1 97 239 TYR B N 1
ATOM 4958 C CA . TYR B 1 239 ? -13.789 -13.789 -11.992 1 97 239 TYR B CA 1
ATOM 4959 C C . TYR B 1 239 ? -15.172 -13.156 -11.906 1 97 239 TYR B C 1
ATOM 4961 O O . TYR B 1 239 ? -15.391 -12.227 -11.133 1 97 239 TYR B O 1
ATOM 4969 N N . ASP B 1 240 ? -16.047 -13.641 -12.742 1 96.88 240 ASP B N 1
ATOM 4970 C CA . ASP B 1 240 ? -17.453 -13.242 -12.75 1 96.88 240 ASP B CA 1
ATOM 4971 C C . ASP B 1 240 ? -18.359 -14.422 -12.422 1 96.88 240 ASP B C 1
ATOM 4973 O O . ASP B 1 240 ? -18.656 -15.25 -13.297 1 96.88 240 ASP B O 1
ATOM 4977 N N . PRO B 1 241 ? -18.875 -14.461 -11.203 1 97.56 241 PRO B N 1
ATOM 4978 C CA . PRO B 1 241 ? -19.703 -15.594 -10.781 1 97.56 241 PRO B CA 1
ATOM 4979 C C . PRO B 1 241 ? -20.922 -15.805 -11.695 1 97.56 241 PRO B C 1
ATOM 4981 O O . PRO B 1 241 ? -21.297 -16.953 -11.953 1 97.56 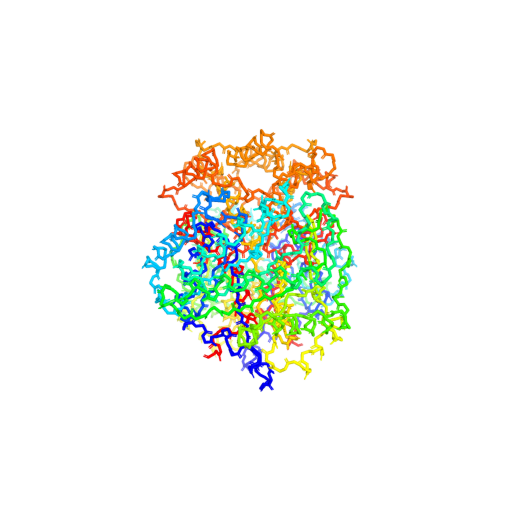241 PRO B O 1
ATOM 4984 N N . GLN B 1 242 ? -21.5 -14.758 -12.172 1 97.31 242 GLN B N 1
ATOM 4985 C CA . GLN B 1 242 ? -22.688 -14.875 -13.016 1 97.31 242 GLN B CA 1
ATOM 4986 C C . GLN B 1 242 ? -22.359 -15.547 -14.344 1 97.31 242 GLN B C 1
ATOM 4988 O O . GLN B 1 242 ? -23.094 -16.406 -14.812 1 97.31 242 GLN B O 1
ATOM 4993 N N . ALA B 1 243 ? -21.266 -15.188 -14.898 1 96.38 243 ALA B N 1
ATOM 4994 C CA . ALA B 1 243 ? -20.859 -15.758 -16.172 1 96.38 243 ALA B CA 1
ATOM 4995 C C . ALA B 1 243 ? -20.531 -17.234 -16.047 1 96.38 243 ALA B C 1
ATOM 4997 O O . ALA B 1 243 ? -20.688 -18.016 -16.984 1 96.38 243 ALA B O 1
ATOM 4998 N N . ALA B 1 244 ? -20.094 -17.703 -14.852 1 97.12 244 ALA B N 1
ATOM 4999 C CA . ALA B 1 244 ? -19.625 -19.078 -14.648 1 97.12 244 ALA B CA 1
ATOM 5000 C C . ALA B 1 244 ? -20.719 -19.938 -14.023 1 97.12 244 ALA B C 1
ATOM 5002 O O . ALA B 1 244 ? -20.5 -21.109 -13.727 1 97.12 244 ALA B O 1
ATOM 5003 N N . GLN B 1 245 ? -21.891 -19.391 -13.867 1 97.81 245 GLN B N 1
ATOM 5004 C CA . GLN B 1 245 ? -22.969 -20.047 -13.109 1 97.81 245 GLN B CA 1
ATOM 5005 C C . GLN B 1 245 ? -23.328 -21.406 -13.719 1 97.81 245 GLN B C 1
ATOM 5007 O O . GLN B 1 245 ? -23.453 -22.391 -13 1 97.81 245 GLN B O 1
ATOM 5012 N N . SER B 1 246 ? -23.516 -21.422 -15 1 97.88 246 SER B N 1
ATOM 5013 C CA . SER B 1 246 ? -23.906 -22.656 -15.664 1 97.88 246 SER B CA 1
ATOM 5014 C C . SER B 1 246 ? -22.812 -23.703 -15.586 1 97.88 246 SER B C 1
ATOM 5016 O O . SER B 1 246 ? -23.109 -24.906 -15.469 1 97.88 246 SER B O 1
ATOM 5018 N N . LEU B 1 247 ? -21.562 -23.266 -15.719 1 97.56 247 LEU B N 1
ATOM 5019 C CA . LEU B 1 247 ? -20.453 -24.203 -15.562 1 97.56 247 LEU B CA 1
ATOM 5020 C C . LEU B 1 247 ? -20.406 -24.781 -14.156 1 97.56 247 LEU B C 1
ATOM 5022 O O . LEU B 1 247 ? -20.234 -25.984 -13.977 1 97.56 247 LEU B O 1
ATOM 5026 N N . SER B 1 248 ? -20.578 -23.938 -13.156 1 97.81 248 SER B N 1
ATOM 5027 C CA . SER B 1 248 ? -20.578 -24.359 -11.758 1 97.81 248 SER B CA 1
ATOM 5028 C C . SER B 1 248 ? -21.672 -25.391 -11.484 1 97.81 248 SER B C 1
ATOM 5030 O O . SER B 1 248 ? -21.484 -26.312 -10.695 1 97.81 248 SER B O 1
ATOM 5032 N N . ALA B 1 249 ? -22.734 -25.25 -12.148 1 97.75 249 ALA B N 1
ATOM 5033 C CA . ALA B 1 249 ? -23.891 -26.094 -11.93 1 97.75 249 ALA B CA 1
ATOM 5034 C C . ALA B 1 249 ? -23.625 -27.531 -12.398 1 97.75 249 ALA B C 1
ATOM 5036 O O . ALA B 1 249 ? -24.344 -28.453 -12.016 1 97.75 249 ALA B O 1
ATOM 5037 N N . VAL B 1 250 ? -22.625 -27.719 -13.242 1 97.81 250 VAL B N 1
ATOM 5038 C CA . VAL B 1 250 ? -22.25 -29.047 -13.688 1 97.81 250 VAL B CA 1
ATOM 5039 C C . VAL B 1 250 ? -21.938 -29.938 -12.484 1 97.81 250 VAL B C 1
ATOM 5041 O O . VAL B 1 250 ? -22.219 -31.141 -12.5 1 97.81 250 VAL B O 1
ATOM 5044 N N . LEU B 1 251 ? -21.438 -29.375 -11.414 1 98 251 LEU B N 1
ATOM 5045 C CA . LEU B 1 251 ? -21 -30.094 -10.234 1 98 251 LEU B CA 1
ATOM 5046 C C . LEU B 1 251 ? -22.188 -30.672 -9.469 1 98 251 LEU B C 1
ATOM 5048 O O . LEU B 1 251 ? -22.016 -31.578 -8.648 1 98 251 LEU B O 1
ATOM 5052 N N . ASP B 1 252 ? -23.359 -30.156 -9.703 1 96.75 252 ASP B N 1
ATOM 5053 C CA . ASP B 1 252 ? -24.562 -30.719 -9.07 1 96.75 252 ASP B CA 1
ATOM 5054 C C . ASP B 1 252 ? -24.766 -32.156 -9.484 1 96.75 252 ASP B C 1
ATOM 5056 O O . ASP B 1 252 ? -25.297 -32.969 -8.711 1 96.75 252 ASP B O 1
ATOM 5060 N N . GLY B 1 253 ? -24.344 -32.438 -10.648 1 96.94 253 GLY B N 1
ATOM 5061 C CA . GLY B 1 253 ? -24.453 -33.812 -11.148 1 96.94 253 GLY B CA 1
ATOM 5062 C C . GLY B 1 253 ? -23.234 -34.656 -10.844 1 96.94 253 GLY B C 1
ATOM 5063 O O . GLY B 1 253 ? -23.219 -35.844 -11.148 1 96.94 253 GLY B O 1
ATOM 5064 N N . GLU B 1 254 ? -22.219 -34.094 -10.336 1 97.25 254 GLU B N 1
ATOM 5065 C CA . GLU B 1 254 ? -20.953 -34.75 -10.023 1 97.25 254 GLU B CA 1
ATOM 5066 C C . GLU B 1 254 ? -20.547 -34.5 -8.57 1 97.25 254 GLU B C 1
ATOM 5068 O O . GLU B 1 254 ? -19.609 -33.781 -8.297 1 97.25 254 GLU B O 1
ATOM 5073 N N . PRO B 1 255 ? -21.141 -35.188 -7.629 1 95.19 255 PRO B N 1
ATOM 5074 C CA . PRO B 1 255 ? -21.016 -34.844 -6.207 1 95.19 255 PRO B CA 1
ATOM 5075 C C . PRO B 1 255 ? -19.625 -35.156 -5.652 1 95.19 255 PRO B C 1
ATOM 5077 O O . PRO B 1 255 ? -19.281 -34.688 -4.566 1 95.19 255 PRO B O 1
ATOM 5080 N N . ARG B 1 256 ? -18.844 -35.875 -6.32 1 95.88 256 ARG B N 1
ATOM 5081 C CA . ARG B 1 256 ? -17.531 -36.25 -5.809 1 95.88 256 ARG B CA 1
ATOM 5082 C C . ARG B 1 256 ? -16.453 -35.344 -6.406 1 95.88 256 ARG B C 1
ATOM 5084 O O . ARG B 1 256 ? -15.273 -35.469 -6.043 1 95.88 256 ARG B O 1
ATOM 5091 N N . LEU B 1 257 ? -16.844 -34.469 -7.289 1 97.75 257 LEU B N 1
ATOM 5092 C CA . LEU B 1 257 ? -15.867 -33.688 -8.031 1 97.75 257 LEU B CA 1
ATOM 5093 C C . LEU B 1 257 ? -15.961 -32.219 -7.645 1 97.75 257 LEU B C 1
ATOM 5095 O O . LEU B 1 257 ? -17.016 -31.75 -7.199 1 97.75 257 LEU B O 1
ATOM 5099 N N . VAL B 1 258 ? -14.867 -31.531 -7.684 1 98.25 258 VAL B N 1
ATOM 5100 C CA . VAL B 1 258 ? -14.781 -30.078 -7.746 1 98.25 258 VAL B CA 1
ATOM 5101 C C . VAL B 1 258 ? -14.008 -29.656 -8.992 1 98.25 258 VAL B C 1
ATOM 5103 O O . VAL B 1 258 ? -13.617 -30.5 -9.805 1 98.25 258 VAL B O 1
ATOM 5106 N N . PHE B 1 259 ? -13.906 -28.344 -9.203 1 98.06 259 PHE B N 1
ATOM 5107 C CA . PHE B 1 259 ? -13.062 -27.844 -10.281 1 98.06 259 PHE B CA 1
ATOM 5108 C C . PHE B 1 259 ? -11.766 -27.25 -9.727 1 98.06 259 PHE B C 1
ATOM 5110 O O . PHE B 1 259 ? -11.711 -26.859 -8.555 1 98.06 259 PHE B O 1
ATOM 5117 N N . GLU B 1 260 ? -10.734 -27.344 -10.477 1 97.44 260 GLU B N 1
ATOM 5118 C CA . GLU B 1 260 ? -9.477 -26.656 -10.227 1 97.44 260 GLU B CA 1
ATOM 5119 C C . GLU B 1 260 ? -9.32 -25.438 -11.141 1 97.44 260 GLU B C 1
ATOM 5121 O O . GLU B 1 260 ? -9.531 -25.531 -12.352 1 97.44 260 GLU B O 1
ATOM 5126 N N . ALA B 1 261 ? -9.047 -24.297 -10.508 1 96.31 261 ALA B N 1
ATOM 5127 C CA . ALA B 1 261 ? -8.875 -23.062 -11.273 1 96.31 261 ALA B CA 1
ATOM 5128 C C . ALA B 1 261 ? -7.398 -22.719 -11.438 1 96.31 261 ALA B C 1
ATOM 5130 O O . ALA B 1 261 ? -6.684 -22.531 -10.453 1 96.31 261 ALA B O 1
ATOM 5131 N N . HIS B 1 262 ? -6.992 -22.672 -12.688 1 94 262 HIS B N 1
ATOM 5132 C CA . HIS B 1 262 ? -5.641 -22.234 -13.023 1 94 262 HIS B CA 1
ATOM 5133 C C . HIS B 1 262 ? -5.59 -20.719 -13.242 1 94 262 HIS B C 1
ATOM 5135 O O . HIS B 1 262 ? -6.629 -20.078 -13.414 1 94 262 HIS B O 1
ATOM 5141 N N . SER B 1 263 ? -4.473 -20.125 -13.188 1 92.38 263 SER B N 1
ATOM 5142 C CA . SER B 1 263 ? -4.207 -18.719 -13.508 1 92.38 263 SER B CA 1
ATOM 5143 C C . SER B 1 263 ? -5.012 -17.781 -12.617 1 92.38 263 SER B C 1
ATOM 5145 O O . SER B 1 263 ? -5.617 -16.828 -13.094 1 92.38 263 SER B O 1
ATOM 5147 N N . THR B 1 264 ? -5.148 -18.156 -11.359 1 96.69 264 THR B N 1
ATOM 5148 C CA . THR B 1 264 ? -5.918 -17.312 -10.453 1 96.69 264 THR B CA 1
ATOM 5149 C C . THR B 1 264 ? -5.066 -16.156 -9.938 1 96.69 264 THR B C 1
ATOM 5151 O O . THR B 1 264 ? -5.516 -15.375 -9.094 1 96.69 264 THR B O 1
ATOM 5154 N N . ASP B 1 265 ? -3.867 -15.992 -10.484 1 97.25 265 ASP B N 1
ATOM 5155 C CA . ASP B 1 265 ? -2.963 -14.93 -10.062 1 97.25 265 ASP B CA 1
ATOM 5156 C C . ASP B 1 265 ? -3.631 -13.562 -10.18 1 97.25 265 ASP B C 1
ATOM 5158 O O . ASP B 1 265 ? -4.383 -13.312 -11.125 1 97.25 265 ASP B O 1
ATOM 5162 N N . TYR B 1 266 ? -3.355 -12.617 -9.234 1 96.69 266 TYR B N 1
ATOM 5163 C CA . TYR B 1 266 ? -3.691 -11.203 -9.234 1 96.69 266 TYR B CA 1
ATOM 5164 C C . TYR B 1 266 ? -5.18 -10.992 -8.992 1 96.69 266 TYR B C 1
ATOM 5166 O O . TYR B 1 266 ? -5.66 -9.859 -8.984 1 96.69 266 TYR B O 1
ATOM 5174 N N . GLN B 1 267 ? -5.984 -12.102 -8.852 1 97.31 267 GLN B N 1
ATOM 5175 C CA . GLN B 1 267 ? -7.387 -11.961 -8.484 1 97.31 267 GLN B CA 1
ATOM 5176 C C . GLN B 1 267 ? -7.531 -11.312 -7.109 1 97.31 267 GLN B C 1
ATOM 5178 O O . GLN B 1 267 ? -6.684 -11.508 -6.234 1 97.31 267 GLN B O 1
ATOM 5183 N N . THR B 1 268 ? -8.648 -10.594 -6.922 1 96.31 268 THR B N 1
ATOM 5184 C CA . THR B 1 268 ? -8.945 -10.008 -5.621 1 96.31 268 THR B CA 1
ATOM 5185 C C . THR B 1 268 ? -9.414 -11.086 -4.641 1 96.31 268 THR B C 1
ATOM 5187 O O . THR B 1 268 ? -9.836 -12.164 -5.055 1 96.31 268 THR B O 1
ATOM 5190 N N . GLU B 1 269 ? -9.305 -10.766 -3.365 1 97.19 269 GLU B N 1
ATOM 5191 C CA . GLU B 1 269 ? -9.742 -11.695 -2.334 1 97.19 269 GLU B CA 1
ATOM 5192 C C . GLU B 1 269 ? -11.211 -12.07 -2.516 1 97.19 269 GLU B C 1
ATOM 5194 O O . GLU B 1 269 ? -11.57 -13.242 -2.459 1 97.19 269 GLU B O 1
ATOM 5199 N N . PRO B 1 270 ? -12.125 -11.125 -2.85 1 97.5 270 PRO B N 1
ATOM 5200 C CA . PRO B 1 270 ? -13.523 -11.5 -3.066 1 97.5 270 PRO B CA 1
ATOM 5201 C C . PRO B 1 270 ? -13.711 -12.414 -4.273 1 97.5 270 PRO B C 1
ATOM 5203 O O . PRO B 1 270 ? -14.531 -13.336 -4.238 1 97.5 270 PRO B O 1
ATOM 5206 N N . ALA B 1 271 ? -12.938 -12.133 -5.273 1 98 271 ALA B N 1
ATOM 5207 C CA . ALA B 1 271 ? -13.023 -12.977 -6.461 1 98 271 ALA B CA 1
ATOM 5208 C C . ALA B 1 271 ? -12.562 -14.398 -6.16 1 98 271 ALA B C 1
ATOM 5210 O O . ALA B 1 271 ? -13.203 -15.367 -6.582 1 98 271 ALA B O 1
ATOM 5211 N N . LEU B 1 272 ? -11.477 -14.523 -5.445 1 98.56 272 LEU B N 1
ATOM 5212 C CA . LEU B 1 272 ? -10.969 -15.836 -5.062 1 98.56 272 LEU B CA 1
ATOM 5213 C C . LEU B 1 272 ? -11.969 -16.562 -4.168 1 98.56 272 LEU B C 1
ATOM 5215 O O . LEU B 1 272 ? -12.203 -17.766 -4.344 1 98.56 272 LEU B O 1
ATOM 5219 N N . ALA B 1 273 ? -12.539 -15.852 -3.221 1 97.88 273 ALA B N 1
ATOM 5220 C CA . ALA B 1 273 ? -13.539 -16.438 -2.328 1 97.88 273 ALA B CA 1
ATOM 5221 C C . ALA B 1 273 ? -14.758 -16.906 -3.105 1 97.88 273 ALA B C 1
ATOM 5223 O O . ALA B 1 273 ? -15.344 -17.953 -2.787 1 97.88 273 ALA B O 1
ATOM 5224 N N . ALA B 1 274 ? -15.133 -16.125 -4.078 1 98.12 274 ALA B N 1
ATOM 5225 C CA . ALA B 1 274 ? -16.25 -16.5 -4.926 1 98.12 274 ALA B CA 1
ATOM 5226 C C . ALA B 1 274 ? -15.945 -17.781 -5.711 1 98.12 274 ALA B C 1
ATOM 5228 O O . ALA B 1 274 ? -16.812 -18.641 -5.887 1 98.12 274 ALA B O 1
ATOM 5229 N N . LEU B 1 275 ? -14.727 -17.891 -6.211 1 98.5 275 LEU B N 1
ATOM 5230 C CA . LEU B 1 275 ? -14.312 -19.109 -6.887 1 98.5 275 LEU B CA 1
ATOM 5231 C C . LEU B 1 275 ? -14.484 -20.328 -5.98 1 98.5 275 LEU B C 1
ATOM 5233 O O . LEU B 1 275 ? -15.078 -21.328 -6.383 1 98.5 275 LEU B O 1
ATOM 5237 N N . VAL B 1 276 ? -14.047 -20.188 -4.75 1 98 276 VAL B N 1
ATOM 5238 C CA . VAL B 1 276 ? -14.141 -21.297 -3.789 1 98 276 VAL B CA 1
ATOM 5239 C C . VAL B 1 276 ? -15.609 -21.641 -3.557 1 98 276 VAL B C 1
ATOM 5241 O O . VAL B 1 276 ? -15.984 -22.812 -3.625 1 98 276 VAL B O 1
ATOM 5244 N N . ARG B 1 277 ? -16.406 -20.672 -3.398 1 97.12 277 ARG B N 1
ATOM 5245 C CA . ARG B 1 277 ? -17.828 -20.859 -3.145 1 97.12 277 ARG B CA 1
ATOM 5246 C C . ARG B 1 277 ? -18.516 -21.531 -4.328 1 97.12 277 ARG B C 1
ATOM 5248 O O . ARG B 1 277 ? -19.406 -22.359 -4.145 1 97.12 277 ARG B O 1
ATOM 5255 N N . ASP B 1 278 ? -18.062 -21.203 -5.523 1 97.88 278 ASP B N 1
ATOM 5256 C CA . ASP B 1 278 ? -18.766 -21.609 -6.734 1 97.88 278 ASP B CA 1
ATOM 5257 C C . ASP B 1 278 ? -18.266 -22.953 -7.234 1 97.88 278 ASP B C 1
ATOM 5259 O O . ASP B 1 278 ? -18.688 -23.438 -8.289 1 97.88 278 ASP B O 1
ATOM 5263 N N . GLY B 1 279 ? -17.344 -23.594 -6.531 1 97.94 279 GLY B N 1
ATOM 5264 C CA . GLY B 1 279 ? -16.984 -24.969 -6.863 1 97.94 279 GLY B CA 1
ATOM 5265 C C . GLY B 1 279 ? -15.57 -25.094 -7.41 1 97.94 279 GLY B C 1
ATOM 5266 O O . GLY B 1 279 ? -15.188 -26.141 -7.926 1 97.94 279 GLY B O 1
ATOM 5267 N N . TYR B 1 280 ? -14.766 -24 -7.336 1 97.94 280 TYR B N 1
ATOM 5268 C CA . TYR B 1 280 ? -13.359 -24 -7.742 1 97.94 280 TYR B CA 1
ATOM 5269 C C . TYR B 1 280 ? -12.445 -23.844 -6.535 1 97.94 280 TYR B C 1
ATOM 5271 O O . TYR B 1 280 ? -11.672 -22.875 -6.457 1 97.94 280 TYR B O 1
ATOM 5279 N N . PRO B 1 281 ? -12.414 -24.828 -5.66 1 97.88 281 PRO B N 1
ATOM 5280 C CA . PRO B 1 281 ? -11.742 -24.656 -4.371 1 97.88 281 PRO B CA 1
ATOM 5281 C C . PRO B 1 281 ? -10.227 -24.844 -4.465 1 97.88 281 PRO B C 1
ATOM 5283 O O . PRO B 1 281 ? -9.508 -24.547 -3.512 1 97.88 281 PRO B O 1
ATOM 5286 N N . ILE B 1 282 ? -9.688 -25.422 -5.512 1 97.69 282 ILE B N 1
ATOM 5287 C CA . ILE B 1 282 ? -8.25 -25.516 -5.719 1 97.69 282 ILE B CA 1
ATOM 5288 C C . ILE B 1 282 ? -7.773 -24.328 -6.551 1 97.69 282 ILE B C 1
ATOM 5290 O O . ILE B 1 282 ? -8.008 -24.266 -7.758 1 97.69 282 ILE B O 1
ATOM 5294 N N . LEU B 1 283 ? -7.16 -23.391 -5.871 1 98 283 LEU B N 1
ATOM 5295 C CA . LEU B 1 283 ? -6.719 -22.156 -6.5 1 98 283 LEU B CA 1
ATOM 5296 C C . LEU B 1 283 ? -5.227 -22.203 -6.805 1 98 283 LEU B C 1
ATOM 5298 O O . LEU B 1 283 ? -4.398 -22.156 -5.891 1 98 283 LEU B O 1
ATOM 5302 N N . LYS B 1 284 ? -4.895 -22.281 -8.07 1 97.19 284 LYS B N 1
ATOM 5303 C CA . LYS B 1 284 ? -3.488 -22.344 -8.461 1 97.19 284 LYS B CA 1
ATOM 5304 C C . LYS B 1 284 ? -2.902 -20.938 -8.602 1 97.19 284 LYS B C 1
ATOM 5306 O O . LYS B 1 284 ? -3.514 -20.062 -9.219 1 97.19 284 LYS B O 1
ATOM 5311 N N . VAL B 1 285 ? -1.775 -20.734 -7.996 1 97.62 285 VAL B N 1
ATOM 5312 C CA . VAL B 1 285 ? -1.074 -19.453 -8.07 1 97.62 285 VAL B CA 1
ATOM 5313 C C . VAL B 1 285 ? 0.421 -19.688 -8.266 1 97.62 285 VAL B C 1
ATOM 5315 O O . VAL B 1 285 ? 0.982 -20.641 -7.703 1 97.62 285 VAL B O 1
ATOM 5318 N N . GLY B 1 286 ? 1.057 -18.938 -9.141 1 96.5 286 GLY B N 1
ATOM 5319 C CA . GLY B 1 286 ? 2.482 -19.031 -9.406 1 96.5 286 GLY B CA 1
ATOM 5320 C C . GLY B 1 286 ? 3.104 -17.688 -9.758 1 96.5 286 GLY B C 1
ATOM 5321 O O . GLY B 1 286 ? 3.668 -17.016 -8.891 1 96.5 286 GLY B O 1
ATOM 5322 N N . PRO B 1 287 ? 2.887 -17.141 -10.938 1 96.38 287 PRO B N 1
ATOM 5323 C CA . PRO B 1 287 ? 3.479 -15.875 -11.375 1 96.38 287 PRO B CA 1
ATOM 5324 C C . PRO B 1 287 ? 3.188 -14.727 -10.406 1 96.38 287 PRO B C 1
ATOM 5326 O O . PRO B 1 287 ? 4.035 -13.852 -10.211 1 96.38 287 PRO B O 1
ATOM 5329 N N . GLY B 1 288 ? 2.031 -14.734 -9.82 1 97.81 288 GLY B N 1
ATOM 5330 C CA . GLY B 1 288 ? 1.686 -13.672 -8.883 1 97.81 288 GLY B CA 1
ATOM 5331 C C . GLY B 1 288 ? 2.609 -13.617 -7.68 1 97.81 288 GLY B C 1
ATOM 5332 O O . GLY B 1 288 ? 2.84 -12.547 -7.121 1 97.81 288 GLY B O 1
ATOM 5333 N N . LEU B 1 289 ? 3.172 -14.734 -7.316 1 98.62 289 LEU B N 1
ATOM 5334 C CA . LEU B 1 289 ? 4.047 -14.812 -6.152 1 98.62 289 LEU B CA 1
ATOM 5335 C C . LEU B 1 289 ? 5.445 -14.305 -6.488 1 98.62 289 LEU B C 1
ATOM 5337 O O . LEU B 1 289 ? 6.02 -13.508 -5.742 1 98.62 289 LEU B O 1
ATOM 5341 N N . THR B 1 290 ? 5.988 -14.703 -7.648 1 98.06 290 THR B N 1
ATOM 5342 C CA . THR B 1 290 ? 7.301 -14.203 -8.039 1 98.06 290 THR B CA 1
ATOM 5343 C C . THR B 1 290 ? 7.219 -12.742 -8.477 1 98.06 290 THR B C 1
ATOM 5345 O O . THR B 1 290 ? 8.188 -12 -8.359 1 98.06 290 THR B O 1
ATOM 5348 N N . PHE B 1 291 ? 6.02 -12.367 -8.953 1 98.25 291 PHE B N 1
ATOM 5349 C CA . PHE B 1 291 ? 5.793 -10.953 -9.242 1 98.25 291 PHE B CA 1
ATOM 5350 C C . PHE B 1 291 ? 5.996 -10.102 -7.996 1 98.25 291 PHE B C 1
ATOM 5352 O O . PHE B 1 291 ? 6.691 -9.086 -8.039 1 98.25 291 PHE B O 1
ATOM 5359 N N . ALA B 1 292 ? 5.426 -10.539 -6.898 1 98.62 292 ALA B N 1
ATOM 5360 C CA . ALA B 1 292 ? 5.594 -9.844 -5.621 1 98.62 292 ALA B CA 1
ATOM 5361 C C . ALA B 1 292 ? 7.059 -9.852 -5.184 1 98.62 292 ALA B C 1
ATOM 5363 O O . ALA B 1 292 ? 7.551 -8.867 -4.629 1 98.62 292 ALA B O 1
ATOM 5364 N N . TYR B 1 293 ? 7.742 -10.961 -5.418 1 98.62 293 TYR B N 1
ATOM 5365 C CA . TYR B 1 293 ? 9.172 -11.062 -5.148 1 98.62 293 TYR B CA 1
ATOM 5366 C C . TYR B 1 293 ? 9.953 -10.008 -5.922 1 98.62 293 TYR B C 1
ATOM 5368 O O . TYR B 1 293 ? 10.75 -9.273 -5.34 1 98.62 293 TYR B O 1
ATOM 5376 N N . ARG B 1 294 ? 9.703 -9.898 -7.199 1 98.81 294 ARG B N 1
ATOM 5377 C CA . ARG B 1 294 ? 10.383 -8.922 -8.055 1 98.81 294 ARG B CA 1
ATOM 5378 C C . ARG B 1 294 ? 10.078 -7.5 -7.609 1 98.81 294 ARG B C 1
ATOM 5380 O O . ARG B 1 294 ? 10.969 -6.656 -7.543 1 98.81 294 ARG B O 1
ATOM 5387 N N . GLU B 1 295 ? 8.82 -7.238 -7.285 1 98.62 295 GLU B N 1
ATOM 5388 C CA . GLU B 1 295 ? 8.438 -5.91 -6.816 1 98.62 295 GLU B CA 1
ATOM 5389 C C . GLU B 1 295 ? 9.242 -5.508 -5.582 1 98.62 295 GLU B C 1
ATOM 5391 O O . GLU B 1 295 ? 9.734 -4.383 -5.496 1 98.62 295 GLU B O 1
ATOM 5396 N N . ALA B 1 296 ? 9.367 -6.422 -4.66 1 98.75 296 ALA B N 1
ATOM 5397 C CA . ALA B 1 296 ? 10.102 -6.148 -3.426 1 98.75 296 ALA B CA 1
ATOM 5398 C C . ALA B 1 296 ? 11.594 -5.984 -3.701 1 98.75 296 ALA B C 1
ATOM 5400 O O . ALA B 1 296 ? 12.25 -5.125 -3.107 1 98.75 296 ALA B O 1
ATOM 5401 N N . LEU B 1 297 ? 12.133 -6.797 -4.598 1 98.81 297 LEU B N 1
ATOM 5402 C CA . LEU B 1 297 ? 13.539 -6.68 -4.965 1 98.81 297 LEU B CA 1
ATOM 5403 C C . LEU B 1 297 ? 13.828 -5.309 -5.566 1 98.81 297 LEU B C 1
ATOM 5405 O O . LEU B 1 297 ? 14.836 -4.68 -5.23 1 98.81 297 LEU B O 1
ATOM 5409 N N . TYR B 1 298 ? 12.953 -4.883 -6.426 1 98.81 298 TYR B N 1
ATOM 5410 C CA . TYR B 1 298 ? 13.148 -3.59 -7.07 1 98.81 298 TYR B CA 1
ATOM 5411 C C . TYR B 1 298 ? 13.016 -2.451 -6.066 1 98.81 298 TYR B C 1
ATOM 5413 O O . TYR B 1 298 ? 13.703 -1.436 -6.172 1 98.81 298 TYR B O 1
ATOM 5421 N N . ALA B 1 299 ? 12.125 -2.627 -5.113 1 98.69 299 ALA B N 1
ATOM 5422 C CA . ALA B 1 299 ? 12.016 -1.646 -4.035 1 98.69 299 ALA B CA 1
ATOM 5423 C C . ALA B 1 299 ? 13.297 -1.583 -3.213 1 98.69 299 ALA B C 1
ATOM 5425 O O . ALA B 1 299 ? 13.812 -0.497 -2.938 1 98.69 299 ALA B O 1
ATOM 5426 N N . LEU B 1 300 ? 13.812 -2.734 -2.85 1 98.75 300 LEU B N 1
ATOM 5427 C CA . LEU B 1 300 ? 15.047 -2.793 -2.082 1 98.75 300 LEU B CA 1
ATOM 5428 C C . LEU B 1 300 ? 16.219 -2.254 -2.898 1 98.75 300 LEU B C 1
ATOM 5430 O O . LEU B 1 300 ? 17.141 -1.645 -2.346 1 98.75 300 LEU B O 1
ATOM 5434 N N . ASP B 1 301 ? 16.172 -2.537 -4.184 1 98.81 301 ASP B N 1
ATOM 5435 C CA . ASP B 1 301 ? 17.188 -1.998 -5.09 1 98.81 301 ASP B CA 1
ATOM 5436 C C . ASP B 1 301 ? 17.188 -0.472 -5.051 1 98.81 301 ASP B C 1
ATOM 5438 O O . ASP B 1 301 ? 18.266 0.143 -4.992 1 98.81 301 ASP B O 1
ATOM 5442 N N . MET B 1 302 ? 16.062 0.137 -5.043 1 98.31 302 MET B N 1
ATOM 5443 C CA . MET B 1 302 ? 15.93 1.589 -4.941 1 98.31 302 MET B CA 1
ATOM 5444 C C . MET B 1 302 ? 16.406 2.078 -3.576 1 98.31 302 MET B C 1
ATOM 5446 O O . MET B 1 302 ? 17.109 3.08 -3.482 1 98.31 302 MET B O 1
ATOM 5450 N N . ILE B 1 303 ? 15.992 1.396 -2.555 1 98.5 303 ILE B N 1
ATOM 5451 C CA . ILE B 1 303 ? 16.375 1.765 -1.193 1 98.5 303 ILE B CA 1
ATOM 5452 C C . ILE B 1 303 ? 17.891 1.747 -1.053 1 98.5 303 ILE B C 1
ATOM 5454 O O . ILE B 1 303 ? 18.484 2.711 -0.563 1 98.5 303 ILE B O 1
ATOM 5458 N N . ALA B 1 304 ? 18.5 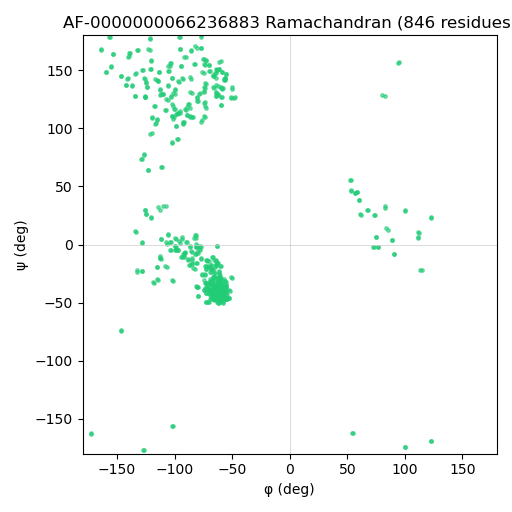0.661 -1.549 1 98.69 304 ALA B N 1
ATOM 5459 C CA . ALA B 1 304 ? 19.953 0.574 -1.495 1 98.69 304 ALA B CA 1
ATOM 5460 C C . ALA B 1 304 ? 20.594 1.694 -2.305 1 98.69 304 ALA B C 1
ATOM 5462 O O . ALA B 1 304 ? 21.609 2.271 -1.884 1 98.69 304 ALA B O 1
ATOM 5463 N N . SER B 1 305 ? 20.016 1.995 -3.461 1 98.12 305 SER B N 1
ATOM 5464 C CA . SER B 1 305 ? 20.531 3.07 -4.301 1 98.12 305 SER B CA 1
ATOM 5465 C C . SER B 1 305 ? 20.484 4.41 -3.572 1 98.12 305 SER B C 1
ATOM 5467 O O . SER B 1 305 ? 21.359 5.258 -3.77 1 98.12 305 SER B O 1
ATOM 5469 N N . GLU B 1 306 ? 19.5 4.59 -2.729 1 97.44 306 GLU B N 1
ATOM 5470 C CA . GLU B 1 306 ? 19.344 5.84 -1.993 1 97.44 306 GLU B CA 1
ATOM 5471 C C . GLU B 1 306 ? 20.266 5.891 -0.778 1 97.44 306 GLU B C 1
ATOM 5473 O O . GLU B 1 306 ? 20.812 6.945 -0.452 1 97.44 306 GLU B O 1
ATOM 5478 N N . MET B 1 307 ? 20.484 4.773 -0.1 1 96.88 307 MET B N 1
ATOM 5479 C CA . MET B 1 307 ? 21.031 4.914 1.25 1 96.88 307 MET B CA 1
ATOM 5480 C C . MET B 1 307 ? 22.453 4.375 1.331 1 96.88 307 MET B C 1
ATOM 5482 O O . MET B 1 307 ? 23.141 4.598 2.322 1 96.88 307 MET B O 1
ATOM 5486 N N . VAL B 1 308 ? 22.844 3.648 0.256 1 97.31 308 VAL B N 1
ATOM 5487 C CA . VAL B 1 308 ? 24.203 3.105 0.242 1 97.31 308 VAL B CA 1
ATOM 5488 C C . VAL B 1 308 ? 25 3.75 -0.885 1 97.31 308 VAL B C 1
ATOM 5490 O O . VAL B 1 308 ? 24.828 3.402 -2.057 1 97.31 308 VAL B O 1
ATOM 5493 N N . GLY B 1 309 ? 25.938 4.617 -0.555 1 95.12 309 GLY B N 1
ATOM 5494 C CA . GLY B 1 309 ? 26.672 5.438 -1.502 1 95.12 309 GLY B CA 1
ATOM 5495 C C . GLY B 1 309 ? 27.469 4.625 -2.512 1 95.12 309 GLY B C 1
ATOM 5496 O O . GLY B 1 309 ? 27.625 5.043 -3.66 1 95.12 309 GLY B O 1
ATOM 5497 N N . THR B 1 310 ? 27.844 3.479 -2.191 1 95.56 310 THR B N 1
ATOM 5498 C CA . THR B 1 310 ? 28.734 2.697 -3.049 1 95.56 310 THR B CA 1
ATOM 5499 C C . THR B 1 310 ? 27.938 1.688 -3.871 1 95.56 310 THR B C 1
ATOM 5501 O O . THR B 1 310 ? 28.5 0.981 -4.711 1 95.56 310 THR B O 1
ATOM 5504 N N . TYR B 1 311 ? 26.656 1.573 -3.656 1 97.5 311 TYR B N 1
ATOM 5505 C CA . TYR B 1 311 ? 25.844 0.545 -4.293 1 97.5 311 TYR B CA 1
ATOM 5506 C C . TYR B 1 311 ? 25.594 0.875 -5.762 1 97.5 311 TYR B C 1
ATOM 5508 O O . TYR B 1 311 ? 25.688 -0 -6.625 1 97.5 311 TYR B O 1
ATOM 5516 N N . GLY B 1 312 ? 25.375 2.107 -6.09 1 96.5 312 GLY B N 1
ATOM 5517 C CA . GLY B 1 312 ? 25.078 2.51 -7.453 1 96.5 312 GLY B CA 1
ATOM 5518 C C . GLY B 1 312 ? 23.594 2.73 -7.695 1 96.5 312 GLY B C 1
ATOM 5519 O O . GLY B 1 312 ? 22.797 2.734 -6.758 1 96.5 312 GLY B O 1
ATOM 5520 N N . ASP B 1 313 ? 23.281 2.982 -9 1 96.88 313 ASP B N 1
ATOM 5521 C CA . ASP B 1 313 ? 21.922 3.312 -9.391 1 96.88 313 ASP B CA 1
ATOM 5522 C C . ASP B 1 313 ? 21.188 2.08 -9.922 1 96.88 313 ASP B C 1
ATOM 5524 O O . ASP B 1 313 ? 21.219 1.802 -11.125 1 96.88 313 ASP B O 1
ATOM 5528 N N . ARG B 1 314 ? 20.516 1.376 -9.031 1 98.06 314 ARG B N 1
ATOM 5529 C CA . ARG B 1 314 ? 19.656 0.231 -9.289 1 98.06 314 ARG B CA 1
ATOM 5530 C C . ARG B 1 314 ? 20.375 -0.833 -10.109 1 98.06 314 ARG B C 1
ATOM 5532 O O . ARG B 1 314 ? 19.875 -1.264 -11.148 1 98.06 314 ARG B O 1
ATOM 5539 N N . PRO B 1 315 ? 21.531 -1.288 -9.594 1 98.5 315 PRO B N 1
ATOM 5540 C CA . PRO B 1 315 ? 22.312 -2.256 -10.367 1 98.5 315 PRO B CA 1
ATOM 5541 C C . PRO B 1 315 ? 21.578 -3.576 -10.578 1 98.5 315 PRO B C 1
ATOM 5543 O O . PRO B 1 315 ? 21.781 -4.25 -11.594 1 98.5 315 PRO B O 1
ATOM 5546 N N . LEU B 1 316 ? 20.734 -3.967 -9.648 1 98.81 316 LEU B N 1
ATOM 5547 C CA . LEU B 1 316 ? 19.984 -5.207 -9.828 1 98.81 316 LEU B CA 1
ATOM 5548 C C . LEU B 1 316 ? 19.078 -5.129 -11.055 1 98.81 316 LEU B C 1
ATOM 5550 O O . LEU B 1 316 ? 19.109 -6.008 -11.914 1 98.81 316 LEU B O 1
ATOM 5554 N N . ALA B 1 317 ? 18.297 -4.074 -11.141 1 98.62 317 ALA B N 1
ATOM 5555 C CA . ALA B 1 317 ? 17.406 -3.895 -12.281 1 98.62 317 ALA B CA 1
ATOM 5556 C C . ALA B 1 317 ? 18.188 -3.857 -13.594 1 98.62 317 ALA B C 1
ATOM 5558 O O . ALA B 1 317 ? 17.75 -4.434 -14.594 1 98.62 317 ALA B O 1
ATOM 5559 N N . ARG B 1 318 ? 19.312 -3.182 -13.602 1 98.31 318 ARG B N 1
ATOM 5560 C CA . ARG B 1 318 ? 20.141 -3.076 -14.805 1 98.31 318 ARG B CA 1
ATOM 5561 C C . ARG B 1 318 ? 20.703 -4.438 -15.203 1 98.31 318 ARG B C 1
ATOM 5563 O O . ARG B 1 318 ? 20.75 -4.77 -16.391 1 98.31 318 ARG B O 1
ATOM 5570 N N . THR B 1 319 ? 21.125 -5.176 -14.227 1 98.81 319 THR B N 1
ATOM 5571 C CA . THR B 1 319 ? 21.641 -6.516 -14.477 1 98.81 319 THR B CA 1
ATOM 5572 C C . THR B 1 319 ? 20.562 -7.41 -15.078 1 98.81 319 THR B C 1
ATOM 5574 O O . THR B 1 319 ? 20.812 -8.148 -16.031 1 98.81 319 THR B O 1
ATOM 5577 N N . MET B 1 320 ? 19.375 -7.348 -14.555 1 98.75 320 MET B N 1
ATOM 5578 C CA . MET B 1 320 ? 18.281 -8.18 -15.055 1 98.75 320 MET B CA 1
ATOM 5579 C C . MET B 1 320 ? 17.938 -7.809 -16.484 1 98.75 320 MET B C 1
ATOM 5581 O O . MET B 1 320 ? 17.625 -8.68 -17.312 1 98.75 320 MET B O 1
ATOM 5585 N N . GLU B 1 321 ? 17.969 -6.477 -16.797 1 98.69 321 GLU B N 1
ATOM 5586 C CA . GLU B 1 321 ? 17.719 -6.047 -18.172 1 98.69 321 GLU B CA 1
ATOM 5587 C C . GLU B 1 321 ? 18.766 -6.629 -19.125 1 98.69 321 GLU B C 1
ATOM 5589 O O . GLU B 1 321 ? 18.422 -7.168 -20.172 1 98.69 321 GLU B O 1
ATOM 5594 N N . LYS B 1 322 ? 19.984 -6.496 -18.734 1 98.62 322 LYS B N 1
ATOM 5595 C CA . LYS B 1 322 ? 21.078 -7.031 -19.547 1 98.62 322 LYS B CA 1
ATOM 5596 C C . LYS B 1 322 ? 20.922 -8.539 -19.734 1 98.62 322 LYS B C 1
ATOM 5598 O O . LYS B 1 322 ? 21.094 -9.047 -20.844 1 98.62 322 LYS B O 1
ATOM 5603 N N . LEU B 1 323 ? 20.594 -9.203 -18.656 1 98.5 323 LEU B N 1
ATOM 5604 C CA . LEU B 1 323 ? 20.453 -10.656 -18.688 1 98.5 323 LEU B CA 1
ATOM 5605 C C . LEU B 1 323 ? 19.312 -11.07 -19.594 1 98.5 323 LEU B C 1
ATOM 5607 O O . LEU B 1 323 ? 19.469 -11.977 -20.422 1 98.5 323 LEU B O 1
ATOM 5611 N N . MET B 1 324 ? 18.156 -10.445 -19.547 1 98.31 324 MET B N 1
ATOM 5612 C CA . MET B 1 324 ? 16.984 -10.805 -20.344 1 98.31 324 MET B CA 1
ATOM 5613 C C . MET B 1 324 ? 17.219 -10.477 -21.812 1 98.31 324 MET B C 1
ATOM 5615 O O . MET B 1 324 ? 16.719 -11.188 -22.688 1 98.31 324 MET B O 1
ATOM 5619 N N . LEU B 1 325 ? 17.984 -9.406 -22.094 1 98.25 325 LEU B N 1
ATOM 5620 C CA . LEU B 1 325 ? 18.312 -9.07 -23.469 1 98.25 325 LEU B CA 1
ATOM 5621 C C . LEU B 1 325 ? 19.297 -10.07 -24.062 1 98.25 325 LEU B C 1
ATOM 5623 O O . LEU B 1 325 ? 19.219 -10.391 -25.25 1 98.25 325 LEU B O 1
ATOM 5627 N N . SER B 1 326 ? 20.203 -10.562 -23.25 1 98.12 326 SER B N 1
ATOM 5628 C CA . SER B 1 326 ? 21.234 -11.492 -23.734 1 98.12 326 SER B CA 1
ATOM 5629 C C . SER B 1 326 ? 20.656 -12.891 -23.938 1 98.12 326 SER B C 1
ATOM 5631 O O . SER B 1 326 ? 21.203 -13.68 -24.703 1 98.12 326 SER B O 1
ATOM 5633 N N . ALA B 1 327 ? 19.609 -13.242 -23.234 1 96.94 327 ALA B N 1
ATOM 5634 C CA . ALA B 1 327 ? 18.922 -14.539 -23.344 1 96.94 327 ALA B CA 1
ATOM 5635 C C . ALA B 1 327 ? 17.422 -14.359 -23.547 1 96.94 327 ALA B C 1
ATOM 5637 O O . ALA B 1 327 ? 16.625 -14.711 -22.688 1 96.94 327 ALA B O 1
ATOM 5638 N N . PRO B 1 328 ? 17.031 -13.945 -24.734 1 97.19 328 PRO B N 1
ATOM 5639 C CA . PRO B 1 328 ? 15.656 -13.5 -24.953 1 97.19 328 PRO B CA 1
ATOM 5640 C C . PRO B 1 328 ? 14.672 -14.656 -25.094 1 97.19 328 PRO B C 1
ATOM 5642 O O . PRO B 1 328 ? 13.461 -14.438 -25.203 1 97.19 328 PRO B O 1
ATOM 5645 N N . GLY B 1 329 ? 15.023 -15.922 -25.047 1 93.56 329 GLY B N 1
ATOM 5646 C CA . GLY B 1 329 ? 14.227 -17.094 -25.359 1 93.56 329 GLY B CA 1
ATOM 5647 C C . GLY B 1 329 ? 12.953 -17.203 -24.531 1 93.56 329 GLY B C 1
ATOM 5648 O O . GLY B 1 329 ? 11.93 -17.672 -25.016 1 93.56 329 GLY B O 1
ATOM 5649 N N . ASP B 1 330 ? 12.977 -16.703 -23.359 1 92.12 330 ASP B N 1
ATOM 5650 C CA . ASP B 1 330 ? 11.867 -16.906 -22.438 1 92.12 330 ASP B CA 1
ATOM 5651 C C . ASP B 1 330 ? 10.852 -15.773 -22.531 1 92.12 330 ASP B C 1
ATOM 5653 O O . ASP B 1 330 ? 9.758 -15.859 -21.969 1 92.12 330 ASP B O 1
ATOM 5657 N N . TRP B 1 331 ? 11.18 -14.664 -23.312 1 94.38 331 TRP B N 1
ATOM 5658 C CA . TRP B 1 331 ? 10.203 -13.586 -23.328 1 94.38 331 TRP B CA 1
ATOM 5659 C C . TRP B 1 331 ? 9.93 -13.117 -24.766 1 94.38 331 TRP B C 1
ATOM 5661 O O . TRP B 1 331 ? 8.883 -12.539 -25.047 1 94.38 331 TRP B O 1
ATOM 5671 N N . GLN B 1 332 ? 10.797 -13.305 -25.719 1 94.44 332 GLN B N 1
ATOM 5672 C CA . GLN B 1 332 ? 10.734 -12.703 -27.047 1 94.44 332 GLN B CA 1
ATOM 5673 C C . GLN B 1 332 ? 9.484 -13.164 -27.797 1 94.44 332 GLN B C 1
ATOM 5675 O O . GLN B 1 332 ? 8.898 -12.398 -28.562 1 94.44 332 GLN B O 1
ATOM 5680 N N . GLY B 1 333 ? 9.016 -14.375 -27.625 1 90.62 333 GLY B N 1
ATOM 5681 C CA . GLY B 1 333 ? 7.828 -14.875 -28.281 1 90.62 333 GLY B CA 1
ATOM 5682 C C . GLY B 1 333 ? 6.539 -14.453 -27.609 1 90.62 333 GLY B C 1
ATOM 5683 O O . GLY B 1 333 ? 5.449 -14.648 -28.141 1 90.62 333 GLY B O 1
ATOM 5684 N N . HIS B 1 334 ? 6.629 -13.727 -26.484 1 91.62 334 HIS B N 1
ATOM 5685 C CA . HIS B 1 334 ? 5.461 -13.445 -25.656 1 91.62 334 HIS B CA 1
ATOM 5686 C C . HIS B 1 334 ? 5.195 -11.945 -25.562 1 91.62 334 HIS B C 1
ATOM 5688 O O . HIS B 1 334 ? 4.055 -11.523 -25.375 1 91.62 334 HIS B O 1
ATOM 5694 N N . TYR B 1 335 ? 6.254 -11.188 -25.609 1 93.88 335 TYR B N 1
ATOM 5695 C CA . TYR B 1 335 ? 6.133 -9.742 -25.469 1 93.88 335 TYR B CA 1
ATOM 5696 C C . TYR B 1 335 ? 6.246 -9.055 -26.828 1 93.88 335 TYR B C 1
ATOM 5698 O O . TYR B 1 335 ? 6.992 -9.508 -27.703 1 93.88 335 TYR B O 1
ATOM 5706 N N . HIS B 1 336 ? 5.449 -7.973 -26.984 1 93.88 336 HIS B N 1
ATOM 5707 C CA . HIS B 1 336 ? 5.402 -7.254 -28.25 1 93.88 336 HIS B CA 1
ATOM 5708 C C . HIS B 1 336 ? 5.332 -5.746 -28.031 1 93.88 336 HIS B C 1
ATOM 5710 O O . HIS B 1 336 ? 4.969 -5.293 -26.938 1 93.88 336 HIS B O 1
ATOM 5716 N N . GLY B 1 337 ? 5.68 -4.938 -29.109 1 94.19 337 GLY B N 1
ATOM 5717 C CA . GLY B 1 337 ? 5.625 -3.486 -29.047 1 94.19 337 GLY B CA 1
ATOM 5718 C C . GLY B 1 337 ? 6.957 -2.826 -29.359 1 94.19 337 GLY B C 1
ATOM 5719 O O . GLY B 1 337 ? 7.867 -3.469 -29.891 1 94.19 337 GLY B O 1
ATOM 5720 N N . ASP B 1 338 ? 7.008 -1.521 -29.094 1 95.31 338 ASP B N 1
ATOM 5721 C CA . ASP B 1 338 ? 8.242 -0.777 -29.312 1 95.31 338 ASP B CA 1
ATOM 5722 C C . ASP B 1 338 ? 9.25 -1.035 -28.188 1 95.31 338 ASP B C 1
ATOM 5724 O O . ASP B 1 338 ? 8.977 -1.798 -27.266 1 95.31 338 ASP B O 1
ATOM 5728 N N . ASP B 1 339 ? 10.43 -0.437 -28.266 1 95.81 339 ASP B N 1
ATOM 5729 C CA . ASP B 1 339 ? 11.547 -0.722 -27.375 1 95.81 339 ASP B CA 1
ATOM 5730 C C . ASP B 1 339 ? 11.172 -0.453 -25.922 1 95.81 339 ASP B C 1
ATOM 5732 O O . ASP B 1 339 ? 11.453 -1.266 -25.031 1 95.81 339 ASP B O 1
ATOM 5736 N N . ILE B 1 340 ? 10.523 0.652 -25.672 1 95.62 340 ILE B N 1
ATOM 5737 C CA . ILE B 1 340 ? 10.148 1.013 -24.312 1 95.62 340 ILE B CA 1
ATOM 5738 C C . ILE B 1 340 ? 9.094 0.039 -23.797 1 95.62 340 ILE B C 1
ATOM 5740 O O . ILE B 1 340 ? 9.18 -0.436 -22.656 1 95.62 340 ILE B O 1
ATOM 5744 N N . THR B 1 341 ? 8.109 -0.288 -24.609 1 95.12 341 THR B N 1
ATOM 5745 C CA . THR B 1 341 ? 7.055 -1.223 -24.234 1 95.12 341 THR B CA 1
ATOM 5746 C C . THR B 1 341 ? 7.637 -2.596 -23.906 1 95.12 341 THR B C 1
ATOM 5748 O O . THR B 1 341 ? 7.242 -3.227 -22.922 1 95.12 341 THR B O 1
ATOM 5751 N N . LEU B 1 342 ? 8.531 -3.021 -24.719 1 96.94 342 LEU B N 1
ATOM 5752 C CA . LEU B 1 342 ? 9.18 -4.309 -24.5 1 96.94 342 LEU B CA 1
ATOM 5753 C C . LEU B 1 342 ? 9.953 -4.305 -23.172 1 96.94 342 LEU B C 1
ATOM 5755 O O . LEU B 1 342 ? 9.898 -5.273 -22.422 1 96.94 342 LEU B O 1
ATOM 5759 N N . ARG B 1 343 ? 10.695 -3.211 -22.953 1 97.62 343 ARG B N 1
ATOM 5760 C CA . ARG B 1 343 ? 11.438 -3.105 -21.703 1 97.62 343 ARG B CA 1
ATOM 5761 C C . ARG B 1 343 ? 10.5 -3.162 -20.5 1 97.62 343 ARG B C 1
ATOM 5763 O O . ARG B 1 343 ? 10.781 -3.859 -19.516 1 97.62 343 ARG B O 1
ATOM 5770 N N . LEU B 1 344 ? 9.398 -2.428 -20.609 1 97.31 344 LEU B N 1
ATOM 5771 C CA . LEU B 1 344 ? 8.422 -2.443 -19.516 1 97.31 344 LEU B CA 1
ATOM 5772 C C . LEU B 1 344 ? 7.879 -3.85 -19.297 1 97.31 344 LEU B C 1
ATOM 5774 O O . LEU B 1 344 ? 7.715 -4.285 -18.156 1 97.31 344 LEU B O 1
ATOM 5778 N N . GLN B 1 345 ? 7.605 -4.555 -20.359 1 97.19 345 GLN B N 1
ATOM 5779 C CA . GLN B 1 345 ? 7.074 -5.906 -20.234 1 97.19 345 GLN B CA 1
ATOM 5780 C C . GLN B 1 345 ? 8.109 -6.852 -19.625 1 97.19 345 GLN B C 1
ATOM 5782 O O . GLN B 1 345 ? 7.773 -7.691 -18.781 1 97.19 345 GLN B O 1
ATOM 5787 N N . ARG B 1 346 ? 9.352 -6.723 -19.953 1 98.19 346 ARG B N 1
ATOM 5788 C CA . ARG B 1 346 ? 10.398 -7.574 -19.406 1 98.19 346 ARG B CA 1
ATOM 5789 C C . ARG B 1 346 ? 10.477 -7.438 -17.891 1 98.19 346 ARG B C 1
ATOM 5791 O O . ARG B 1 346 ? 10.664 -8.43 -17.172 1 98.19 346 ARG B O 1
ATOM 5798 N N . HIS B 1 347 ? 10.172 -6.23 -17.406 1 98.31 347 HIS B N 1
ATOM 5799 C CA . HIS B 1 347 ? 10.398 -5.977 -15.992 1 98.31 347 HIS B CA 1
ATOM 5800 C C . HIS B 1 347 ? 9.094 -6.039 -15.203 1 98.31 347 HIS B C 1
ATOM 5802 O O . HIS B 1 347 ? 9.086 -6.406 -14.031 1 98.31 347 HIS B O 1
ATOM 5808 N N . TYR B 1 348 ? 7.949 -5.668 -15.883 1 97.81 348 TYR B N 1
ATOM 5809 C CA . TYR B 1 348 ? 6.801 -5.359 -15.031 1 97.81 348 TYR B CA 1
ATOM 5810 C C . TYR B 1 348 ? 5.57 -6.141 -15.484 1 97.81 348 TYR B C 1
ATOM 5812 O O . TYR B 1 348 ? 4.508 -6.047 -14.859 1 97.81 348 TYR B O 1
ATOM 5820 N N . SER B 1 349 ? 5.652 -6.977 -16.5 1 96.88 349 SER B N 1
ATOM 5821 C CA . SER B 1 349 ? 4.496 -7.684 -17.031 1 96.88 349 SER B CA 1
ATOM 5822 C C . SER B 1 349 ? 3.904 -8.641 -16 1 96.88 349 SER B C 1
ATOM 5824 O O . SER B 1 349 ? 4.641 -9.312 -15.273 1 96.88 349 SER B O 1
ATOM 5826 N N . TYR B 1 350 ? 2.568 -8.828 -16.047 1 96.19 350 TYR B N 1
ATOM 5827 C CA . TYR B 1 350 ? 1.877 -9.781 -15.18 1 96.19 350 TYR B CA 1
ATOM 5828 C C . TYR B 1 350 ? 2.246 -11.211 -15.539 1 96.19 350 TYR B C 1
ATOM 5830 O O . TYR B 1 350 ? 2.141 -12.117 -14.703 1 96.19 350 TYR B O 1
ATOM 5838 N N . SER B 1 351 ? 2.725 -11.445 -16.719 1 95 351 SER B N 1
ATOM 5839 C CA . SER B 1 351 ? 3.18 -12.773 -17.109 1 95 351 SER B CA 1
ATOM 5840 C C . SER B 1 351 ? 4.445 -13.164 -16.359 1 95 351 SER B C 1
ATOM 5842 O O . SER B 1 351 ? 4.77 -14.352 -16.25 1 95 351 SER B O 1
ATOM 5844 N N . ASP B 1 352 ? 5.176 -12.141 -15.898 1 96.25 352 ASP B N 1
ATOM 5845 C CA . ASP B 1 352 ? 6.348 -12.289 -15.047 1 96.25 352 ASP B CA 1
ATOM 5846 C C . ASP B 1 352 ? 7.355 -13.258 -15.664 1 96.25 352 ASP B C 1
ATOM 5848 O O . ASP B 1 352 ? 7.855 -14.156 -14.984 1 96.25 352 ASP B O 1
ATOM 5852 N N . ARG B 1 353 ? 7.613 -13.07 -16.922 1 95.94 353 ARG B N 1
ATOM 5853 C CA . ARG B 1 353 ? 8.57 -13.945 -17.594 1 95.94 353 ARG B CA 1
ATOM 5854 C C . ARG B 1 353 ? 9.969 -13.781 -17 1 95.94 353 ARG B C 1
ATOM 5856 O O . ARG B 1 353 ? 10.828 -14.648 -17.172 1 95.94 353 ARG B O 1
ATOM 5863 N N . ILE B 1 354 ? 10.164 -12.688 -16.281 1 97.5 354 ILE B N 1
ATOM 5864 C CA . ILE B 1 354 ? 11.445 -12.438 -15.617 1 97.5 354 ILE B CA 1
ATOM 5865 C C . ILE B 1 354 ? 11.711 -13.523 -14.578 1 97.5 354 ILE B C 1
ATOM 5867 O O . ILE B 1 354 ? 12.852 -13.766 -14.195 1 97.5 354 ILE B O 1
ATOM 5871 N N . ARG B 1 355 ? 10.703 -14.281 -14.203 1 95.5 355 ARG B N 1
ATOM 5872 C CA . ARG B 1 355 ? 10.82 -15.312 -13.18 1 95.5 355 ARG B CA 1
ATOM 5873 C C . ARG B 1 355 ? 11.734 -16.438 -13.641 1 95.5 355 ARG B C 1
ATOM 5875 O O . ARG B 1 355 ? 12.32 -17.156 -12.812 1 95.5 355 ARG B O 1
ATOM 5882 N N . TYR B 1 356 ? 11.945 -16.594 -14.938 1 93.19 356 TYR B N 1
ATOM 5883 C CA . TYR B 1 356 ? 12.773 -17.672 -15.484 1 93.19 356 TYR B CA 1
ATOM 5884 C C . TYR B 1 356 ? 14.25 -17.344 -15.344 1 93.19 356 TYR B C 1
ATOM 5886 O O . TYR B 1 356 ? 15.109 -18.203 -15.617 1 93.19 356 TYR B O 1
ATOM 5894 N N . TYR B 1 357 ? 14.562 -16.156 -14.844 1 96.06 357 TYR B N 1
ATOM 5895 C CA . TYR B 1 357 ? 15.945 -15.695 -14.883 1 96.06 357 TYR B CA 1
ATOM 5896 C C . TYR B 1 357 ? 16.531 -15.602 -13.477 1 96.06 357 TYR B C 1
ATOM 5898 O O . TYR B 1 357 ? 17.75 -15.5 -13.305 1 96.06 357 TYR B O 1
ATOM 5906 N N . TRP B 1 358 ? 15.75 -15.695 -12.445 1 95.38 358 TRP B N 1
ATOM 5907 C CA . TRP B 1 358 ? 16.188 -15.398 -11.086 1 95.38 358 TRP B CA 1
ATOM 5908 C C . TRP B 1 358 ? 17.188 -16.438 -10.602 1 95.38 358 TRP B C 1
ATOM 5910 O O . TRP B 1 358 ? 17.906 -16.203 -9.625 1 95.38 358 TRP B O 1
ATOM 5920 N N . THR B 1 359 ? 17.25 -17.578 -11.242 1 89.25 359 THR B N 1
ATOM 5921 C CA . THR B 1 359 ? 18.141 -18.641 -10.781 1 89.25 359 THR B CA 1
ATOM 5922 C C . THR B 1 359 ? 19.422 -18.656 -11.602 1 89.25 359 THR B C 1
ATOM 5924 O O . THR B 1 359 ? 20.297 -19.5 -11.383 1 89.25 359 THR B O 1
ATOM 5927 N N . ARG B 1 360 ? 19.5 -17.75 -12.57 1 93.75 360 ARG B N 1
ATOM 5928 C CA . ARG B 1 360 ? 20.734 -17.609 -13.32 1 93.75 360 ARG B CA 1
ATOM 5929 C C . ARG B 1 360 ? 21.844 -17.031 -12.453 1 93.75 360 ARG B C 1
ATOM 5931 O O . ARG B 1 360 ? 21.578 -16.219 -11.555 1 93.75 360 ARG B O 1
ATOM 5938 N N . PRO B 1 361 ? 23.078 -17.406 -12.727 1 96.31 361 PRO B N 1
ATOM 5939 C CA . PRO B 1 361 ? 24.188 -16.953 -11.891 1 96.31 361 PRO B CA 1
ATOM 5940 C C . PRO B 1 361 ? 24.266 -15.43 -11.789 1 96.31 361 PRO B C 1
ATOM 5942 O O . PRO B 1 361 ? 24.531 -14.883 -10.711 1 96.31 361 PRO B O 1
ATOM 5945 N N . GLU B 1 362 ? 24.031 -14.719 -12.906 1 98 362 GLU B N 1
ATOM 5946 C CA . GLU B 1 362 ? 24.109 -13.258 -12.914 1 98 362 GLU B CA 1
ATOM 5947 C C . GLU B 1 362 ? 23.062 -12.641 -11.992 1 98 362 GLU B C 1
ATOM 5949 O O . GLU B 1 362 ? 23.359 -11.703 -11.25 1 98 362 GLU B O 1
ATOM 5954 N N . ALA B 1 363 ? 21.875 -13.203 -12.031 1 98 363 ALA B N 1
ATOM 5955 C CA . ALA B 1 363 ? 20.781 -12.719 -11.195 1 98 363 ALA B CA 1
ATOM 5956 C C . ALA B 1 363 ? 21.047 -13.016 -9.719 1 98 363 ALA B C 1
ATOM 5958 O O . ALA B 1 363 ? 20.859 -12.148 -8.867 1 98 363 ALA B O 1
ATOM 5959 N N . LEU B 1 364 ? 21.484 -14.242 -9.445 1 97.44 364 LEU B N 1
ATOM 5960 C CA . LEU B 1 364 ? 21.797 -14.633 -8.078 1 97.44 364 LEU B CA 1
ATOM 5961 C C . LEU B 1 364 ? 22.891 -13.727 -7.496 1 97.44 364 LEU B C 1
ATOM 5963 O O . LEU B 1 364 ? 22.797 -13.312 -6.336 1 97.44 364 LEU B O 1
ATOM 5967 N N . ALA B 1 365 ? 23.844 -13.414 -8.289 1 98.56 365 ALA B N 1
ATOM 5968 C CA . ALA B 1 365 ? 24.938 -12.547 -7.848 1 98.56 365 ALA B CA 1
ATOM 5969 C C . ALA B 1 365 ? 24.422 -11.133 -7.566 1 98.56 365 ALA B C 1
ATOM 5971 O O . ALA B 1 365 ? 24.844 -10.492 -6.602 1 98.56 365 ALA B O 1
ATOM 5972 N N . ALA B 1 366 ? 23.578 -10.625 -8.453 1 98.75 366 ALA B N 1
ATOM 5973 C CA . ALA B 1 366 ? 23.016 -9.289 -8.273 1 98.75 366 ALA B CA 1
ATOM 5974 C C . ALA B 1 366 ? 22.188 -9.203 -6.996 1 98.75 366 ALA B C 1
ATOM 5976 O O . ALA B 1 366 ? 22.266 -8.219 -6.258 1 98.75 366 ALA B O 1
ATOM 5977 N N . VAL B 1 367 ? 21.375 -10.234 -6.723 1 98.69 367 VAL B N 1
ATOM 5978 C CA . VAL B 1 367 ? 20.562 -10.281 -5.512 1 98.69 367 VAL B CA 1
ATOM 5979 C C . VAL B 1 367 ? 21.469 -10.352 -4.285 1 98.69 367 VAL B C 1
ATOM 5981 O O . VAL B 1 367 ? 21.219 -9.68 -3.281 1 98.69 367 VAL B O 1
ATOM 5984 N N . SER B 1 368 ? 22.516 -11.156 -4.383 1 98.38 368 SER B N 1
ATOM 5985 C CA . SER B 1 368 ? 23.469 -11.258 -3.293 1 98.38 368 SER B CA 1
ATOM 5986 C C . SER B 1 368 ? 24.141 -9.914 -3.006 1 98.38 368 SER B C 1
ATOM 5988 O O . SER B 1 368 ? 24.328 -9.547 -1.846 1 98.38 368 SER B O 1
ATOM 5990 N N . THR B 1 369 ? 24.516 -9.219 -4.051 1 98.62 369 THR B N 1
ATOM 5991 C CA . THR B 1 369 ? 25.109 -7.902 -3.912 1 98.62 369 THR B CA 1
ATOM 5992 C C . THR B 1 369 ? 24.156 -6.938 -3.207 1 98.62 369 THR B C 1
ATOM 5994 O O . THR B 1 369 ? 24.578 -6.168 -2.34 1 98.62 369 THR B O 1
ATOM 5997 N N . LEU B 1 370 ? 22.922 -6.996 -3.572 1 98.75 370 LEU B N 1
ATOM 5998 C CA . LEU B 1 370 ? 21.906 -6.172 -2.93 1 98.75 370 LEU B CA 1
ATOM 5999 C C . LEU B 1 370 ? 21.797 -6.496 -1.443 1 98.75 370 LEU B C 1
ATOM 6001 O O . LEU B 1 370 ? 21.797 -5.594 -0.604 1 98.75 370 LEU B O 1
ATOM 6005 N N . HIS B 1 371 ? 21.766 -7.797 -1.125 1 98.31 371 HIS B N 1
ATOM 6006 C CA . HIS B 1 371 ? 21.688 -8.219 0.267 1 98.31 371 HIS B CA 1
ATOM 6007 C C . HIS B 1 371 ? 22.891 -7.738 1.068 1 98.31 371 HIS B C 1
ATOM 6009 O O . HIS B 1 371 ? 22.734 -7.246 2.188 1 98.31 371 HIS B O 1
ATOM 6015 N N . LYS B 1 372 ? 24 -7.863 0.489 1 98 372 LYS B N 1
ATOM 6016 C CA . LYS B 1 372 ? 25.219 -7.438 1.161 1 98 372 LYS B CA 1
ATOM 6017 C C . LYS B 1 372 ? 25.234 -5.93 1.389 1 98 372 LYS B C 1
ATOM 6019 O O . LYS B 1 372 ? 25.688 -5.457 2.434 1 98 372 LYS B O 1
ATOM 6024 N N . ALA B 1 373 ? 24.75 -5.199 0.402 1 98.38 373 ALA B N 1
ATOM 6025 C CA . ALA B 1 373 ? 24.703 -3.742 0.499 1 98.38 373 ALA B CA 1
ATOM 6026 C C . ALA B 1 373 ? 23.844 -3.293 1.674 1 98.38 373 ALA B C 1
ATOM 6028 O O . ALA B 1 373 ? 24.109 -2.26 2.291 1 98.38 373 ALA B O 1
ATOM 6029 N N . LEU B 1 374 ? 22.828 -4.059 2.029 1 97.94 374 LEU B N 1
ATOM 6030 C CA . LEU B 1 374 ? 21.859 -3.656 3.053 1 97.94 374 LEU B CA 1
ATOM 6031 C C . LEU B 1 374 ? 22.125 -4.391 4.363 1 97.94 374 LEU B C 1
ATOM 6033 O O . LEU B 1 374 ? 21.469 -4.129 5.371 1 97.94 374 LEU B O 1
ATOM 6037 N N . ASP B 1 375 ? 23.062 -5.281 4.34 1 94.44 375 ASP B N 1
ATOM 6038 C CA . ASP B 1 375 ? 23.375 -6.09 5.516 1 94.44 375 ASP B CA 1
ATOM 6039 C C . ASP B 1 375 ? 23.797 -5.211 6.695 1 94.44 375 ASP B C 1
ATOM 6041 O O . ASP B 1 375 ? 24.672 -4.355 6.559 1 94.44 375 ASP B O 1
ATOM 6045 N N . GLY B 1 376 ? 23.109 -5.438 7.836 1 91.62 376 GLY B N 1
ATOM 6046 C CA . GLY B 1 376 ? 23.438 -4.723 9.055 1 91.62 376 GLY B CA 1
ATOM 6047 C C . GLY B 1 376 ? 22.938 -3.293 9.07 1 91.62 376 GLY B C 1
ATOM 6048 O O . GLY B 1 376 ? 23.156 -2.559 10.031 1 91.62 376 GLY B O 1
ATOM 6049 N N . LYS B 1 377 ? 22.359 -2.863 8.062 1 94 377 LYS B N 1
ATOM 6050 C CA . LYS B 1 377 ? 21.844 -1.496 8.008 1 94 377 LYS B CA 1
ATOM 6051 C C . LYS B 1 377 ? 20.359 -1.446 8.367 1 94 377 LYS B C 1
ATOM 6053 O O . LYS B 1 377 ? 19.609 -2.354 8.023 1 94 377 LYS B O 1
ATOM 6058 N N . THR B 1 378 ? 20.062 -0.43 9.094 1 93 378 THR B N 1
ATOM 6059 C CA . THR B 1 378 ? 18.656 -0.179 9.383 1 93 378 THR B CA 1
ATOM 6060 C C . THR B 1 378 ? 18.047 0.733 8.32 1 93 378 THR B C 1
ATOM 6062 O O . THR B 1 378 ? 18.469 1.874 8.148 1 93 378 THR B O 1
ATOM 6065 N N . ILE B 1 379 ? 17.109 0.21 7.605 1 95.69 379 ILE B N 1
ATOM 6066 C CA . ILE B 1 379 ? 16.406 1.019 6.609 1 95.69 379 ILE B CA 1
ATOM 6067 C C . ILE B 1 379 ? 15.453 1.978 7.301 1 95.69 379 ILE B C 1
ATOM 6069 O O . ILE B 1 379 ? 14.594 1.553 8.086 1 95.69 379 ILE B O 1
ATOM 6073 N N . PRO B 1 380 ? 15.602 3.314 7.062 1 95.12 380 PRO B N 1
ATOM 6074 C CA . PRO B 1 380 ? 14.648 4.254 7.66 1 95.12 380 PRO B CA 1
ATOM 6075 C C . PRO B 1 380 ? 13.203 3.955 7.27 1 95.12 380 PRO B C 1
ATOM 6077 O O . PRO B 1 380 ? 12.93 3.59 6.121 1 95.12 380 PRO B O 1
ATOM 6080 N N . GLU B 1 381 ? 12.32 4.129 8.219 1 94.69 381 GLU B N 1
ATOM 6081 C CA . GLU B 1 381 ? 10.891 3.896 7.996 1 94.69 381 GLU B CA 1
ATOM 6082 C C . GLU B 1 381 ? 10.375 4.715 6.816 1 94.69 381 GLU B C 1
ATOM 6084 O O . GLU B 1 381 ? 9.523 4.254 6.055 1 94.69 381 GLU B O 1
ATOM 6089 N N . THR B 1 382 ? 10.875 5.871 6.676 1 96.44 382 THR B N 1
ATOM 6090 C CA . THR B 1 382 ? 10.406 6.781 5.641 1 96.44 382 THR B CA 1
ATOM 6091 C C . THR B 1 382 ? 10.781 6.273 4.254 1 96.44 382 THR B C 1
ATOM 6093 O O . THR B 1 382 ? 10.047 6.48 3.287 1 96.44 382 THR B O 1
ATOM 6096 N N . LEU B 1 383 ? 11.945 5.562 4.125 1 96.56 383 LEU B N 1
ATOM 6097 C CA . LEU B 1 383 ? 12.32 4.93 2.869 1 96.56 383 LEU B CA 1
ATOM 6098 C C . LEU B 1 383 ? 11.453 3.703 2.596 1 96.56 383 LEU B C 1
ATOM 6100 O O . LEU B 1 383 ? 11.078 3.447 1.449 1 96.56 383 LEU B O 1
ATOM 6104 N N . LEU B 1 384 ? 11.219 2.936 3.68 1 96.94 384 LEU B N 1
ATOM 6105 C CA . LEU B 1 384 ? 10.312 1.8 3.537 1 96.94 384 LEU B CA 1
ATOM 6106 C C . LEU B 1 384 ? 8.945 2.254 3.029 1 96.94 384 LEU B C 1
ATOM 6108 O O . LEU B 1 384 ? 8.383 1.636 2.125 1 96.94 384 LEU B O 1
ATOM 6112 N N . ARG B 1 385 ? 8.469 3.355 3.525 1 96.25 385 ARG B N 1
ATOM 6113 C CA . ARG B 1 385 ? 7.168 3.887 3.131 1 96.25 385 ARG B CA 1
ATOM 6114 C C . ARG B 1 385 ? 7.168 4.301 1.663 1 96.25 385 ARG B C 1
ATOM 6116 O O . ARG B 1 385 ? 6.203 4.047 0.939 1 96.25 385 ARG B O 1
ATOM 6123 N N . GLN B 1 386 ? 8.227 4.895 1.198 1 97.81 386 GLN B N 1
ATOM 6124 C CA . GLN B 1 386 ? 8.32 5.395 -0.169 1 97.81 386 GLN B CA 1
ATOM 6125 C C . GLN B 1 386 ? 8.305 4.246 -1.176 1 97.81 386 GLN B C 1
ATOM 6127 O O . GLN B 1 386 ? 7.676 4.348 -2.23 1 97.81 386 GLN B O 1
ATOM 6132 N N . TYR B 1 387 ? 9.023 3.125 -0.809 1 98.25 387 TYR B N 1
ATOM 6133 C CA . TYR B 1 387 ? 9.289 2.158 -1.868 1 98.25 387 TYR B CA 1
ATOM 6134 C C . TYR B 1 387 ? 8.594 0.832 -1.579 1 98.25 387 TYR B C 1
ATOM 6136 O O . TYR B 1 387 ? 8.414 0.011 -2.48 1 98.25 387 TYR B O 1
ATOM 6144 N N . LEU B 1 388 ? 8.211 0.563 -0.324 1 97.94 388 LEU B N 1
ATOM 6145 C CA . LEU B 1 388 ? 7.547 -0.671 0.086 1 97.94 388 LEU B CA 1
ATOM 6146 C C . LEU B 1 388 ? 6.238 -0.372 0.804 1 97.94 388 LEU B C 1
ATOM 6148 O O . LEU B 1 388 ? 5.809 -1.142 1.667 1 97.94 388 LEU B O 1
ATOM 6152 N N . GLY B 1 389 ? 5.617 0.749 0.427 1 95.38 389 GLY B N 1
ATOM 6153 C CA . GLY B 1 389 ? 4.461 1.25 1.154 1 95.38 389 GLY B CA 1
ATOM 6154 C C . GLY B 1 389 ? 3.268 0.317 1.093 1 95.38 389 GLY B C 1
ATOM 6155 O O . GLY B 1 389 ? 2.348 0.421 1.907 1 95.38 389 GLY B O 1
ATOM 6156 N N . GLU B 1 390 ? 3.25 -0.584 0.168 1 95.19 390 GLU B N 1
ATOM 6157 C CA . GLU B 1 390 ? 2.146 -1.535 0.065 1 95.19 390 GLU B CA 1
ATOM 6158 C C . GLU B 1 390 ? 2.203 -2.57 1.186 1 95.19 390 GLU B C 1
ATOM 6160 O O . GLU B 1 390 ? 1.198 -3.211 1.497 1 95.19 390 GLU B O 1
ATOM 6165 N N . LEU B 1 391 ? 3.387 -2.756 1.796 1 97 391 LEU B N 1
ATOM 6166 C CA . LEU B 1 391 ? 3.547 -3.713 2.887 1 97 391 LEU B CA 1
ATOM 6167 C C . LEU B 1 391 ? 3.363 -3.031 4.238 1 97 391 LEU B C 1
ATOM 6169 O O . LEU B 1 391 ? 3.775 -1.883 4.422 1 97 391 LEU B O 1
ATOM 6173 N N . PRO B 1 392 ? 2.725 -3.732 5.242 1 94.5 392 PRO B N 1
ATOM 6174 C CA . PRO B 1 392 ? 2.676 -3.162 6.594 1 94.5 392 PRO B CA 1
ATOM 6175 C C . PRO B 1 392 ? 4.062 -2.895 7.172 1 94.5 392 PRO B C 1
ATOM 6177 O O . PRO B 1 392 ? 4.945 -3.75 7.09 1 94.5 392 PRO B O 1
ATOM 6180 N N . LEU B 1 393 ? 4.18 -1.749 7.734 1 93.25 393 LEU B N 1
ATOM 6181 C CA . LEU B 1 393 ? 5.469 -1.359 8.297 1 93.25 393 LEU B CA 1
ATOM 6182 C C . LEU B 1 393 ? 5.953 -2.393 9.312 1 93.25 393 LEU B C 1
ATOM 6184 O O . LEU B 1 393 ? 7.145 -2.691 9.375 1 93.25 393 LEU B O 1
ATOM 6188 N N . ALA B 1 394 ? 5.031 -2.922 10.094 1 91.31 394 ALA B N 1
ATOM 6189 C CA . ALA B 1 394 ? 5.363 -3.883 11.141 1 91.31 394 ALA B CA 1
ATOM 6190 C C . ALA B 1 394 ? 5.984 -5.145 10.547 1 91.31 394 ALA B C 1
ATOM 6192 O O . ALA B 1 394 ? 6.746 -5.844 11.219 1 91.31 394 ALA B O 1
ATOM 6193 N N . ALA B 1 395 ? 5.738 -5.43 9.289 1 94.31 395 ALA B N 1
ATOM 6194 C CA . ALA B 1 395 ? 6.215 -6.652 8.648 1 94.31 395 ALA B CA 1
ATOM 6195 C C . ALA B 1 395 ? 7.621 -6.461 8.086 1 94.31 395 ALA B C 1
ATOM 6197 O O . ALA B 1 395 ? 8.336 -7.434 7.836 1 94.31 395 ALA B O 1
ATOM 6198 N N . VAL B 1 396 ? 8.055 -5.207 7.91 1 96.38 396 VAL B N 1
ATOM 6199 C CA . VAL B 1 396 ? 9.281 -5.043 7.141 1 96.38 396 VAL B CA 1
ATOM 6200 C C . VAL B 1 396 ? 10.273 -4.18 7.922 1 96.38 396 VAL B C 1
ATOM 6202 O O . VAL B 1 396 ? 11.477 -4.234 7.68 1 96.38 396 VAL B O 1
ATOM 6205 N N . ALA B 1 397 ? 9.828 -3.355 8.867 1 94.69 397 ALA B N 1
ATOM 6206 C CA . ALA B 1 397 ? 10.719 -2.49 9.641 1 94.69 397 ALA B CA 1
ATOM 6207 C C . ALA B 1 397 ? 11.711 -3.314 10.453 1 94.69 397 ALA B C 1
ATOM 6209 O O . ALA B 1 397 ? 11.32 -4.25 11.156 1 94.69 397 ALA B O 1
ATOM 6210 N N . GLY B 1 398 ? 12.977 -2.984 10.32 1 94.69 398 GLY B N 1
ATOM 6211 C CA . GLY B 1 398 ? 14.016 -3.637 11.094 1 94.69 398 GLY B CA 1
ATOM 6212 C C . GLY B 1 398 ? 14.336 -5.035 10.602 1 94.69 398 GLY B C 1
ATOM 6213 O O . GLY B 1 398 ? 15.141 -5.746 11.211 1 94.69 398 GLY B O 1
ATOM 6214 N N . LYS B 1 399 ? 13.766 -5.43 9.508 1 95.88 399 LYS B N 1
ATOM 6215 C CA . LYS B 1 399 ? 13.961 -6.789 9.008 1 95.88 399 LYS B CA 1
ATOM 6216 C C . LYS B 1 399 ? 15.094 -6.84 7.984 1 95.88 399 LYS B C 1
ATOM 6218 O O . LYS B 1 399 ? 15.367 -5.852 7.309 1 95.88 399 LYS B O 1
ATOM 6223 N N . GLU B 1 400 ? 15.695 -7.977 7.887 1 96.25 400 GLU B N 1
ATOM 6224 C CA . GLU B 1 400 ? 16.672 -8.227 6.832 1 96.25 400 GLU B CA 1
ATOM 6225 C C . GLU B 1 400 ? 16 -8.32 5.465 1 96.25 400 GLU B C 1
ATOM 6227 O O . GLU B 1 400 ? 14.82 -8.672 5.371 1 96.25 400 GLU B O 1
ATOM 6232 N N . PRO B 1 401 ? 16.812 -8.016 4.434 1 97.12 401 PRO B N 1
ATOM 6233 C CA . PRO B 1 401 ? 16.234 -8 3.086 1 97.12 401 PRO B CA 1
ATOM 6234 C C . PRO B 1 401 ? 15.5 -9.289 2.746 1 97.12 401 PRO B C 1
ATOM 6236 O O . PRO B 1 401 ? 14.414 -9.25 2.156 1 97.12 401 PRO B O 1
ATOM 6239 N N . GLU B 1 402 ? 16.047 -10.43 3.156 1 96.75 402 GLU B N 1
ATOM 6240 C CA . GLU B 1 402 ? 15.406 -11.703 2.848 1 96.75 402 GLU B CA 1
ATOM 6241 C C . GLU B 1 402 ? 14.023 -11.797 3.494 1 96.75 402 GLU B C 1
ATOM 6243 O O . GLU B 1 402 ? 13.086 -12.32 2.895 1 96.75 402 GLU B O 1
ATOM 6248 N N . GLU B 1 403 ? 13.914 -11.297 4.727 1 97.44 403 GLU B N 1
ATOM 6249 C CA . GLU B 1 403 ? 12.641 -11.312 5.441 1 97.44 403 GLU B CA 1
ATOM 6250 C C . GLU B 1 403 ? 11.633 -10.367 4.789 1 97.44 403 GLU B C 1
ATOM 6252 O O . GLU B 1 403 ? 10.43 -10.641 4.793 1 97.44 403 GLU B O 1
ATOM 6257 N N . VAL B 1 404 ? 12.148 -9.242 4.223 1 98.31 404 VAL B N 1
ATOM 6258 C CA . VAL B 1 404 ? 11.289 -8.32 3.494 1 98.31 404 VAL B CA 1
ATOM 6259 C C . VAL B 1 404 ? 10.711 -9.008 2.262 1 98.31 404 VAL B C 1
ATOM 6261 O O . VAL B 1 404 ? 9.523 -8.867 1.962 1 98.31 404 VAL B O 1
ATOM 6264 N N . LEU B 1 405 ? 11.555 -9.789 1.566 1 98.62 405 LEU B N 1
ATOM 6265 C CA . LEU B 1 405 ? 11.109 -10.508 0.379 1 98.62 405 LEU B CA 1
ATOM 6266 C C . LEU B 1 405 ? 10.062 -11.555 0.741 1 98.62 405 LEU B C 1
ATOM 6268 O O . LEU B 1 405 ? 9.047 -11.688 0.049 1 98.62 405 LEU B O 1
ATOM 6272 N N . VAL B 1 406 ? 10.258 -12.281 1.834 1 98.69 406 VAL B N 1
ATOM 6273 C CA . VAL B 1 406 ? 9.305 -13.281 2.293 1 98.69 406 VAL B CA 1
ATOM 6274 C C . VAL B 1 406 ? 7.984 -12.602 2.662 1 98.69 406 VAL B C 1
ATOM 6276 O O . VAL B 1 406 ? 6.906 -13.102 2.332 1 98.69 406 VAL B O 1
ATOM 6279 N N . ALA B 1 407 ? 8.086 -11.414 3.299 1 98.56 407 ALA B N 1
ATOM 6280 C CA . ALA B 1 407 ? 6.895 -10.672 3.689 1 98.56 407 ALA B CA 1
ATOM 6281 C C . ALA B 1 407 ? 6.086 -10.242 2.467 1 98.56 407 ALA B C 1
ATOM 6283 O O . ALA B 1 407 ? 4.855 -10.25 2.494 1 98.56 407 ALA B O 1
ATOM 6284 N N . ALA B 1 408 ? 6.773 -9.836 1.417 1 98.69 408 ALA B N 1
ATOM 6285 C CA . ALA B 1 408 ? 6.109 -9.406 0.191 1 98.69 408 ALA B CA 1
ATOM 6286 C C . ALA B 1 408 ? 5.312 -10.555 -0.433 1 98.69 408 ALA B C 1
ATOM 6288 O O . ALA B 1 408 ? 4.16 -10.375 -0.828 1 98.69 408 ALA B O 1
ATOM 6289 N N . VAL B 1 409 ? 5.898 -11.68 -0.513 1 98.81 409 VAL B N 1
ATOM 6290 C CA . VAL B 1 409 ? 5.227 -12.852 -1.065 1 98.81 409 VAL B CA 1
ATOM 6291 C C . VAL B 1 409 ? 4.086 -13.281 -0.142 1 98.81 409 VAL B C 1
ATOM 6293 O O . VAL B 1 409 ? 3 -13.633 -0.608 1 98.81 409 VAL B O 1
ATOM 6296 N N . ASP B 1 410 ? 4.309 -13.258 1.145 1 98.62 410 ASP B N 1
ATOM 6297 C CA . ASP B 1 410 ? 3.312 -13.656 2.133 1 98.62 410 ASP B CA 1
ATOM 6298 C C . ASP B 1 410 ? 2.057 -12.797 2.033 1 98.62 410 ASP B C 1
ATOM 6300 O O . ASP B 1 410 ? 0.948 -13.273 2.283 1 98.62 410 ASP B O 1
ATOM 6304 N N . GLN B 1 411 ? 2.273 -11.539 1.716 1 98.12 411 GLN B N 1
ATOM 6305 C CA . GLN B 1 411 ? 1.107 -10.672 1.573 1 98.12 411 GLN B CA 1
ATOM 6306 C C . GLN B 1 411 ? 0.146 -11.219 0.518 1 98.12 411 GLN B C 1
ATOM 6308 O O . GLN B 1 411 ? -1.073 -11.133 0.679 1 98.12 411 GLN B O 1
ATOM 6313 N N . VAL B 1 412 ? 0.65 -11.734 -0.589 1 98.38 412 VAL B N 1
ATOM 6314 C CA . VAL B 1 412 ? -0.174 -12.328 -1.633 1 98.38 412 VAL B CA 1
ATOM 6315 C C . VAL B 1 412 ? -0.811 -13.617 -1.111 1 98.38 412 VAL B C 1
ATOM 6317 O O . VAL B 1 412 ? -2.01 -13.844 -1.29 1 98.38 412 VAL B O 1
ATOM 6320 N N . LEU B 1 413 ? -0.05 -14.406 -0.416 1 98.5 413 LEU B N 1
ATOM 6321 C CA . LEU B 1 413 ? -0.535 -15.68 0.096 1 98.5 413 LEU B CA 1
ATOM 6322 C C . LEU B 1 413 ? -1.613 -15.469 1.153 1 98.5 413 LEU B C 1
ATOM 6324 O O . LEU B 1 413 ? -2.533 -16.281 1.279 1 98.5 413 LEU B O 1
ATOM 6328 N N . ALA B 1 414 ? -1.517 -14.391 1.893 1 97.81 414 ALA B N 1
ATOM 6329 C CA . ALA B 1 414 ? -2.533 -14.062 2.889 1 97.81 414 ALA B CA 1
ATOM 6330 C C . ALA B 1 414 ? -3.902 -13.883 2.238 1 97.81 414 ALA B C 1
ATOM 6332 O O . ALA B 1 414 ? -4.926 -14.25 2.822 1 97.81 414 ALA B O 1
ATOM 6333 N N . THR B 1 415 ? -3.898 -13.32 1.065 1 97.69 415 THR B N 1
ATOM 6334 C CA . THR B 1 415 ? -5.141 -13.148 0.318 1 97.69 415 THR B CA 1
ATOM 6335 C C . THR B 1 415 ? -5.758 -14.508 -0.018 1 97.69 415 THR B C 1
ATOM 6337 O O . THR B 1 415 ? -6.965 -14.695 0.13 1 97.69 415 THR B O 1
ATOM 6340 N N . TYR B 1 416 ? -4.934 -15.391 -0.453 1 98.12 416 TYR B N 1
ATOM 6341 C CA . TYR B 1 416 ? -5.402 -16.734 -0.765 1 98.12 416 TYR B CA 1
ATOM 6342 C C . TYR B 1 416 ? -5.879 -17.453 0.493 1 98.12 416 TYR B C 1
ATOM 6344 O O . TYR B 1 416 ? -6.91 -18.125 0.476 1 98.12 416 TYR B O 1
ATOM 6352 N N . HIS B 1 417 ? -5.121 -17.312 1.551 1 96.94 417 HIS B N 1
ATOM 6353 C CA . HIS B 1 417 ? -5.488 -17.922 2.82 1 96.94 417 HIS B CA 1
ATOM 6354 C C . HIS B 1 417 ? -6.863 -17.469 3.283 1 96.94 417 HIS B C 1
ATOM 6356 O O . HIS B 1 417 ? -7.684 -18.281 3.715 1 96.94 417 HIS B O 1
ATOM 6362 N N . ALA B 1 418 ? -7.145 -16.203 3.191 1 96.44 418 ALA B N 1
ATOM 6363 C CA . ALA B 1 418 ? -8.438 -15.633 3.58 1 96.44 418 ALA B CA 1
ATOM 6364 C C . ALA B 1 418 ? -9.555 -16.172 2.691 1 96.44 418 ALA B C 1
ATOM 6366 O O . ALA B 1 418 ? -10.648 -16.469 3.174 1 96.44 418 ALA B O 1
ATOM 6367 N N . ALA B 1 419 ? -9.273 -16.297 1.459 1 97.31 419 ALA B N 1
ATOM 6368 C CA . ALA B 1 419 ? -10.289 -16.688 0.479 1 97.31 419 ALA B CA 1
ATOM 6369 C C . ALA B 1 419 ? -10.641 -18.172 0.616 1 97.31 419 ALA B C 1
ATOM 6371 O O . ALA B 1 419 ? -11.797 -18.562 0.419 1 97.31 419 ALA B O 1
ATOM 6372 N N . THR B 1 420 ? -9.664 -19.016 0.911 1 96.12 420 THR B N 1
ATOM 6373 C CA . THR B 1 420 ? -9.859 -20.453 0.893 1 96.12 420 THR B CA 1
ATOM 6374 C C . THR B 1 420 ? -10.445 -20.938 2.219 1 96.12 420 THR B C 1
ATOM 6376 O O . THR B 1 420 ? -10.992 -22.047 2.299 1 96.12 420 THR B O 1
ATOM 6379 N N . GLY B 1 421 ? -10.367 -20.094 3.26 1 86.25 421 GLY B N 1
ATOM 6380 C CA . GLY B 1 421 ? -10.859 -20.516 4.566 1 86.25 421 GLY B CA 1
ATOM 6381 C C . GLY B 1 421 ? -10.117 -21.719 5.121 1 86.25 421 GLY B C 1
ATOM 6382 O O . GLY B 1 421 ? -10.719 -22.578 5.773 1 86.25 421 GLY B O 1
ATOM 6383 N N . GLU B 1 422 ? -8.969 -22.016 4.809 1 69.25 422 GLU B N 1
ATOM 6384 C CA . GLU B 1 422 ? -8.141 -23.172 5.148 1 69.25 422 GLU B CA 1
ATOM 6385 C C . GLU B 1 422 ? -8.125 -23.422 6.656 1 69.25 422 GLU B C 1
ATOM 6387 O O . GLU B 1 422 ? -8.016 -24.562 7.102 1 69.25 422 GLU B O 1
ATOM 6392 N N . GLY B 1 423 ? -8.273 -22.438 7.461 1 62 423 GLY B N 1
ATOM 6393 C CA . GLY B 1 423 ? -8.297 -22.656 8.898 1 62 423 GLY B CA 1
ATOM 6394 C C . GLY B 1 423 ? -9.648 -23.109 9.406 1 62 423 GLY B C 1
ATOM 6395 O O . GLY B 1 423 ? -9.797 -23.422 10.594 1 62 423 GLY B O 1
ATOM 6396 N N . ARG B 1 424 ? -10.539 -23.234 8.461 1 57.78 424 ARG B N 1
ATOM 6397 C CA . ARG B 1 424 ? -11.906 -23.547 8.883 1 57.78 424 ARG B CA 1
ATOM 6398 C C . ARG B 1 424 ? -12.172 -25.047 8.797 1 57.78 424 ARG B C 1
ATOM 6400 O O . ARG B 1 424 ? -13.266 -25.516 9.102 1 57.78 424 ARG B O 1
ATOM 6407 N N . HIS B 1 425 ? -11.039 -25.797 8.398 1 49.41 425 HIS B N 1
ATOM 6408 C CA . HIS B 1 425 ? -11.234 -27.234 8.289 1 49.41 425 HIS B CA 1
ATOM 6409 C C . HIS B 1 425 ? -11.047 -27.922 9.641 1 49.41 425 HIS B C 1
ATOM 6411 O O . HIS B 1 425 ? -10.273 -27.453 10.484 1 49.41 425 HIS B O 1
#

Sequence (850 aa):
MTAILENLAAARRAGKPAGITSVCSAHPVVLRAAIRRAAASQTAVLIEATCNQVNHLGGYTGMTPRDFVAFVNSIAAEEGLPAELLIFGGDHLGPNPWRREKAEDALTKAAAMVDAYVTAGFRKIHLDASMGCAGEPAALDDVTIAHRAAKLTAVAEKAATEAGLPKPLYILGTEVPVPGGADHVLETVAPTEPQAARNTIDLHREIFAQHGLSDAFERVIAFVVQPGVEFGSDNVVAYDPQAAQSLSAVLDGEPRLVFEAHSTDYQTEPALAALVRDGYPILKVGPGLTFAYREALYALDMIASEMVGTYGDRPLARTMEKLMLSAPGDWQGHYHGDDITLRLQRHYSYSDRIRYYWTRPEALAAVSTLHKALDGKTIPETLLRQYLGELPLAAVAGKEPEEVLVAAVDQVLATYHAATGEGRHMTAILENLAAARRAGKPAGITSVCSAHPVVLRAAIRRAAASQTAVLIEATCNQVNHLGGYTGMTPRDFVAFVNSIAAEEGLPAELLIFGGDHLGPNPWRREKAEDALTKAAAMVDAYVTAGFRKIHLDASMGCAGEPAALDDVTIAHRAAKLTAVAEKAATEAGLPKPLYILGTEVPVPGGADHVLETVAPTEPQAARNTIDLHREIFAQHGLSDAFERVIAFVVQPGVEFGSDNVVAYDPQAAQSLSAVLDGEPRLVFEAHSTDYQTEPALAALVRDGYPILKVGPGLTFAYREALYALDMIASEMVGTYGDRPLARTMEKLMLSAPGDWQGHYHGDDITLRLQRHYSYSDRIRYYWTRPEALAAVSTLHKALDGKTIPETLLRQYLGELPLAAVAGKEPEEVLVAAVDQVLATYHAATGEGRH

Foldseek 3Di:
DCVVLQCQLVCLVVLNFFFAEAEEDLDLLLLLLQLLVCQVLVFAHEYEYECQCEFPCQHLVRHHLLRSLVSSVVSNVVSVNDPVRYAYEYDAQELVVQQADDRVVSLVRSLRRLLRNLLSPHAEYEHFHQAHHVPGDRGDDLLVRLLSSLVSLVSQQVSCVVSVHDRHAYEYEDEPPDAQAALDDDPWDAWDDQVNVVVSLVSSCVSNVVSVNNVNNLRHAEYEIGQIWGHHFAGTGFGDCVRNQSNLCSCVVVSRYAYAYGHCAPYFLVRLLSCSNSRHRHYYDYLNLVLLLLLLLQLLLCLLCVPQVVLHRSVLLVLLLVVCVVPVVQPPVRHDDDPVRRSCSSRRTSSNSSSSPCPPPSNVVSSVSSQVSCPPHFRDLVSCCVRVVVFDCVQPGPDRSSSSSSRSSSVSVVSNCSSSVSSVD/DCVVLQCQLVCLVVLNFFFAEAEEDLDLLLLLLQLLVCQVLVFAHEYEYECQCEFPCQHLVRHHLLRSLVSSVVSNVVSVHDPVRYAYEYDAQELVVPQADDRVVSLVRSLRRLLRNLLSPHAEYEHFHQAHHVPGDRGDDLLVRLLSSLVSLVSQQVSCVVSVHDRHAYEYEDEPPDAQAALDDDPWDAWDDQVVVVCSLVSSCVSNVVSVNNVVNLRHAEYEIGQIWGHHFPGTGFGDCVRNQSNLCSCVVVSRYAYAYGHCAPYFLVRLLSCSNSRHRHYYDYLNLVLLLLLLLQLLLCLLCVPQVVLHRSVLLVLLLVVCVVPVVQPPVRHDDDPVRRSCSSRRTSSNSSSSPCPPPSNVVSSVSSQVSCPPHFRDLVSCCVRVVVFDCVQPGPDGSSSSSSRSSSVSVVSNCSSRVSSVD

pLDDT: mean 94.49, std 8.69, range [46.34, 98.81]

Radius of gyration: 32.42 Å; Cα contacts (8 Å, |Δi|>4): 1640; chains: 2; bounding box: 53×98×73 Å